Protein 3K9V (pdb70)

Radius of gyration: 36.23 Å; Cα contacts (8 Å, |Δi|>4): 1360; chains: 2; bounding box: 93×69×98 Å

InterPro domains:
  IPR001128 Cytochrome P450 [PF00067] (59-505)
  IPR001128 Cytochrome P450 [PR00385] (326-343)
  IPR001128 Cytochrome P450 [PR00385] (379-390)
  IPR001128 Cytochrome P450 [PR00385] (453-462)
  IPR001128 Cytochrome P450 [PR00385] (462-473)
  IPR002949 Cytochrome P450, E-class, CYP24A, mitochondrial [PR01238] (88-105)
  IPR002949 Cytochrome P450, E-class, CYP24A, mitochondrial [PR01238] (160-171)
  IPR002949 Cytochrome P450, E-class, CYP24A, mitochondrial [PR01238] (194-202)
  IPR002949 Cytochrome P450, E-class, CYP24A, mitochondrial [PR01238] (262-272)
  IPR002949 Cytochrome P450, E-class, CYP24A, mitochondrial [PR01238] (294-303)
  IPR017972 Cytochrome P450, conserved site [PS00086] (455-464)
  IPR036396 Cytochrome P450 superfamily [G3DSA:1.10.630.10] (51-514)
  IPR036396 Cytochrome P450 superfamily [SSF48264] (56-514)
  IPR050479 Cytochrome P450, families 11 and 27 [PTHR24279] (40-514)

GO terms:
  GO:0070576 vitamin D 24-hydroxylase activity (F, IDA)
  GO:0042369 vitamin D catabolic process (P, IDA)
  GO:0030342 1-alpha,25-dihydroxyvitamin D3 24-hydroxylase activity (F, IDA)
  GO:0030343 vitamin D3 25-hydroxylase activity (F, IDA)
  GO:0008403 25-hydroxycholecalciferol-24-hydroxylase activity (F, IDA)
  GO:0030342 1-alpha,25-dihydroxyvitamin D3 24-hydroxylase activity (F, EXP)
  GO:0008403 25-hydroxycholecalciferol-24-hydroxylase activity (F, EXP)
  GO:0042359 vitamin D metabolic process (P, IDA)
  GO:0071305 cellular response to vitamin D (P, IEP)
  GO:0042359 vitamin D metabolic process (P, TAS)
  GO:0042369 vitamin D catabolic process (P, TAS)
  GO:0008403 25-hydroxycholecalciferol-24-hydroxylase activity (F, TAS)
  GO:0030342 1-alpha,25-dihydroxyvitamin D3 24-hydroxylase activity (F, TAS)

Nearest PDB structures (foldseek):
  3k9v-assembly1_A  TM=1.002E+00  e=4.792E-74  Rattus norvegicus
  3na0-assembly1_A  TM=8.959E-01  e=2.746E-29  Homo sapiens
  6m7x-assembly1_A  TM=8.903E-01  e=7.801E-28  Homo sapiens
  3mzs-assembly3_C  TM=8.879E-01  e=1.864E-27  Bos taurus
  7sv2-assembly1_A  TM=8.511E-01  e=1.940E-22  Homo sapiens

Solvent-accessible surface area: 43376 Å² total; per-residue (Å²): 214,84,115,69,38,107,88,19,47,28,15,74,96,94,111,172,64,2,2,36,59,33,0,121,209,95,41,18,102,88,25,21,7,71,4,2,41,88,10,17,186,152,62,31,73,6,0,79,4,72,26,21,119,78,53,2,5,4,0,14,16,20,73,2,1,54,37,10,82,165,50,36,20,58,53,5,72,69,72,88,36,93,0,12,36,18,2,0,96,73,108,110,22,16,50,0,12,46,4,4,59,28,135,101,1,55,102,4,13,53,7,0,44,100,49,9,21,83,67,110,75,8,82,136,28,4,127,45,1,10,74,0,0,39,34,1,13,122,35,2,83,137,46,28,51,177,90,6,104,8,85,85,4,46,37,19,2,28,50,0,4,10,0,1,7,0,15,4,2,8,53,93,78,16,7,8,4,79,123,166,55,22,106,117,4,93,96,8,32,70,8,25,141,51,0,79,79,6,41,45,124,1,93,143,60,67,3,87,60,18,89,178,108,86,36,162,32,11,72,38,0,10,123,4,0,41,32,2,3,166,33,2,59,68,15,0,44,79,14,7,136,137,34,57,167,80,105,62,60,8,37,0,0,12,0,72,63,116,64,132,2,51,81,89,35,0,22,0,0,1,1,2,18,3,19,51,19,20,73,41,8,0,0,11,1,4,4,0,0,32,7,0,3,56,36,73,153,8,10,120,107,0,14,83,26,0,87,82,39,1,82,134,112,103,74,0,109,12,122,32,12,185,68,0,69,2,0,78,2,0,5,87,0,2,18,12,49,16,4,9,55,4,52,26,14,14,33,19,68,82,99,14,99,0,35,114,26,31,2,62,144,47,16,28,0,10,2,4,15,40,18,1,7,65,33,115,126,19,1,120,71,14,124,75,11,106,0,64,30,44,60,66,206,145,97,158,32,26,94,30,1,28,17,28,36,12,12,16,82,6,50,51,20,20,61,62,8,14,41,11,4,1,14,0,0,1,0,35,0,0,24,55,2,52,2,33,27,40,35,18,42,107,28,87,31,29,35,101,66,20,0,14,20,49,88,92,11,7,5,0,1,82,104,122,146,138,128,74,24,115,88,16,48,26,6,106,70,155,120,174,64,8,3,50,94,54,13,124,228,76,36,8,136,111,50,33,7,69,4,0,34,60,2,15,167,141,57,30,75,8,0,53,6,73,36,27,125,80,57,2,2,8,0,10,16,14,70,6,0,54,34,11,78,156,56,47,29,59,57,7,58,69,74,91,35,87,0,13,38,15,3,0,91,76,110,127,19,23,59,0,13,46,5,17,55,23,121,102,1,53,110,5,10,50,1,0,66,62,22,8,17,104,62,98,47,7,47,138,27,4,143,44,1,12,90,0,1,31,32,4,3,109,28,6,83,136,53,33,57,161,168,6,76,10,74,96,5,58,48,10,2,28,51,0,1,9,0,1,4,0,14,1,0,6,63,97,73,20,7,6,7,74,160,158,56,32,112,148,6,104,102,7,29,70,8,28,138,46,0,95,58,11,32,37,127,3,100,135,71,73,4,88,78,16,90,222,112,86,29,179,40,13,86,34,0,12,123,4,0,38,21,1,4,152,35,2,56,68,12,0,45,94,10,14,147,167,60,52,102,92,94,74,72,6,24,0,3,16,0,22,88,117,40,43,0,22,65,77,36,0,16,0,0,0,1,3,18,2,31,48,20,20,72,47,6,0,0,10,1,2,4,0,1,26,7,0,6,63,36,69,135,5,5,141,109,0,33,112,28,0,99,80,43,1,78,130,104,74,73,1,106,10,107,35,12,143,99,0,64,5,0,78,3,0,4,81,0,2,19,8,55,17,5,13,62,3,45,27,18,14,32,18,58,86,101,10,83,4,24,120,16,30,1,69,146,45,18,22,0,8,0,2,16,31,16,2,6,79,34,100,138,29,2,96,62,9,138,112,12,83,0,46,4,42,65,45,186,150,123,141,17,59,96,27,1,30,22,32,35,15,9,16,94,7,40,54,16,20,59,81,10,15,35,13,2,1,19,0,0,0,0,37,1,0,18,62,2,29,2,36,35,57,39,128,112,104,27,99,31,32,23,97,73,7,0,12,24,53,82,98,11,5,4,2,4,127,96,141

Secondary structure (DSSP, 8-state):
--EEGGG---S---TTTBTHHHHHHTT-GGGHHHHHHHHHHHH-SEEEEEETTEEEEEE-SHHHHHHHHHT--SS------HHHHHHHHHHTPPP-TTT--HHHHHHHHHHHHHHHT-HHHHGGGHHHHHHHHHHHHHHHHHH--TTSPPTTHHHHHHHHHHHHHHHHHHS----SSSTTSTTSSHHHHHHHHHHHTTGGGGSSS-HHHHHHHT-HHHHHHHHHHHHHHHHHHHHHHHHHHHTTT-TTS-HHHHIIIII---HHHHHHHHHHHHHHHHHHHHHHHHHHHHHHHT-HHHHHHHHHHHHHHS-TTPPP-GGGGGG-HHHHHHHHHHHHHS-S--EEEEE-SS-EEETTEEE-TT-EEEEE-SGGGG-TTT-SSTTS--GGGGT-TTSPPPGGG--TT--STTS-S-HHHHHHHHHHHHHHHHHHEEEEES------EEEESEEEESSS--EEEEE-/----GGG---SPPBTTTBTHHHHHHHTGGGGHHHHHHHHHHHH-SEEEEEETTEEEEEE-SHHHHHHHHHT--SS------HHHHHHHHHTTPPP-TTT--HHHHHHHHHHHHHHHT-HHHHHTTHHHHHHHHHHHHHHHHHH--SSS--TTHHHHHHHHHHHHHHHHHHS-----SSTTTGGGGHHHHHHHHHHHHHHGGGSSS-HHHHHHTT-HHHHHHHHHHHHHHHHHHHHHHHHHHHSTTSGGG-HHHHHHHHH---HHHHHHHHHHHHHHHHHHHHHHHHHHHHHHHT-HHHHHHHHHHHHHHS-SSPPP-GGGGGG-HHHHHHHHHHHHHS-S--EEEEE-SS-EEETTEEE-TT-EEEEESTGGGS-TTTSTTTTS--GGGGT-TTSPPPGGG--TT--STTS-SSHHHHHHHHHHHHHHHHHHEEEEES--S---EEESSSEEESS---EEEEE-

Structure (mmCIF, N/CA/C/O backbone):
data_3K9V
#
_entry.id   3K9V
#
_cell.length_a   182.609
_cell.length_b   81.647
_cell.length_c   108.699
_cell.angle_alpha   90.00
_cell.angle_beta   122.89
_cell.angle_gamma   90.00
#
_symmetry.space_group_name_H-M   'C 1 2 1'
#
loop_
_entity.id
_entity.type
_entity.pdbx_description
1 polymer '1,25-dihydroxyvitamin D(3) 24-hydroxylase, mitochondrial'
2 non-polymer 'PROTOPORPHYRIN IX CONTAINING FE'
3 non-polymer 3-[(3-CHOLAMIDOPROPYL)DIMETHYLAMMONIO]-1-PROPANESULFONATE
4 water water
#
loop_
_atom_site.group_PDB
_atom_site.id
_atom_site.type_symbol
_atom_site.label_atom_id
_atom_site.label_alt_id
_atom_site.label_comp_id
_atom_site.label_asym_id
_atom_site.label_entity_id
_atom_site.label_seq_id
_atom_site.pdbx_PDB_ins_code
_atom_site.Cartn_x
_atom_site.Cartn_y
_atom_site.Cartn_z
_atom_site.occupancy
_atom_site.B_iso_or_equiv
_atom_site.auth_seq_id
_atom_site.auth_comp_id
_atom_site.auth_asym_id
_atom_site.auth_atom_id
_atom_site.pdbx_PDB_model_num
ATOM 1 N N . GLU A 1 19 ? -24.998 -41.512 29.400 1.00 73.81 51 GLU A N 1
ATOM 2 C CA . GLU A 1 19 ? -23.626 -41.994 29.052 1.00 73.75 51 GLU A CA 1
ATOM 3 C C . GLU A 1 19 ? -22.610 -40.853 29.044 1.00 73.38 51 GLU A C 1
ATOM 4 O O . GLU A 1 19 ? -21.539 -40.970 29.649 1.00 73.50 51 GLU A O 1
ATOM 10 N N . THR A 1 20 ? -22.949 -39.757 28.366 1.00 72.81 52 THR A N 1
ATOM 11 C CA . THR A 1 20 ? -22.012 -38.640 28.176 1.00 72.15 52 THR A CA 1
ATOM 12 C C . THR A 1 20 ? -22.632 -37.302 27.709 1.00 71.54 52 THR A C 1
ATOM 13 O O . THR A 1 20 ? -23.427 -37.265 26.760 1.00 71.71 52 THR A O 1
ATOM 17 N N . ARG A 1 21 ? -22.261 -36.220 28.392 1.00 70.65 53 ARG A N 1
ATOM 18 C CA . ARG A 1 21 ? -22.521 -34.847 27.922 1.00 69.68 53 ARG A CA 1
ATOM 19 C C . ARG A 1 21 ? -21.195 -34.283 27.376 1.00 68.80 53 ARG A C 1
ATOM 20 O O . ARG A 1 21 ? -20.139 -34.886 27.585 1.00 68.65 53 ARG A O 1
ATOM 28 N N . ASN A 1 22 ? -21.241 -33.147 26.684 1.00 67.60 54 ASN A N 1
ATOM 29 C CA . ASN A 1 22 ? -20.007 -32.574 26.120 1.00 66.61 54 ASN A CA 1
ATOM 30 C C . ASN A 1 22 ? -19.660 -31.136 26.533 1.00 65.59 54 ASN A C 1
ATOM 31 O O . ASN A 1 22 ? -20.366 -30.529 27.339 1.00 65.62 54 ASN A O 1
ATOM 36 N N . VAL A 1 23 ? -18.569 -30.613 25.975 1.00 64.21 55 VAL A N 1
ATOM 37 C CA . VAL A 1 23 ? -18.041 -29.282 26.338 1.00 62.94 55 VAL A CA 1
ATOM 38 C C . VAL A 1 23 ? -19.055 -28.141 26.410 1.00 61.91 55 VAL A C 1
ATOM 39 O O . VAL A 1 23 ? -18.916 -27.237 27.236 1.00 61.85 55 VAL A O 1
ATOM 43 N N . THR A 1 24 ? -20.064 -28.188 25.545 1.00 60.59 56 THR A N 1
ATOM 44 C CA . THR A 1 24 ? -21.089 -27.145 25.486 1.00 59.18 56 THR A CA 1
ATOM 45 C C . THR A 1 24 ? -22.010 -27.186 26.702 1.00 58.05 56 THR A C 1
ATOM 46 O O . THR A 1 24 ? -22.562 -26.163 27.109 1.00 57.92 56 THR A O 1
ATOM 50 N N . ASP A 1 25 ? -22.168 -28.375 27.277 1.00 56.58 57 ASP A N 1
ATOM 51 C CA . ASP A 1 25 ? -23.060 -28.576 28.418 1.00 55.39 57 ASP A CA 1
ATOM 52 C C . ASP A 1 25 ? -22.398 -28.258 29.763 1.00 53.92 57 ASP A C 1
ATOM 53 O O . ASP A 1 25 ? -23.014 -28.425 30.817 1.00 53.97 57 ASP A O 1
ATOM 58 N N . LEU A 1 26 ? -21.148 -27.803 29.718 1.00 51.95 58 LEU A N 1
ATOM 59 C CA . LEU A 1 26 ? -20.426 -27.399 30.928 1.00 49.90 58 LEU A CA 1
ATOM 60 C C . LEU A 1 26 ? -20.985 -26.114 31.524 1.00 48.27 58 LEU A C 1
ATOM 61 O O . LEU A 1 26 ? -21.297 -25.179 30.792 1.00 47.81 58 LEU A O 1
ATOM 66 N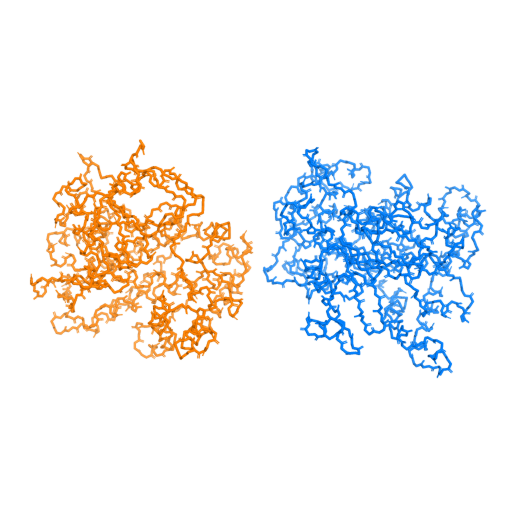 N . PRO A 1 27 ? -21.111 -26.073 32.853 1.00 46.96 59 PRO A N 1
ATOM 67 C CA . PRO A 1 27 ? -21.500 -24.858 33.558 1.00 46.08 59 PRO A CA 1
ATOM 68 C C . PRO A 1 27 ? -20.344 -23.865 33.603 1.00 45.39 59 PRO A C 1
ATOM 69 O O . PRO A 1 27 ? -19.203 -24.217 33.281 1.00 44.93 59 PRO A O 1
ATOM 73 N N . GLY A 1 28 ? -20.637 -22.633 34.000 1.00 44.63 60 GLY A N 1
ATOM 74 C CA . GLY A 1 28 ? -19.605 -21.629 34.117 1.00 43.83 60 GLY A CA 1
ATOM 75 C C . GLY A 1 28 ? -20.085 -20.200 34.137 1.00 43.22 60 GLY A C 1
ATOM 76 O O . GLY A 1 28 ? -21.259 -19.928 33.894 1.00 43.36 60 GLY A O 1
ATOM 77 N N . PRO A 1 29 ? -19.168 -19.275 34.427 1.00 42.80 61 PRO A N 1
ATOM 78 C CA . PRO A 1 29 ? -19.501 -17.872 34.575 1.00 42.58 61 PRO A CA 1
ATOM 79 C C . PRO A 1 29 ? -20.004 -17.268 33.283 1.00 42.38 61 PRO A C 1
ATOM 80 O O . PRO A 1 29 ? -19.783 -17.817 32.204 1.00 42.61 61 PRO A O 1
ATOM 84 N N . THR A 1 30 ? -20.681 -16.135 33.400 1.00 41.96 62 THR A N 1
ATOM 85 C CA . THR A 1 30 ? -21.223 -15.456 32.252 1.00 41.87 62 THR A CA 1
ATOM 86 C C . THR A 1 30 ? -20.094 -15.057 31.308 1.00 41.51 62 THR A C 1
ATOM 87 O O . THR A 1 30 ? -19.078 -14.505 31.737 1.00 41.32 62 THR A O 1
ATOM 91 N N . ASN A 1 31 ? -20.281 -15.352 30.024 1.00 41.04 63 ASN A N 1
ATOM 92 C CA . ASN A 1 31 ? -19.366 -14.904 28.996 1.00 40.52 63 ASN A CA 1
ATOM 93 C C . ASN A 1 31 ? -19.724 -13.481 28.585 1.00 40.46 63 ASN A C 1
ATOM 94 O O . ASN A 1 31 ? -20.423 -13.263 27.592 1.00 40.36 63 ASN A O 1
ATOM 99 N N . TRP A 1 32 ? -19.241 -12.511 29.355 1.00 40.31 64 TRP A N 1
ATOM 100 C CA . TRP A 1 32 ? -19.492 -11.114 29.047 1.00 40.53 64 TRP A CA 1
ATOM 101 C C . TRP A 1 32 ? -18.908 -10.665 27.724 1.00 40.60 64 TRP A C 1
ATOM 102 O O . TRP A 1 32 ? -17.832 -11.127 27.333 1.00 40.78 64 TRP A O 1
ATOM 113 N N . PRO A 1 33 ? -19.624 -9.779 27.022 1.00 40.62 65 PRO A N 1
ATOM 114 C CA . PRO A 1 33 ? -19.277 -9.413 25.659 1.00 40.49 65 PRO A CA 1
ATOM 115 C C . PRO A 1 33 ? -17.822 -9.058 25.539 1.00 40.35 65 PRO A C 1
ATOM 116 O O . PRO A 1 33 ? -17.307 -8.280 26.344 1.00 40.31 65 PRO A O 1
ATOM 120 N N . LEU A 1 34 ? -17.164 -9.651 24.546 1.00 40.42 66 LEU A N 1
ATOM 121 C CA . LEU A 1 34 ? -15.759 -9.369 24.229 1.00 40.30 66 LEU A CA 1
ATOM 122 C C . LEU A 1 34 ? -14.746 -9.857 25.270 1.00 40.12 66 LEU A C 1
ATOM 123 O O . LEU A 1 34 ? -13.802 -10.567 24.929 1.00 40.27 66 LEU A O 1
ATOM 128 N N . LEU A 1 35 ? -14.954 -9.486 26.530 1.00 39.78 67 LEU A N 1
ATOM 129 C CA . LEU A 1 35 ? -13.984 -9.766 27.594 1.00 39.50 67 LEU A CA 1
ATOM 130 C C . LEU A 1 35 ? -14.074 -11.153 28.243 1.00 39.13 67 LEU A C 1
ATOM 131 O O . LEU A 1 35 ? -13.082 -11.656 28.771 1.00 38.64 67 LEU A O 1
ATOM 136 N N . GLY A 1 36 ? -15.257 -11.760 28.205 1.00 38.77 68 GLY A N 1
ATOM 137 C CA . GLY A 1 36 ? -15.508 -12.981 28.960 1.00 38.48 68 GLY A CA 1
ATOM 138 C C . GLY A 1 36 ? -15.364 -12.678 30.440 1.00 38.62 68 GLY A C 1
ATOM 139 O O . GLY A 1 36 ? -15.771 -11.615 30.903 1.00 38.33 68 GLY A O 1
ATOM 140 N N . SER A 1 37 ? -14.766 -13.607 31.181 1.00 38.83 69 SER A N 1
ATOM 141 C CA . SER A 1 37 ? -14.566 -13.434 32.615 1.00 38.93 69 SER A CA 1
ATOM 142 C C . SER A 1 37 ? -13.496 -12.402 32.975 1.00 39.25 69 SER A C 1
ATOM 143 O O . SER A 1 37 ? -13.266 -12.143 34.155 1.00 39.21 69 SER A O 1
ATOM 146 N N . LEU A 1 38 ? -12.857 -11.819 31.962 1.00 39.83 70 LEU A N 1
ATOM 147 C CA . LEU A 1 38 ? -11.884 -10.736 32.161 1.00 40.58 70 LEU A CA 1
ATOM 148 C C . LEU A 1 38 ? -12.488 -9.501 32.801 1.00 41.28 70 LEU A C 1
ATOM 149 O O . LEU A 1 38 ? -11.809 -8.788 33.534 1.00 41.57 70 LEU A O 1
ATOM 154 N N . LEU A 1 39 ? -13.760 -9.245 32.511 1.00 41.94 71 LEU A N 1
ATOM 155 C CA . LEU A 1 39 ? -14.481 -8.151 33.129 1.00 42.30 71 LEU A CA 1
ATOM 156 C C . LEU A 1 39 ? -14.593 -8.374 34.637 1.00 42.73 71 LEU A C 1
ATOM 157 O O . LEU A 1 39 ? -14.326 -7.463 35.424 1.00 42.58 71 LEU A O 1
ATOM 162 N N . GLU A 1 40 ? -14.984 -9.583 35.030 1.00 43.23 72 GLU A N 1
ATOM 163 C CA . GLU A 1 40 ? -15.137 -9.919 36.448 1.00 44.13 72 GLU A CA 1
ATOM 164 C C . GLU A 1 40 ? -13.815 -9.819 37.204 1.00 44.52 72 GLU A C 1
ATOM 165 O O . GLU A 1 40 ? -13.775 -9.362 38.348 1.00 44.71 72 GLU A O 1
ATOM 171 N N . ILE A 1 41 ? -12.739 -10.248 36.550 1.00 44.76 73 ILE A N 1
ATOM 172 C CA . ILE A 1 41 ? -11.407 -10.249 37.140 1.00 44.99 73 ILE A CA 1
ATOM 173 C C . ILE A 1 41 ? -10.869 -8.830 37.360 1.00 44.99 73 ILE A C 1
ATOM 174 O O . ILE A 1 41 ? -10.270 -8.551 38.393 1.00 44.81 73 ILE A O 1
ATOM 179 N N . PHE A 1 42 ? -11.100 -7.945 36.394 1.00 45.12 74 PHE A N 1
ATOM 180 C CA . PHE A 1 42 ? -10.712 -6.543 36.522 1.00 45.66 74 PHE A CA 1
ATOM 181 C C . PHE A 1 42 ? -11.509 -5.791 37.592 1.00 45.87 74 PHE A C 1
ATOM 182 O O . PHE A 1 42 ? -11.145 -4.674 37.964 1.00 46.03 74 PHE A O 1
ATOM 190 N N . TRP A 1 43 ? -12.595 -6.397 38.068 1.00 45.84 75 TRP A N 1
ATOM 191 C CA . TRP A 1 43 ? -13.422 -5.786 39.105 1.00 46.08 75 TRP A CA 1
ATOM 192 C C . TRP A 1 43 ? -13.285 -6.556 40.421 1.00 45.76 75 TRP A C 1
ATOM 193 O O . TRP A 1 43 ? -13.816 -6.132 41.447 1.00 45.95 75 TRP A O 1
ATOM 204 N N . LYS A 1 44 ? -12.572 -7.681 40.383 1.00 45.12 76 LYS A N 1
ATOM 205 C CA . LYS A 1 44 ? -12.374 -8.518 41.572 1.00 44.34 76 LYS A CA 1
ATOM 206 C C . LYS A 1 44 ? -10.922 -8.583 42.042 1.00 43.48 76 LYS A C 1
ATOM 207 O O . LYS A 1 44 ? -10.518 -9.549 42.702 1.00 43.80 76 LYS A O 1
ATOM 213 N N . GLY A 1 45 ? -10.144 -7.559 41.708 1.00 42.24 77 GLY A N 1
ATOM 214 C CA . GLY A 1 45 ? -8.766 -7.472 42.168 1.00 40.87 77 GLY A CA 1
ATOM 215 C C . GLY A 1 45 ? -7.708 -7.534 41.082 1.00 39.82 77 GLY A C 1
ATOM 216 O O . GLY A 1 45 ? -6.540 -7.260 41.342 1.00 40.03 77 GLY A O 1
ATOM 217 N N . GLY A 1 46 ? -8.114 -7.889 39.869 1.00 38.65 78 GLY A N 1
ATOM 218 C CA . GLY A 1 46 ? -7.173 -8.058 38.767 1.00 37.73 78 GLY A CA 1
ATOM 219 C C . GLY A 1 46 ? -6.580 -9.458 38.698 1.00 37.18 78 GLY A C 1
ATOM 220 O O . GLY A 1 46 ? -7.024 -10.376 39.395 1.00 36.67 78 GLY A O 1
ATOM 221 N N . LEU A 1 47 ? -5.568 -9.614 37.850 1.00 36.86 79 LEU A N 1
ATOM 222 C CA . LEU A 1 47 ? -4.879 -10.893 37.677 1.00 36.43 79 LEU A CA 1
ATOM 223 C C . LEU A 1 47 ? -4.124 -11.357 38.925 1.00 36.08 79 LEU A C 1
ATOM 224 O O . LEU A 1 47 ? -4.066 -12.551 39.203 1.00 36.11 79 LEU A O 1
ATOM 229 N N . LYS A 1 48 ? -3.557 -10.408 39.664 1.00 35.89 80 LYS A N 1
ATOM 230 C CA . LYS A 1 48 ? -2.990 -10.665 40.993 1.00 35.98 80 LYS A CA 1
ATOM 231 C C . LYS A 1 48 ? -3.894 -11.517 41.912 1.00 35.74 80 LYS A C 1
ATOM 232 O O . LYS A 1 48 ? -3.400 -12.274 42.748 1.00 34.74 80 LYS A O 1
ATOM 238 N N . LYS A 1 49 ? -5.209 -11.373 41.754 1.00 35.76 81 LYS A N 1
ATOM 239 C CA . LYS A 1 49 ? -6.164 -12.074 42.605 1.00 35.94 81 LYS A CA 1
ATOM 240 C C . LYS A 1 49 ? -6.892 -13.205 41.888 1.00 35.89 81 LYS A C 1
ATOM 241 O O . LYS A 1 49 ? -7.809 -13.806 42.452 1.00 36.08 81 LYS A O 1
ATOM 247 N N . GLN A 1 50 ? -6.474 -13.505 40.661 1.00 35.77 82 GLN A N 1
ATOM 248 C CA . GLN A 1 50 ? -7.146 -14.522 39.838 1.00 36.03 82 GLN A CA 1
ATOM 249 C C . GLN A 1 50 ? -7.486 -15.829 40.553 1.00 35.47 82 GLN A C 1
ATOM 250 O O . GLN A 1 50 ? -8.519 -16.447 40.269 1.00 35.50 82 GLN A O 1
ATOM 256 N N . HIS A 1 51 ? -6.618 -16.243 41.471 1.00 34.75 83 HIS A N 1
ATOM 257 C CA . HIS A 1 51 ? -6.784 -17.511 42.177 1.00 34.28 83 HIS A CA 1
ATOM 258 C C . HIS A 1 51 ? -7.956 -17.469 43.149 1.00 34.59 83 HIS A C 1
ATOM 259 O O . HIS A 1 51 ? -8.633 -18.479 43.344 1.00 34.50 83 HIS A O 1
ATOM 266 N N . ASP A 1 52 ? -8.187 -16.305 43.754 1.00 35.01 84 ASP A N 1
ATOM 267 C CA . ASP A 1 52 ? -9.350 -16.097 44.627 1.00 35.78 84 ASP A CA 1
ATOM 268 C C . ASP A 1 52 ? -10.640 -16.232 43.831 1.00 35.86 84 ASP A C 1
ATOM 269 O O . ASP A 1 52 ? -11.593 -16.889 44.269 1.00 35.89 84 ASP A O 1
ATOM 274 N N . THR A 1 53 ? -10.659 -15.614 42.654 1.00 36.15 85 THR A N 1
ATOM 275 C CA . THR A 1 53 ? -11.792 -15.711 41.737 1.00 36.26 85 THR A CA 1
ATOM 276 C C . THR A 1 53 ? -12.115 -17.145 41.274 1.00 36.14 85 THR A C 1
ATOM 277 O O . THR A 1 53 ? -13.288 -17.524 41.226 1.00 36.43 85 THR A O 1
ATOM 281 N N . LEU A 1 54 ? -11.085 -17.922 40.944 1.00 35.63 86 LEU A N 1
ATOM 282 C CA . LEU A 1 54 ? -11.265 -19.315 40.487 1.00 35.33 86 LEU A CA 1
ATOM 283 C C . LEU A 1 54 ? -11.815 -20.220 41.582 1.00 35.97 86 LEU A C 1
ATOM 284 O O . LEU A 1 54 ? -12.569 -21.157 41.308 1.00 35.58 86 LEU A O 1
ATOM 289 N N . ALA A 1 55 ? -11.418 -19.942 42.821 1.00 36.69 87 ALA A N 1
ATOM 290 C CA . ALA A 1 55 ? -11.890 -20.691 43.973 1.00 37.56 87 ALA A CA 1
ATOM 291 C C . ALA A 1 55 ? -13.364 -20.369 44.204 1.00 38.27 87 ALA A C 1
ATOM 292 O O . ALA A 1 55 ? -14.162 -21.250 44.523 1.00 38.32 87 ALA A O 1
ATOM 294 N N . GLU A 1 56 ? -13.713 -19.098 44.031 1.00 39.13 88 GLU A N 1
ATOM 295 C CA . GLU A 1 56 ? -15.097 -18.658 44.102 1.00 40.22 88 GLU A CA 1
ATOM 296 C C . GLU A 1 56 ? -15.930 -19.422 43.061 1.00 40.13 88 GLU A C 1
ATOM 297 O O . GLU A 1 56 ? -17.017 -19.912 43.372 1.00 40.53 88 GLU A O 1
ATOM 303 N N . TYR A 1 57 ? -15.402 -19.530 41.841 1.00 39.82 89 TYR A N 1
ATOM 304 C CA . TYR A 1 57 ? -16.088 -20.226 40.754 1.00 39.45 89 TYR A CA 1
ATOM 305 C C . TYR A 1 57 ? -16.308 -21.713 41.015 1.00 39.87 89 TYR A C 1
ATOM 306 O O . TYR A 1 57 ? -17.361 -22.244 40.679 1.00 40.09 89 TYR A O 1
ATOM 315 N N . HIS A 1 58 ? -15.316 -22.381 41.597 1.00 40.33 90 HIS A N 1
ATOM 316 C CA . HIS A 1 58 ? -15.447 -23.793 41.941 1.00 40.91 90 HIS A CA 1
ATOM 317 C C . HIS A 1 58 ? -16.468 -23.994 43.070 1.00 41.54 90 HIS A C 1
ATOM 318 O O . HIS A 1 58 ? -17.080 -25.062 43.185 1.00 41.58 90 HIS A O 1
ATOM 325 N N . LYS A 1 59 ? -16.647 -22.965 43.895 1.00 42.28 91 LYS A N 1
ATOM 326 C CA . LYS A 1 59 ? -17.657 -22.990 44.954 1.00 43.14 91 LYS A CA 1
ATOM 327 C C . LYS A 1 59 ? -19.058 -22.830 44.352 1.00 43.07 91 LYS A C 1
ATOM 328 O O . LYS A 1 59 ? -20.029 -23.406 44.857 1.00 43.38 91 LYS A O 1
ATOM 334 N N . LYS A 1 60 ? -19.149 -22.060 43.270 1.00 42.61 92 LYS A N 1
ATOM 335 C CA . LYS A 1 60 ? -20.423 -21.800 42.606 1.00 42.27 92 LYS A CA 1
ATOM 336 C C . LYS A 1 60 ? -20.868 -22.922 41.652 1.00 42.15 92 LYS A C 1
ATOM 337 O O . LYS A 1 60 ? -21.993 -23.431 41.760 1.00 42.33 92 LYS A O 1
ATOM 343 N N . TYR A 1 61 ? -19.990 -23.300 40.726 1.00 41.32 93 TYR A N 1
ATOM 344 C CA . TYR A 1 61 ? -20.365 -24.220 39.656 1.00 40.54 93 TYR A CA 1
ATOM 345 C C . TYR A 1 61 ? -19.891 -25.654 39.862 1.00 40.20 93 TYR A C 1
ATOM 346 O O . TYR A 1 61 ? -20.196 -26.533 39.061 1.00 40.34 93 TYR A O 1
ATOM 355 N N . GLY A 1 62 ? -19.145 -25.887 40.934 1.00 39.87 94 GLY A N 1
ATOM 356 C CA . GLY A 1 62 ? -18.672 -27.229 41.244 1.00 39.41 94 GLY A CA 1
ATOM 357 C C . GLY A 1 62 ? -17.314 -27.581 40.653 1.00 39.29 94 GLY A C 1
ATOM 358 O O . GLY A 1 62 ? -16.550 -26.700 40.246 1.00 39.06 94 GLY A O 1
ATOM 359 N N . GLN A 1 63 ? -17.031 -28.882 40.597 1.00 38.70 95 GLN A N 1
ATOM 360 C CA . GLN A 1 63 ? -15.696 -29.399 40.296 1.00 38.51 95 GLN A CA 1
ATOM 361 C C . GLN A 1 63 ? -15.099 -29.082 38.918 1.00 38.27 95 GLN A C 1
ATOM 362 O O . GLN A 1 63 ? -13.877 -29.003 38.768 1.00 38.59 95 GLN A O 1
ATOM 368 N N . ILE A 1 64 ? -15.960 -28.908 37.923 1.00 37.68 96 ILE A N 1
ATOM 369 C CA . ILE A 1 64 ? -15.517 -28.706 36.552 1.00 37.27 96 ILE A CA 1
ATOM 370 C C . ILE A 1 64 ? -16.338 -27.597 35.907 1.00 37.23 96 ILE A C 1
ATOM 371 O O . ILE A 1 64 ? -17.561 -27.608 35.968 1.00 37.59 96 ILE A O 1
ATOM 376 N N . PHE A 1 65 ? -15.661 -26.629 35.303 1.00 37.02 97 PHE A N 1
ATOM 377 C CA . PHE A 1 65 ? -16.355 -25.536 34.646 1.00 36.83 97 PHE A CA 1
ATOM 378 C C . PHE A 1 65 ? -15.594 -25.003 33.448 1.00 37.06 97 PHE A C 1
ATOM 379 O O . PHE A 1 65 ? -14.456 -25.392 33.204 1.00 37.23 97 PHE A O 1
ATOM 387 N N . ARG A 1 66 ? -16.239 -24.114 32.701 1.00 37.40 98 ARG A N 1
ATOM 388 C CA . ARG A 1 66 ? -15.687 -23.583 31.473 1.00 37.82 98 ARG A CA 1
ATOM 389 C C . ARG A 1 66 ? -15.600 -22.078 31.625 1.00 37.55 98 ARG A C 1
ATOM 390 O O . ARG A 1 66 ? -16.522 -21.447 32.150 1.00 37.38 98 ARG A O 1
ATOM 398 N N . MET A 1 67 ? -14.492 -21.504 31.166 1.00 37.30 99 MET A N 1
ATOM 399 C CA . MET A 1 67 ? -14.261 -20.071 31.292 1.00 37.01 99 MET A CA 1
ATOM 400 C C . MET A 1 67 ? -13.494 -19.499 30.112 1.00 36.65 99 MET A C 1
ATOM 401 O O . MET A 1 67 ? -12.503 -20.083 29.650 1.00 36.70 99 MET A O 1
ATOM 406 N N . LYS A 1 68 ? -13.958 -18.352 29.632 1.00 36.02 100 LYS A N 1
ATOM 407 C CA . LYS A 1 68 ? -13.276 -17.617 28.593 1.00 35.88 100 LYS A CA 1
ATOM 408 C C . LYS A 1 68 ? -12.676 -16.345 29.178 1.00 35.63 100 LYS A C 1
ATOM 409 O O . LYS A 1 68 ? -13.325 -15.640 29.963 1.00 35.72 100 LYS A O 1
ATOM 415 N N . LEU A 1 69 ? -11.432 -16.062 28.802 1.00 34.69 101 LEU A N 1
ATOM 416 C CA . LEU A 1 69 ? -10.811 -14.785 29.101 1.00 33.87 101 LEU A CA 1
ATOM 417 C C . LEU A 1 69 ? -10.391 -14.246 27.741 1.00 33.48 101 LEU A C 1
ATOM 418 O O . LEU A 1 69 ? -9.358 -14.646 27.197 1.00 33.42 101 LEU A O 1
ATOM 423 N N . GLY A 1 70 ? -11.202 -13.349 27.187 1.00 32.63 102 GLY A N 1
ATOM 424 C CA . GLY A 1 70 ? -11.073 -12.972 25.790 1.00 32.09 102 GLY A CA 1
ATOM 425 C C . GLY A 1 70 ? -11.256 -14.241 24.981 1.00 31.87 102 GLY A C 1
ATOM 426 O O . GLY A 1 70 ? -12.076 -15.085 25.333 1.00 31.98 102 GLY A O 1
ATOM 427 N N . SER A 1 71 ? -10.479 -14.392 23.913 1.00 31.76 103 SER A N 1
ATOM 428 C CA . SER A 1 71 ? -10.537 -15.608 23.098 1.00 31.95 103 SER A CA 1
ATOM 429 C C . SER A 1 71 ? -9.929 -16.834 23.785 1.00 31.86 103 SER A C 1
ATOM 430 O O . SER A 1 71 ? -9.964 -17.934 23.237 1.00 31.94 103 SER A O 1
ATOM 433 N N . PHE A 1 72 ? -9.386 -16.644 24.984 1.00 31.95 104 PHE A N 1
ATOM 434 C CA . PHE A 1 72 ? -8.792 -17.750 25.724 1.00 32.04 104 PHE A CA 1
ATOM 435 C C . PHE A 1 72 ? -9.831 -18.561 26.493 1.00 32.45 104 PHE A C 1
ATOM 436 O O . PHE A 1 72 ? -10.387 -18.121 27.504 1.00 32.41 104 PHE A O 1
ATOM 444 N N . ASP A 1 73 ? -10.062 -19.769 25.999 1.00 32.74 105 ASP A N 1
ATOM 445 C CA . ASP A 1 73 ? -11.153 -20.607 26.431 1.00 32.93 105 ASP A CA 1
ATOM 446 C C . ASP A 1 73 ? -10.522 -21.801 27.134 1.00 32.70 105 ASP A C 1
ATOM 447 O O . ASP A 1 73 ? -9.644 -22.447 26.580 1.00 33.11 105 ASP A O 1
ATOM 452 N N . SER A 1 74 ? -10.964 -22.090 28.353 1.00 32.55 106 SER A N 1
ATOM 453 C CA . SER A 1 74 ? -10.397 -23.204 29.114 1.00 32.43 106 SER A CA 1
ATOM 454 C C . SER A 1 74 ? -11.393 -23.906 30.041 1.00 32.12 106 SER A C 1
ATOM 455 O O . SER A 1 74 ? -12.354 -23.301 30.499 1.00 31.91 106 SER A O 1
ATOM 458 N N . VAL A 1 75 ? -11.155 -25.186 30.309 1.00 32.05 107 VAL A N 1
ATOM 459 C CA . VAL A 1 75 ? -11.929 -25.898 31.333 1.00 32.16 107 VAL A CA 1
ATOM 460 C C . VAL A 1 75 ? -11.119 -26.253 32.571 1.00 31.89 107 VAL A C 1
ATOM 461 O O . VAL A 1 75 ? -10.049 -26.830 32.493 1.00 31.93 107 VAL A O 1
ATOM 465 N N . HIS A 1 76 ? -11.667 -25.896 33.722 1.00 31.89 108 HIS A N 1
ATOM 466 C CA . HIS A 1 76 ? -10.950 -25.969 34.963 1.00 31.75 108 HIS A CA 1
ATOM 467 C C . HIS A 1 76 ? -11.343 -27.212 35.718 1.00 32.03 108 HIS A C 1
ATOM 468 O O . HIS A 1 76 ? -12.519 -27.572 35.774 1.00 32.40 108 HIS A O 1
ATOM 475 N N . LEU A 1 77 ? -10.342 -27.878 36.285 1.00 32.06 109 LEU A N 1
ATOM 476 C CA . LEU A 1 77 ? -10.538 -29.095 37.041 1.00 32.34 109 LEU A CA 1
ATOM 477 C C . LEU A 1 77 ? -10.144 -28.777 38.471 1.00 33.23 109 LEU A C 1
ATOM 478 O O . LEU A 1 77 ? -9.023 -28.319 38.730 1.00 33.60 109 LEU A O 1
ATOM 483 N N . GLY A 1 78 ? -11.062 -29.010 39.403 1.00 33.88 110 GLY A N 1
ATOM 484 C CA . GLY A 1 78 ? -10.851 -28.600 40.789 1.00 34.47 110 GLY A CA 1
ATOM 485 C C . GLY A 1 78 ? -11.290 -29.592 41.842 1.00 34.96 110 GLY A C 1
ATOM 486 O O . GLY A 1 78 ? -11.801 -29.192 42.889 1.00 35.27 110 GLY A O 1
ATOM 487 N N . SER A 1 79 ? -11.089 -30.879 41.571 1.00 35.00 111 SER A N 1
ATOM 488 C CA . SER A 1 79 ? -11.453 -31.927 42.514 1.00 35.56 111 SER A CA 1
ATOM 489 C C . SER A 1 79 ? -10.503 -33.098 42.374 1.00 36.05 111 SER A C 1
ATOM 490 O O . SER A 1 79 ? -9.976 -33.352 41.275 1.00 36.35 111 SER A O 1
ATOM 493 N N . PRO A 1 80 ? -10.276 -33.816 43.477 1.00 36.26 112 PRO A N 1
ATOM 494 C CA . PRO A 1 80 ? -9.388 -34.965 43.481 1.00 36.81 112 PRO A CA 1
ATOM 495 C C . PRO A 1 80 ? -9.773 -36.060 42.490 1.00 37.39 112 PRO A C 1
ATOM 496 O O . PRO A 1 80 ? -8.890 -36.689 41.890 1.00 38.06 112 PRO A O 1
ATOM 500 N N . SER A 1 81 ? -11.068 -36.287 42.312 1.00 37.54 113 SER A N 1
ATOM 501 C CA . SER A 1 81 ? -11.514 -37.372 41.457 1.00 37.99 113 SER A CA 1
ATOM 502 C C . SER A 1 81 ? -11.190 -37.051 39.991 1.00 38.07 113 SER A C 1
ATOM 503 O O . SER A 1 81 ? -10.720 -37.927 39.235 1.00 37.72 113 SER A O 1
ATOM 506 N N . LEU A 1 82 ? -11.427 -35.799 39.602 1.00 37.93 114 LEU A N 1
ATOM 507 C CA . LEU A 1 82 ? -11.117 -35.334 38.248 1.00 38.09 114 LEU A CA 1
ATOM 508 C C . LEU A 1 82 ? -9.637 -35.453 37.900 1.00 37.99 114 LEU A C 1
ATOM 509 O O . LEU A 1 82 ? -9.292 -35.868 36.793 1.00 38.06 114 LEU A O 1
ATOM 514 N N . LEU A 1 83 ? -8.770 -35.089 38.842 1.00 37.76 115 LEU A N 1
ATOM 515 C CA . LEU A 1 83 ? -7.325 -35.169 38.617 1.00 37.84 115 LEU A CA 1
ATOM 516 C C . LEU A 1 83 ? -6.843 -36.609 38.635 1.00 38.21 115 LEU A C 1
ATOM 517 O O . LEU A 1 83 ? -5.839 -36.933 38.003 1.00 38.22 115 LEU A O 1
ATOM 522 N N . GLU A 1 84 ? -7.565 -37.477 39.341 1.00 38.86 116 GLU A N 1
ATOM 523 C CA . GLU A 1 84 ? -7.306 -38.915 39.243 1.00 39.25 116 GLU A CA 1
ATOM 524 C C . GLU A 1 84 ? -7.665 -39.414 37.845 1.00 38.91 116 GLU A C 1
ATOM 525 O O . GLU A 1 84 ? -6.871 -40.092 37.207 1.00 39.19 116 GLU A O 1
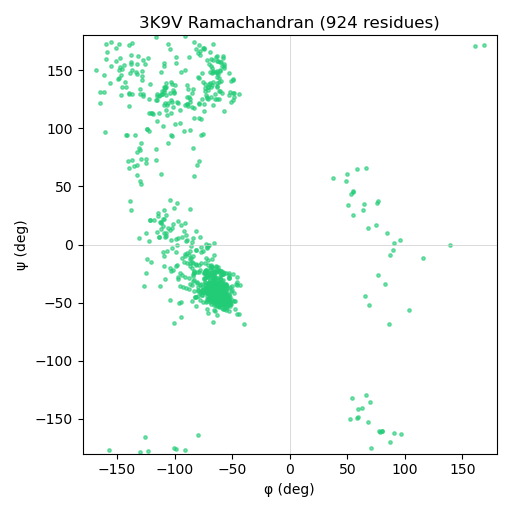ATOM 531 N N . ALA A 1 85 ? -8.853 -39.055 37.373 1.00 38.88 117 ALA A N 1
ATOM 532 C CA . ALA A 1 85 ? -9.314 -39.475 36.056 1.00 38.97 117 ALA A CA 1
ATOM 533 C C . ALA A 1 85 ? -8.359 -39.013 34.965 1.00 39.27 117 ALA A C 1
ATOM 534 O O . ALA A 1 85 ? -8.051 -39.766 34.041 1.00 39.55 117 ALA A O 1
ATOM 536 N N . LEU A 1 86 ? -7.891 -37.774 35.081 1.00 39.45 118 LEU A N 1
ATOM 537 C CA . LEU A 1 86 ? -6.989 -37.200 34.101 1.00 39.38 118 LEU A CA 1
ATOM 538 C C . LEU A 1 86 ? -5.658 -37.945 34.088 1.00 39.45 118 LEU A C 1
ATOM 539 O O . LEU A 1 86 ? -5.086 -38.198 33.027 1.00 39.22 118 LEU A O 1
ATOM 544 N N . TYR A 1 87 ? -5.176 -38.294 35.276 1.00 39.62 119 TYR A N 1
ATOM 545 C CA . TYR A 1 87 ? -3.942 -39.052 35.417 1.00 40.35 119 TYR A CA 1
ATOM 546 C C . TYR A 1 87 ? -4.018 -40.453 34.782 1.00 40.83 119 TYR A C 1
ATOM 547 O O . TYR A 1 87 ? -3.156 -40.816 33.972 1.00 40.91 119 TYR A O 1
ATOM 556 N N . ARG A 1 88 ? -5.046 -41.221 35.144 1.00 41.21 120 ARG A N 1
ATOM 557 C CA . ARG A 1 88 ? -5.211 -42.607 34.644 1.00 41.60 120 ARG A CA 1
ATOM 558 C C . ARG A 1 88 ? -5.221 -42.716 33.119 1.00 41.44 120 ARG A C 1
ATOM 559 O O . ARG A 1 88 ? -4.905 -43.768 32.565 1.00 41.50 120 ARG A O 1
ATOM 567 N N . THR A 1 89 ? -5.582 -41.626 32.449 1.00 41.28 121 THR A N 1
ATOM 568 C CA . THR A 1 89 ? -5.726 -41.636 30.997 1.00 41.20 121 THR A CA 1
ATOM 569 C C . THR A 1 89 ? -4.735 -40.750 30.202 1.00 40.88 121 THR A C 1
ATOM 570 O O . THR A 1 89 ? -4.906 -40.554 28.994 1.00 40.99 121 THR A O 1
ATOM 574 N N . GLU A 1 90 ? -3.711 -40.231 30.874 1.00 40.13 122 GLU A N 1
ATOM 575 C CA . GLU A 1 90 ? -2.864 -39.196 30.277 1.00 39.85 122 GLU A CA 1
ATOM 576 C C . GLU A 1 90 ? -2.002 -39.687 29.112 1.00 39.51 122 GLU A C 1
ATOM 577 O O . GLU A 1 90 ? -1.663 -40.878 29.023 1.00 39.79 122 GLU A O 1
ATOM 583 N N . SER A 1 91 ? -1.653 -38.758 28.225 1.00 38.55 123 SER A N 1
ATOM 584 C CA . SER A 1 91 ? -0.697 -39.013 27.151 1.00 37.79 123 SER A CA 1
ATOM 585 C C . SER A 1 91 ? 0.652 -39.491 27.687 1.00 37.05 123 SER A C 1
ATOM 586 O O . SER A 1 91 ? 1.037 -39.160 28.813 1.00 37.11 123 SER A O 1
ATOM 589 N N . ALA A 1 92 ? 1.369 -40.269 26.878 1.00 35.96 124 ALA A N 1
ATOM 590 C CA . ALA A 1 92 ? 2.744 -40.656 27.211 1.00 34.86 124 ALA A CA 1
ATOM 591 C C . ALA A 1 92 ? 3.675 -39.427 27.220 1.00 34.16 124 ALA A C 1
ATOM 592 O O . ALA A 1 92 ? 4.743 -39.445 27.852 1.00 33.73 124 ALA A O 1
ATOM 594 N N . HIS A 1 93 ? 3.263 -38.376 26.511 1.00 32.95 125 HIS A N 1
ATOM 595 C CA . HIS A 1 93 ? 3.991 -37.118 26.491 1.00 32.06 125 HIS A CA 1
ATOM 596 C C . HIS A 1 93 ? 3.011 -35.987 26.754 1.00 30.87 125 HIS A C 1
ATOM 597 O O . HIS A 1 93 ? 2.524 -35.352 25.815 1.00 30.39 125 HIS A O 1
ATOM 604 N N . PRO A 1 94 ? 2.715 -35.733 28.031 1.00 29.84 126 PRO A N 1
ATOM 605 C CA . PRO A 1 94 ? 1.794 -34.668 28.408 1.00 29.21 126 PRO A CA 1
ATOM 606 C C . PRO A 1 94 ? 2.338 -33.303 28.019 1.00 28.85 126 PRO A C 1
ATOM 607 O O . PRO A 1 94 ? 3.556 -33.095 28.013 1.00 28.97 126 PRO A O 1
ATOM 611 N N . GLN A 1 95 ? 1.435 -32.381 27.704 1.00 28.29 127 GLN A N 1
ATOM 612 C CA . GLN A 1 95 ? 1.804 -31.088 27.165 1.00 28.47 127 GLN A CA 1
ATOM 613 C C . GLN A 1 95 ? 1.136 -29.935 27.919 1.00 27.90 127 GLN A C 1
ATOM 614 O O . GLN A 1 95 ? -0.065 -29.941 28.129 1.00 27.37 127 GLN A O 1
ATOM 620 N N . ARG A 1 96 ? 1.933 -28.953 28.327 1.00 27.56 128 ARG A N 1
ATOM 621 C CA . ARG A 1 96 ? 1.395 -27.733 28.930 1.00 27.43 128 ARG A CA 1
ATOM 622 C C . ARG A 1 96 ? 1.159 -26.694 27.837 1.00 27.49 128 ARG A C 1
ATOM 623 O O . ARG A 1 96 ? 1.349 -26.967 26.664 1.00 28.00 128 ARG A O 1
ATOM 631 N N . LEU A 1 97 ? 0.728 -25.506 28.238 1.00 27.79 129 LEU A N 1
ATOM 632 C CA . LEU A 1 97 ? 0.586 -24.381 27.337 1.00 27.92 129 LEU A CA 1
ATOM 633 C C . LEU A 1 97 ? 1.946 -23.913 26.841 1.00 27.82 129 LEU A C 1
ATOM 634 O O . LEU A 1 97 ? 2.889 -23.825 27.616 1.00 28.21 129 LEU A O 1
ATOM 639 N N . GLU A 1 98 ? 2.037 -23.607 25.552 1.00 27.90 130 GLU A N 1
ATOM 640 C CA . GLU A 1 98 ? 3.304 -23.236 24.936 1.00 28.27 130 GLU A CA 1
ATOM 641 C C . GLU A 1 98 ? 3.828 -21.915 25.469 1.00 27.65 130 GLU A C 1
ATOM 642 O O . GLU A 1 98 ? 3.063 -20.971 25.689 1.00 28.12 130 GLU A O 1
ATOM 648 N N . ILE A 1 99 ? 5.138 -21.856 25.682 1.00 26.72 131 ILE A N 1
ATOM 649 C CA . ILE A 1 99 ? 5.817 -20.601 25.993 1.00 26.03 131 ILE A CA 1
ATOM 650 C C . ILE A 1 99 ? 6.597 -20.157 24.747 1.00 25.75 131 ILE A C 1
ATOM 651 O O . ILE A 1 99 ? 7.778 -20.477 24.585 1.00 26.35 131 ILE A O 1
ATOM 656 N N . LYS A 1 100 ? 5.926 -19.418 23.874 1.00 25.07 132 LYS A N 1
ATOM 657 C CA . LYS A 1 100 ? 6.491 -19.057 22.570 1.00 24.90 132 LYS A CA 1
ATOM 658 C C . LYS A 1 100 ? 7.801 -18.270 22.547 1.00 23.79 132 LYS A C 1
ATOM 659 O O . LYS A 1 100 ? 8.667 -18.582 21.739 1.00 23.97 132 LYS A O 1
ATOM 665 N N . PRO A 1 101 ? 7.944 -17.263 23.418 1.00 23.03 133 PRO A N 1
ATOM 666 C CA . PRO A 1 101 ? 9.136 -16.407 23.416 1.00 22.41 133 PRO A CA 1
ATOM 667 C C . PRO A 1 101 ? 10.447 -17.147 23.702 1.00 22.15 133 PRO A C 1
ATOM 668 O O . PRO A 1 101 ? 11.470 -16.827 23.101 1.00 21.63 133 PRO A O 1
ATOM 672 N N . TRP A 1 102 ? 10.408 -18.125 24.605 1.00 21.69 134 TRP A N 1
ATOM 673 C CA . TRP A 1 102 ? 11.595 -18.905 24.936 1.00 21.65 134 TRP A CA 1
ATOM 674 C C . TRP A 1 102 ? 12.016 -19.744 23.744 1.00 21.71 134 TRP A C 1
ATOM 675 O O . TRP A 1 102 ? 13.206 -19.814 23.417 1.00 21.79 134 TRP A O 1
ATOM 686 N N . LYS A 1 103 ? 11.044 -20.376 23.094 1.00 21.65 135 LYS A N 1
ATOM 687 C CA . LYS A 1 103 ? 11.324 -21.198 21.912 1.00 21.85 135 LYS A CA 1
ATOM 688 C C . LYS A 1 103 ? 11.869 -20.328 20.775 1.00 21.18 135 LYS A C 1
ATOM 689 O O . LYS A 1 103 ? 12.828 -20.708 20.107 1.00 21.00 135 LYS A O 1
ATOM 695 N N . ALA A 1 104 ? 11.257 -19.165 20.574 1.00 20.43 136 ALA A N 1
ATOM 696 C CA . ALA A 1 104 ? 11.683 -18.243 19.521 1.00 20.40 136 ALA A CA 1
ATOM 697 C C . ALA A 1 104 ? 13.144 -17.845 19.701 1.00 20.44 136 ALA A C 1
ATOM 698 O O . ALA A 1 104 ? 13.893 -17.749 18.722 1.00 20.15 136 ALA A O 1
ATOM 700 N N . TYR A 1 105 ? 13.543 -17.625 20.951 1.00 20.31 137 TYR A N 1
ATOM 701 C CA . TYR A 1 105 ? 14.914 -17.272 21.252 1.00 20.38 137 TYR A CA 1
ATOM 702 C C . TYR A 1 105 ? 15.873 -18.420 20.914 1.00 20.89 137 TYR A C 1
ATOM 703 O O . TYR A 1 105 ? 16.892 -18.196 20.258 1.00 21.46 137 TYR A O 1
ATOM 712 N N . ARG A 1 106 ? 15.557 -19.629 21.373 1.00 21.21 138 ARG A N 1
ATOM 713 C CA . ARG A 1 106 ? 16.380 -20.816 21.057 1.00 21.74 138 ARG A CA 1
ATOM 714 C C . ARG A 1 106 ? 16.516 -21.029 19.557 1.00 22.28 138 ARG A C 1
ATOM 715 O O . ARG A 1 106 ? 17.606 -21.285 19.071 1.00 22.93 138 ARG A O 1
ATOM 723 N N . ASP A 1 107 ? 15.406 -20.925 18.833 1.00 23.30 139 ASP A N 1
ATOM 724 C CA . ASP A 1 107 ? 15.416 -21.073 17.368 1.00 24.45 139 ASP A CA 1
ATOM 725 C C . ASP A 1 107 ? 16.314 -20.017 16.721 1.00 24.55 139 ASP A C 1
ATOM 726 O O . ASP A 1 107 ? 17.069 -20.305 15.804 1.00 24.94 139 ASP A O 1
ATOM 731 N N . HIS A 1 108 ? 16.220 -18.793 17.223 1.00 24.64 140 HIS A N 1
ATOM 732 C CA . HIS A 1 108 ? 16.934 -17.668 16.661 1.00 24.71 140 HIS A CA 1
ATOM 733 C C . HIS A 1 108 ? 18.440 -17.822 16.862 1.00 25.29 140 HIS A C 1
ATOM 734 O O . HIS A 1 108 ? 19.232 -17.413 16.010 1.00 25.12 140 HIS A O 1
ATOM 741 N N . ARG A 1 109 ? 18.820 -18.417 17.989 1.00 25.46 141 ARG A N 1
ATOM 742 C CA . ARG A 1 109 ? 20.213 -18.506 18.383 1.00 25.88 141 ARG A CA 1
ATOM 743 C C . ARG A 1 109 ? 20.755 -19.933 18.260 1.00 26.41 141 ARG A C 1
ATOM 744 O O . ARG A 1 109 ? 21.877 -20.209 18.662 1.00 26.34 141 ARG A O 1
ATOM 752 N N . ASN A 1 110 ? 19.949 -20.830 17.699 1.00 27.26 142 ASN A N 1
ATOM 753 C CA . ASN A 1 110 ? 20.313 -22.250 17.586 1.00 28.10 142 ASN A CA 1
ATOM 754 C C . ASN A 1 110 ? 20.736 -22.921 18.906 1.00 27.75 142 ASN A C 1
ATOM 755 O O . ASN A 1 110 ? 21.725 -23.660 18.950 1.00 27.82 142 ASN A O 1
ATOM 760 N N . GLU A 1 111 ? 19.989 -22.649 19.974 1.00 26.85 143 GLU A N 1
ATOM 761 C CA . GLU A 1 111 ? 20.162 -23.373 21.233 1.00 26.15 143 GLU A CA 1
ATOM 762 C C . GLU A 1 111 ? 19.087 -24.475 21.310 1.00 25.26 143 GLU A C 1
ATOM 763 O O . GLU A 1 111 ? 18.086 -24.427 20.594 1.00 24.81 143 GLU A O 1
ATOM 769 N N . ALA A 1 112 ? 19.307 -25.463 22.171 1.00 24.50 144 ALA A N 1
ATOM 770 C CA . ALA A 1 112 ? 18.327 -26.523 22.389 1.00 23.85 144 ALA A CA 1
ATOM 771 C C . ALA A 1 112 ? 17.188 -26.052 23.293 1.00 23.78 144 ALA A C 1
ATOM 772 O O . ALA A 1 112 ? 17.281 -24.999 23.951 1.00 23.16 144 ALA A O 1
ATOM 774 N N . TYR A 1 113 ? 16.112 -26.832 23.321 1.00 23.60 145 TYR A N 1
ATOM 775 C CA . TYR A 1 113 ? 15.017 -26.593 24.246 1.00 23.31 145 TYR A CA 1
ATOM 776 C C . TYR A 1 113 ? 15.285 -27.372 25.521 1.00 23.17 145 TYR A C 1
ATOM 777 O O . TYR A 1 113 ? 15.925 -28.426 25.487 1.00 23.17 145 TYR A O 1
ATOM 786 N N . GLY A 1 114 ? 14.798 -26.858 26.645 1.00 23.06 146 GLY A N 1
ATOM 787 C CA . GLY A 1 114 ? 14.827 -27.607 27.903 1.00 23.33 146 GLY A CA 1
ATOM 788 C C . GLY A 1 114 ? 13.478 -28.246 28.229 1.00 23.67 146 GLY A C 1
ATOM 789 O O . GLY A 1 114 ? 12.531 -28.173 27.441 1.00 24.08 146 GLY A O 1
ATOM 790 N N . LEU A 1 115 ? 13.391 -28.863 29.402 1.00 24.09 147 LEU A N 1
ATOM 791 C CA . LEU A 1 115 ? 12.209 -29.630 29.802 1.00 24.33 147 LEU A CA 1
ATOM 792 C C . LEU A 1 115 ? 10.903 -28.856 29.806 1.00 24.99 147 LEU A C 1
ATOM 793 O O . LEU A 1 115 ? 9.842 -29.429 29.569 1.00 25.49 147 LEU A O 1
ATOM 798 N N . MET A 1 116 ? 10.974 -27.556 30.069 1.00 25.62 148 MET A N 1
ATOM 799 C CA . MET A 1 116 ? 9.761 -26.731 30.132 1.00 26.07 148 MET A CA 1
ATOM 800 C C . MET A 1 116 ? 9.127 -26.464 28.771 1.00 25.60 148 MET A C 1
ATOM 801 O O . MET A 1 116 ? 7.948 -26.147 28.698 1.00 25.57 148 MET A O 1
ATOM 806 N N . ILE A 1 117 ? 9.909 -26.586 27.702 1.00 25.06 149 ILE A N 1
ATOM 807 C CA . ILE A 1 117 ? 9.412 -26.266 26.354 1.00 24.86 149 ILE A CA 1
ATOM 808 C C . ILE A 1 117 ? 9.534 -27.402 25.327 1.00 24.78 149 ILE A C 1
ATOM 809 O O . ILE A 1 117 ? 8.954 -27.328 24.257 1.00 24.90 149 ILE A O 1
ATOM 814 N N . LEU A 1 118 ? 10.285 -28.443 25.670 1.00 25.21 150 LEU A N 1
ATOM 815 C CA . LEU A 1 118 ? 10.318 -29.683 24.874 1.00 25.78 150 LEU A CA 1
ATOM 816 C C . LEU A 1 118 ? 8.913 -30.323 24.756 1.00 26.55 150 LEU A C 1
ATOM 817 O O . LEU A 1 118 ? 8.055 -30.114 25.618 1.00 26.43 150 LEU A O 1
ATOM 822 N N . GLU A 1 119 ? 8.689 -31.079 23.683 1.00 27.59 151 GLU A N 1
ATOM 823 C CA . GLU A 1 119 ? 7.468 -31.898 23.534 1.00 28.54 151 GLU A CA 1
ATOM 824 C C . GLU A 1 119 ? 7.810 -33.289 22.980 1.00 28.49 151 GLU A C 1
ATOM 825 O O . GLU A 1 119 ? 8.961 -33.550 22.614 1.00 28.25 151 GLU A O 1
ATOM 831 N N . GLY A 1 120 ? 6.808 -34.169 22.936 1.00 28.64 152 GLY A N 1
ATOM 832 C CA . GLY A 1 120 ? 6.918 -35.465 22.272 1.00 28.77 152 GLY A CA 1
ATOM 833 C C . GLY A 1 120 ? 8.009 -36.372 22.799 1.00 29.72 152 GLY A C 1
ATOM 834 O O . GLY A 1 120 ? 8.341 -36.340 23.996 1.00 29.69 152 GLY A O 1
ATOM 835 N N . GLN A 1 121 ? 8.569 -37.182 21.904 1.00 30.18 153 GLN A N 1
ATOM 836 C CA . GLN A 1 121 ? 9.674 -38.090 22.242 1.00 31.04 153 GLN A CA 1
ATOM 837 C C . GLN A 1 121 ? 10.944 -37.323 22.635 1.00 30.10 153 GLN A C 1
ATOM 838 O O . GLN A 1 121 ? 11.767 -37.822 23.393 1.00 29.65 153 GLN A O 1
ATOM 844 N N . GLU A 1 122 ? 11.085 -36.114 22.102 1.00 29.82 154 GLU A N 1
ATOM 845 C CA . GLU A 1 122 ? 12.224 -35.245 22.410 1.00 30.13 154 GLU A CA 1
ATOM 846 C C . GLU A 1 122 ? 12.208 -34.881 23.910 1.00 28.92 154 GLU A C 1
ATOM 847 O O . GLU A 1 122 ? 13.245 -34.897 24.565 1.00 28.52 154 GLU A O 1
ATOM 853 N N . TRP A 1 123 ? 11.023 -34.563 24.434 1.00 27.76 155 TRP A N 1
ATOM 854 C CA . TRP A 1 123 ? 10.842 -34.342 25.870 1.00 26.86 155 TRP A CA 1
ATOM 855 C C . TRP A 1 123 ? 11.112 -35.605 26.703 1.00 27.07 155 TRP A C 1
ATOM 856 O O . TRP A 1 123 ? 11.824 -35.547 27.720 1.00 26.84 155 TRP A O 1
ATOM 867 N N . GLN A 1 124 ? 10.555 -36.735 26.269 1.00 27.24 156 GLN A N 1
ATOM 868 C CA . GLN A 1 124 ? 10.692 -38.003 26.998 1.00 27.45 156 GLN A CA 1
ATOM 869 C C . GLN A 1 124 ? 12.154 -38.415 27.132 1.00 27.06 156 GLN A C 1
ATOM 870 O O . GLN A 1 124 ? 12.589 -38.898 28.186 1.00 26.93 156 GLN A O 1
ATOM 876 N N . ARG A 1 125 ? 12.907 -38.213 26.056 1.00 26.67 157 ARG A N 1
ATOM 877 C CA . ARG A 1 125 ? 14.327 -38.528 26.020 1.00 26.74 157 ARG A CA 1
ATOM 878 C C . ARG A 1 125 ? 15.126 -37.762 27.101 1.00 25.79 157 ARG A C 1
ATOM 879 O O . ARG A 1 125 ? 15.881 -38.362 27.870 1.00 25.83 157 ARG A O 1
ATOM 887 N N . VAL A 1 126 ? 14.941 -36.446 27.152 1.00 24.72 158 VAL A N 1
ATOM 888 C CA . VAL A 1 126 ? 15.608 -35.617 28.149 1.00 23.50 158 VAL A CA 1
ATOM 889 C C . VAL A 1 126 ? 15.057 -35.909 29.544 1.00 23.29 158 VAL A C 1
ATOM 890 O O . VAL A 1 126 ? 15.817 -35.999 30.510 1.00 23.04 158 VAL A O 1
ATOM 894 N N . ARG A 1 127 ? 13.741 -36.077 29.641 1.00 23.09 159 ARG A N 1
ATOM 895 C CA . ARG A 1 127 ? 13.101 -36.321 30.925 1.00 22.66 159 ARG A CA 1
ATOM 896 C C . ARG A 1 127 ? 13.638 -37.559 31.603 1.00 22.87 159 ARG A C 1
ATOM 897 O O . ARG A 1 127 ? 14.084 -37.480 32.752 1.00 23.13 159 ARG A O 1
ATOM 905 N N . SER A 1 128 ? 13.603 -38.694 30.904 1.00 22.57 160 SER A N 1
ATOM 906 C CA . SER A 1 128 ? 14.141 -39.953 31.445 1.00 23.13 160 SER A CA 1
ATOM 907 C C . SER A 1 128 ? 15.554 -39.809 31.964 1.00 22.87 160 SER A C 1
ATOM 908 O O . SER A 1 128 ? 15.881 -40.309 33.051 1.00 22.69 160 SER A O 1
ATOM 911 N N . ALA A 1 129 ? 16.396 -39.138 31.182 1.00 22.61 161 ALA A N 1
ATOM 912 C CA . ALA A 1 129 ? 17.807 -39.015 31.507 1.00 22.77 161 ALA A CA 1
ATOM 913 C C . ALA A 1 129 ? 17.996 -38.281 32.831 1.00 23.24 161 ALA A C 1
ATOM 914 O O . ALA A 1 129 ? 18.766 -38.718 33.687 1.00 23.13 161 ALA A O 1
ATOM 916 N N . PHE A 1 130 ? 17.279 -37.172 32.998 1.00 23.65 162 PHE A N 1
ATOM 917 C CA . PHE A 1 130 ? 17.415 -36.348 34.189 1.00 24.42 162 PHE A CA 1
ATOM 918 C C . PHE A 1 130 ? 16.658 -36.899 35.376 1.00 25.46 162 PHE A C 1
ATOM 919 O O . PHE A 1 130 ? 17.124 -36.805 36.516 1.00 25.10 162 PHE A O 1
ATOM 927 N N . GLN A 1 131 ? 15.495 -37.479 35.103 1.00 26.88 163 GLN A N 1
ATOM 928 C CA . GLN A 1 131 ? 14.640 -38.011 36.144 1.00 29.01 163 GLN A CA 1
ATOM 929 C C . GLN A 1 131 ? 15.344 -39.076 37.003 1.00 29.87 163 GLN A C 1
ATOM 930 O O . GLN A 1 131 ? 15.182 -39.107 38.230 1.00 29.92 163 GLN A O 1
ATOM 936 N N . LYS A 1 132 ? 16.140 -39.922 36.360 1.00 30.98 164 LYS A N 1
ATOM 937 C CA . LYS A 1 132 ? 16.869 -40.985 37.063 1.00 32.45 164 LYS A CA 1
ATOM 938 C C . LYS A 1 132 ? 17.965 -40.487 37.991 1.00 32.78 164 LYS A C 1
ATOM 939 O O . LYS A 1 132 ? 18.438 -41.218 38.862 1.00 32.81 164 LYS A O 1
ATOM 945 N N . LYS A 1 133 ? 18.370 -39.238 37.796 1.00 33.50 165 LYS A N 1
ATOM 946 C CA . LYS A 1 133 ? 19.326 -38.609 38.683 1.00 33.95 165 LYS A CA 1
ATOM 947 C C . LYS A 1 133 ? 18.583 -37.806 39.753 1.00 34.56 165 LYS A C 1
ATOM 948 O O . LYS A 1 133 ? 18.852 -37.955 40.948 1.00 34.58 165 LYS A O 1
ATOM 954 N N . LEU A 1 134 ? 17.633 -36.980 39.322 1.00 35.28 166 LEU A N 1
ATOM 955 C CA . LEU A 1 134 ? 16.993 -36.018 40.212 1.00 36.51 166 LEU A CA 1
ATOM 956 C C . LEU A 1 134 ? 15.938 -36.604 41.133 1.00 37.59 166 LEU A C 1
ATOM 957 O O . LEU A 1 134 ? 15.790 -36.166 42.266 1.00 36.99 166 LEU A O 1
ATOM 962 N N . MET A 1 135 ? 15.204 -37.597 40.643 1.00 39.23 167 MET A N 1
ATOM 963 C CA . MET A 1 135 ? 14.126 -38.184 41.418 1.00 40.86 167 MET A CA 1
ATOM 964 C C . MET A 1 135 ? 14.481 -39.535 42.016 1.00 41.91 167 MET A C 1
ATOM 965 O O . MET A 1 135 ? 13.644 -40.429 42.059 1.00 42.26 167 MET A O 1
ATOM 970 N N . LYS A 1 136 ? 15.723 -39.670 42.476 1.00 43.36 168 LYS A N 1
ATOM 971 C CA . LYS A 1 136 ? 16.194 -40.886 43.143 1.00 44.78 168 LYS A CA 1
ATOM 972 C C . LYS A 1 136 ? 16.693 -40.510 44.521 1.00 45.32 168 LYS A C 1
ATOM 973 O O . LYS A 1 136 ? 17.713 -39.818 44.637 1.00 45.53 168 LYS A O 1
ATOM 979 N N . PRO A 1 137 ? 15.992 -40.970 45.566 1.00 45.87 169 PRO A N 1
ATOM 980 C CA . PRO A 1 137 ? 16.302 -40.582 46.942 1.00 46.03 169 PRO A CA 1
ATOM 981 C C . PRO A 1 137 ? 17.758 -40.856 47.260 1.00 46.29 169 PRO A C 1
ATOM 982 O O . PRO A 1 137 ? 18.447 -39.985 47.791 1.00 46.46 169 PRO A O 1
ATOM 986 N N . VAL A 1 138 ? 18.225 -42.052 46.912 1.00 46.64 170 VAL A N 1
ATOM 987 C CA . VAL A 1 138 ? 19.596 -42.476 47.217 1.00 46.93 170 VAL A CA 1
ATOM 988 C C . VAL A 1 138 ? 20.647 -41.495 46.676 1.00 47.03 170 VAL A C 1
ATOM 989 O O . VAL A 1 138 ? 21.618 -41.167 47.364 1.00 46.95 170 VAL A O 1
ATOM 993 N N . GLU A 1 139 ? 20.436 -41.023 45.451 1.00 47.34 171 GLU A N 1
ATOM 994 C CA . GLU A 1 139 ? 21.343 -40.054 44.839 1.00 47.62 171 GLU A CA 1
ATOM 995 C C . GLU A 1 139 ? 21.138 -38.649 45.415 1.00 47.02 171 GLU A C 1
ATOM 996 O O . GLU A 1 139 ? 22.106 -37.947 45.721 1.00 46.76 171 GLU A O 1
ATOM 1002 N N . ILE A 1 140 ? 19.879 -38.255 45.569 1.00 46.37 172 ILE A N 1
ATOM 1003 C CA . ILE A 1 140 ? 19.547 -36.952 46.144 1.00 46.19 172 ILE A CA 1
ATOM 1004 C C . ILE A 1 140 ? 20.134 -36.742 47.548 1.00 46.05 172 ILE A C 1
ATOM 1005 O O . ILE A 1 140 ? 20.678 -35.673 47.840 1.00 46.07 172 ILE A O 1
ATOM 1010 N N . MET A 1 141 ? 20.040 -37.763 48.398 1.00 45.71 173 MET A N 1
ATOM 1011 C CA . MET A 1 141 ? 20.547 -37.672 49.779 1.00 45.78 173 MET A CA 1
ATOM 1012 C C . MET A 1 141 ? 22.048 -37.373 49.840 1.00 45.26 173 MET A C 1
ATOM 1013 O O . MET A 1 141 ? 22.550 -36.862 50.843 1.00 45.21 173 MET A O 1
ATOM 1018 N N . LYS A 1 142 ? 22.750 -37.692 48.757 1.00 44.78 174 LYS A N 1
ATOM 1019 C CA . LYS A 1 142 ? 24.180 -37.423 48.635 1.00 44.43 174 LYS A CA 1
ATOM 1020 C C . LYS A 1 142 ? 24.485 -35.911 48.571 1.00 43.67 174 LYS A C 1
ATOM 1021 O O . LYS A 1 142 ? 25.619 -35.477 48.832 1.00 43.48 174 LYS A O 1
ATOM 1027 N N . LEU A 1 143 ? 23.469 -35.122 48.227 1.00 42.54 175 LEU A N 1
ATOM 1028 C CA . LEU A 1 143 ? 23.612 -33.669 48.112 1.00 41.53 175 LEU A CA 1
ATOM 1029 C C . LEU A 1 143 ? 23.641 -32.925 49.456 1.00 41.14 175 LEU A C 1
ATOM 1030 O O . LEU A 1 143 ? 24.050 -31.761 49.516 1.00 40.73 175 LEU A O 1
ATOM 1035 N N . ASP A 1 144 ? 23.220 -33.602 50.522 1.00 40.76 176 ASP A N 1
ATOM 1036 C CA . ASP A 1 144 ? 23.041 -32.961 51.838 1.00 40.44 176 ASP A CA 1
ATOM 1037 C C . ASP A 1 144 ? 24.260 -32.204 52.387 1.00 39.80 176 ASP A C 1
ATOM 1038 O O . ASP A 1 144 ? 24.111 -31.151 53.017 1.00 39.47 176 ASP A O 1
ATOM 1043 N N . LYS A 1 145 ? 25.451 -32.746 52.146 1.00 38.88 177 LYS A N 1
ATOM 1044 C CA . LYS A 1 145 ? 26.681 -32.100 52.564 1.00 38.46 177 LYS A CA 1
ATOM 1045 C C . LYS A 1 145 ? 26.792 -30.740 51.889 1.00 37.53 177 LYS A C 1
ATOM 1046 O O . LYS A 1 145 ? 27.092 -29.742 52.535 1.00 37.58 177 LYS A O 1
ATOM 1052 N N . LYS A 1 146 ? 26.535 -30.708 50.586 1.00 36.75 178 LYS A N 1
ATOM 1053 C CA . LYS A 1 146 ? 26.529 -29.458 49.827 1.00 35.89 178 LYS A CA 1
ATOM 1054 C C . LYS A 1 146 ? 25.469 -28.490 50.350 1.00 34.52 178 LYS A C 1
ATOM 1055 O O . LYS A 1 146 ? 25.756 -27.326 50.593 1.00 34.68 178 LYS A O 1
ATOM 1061 N N . ILE A 1 147 ? 24.250 -28.987 50.526 1.00 33.10 179 ILE A N 1
ATOM 1062 C CA . ILE A 1 147 ? 23.149 -28.171 51.022 1.00 31.93 179 ILE A CA 1
ATOM 1063 C C . ILE A 1 147 ? 23.473 -27.567 52.405 1.00 31.99 179 ILE A C 1
ATOM 1064 O O . ILE A 1 147 ? 23.238 -26.359 52.637 1.00 31.26 179 ILE A O 1
ATOM 1069 N N . ASN A 1 148 ? 24.036 -28.387 53.295 1.00 31.65 180 ASN A N 1
ATOM 1070 C CA . ASN A 1 148 ? 24.449 -27.915 54.629 1.00 31.52 180 ASN A CA 1
ATOM 1071 C C . ASN A 1 148 ? 25.563 -26.878 54.612 1.00 31.57 180 ASN A C 1
ATOM 1072 O O . ASN A 1 148 ? 25.620 -26.008 55.483 1.00 32.00 180 ASN A O 1
ATOM 1077 N N . GLU A 1 149 ? 26.441 -26.952 53.619 1.00 31.58 181 GLU A N 1
ATOM 1078 C CA . GLU A 1 149 ? 27.502 -25.955 53.487 1.00 31.66 181 GLU A CA 1
ATOM 1079 C C . GLU A 1 149 ? 26.907 -24.587 53.174 1.00 30.87 181 GLU A C 1
ATOM 1080 O O . GLU A 1 149 ? 27.377 -23.571 53.675 1.00 31.21 181 GLU A O 1
ATOM 1086 N N . VAL A 1 150 ? 25.868 -24.572 52.345 1.00 29.92 182 VAL A N 1
ATOM 1087 C CA . VAL A 1 150 ? 25.210 -23.326 51.956 1.00 28.91 182 VAL A CA 1
ATOM 1088 C C . VAL A 1 150 ? 24.311 -22.780 53.090 1.00 28.72 182 VAL A C 1
ATOM 1089 O O . VAL A 1 150 ? 24.275 -21.578 53.329 1.00 27.94 182 VAL A O 1
ATOM 1093 N N . LEU A 1 151 ? 23.605 -23.675 53.778 1.00 28.94 183 LEU A N 1
ATOM 1094 C CA . LEU A 1 151 ? 22.789 -23.298 54.936 1.00 29.20 183 LEU A CA 1
ATOM 1095 C C . LEU A 1 151 ? 23.619 -22.732 56.071 1.00 30.12 183 LEU A C 1
ATOM 1096 O O . LEU A 1 151 ? 23.237 -21.729 56.697 1.00 29.81 183 LEU A O 1
ATOM 1101 N N . ALA A 1 152 ? 24.754 -23.374 56.333 1.00 31.14 184 ALA A N 1
ATOM 1102 C CA . ALA A 1 152 ? 25.684 -22.915 57.352 1.00 32.19 184 ALA A CA 1
ATOM 1103 C C . ALA A 1 152 ? 26.029 -21.471 57.095 1.00 32.81 184 ALA A C 1
ATOM 1104 O O . ALA A 1 152 ? 25.950 -20.635 58.000 1.00 33.33 184 ALA A O 1
ATOM 1106 N N . ASP A 1 153 ? 26.411 -21.174 55.856 1.00 33.36 185 ASP A N 1
ATOM 1107 C CA . ASP A 1 153 ? 26.749 -19.814 55.472 1.00 33.87 185 ASP A CA 1
ATOM 1108 C C . ASP A 1 153 ? 25.553 -18.868 55.566 1.00 33.93 185 ASP A C 1
ATOM 1109 O O . ASP A 1 153 ? 25.695 -17.731 56.027 1.00 33.94 185 ASP A O 1
ATOM 1114 N N . PHE A 1 154 ? 24.382 -19.341 55.147 1.00 34.13 186 PHE A N 1
ATOM 1115 C CA . PHE A 1 154 ? 23.173 -18.522 55.163 1.00 34.65 186 PHE A CA 1
ATOM 1116 C C . PHE A 1 154 ? 22.766 -18.099 56.581 1.00 35.72 186 PHE A C 1
ATOM 1117 O O . PHE A 1 154 ? 22.429 -16.934 56.821 1.00 34.98 186 PHE A O 1
ATOM 1125 N N . LEU A 1 155 ? 22.800 -19.057 57.506 1.00 37.11 187 LEU A N 1
ATOM 1126 C CA . LEU A 1 155 ? 22.556 -18.790 58.912 1.00 38.64 187 LEU A CA 1
ATOM 1127 C C . LEU A 1 155 ? 23.540 -17.774 59.454 1.00 40.00 187 LEU A C 1
ATOM 1128 O O . LEU A 1 155 ? 23.147 -16.834 60.146 1.00 40.29 187 LEU A O 1
ATOM 1133 N N . GLU A 1 156 ? 24.817 -17.950 59.128 1.00 41.45 188 GLU A N 1
ATOM 1134 C CA . GLU A 1 156 ? 25.839 -16.980 59.507 1.00 43.13 188 GLU A CA 1
ATOM 1135 C C . GLU A 1 156 ? 25.486 -15.577 59.003 1.00 43.56 188 GLU A C 1
ATOM 1136 O O . GLU A 1 156 ? 25.622 -14.596 59.730 1.00 43.87 188 GLU A O 1
ATOM 1142 N N . ARG A 1 157 ? 25.023 -15.488 57.761 1.00 44.26 189 ARG A N 1
ATOM 1143 C CA . ARG A 1 157 ? 24.652 -14.203 57.192 1.00 44.81 189 ARG A CA 1
ATOM 1144 C C . ARG A 1 157 ? 23.377 -13.670 57.832 1.00 45.04 189 ARG A C 1
ATOM 1145 O O . ARG A 1 157 ? 23.220 -12.461 58.007 1.00 44.59 189 ARG A O 1
ATOM 1153 N N . MET A 1 158 ? 22.474 -14.581 58.181 1.00 45.63 190 MET A N 1
ATOM 1154 C CA . MET A 1 158 ? 21.216 -14.218 58.818 1.00 46.45 190 MET A CA 1
ATOM 1155 C C . MET A 1 158 ? 21.392 -13.341 60.065 1.00 47.29 190 MET A C 1
ATOM 1156 O O . MET A 1 158 ? 20.760 -12.285 60.176 1.00 47.25 190 MET A O 1
ATOM 1161 N N . ASP A 1 159 ? 22.251 -13.765 60.989 1.00 48.17 191 ASP A N 1
ATOM 1162 C CA . ASP A 1 159 ? 22.447 -13.009 62.222 1.00 49.37 191 ASP A CA 1
ATOM 1163 C C . ASP A 1 159 ? 23.235 -11.704 62.017 1.00 49.70 191 ASP A C 1
ATOM 1164 O O . ASP A 1 159 ? 23.478 -10.964 62.968 1.00 49.91 191 ASP A O 1
ATOM 1169 N N . GLU A 1 160 ? 23.614 -11.428 60.772 1.00 50.11 192 GLU A N 1
ATOM 1170 C CA . GLU A 1 160 ? 24.215 -10.148 60.415 1.00 50.62 192 GLU A CA 1
ATOM 1171 C C . GLU A 1 160 ? 23.123 -9.218 59.892 1.00 50.42 192 GLU A C 1
ATOM 1172 O O . GLU A 1 160 ? 23.156 -8.016 60.132 1.00 50.51 192 GLU A O 1
ATOM 1178 N N . LEU A 1 161 ? 22.157 -9.788 59.177 1.00 50.19 193 LEU A N 1
ATOM 1179 C CA . LEU A 1 161 ? 21.080 -9.007 58.570 1.00 50.03 193 LEU A CA 1
ATOM 1180 C C . LEU A 1 161 ? 19.980 -8.663 59.568 1.00 49.91 193 LEU A C 1
ATOM 1181 O O . LEU A 1 161 ? 19.362 -7.603 59.467 1.00 49.94 193 LEU A O 1
ATOM 1186 N N . CYS A 1 162 ? 19.743 -9.560 60.524 1.00 49.74 194 CYS A N 1
ATOM 1187 C CA . CYS A 1 162 ? 18.769 -9.324 61.597 1.00 49.63 194 CYS A CA 1
ATOM 1188 C C . CYS A 1 162 ? 18.959 -7.958 62.231 1.00 49.78 194 CYS A C 1
ATOM 1189 O O . CYS A 1 162 ? 20.056 -7.613 62.656 1.00 49.89 194 CYS A O 1
ATOM 1192 N N . ASP A 1 163 ? 17.884 -7.180 62.290 1.00 49.99 195 ASP A N 1
ATOM 1193 C CA . ASP A 1 163 ? 17.928 -5.882 62.950 1.00 50.09 195 ASP A CA 1
ATOM 1194 C C . ASP A 1 163 ? 17.824 -6.043 64.473 1.00 50.20 195 ASP A C 1
ATOM 1195 O O . ASP A 1 163 ? 18.009 -7.143 65.010 1.00 50.34 195 ASP A O 1
ATOM 1200 N N . GLU A 1 164 ? 17.528 -4.944 65.158 1.00 50.16 196 GLU A N 1
ATOM 1201 C CA . GLU A 1 164 ? 17.433 -4.933 66.615 1.00 50.06 196 GLU A CA 1
ATOM 1202 C C . GLU A 1 164 ? 16.455 -5.995 67.149 1.00 49.22 196 GLU A C 1
ATOM 1203 O O . GLU A 1 164 ? 16.793 -6.762 68.054 1.00 49.28 196 GLU A O 1
ATOM 1209 N N . ARG A 1 165 ? 15.257 -6.040 66.573 1.00 48.05 197 ARG A N 1
ATOM 1210 C CA . ARG A 1 165 ? 14.218 -6.965 67.032 1.00 47.10 197 ARG A CA 1
ATOM 1211 C C . ARG A 1 165 ? 14.109 -8.277 66.229 1.00 45.53 197 ARG A C 1
ATOM 1212 O O . ARG A 1 165 ? 13.081 -8.945 66.267 1.00 45.08 197 ARG A O 1
ATOM 1220 N N . GLY A 1 166 ? 15.175 -8.629 65.513 1.00 44.09 198 GLY A N 1
ATOM 1221 C CA . GLY A 1 166 ? 15.261 -9.915 64.818 1.00 42.22 198 GLY A CA 1
ATOM 1222 C C . GLY A 1 166 ? 14.637 -10.010 63.432 1.00 41.06 198 GLY A C 1
ATOM 1223 O O . GLY A 1 166 ? 14.519 -11.103 62.881 1.00 40.90 198 GLY A O 1
ATOM 1224 N N . ARG A 1 167 ? 14.245 -8.868 62.874 1.00 39.82 199 ARG A N 1
ATOM 1225 C CA . ARG A 1 167 ? 13.617 -8.822 61.555 1.00 39.09 199 ARG A CA 1
ATOM 1226 C C . ARG A 1 167 ? 14.646 -8.678 60.456 1.00 37.71 199 ARG A C 1
ATOM 1227 O O . ARG A 1 167 ? 15.583 -7.892 60.572 1.00 37.23 199 ARG A O 1
ATOM 1235 N N . ILE A 1 168 ? 14.460 -9.438 59.384 1.00 36.21 200 ILE A N 1
ATOM 1236 C CA . ILE A 1 168 ? 15.330 -9.346 58.227 1.00 35.16 200 ILE A CA 1
ATOM 1237 C C . ILE A 1 168 ? 14.640 -8.519 57.143 1.00 34.32 200 ILE A C 1
ATOM 1238 O O . ILE A 1 168 ? 13.571 -8.890 56.665 1.00 34.70 200 ILE A O 1
ATOM 1243 N N . PRO A 1 169 ? 15.246 -7.390 56.766 1.00 33.37 201 PRO A N 1
ATOM 1244 C CA . PRO A 1 169 ? 14.705 -6.558 55.697 1.00 32.68 201 PRO A CA 1
ATOM 1245 C C . PRO A 1 169 ? 14.811 -7.262 54.342 1.00 31.91 201 PRO A C 1
ATOM 1246 O O . PRO A 1 169 ? 15.840 -7.853 54.023 1.00 31.56 201 PRO A O 1
ATOM 1250 N N . ASP A 1 170 ? 13.736 -7.190 53.562 1.00 31.49 202 ASP A N 1
ATOM 1251 C CA . ASP A 1 170 ? 13.621 -7.922 52.289 1.00 30.90 202 ASP A CA 1
ATOM 1252 C C . ASP A 1 170 ? 13.974 -9.412 52.412 1.00 29.88 202 ASP A C 1
ATOM 1253 O O . ASP A 1 170 ? 14.904 -9.911 51.767 1.00 29.62 202 ASP A O 1
ATOM 1258 N N . LEU A 1 171 ? 13.214 -10.111 53.252 1.00 28.70 203 LEU A N 1
ATOM 1259 C CA . LEU A 1 171 ? 13.435 -11.532 53.508 1.00 27.41 203 LEU A CA 1
ATOM 1260 C C . LEU A 1 171 ? 13.317 -12.391 52.252 1.00 26.42 203 LEU A C 1
ATOM 1261 O O . LEU A 1 171 ? 14.108 -13.307 52.045 1.00 26.06 203 LEU A O 1
ATOM 1266 N N . TYR A 1 172 ? 12.326 -12.086 51.421 1.00 25.51 204 TYR A N 1
ATOM 1267 C CA . TYR A 1 172 ? 12.098 -12.835 50.191 1.00 25.60 204 TYR A CA 1
ATOM 1268 C C . TYR A 1 172 ? 13.338 -12.819 49.316 1.00 24.74 204 TYR A C 1
ATOM 1269 O O . TYR A 1 172 ? 13.746 -13.849 48.794 1.00 24.30 204 TYR A O 1
ATOM 1278 N N . SER A 1 173 ? 13.928 -11.638 49.167 1.00 24.15 205 SER A N 1
ATOM 1279 C CA . SER A 1 173 ? 15.139 -11.467 48.388 1.00 23.79 205 SER A CA 1
ATOM 1280 C C . SER A 1 173 ? 16.290 -12.292 48.955 1.00 23.01 205 SER A C 1
ATOM 1281 O O . SER A 1 173 ? 17.035 -12.914 48.202 1.00 22.46 205 SER A O 1
ATOM 1284 N N . GLU A 1 174 ? 16.411 -12.305 50.281 1.00 22.72 206 GLU A N 1
ATOM 1285 C CA . GLU A 1 174 ? 17.472 -13.043 50.964 1.00 22.73 206 GLU A CA 1
ATOM 1286 C C . GLU A 1 174 ? 17.258 -14.546 50.865 1.00 22.37 206 GLU A C 1
ATOM 1287 O O . GLU A 1 174 ? 18.201 -15.310 50.652 1.00 22.53 206 GLU A O 1
ATOM 1293 N N . LEU A 1 175 ? 16.011 -14.968 51.025 1.00 21.97 207 LEU A N 1
ATOM 1294 C CA . LEU A 1 175 ? 15.648 -16.351 50.819 1.00 21.51 207 LEU A CA 1
ATOM 1295 C C . LEU A 1 175 ? 15.979 -16.793 49.386 1.00 21.11 207 LEU A C 1
ATOM 1296 O O . LEU A 1 175 ? 16.394 -17.943 49.160 1.00 20.89 207 LEU A O 1
ATOM 1301 N N . ASN A 1 176 ? 15.812 -15.882 48.432 1.00 20.39 208 ASN A N 1
ATOM 1302 C CA . ASN A 1 176 ? 16.182 -16.157 47.043 1.00 20.67 208 ASN A CA 1
ATOM 1303 C C . ASN A 1 176 ? 17.695 -16.321 46.853 1.00 20.94 208 ASN A C 1
ATOM 1304 O O . ASN A 1 176 ? 18.145 -17.185 46.095 1.00 20.53 208 ASN A O 1
ATOM 1309 N N . LYS A 1 177 ? 18.469 -15.489 47.548 1.00 21.22 209 LYS A N 1
ATOM 1310 C CA . LYS A 1 177 ? 19.920 -15.568 47.491 1.00 21.34 209 LYS A CA 1
ATOM 1311 C C . LYS A 1 177 ? 20.352 -16.963 47.937 1.00 21.18 209 LYS A C 1
ATOM 1312 O O . LYS A 1 177 ? 21.175 -17.590 47.277 1.00 20.88 209 LYS A O 1
ATOM 1318 N N . TRP A 1 178 ? 19.774 -17.446 49.039 1.00 20.84 210 TRP A N 1
ATOM 1319 C CA . TRP A 1 178 ? 20.063 -18.795 49.540 1.00 20.31 210 TRP A CA 1
ATOM 1320 C C . TRP A 1 178 ? 19.715 -19.877 48.503 1.00 20.34 210 TRP A C 1
ATOM 1321 O O . TRP A 1 178 ? 20.518 -20.749 48.204 1.00 20.76 210 TRP A O 1
ATOM 1332 N N . SER A 1 179 ? 18.501 -19.800 47.978 1.00 20.42 211 SER A N 1
ATOM 1333 C CA . SER A 1 179 ? 17.989 -20.738 46.996 1.00 20.63 211 SER A CA 1
ATOM 1334 C C . SER A 1 179 ? 18.879 -20.784 45.752 1.00 20.49 211 SER A C 1
ATOM 1335 O O . SER A 1 179 ? 19.218 -21.850 45.263 1.00 20.54 211 SER A O 1
ATOM 1338 N N . PHE A 1 180 ? 19.241 -19.610 45.251 1.00 20.70 212 PHE A N 1
ATOM 1339 C CA . PHE A 1 180 ? 20.112 -19.494 44.106 1.00 21.01 212 PHE A CA 1
ATOM 1340 C C . PHE A 1 180 ? 21.472 -20.130 44.387 1.00 21.18 212 PHE A C 1
ATOM 1341 O O . PHE A 1 180 ? 21.964 -20.931 43.590 1.00 21.12 212 PHE A O 1
ATOM 1349 N N . GLU A 1 181 ? 22.070 -19.770 45.520 1.00 21.25 213 GLU A N 1
ATOM 1350 C CA . GLU A 1 181 ? 23.390 -20.266 45.874 1.00 21.73 213 GLU A CA 1
ATOM 1351 C C . GLU A 1 181 ? 23.347 -21.776 46.067 1.00 21.83 213 GLU A C 1
ATOM 1352 O O . GLU A 1 181 ? 24.288 -22.485 45.698 1.00 21.93 213 GLU A O 1
ATOM 1358 N N . SER A 1 182 ? 22.250 -22.257 46.645 1.00 21.72 214 SER A N 1
ATOM 1359 C CA . SER A 1 182 ? 22.086 -23.669 46.945 1.00 21.53 214 SER A CA 1
ATOM 1360 C C . SER A 1 182 ? 22.009 -24.501 45.658 1.00 21.46 214 SER A C 1
ATOM 1361 O O . SER A 1 182 ? 22.810 -25.414 45.466 1.00 20.64 214 SER A O 1
ATOM 1364 N N . ILE A 1 183 ? 21.058 -24.171 44.785 1.00 21.60 215 ILE A N 1
ATOM 1365 C CA . ILE A 1 183 ? 20.875 -24.916 43.533 1.00 22.38 215 ILE A CA 1
ATOM 1366 C C . ILE A 1 183 ? 22.025 -24.780 42.519 1.00 22.31 215 ILE A C 1
ATOM 1367 O O . ILE A 1 183 ? 22.232 -25.664 41.709 1.00 22.07 215 ILE A O 1
ATOM 1372 N N . CYS A 1 184 ? 22.760 -23.674 42.580 1.00 22.65 216 CYS A N 1
ATOM 1373 C CA . CYS A 1 184 ? 23.918 -23.491 41.716 1.00 23.38 216 CYS A CA 1
ATOM 1374 C C . CYS A 1 184 ? 25.118 -24.353 42.139 1.00 23.70 216 CYS A C 1
ATOM 1375 O O . CYS A 1 184 ? 25.934 -24.731 41.304 1.00 23.42 216 CYS A O 1
ATOM 1378 N N . LEU A 1 185 ? 25.212 -24.654 43.432 1.00 24.19 217 LEU A N 1
ATOM 1379 C CA . LEU A 1 185 ? 26.255 -25.544 43.945 1.00 24.46 217 LEU A CA 1
ATOM 1380 C C . LEU A 1 185 ? 25.918 -26.931 43.462 1.00 24.60 217 LEU A C 1
ATOM 1381 O O . LEU A 1 185 ? 26.789 -27.673 43.032 1.00 25.21 217 LEU A O 1
ATOM 1386 N N . VAL A 1 186 ? 24.638 -27.275 43.532 1.00 24.42 218 VAL A N 1
ATOM 1387 C CA . VAL A 1 186 ? 24.171 -28.568 43.093 1.00 24.68 218 VAL A CA 1
ATOM 1388 C C . VAL A 1 186 ? 24.357 -28.737 41.580 1.00 25.14 218 VAL A C 1
ATOM 1389 O O . VAL A 1 186 ? 24.907 -29.737 41.132 1.00 25.30 218 VAL A O 1
ATOM 1393 N N . LEU A 1 187 ? 23.917 -27.743 40.814 1.00 25.58 219 LEU A N 1
ATOM 1394 C CA . LEU A 1 187 ? 23.968 -27.798 39.358 1.00 26.38 219 LEU A CA 1
ATOM 1395 C C . LEU A 1 187 ? 25.347 -27.597 38.716 1.00 27.12 219 LEU A C 1
ATOM 1396 O O . LEU A 1 187 ? 25.661 -28.226 37.700 1.00 27.24 219 LEU A O 1
ATOM 1401 N N . TYR A 1 188 ? 26.158 -26.720 39.302 1.00 27.69 220 TYR A N 1
ATOM 1402 C CA . TYR A 1 188 ? 27.432 -26.331 38.683 1.00 28.30 220 TYR A CA 1
ATOM 1403 C C . TYR A 1 188 ? 28.674 -26.574 39.532 1.00 29.57 220 TYR A C 1
ATOM 1404 O O . TYR A 1 188 ? 29.787 -26.203 39.116 1.00 30.05 220 TYR A O 1
ATOM 1413 N N . GLU A 1 189 ? 28.495 -27.171 40.707 1.00 30.55 221 GLU A N 1
ATOM 1414 C CA . GLU A 1 189 ? 29.626 -27.459 41.608 1.00 32.43 221 GLU A CA 1
ATOM 1415 C C . GLU A 1 189 ? 30.452 -26.216 41.946 1.00 32.99 221 GLU A C 1
ATOM 1416 O O . GLU A 1 189 ? 31.645 -26.312 42.269 1.00 33.67 221 GLU A O 1
ATOM 1422 N N . LYS A 1 190 ? 29.818 -25.052 41.866 1.00 33.53 222 LYS A N 1
ATOM 1423 C CA . LYS A 1 190 ? 30.509 -23.791 42.086 1.00 34.10 222 LYS A CA 1
ATOM 1424 C C . LYS A 1 190 ? 29.757 -22.944 43.110 1.00 33.75 222 LYS A C 1
ATOM 1425 O O . LYS A 1 190 ? 28.537 -23.034 43.221 1.00 33.13 222 LYS A O 1
ATOM 1431 N N . ARG A 1 191 ? 30.499 -22.135 43.859 1.00 34.11 223 ARG A N 1
ATOM 1432 C CA . ARG A 1 191 ? 29.907 -21.132 44.746 1.00 34.47 223 ARG A CA 1
ATOM 1433 C C . ARG A 1 191 ? 29.908 -19.786 44.052 1.00 34.89 223 ARG A C 1
ATOM 1434 O O . ARG A 1 191 ? 30.957 -19.293 43.640 1.00 34.81 223 ARG A O 1
ATOM 1442 N N . PHE A 1 192 ? 28.725 -19.197 43.911 1.00 35.45 224 PHE A N 1
ATOM 1443 C CA . PHE A 1 192 ? 28.589 -17.919 43.217 1.00 36.03 224 PHE A CA 1
ATOM 1444 C C . PHE A 1 192 ? 28.820 -16.731 44.147 1.00 36.77 224 PHE A C 1
ATOM 1445 O O . PHE A 1 192 ? 28.974 -15.595 43.690 1.00 36.92 224 PHE A O 1
ATOM 1453 N N . GLY A 1 193 ? 28.844 -17.003 45.450 1.00 37.61 225 GLY A N 1
ATOM 1454 C CA . GLY A 1 193 ? 29.203 -16.003 46.442 1.00 38.87 225 GLY A CA 1
ATOM 1455 C C . GLY A 1 193 ? 28.120 -14.984 46.733 1.00 39.96 225 GLY A C 1
ATOM 1456 O O . GLY A 1 193 ? 28.415 -13.814 46.980 1.00 39.43 225 GLY A O 1
ATOM 1457 N N . LEU A 1 194 ? 26.867 -15.430 46.707 1.00 41.36 226 LEU A N 1
ATOM 1458 C CA . LEU A 1 194 ? 25.728 -14.553 46.978 1.00 43.09 226 LEU A CA 1
ATOM 1459 C C . LEU A 1 194 ? 25.628 -14.202 48.456 1.00 44.35 226 LEU A C 1
ATOM 1460 O O . LEU A 1 194 ? 25.059 -13.168 48.816 1.00 44.30 226 LEU A O 1
ATOM 1465 N N . LEU A 1 195 ? 26.192 -15.061 49.301 1.00 46.06 227 LEU A N 1
ATOM 1466 C CA . LEU A 1 195 ? 26.020 -14.957 50.749 1.00 48.03 227 LEU A CA 1
ATOM 1467 C C . LEU A 1 195 ? 27.107 -14.170 51.497 1.00 49.89 227 LEU A C 1
ATOM 1468 O O . LEU A 1 195 ? 26.846 -13.617 52.565 1.00 50.04 227 LEU A O 1
ATOM 1473 N N . GLN A 1 196 ? 28.315 -14.127 50.944 1.00 52.38 228 GLN A N 1
ATOM 1474 C CA . GLN A 1 196 ? 29.382 -13.307 51.520 1.00 54.81 228 GLN A CA 1
ATOM 1475 C C . GLN A 1 196 ? 29.434 -12.000 50.763 1.00 56.08 228 GLN A C 1
ATOM 1476 O O . GLN A 1 196 ? 29.628 -11.997 49.542 1.00 56.42 228 GLN A O 1
ATOM 1482 N N . LYS A 1 197 ? 29.262 -10.887 51.473 1.00 57.72 229 LYS A N 1
ATOM 1483 C CA . LYS A 1 197 ? 29.465 -9.573 50.861 1.00 59.17 229 LYS A CA 1
ATOM 1484 C C . LYS A 1 197 ? 30.937 -9.481 50.452 1.00 59.99 229 LYS A C 1
ATOM 1485 O O . LYS A 1 197 ? 31.768 -10.269 50.933 1.00 60.17 229 LYS A O 1
ATOM 1491 N N . GLU A 1 198 ? 31.256 -8.537 49.569 1.00 60.82 230 GLU A N 1
ATOM 1492 C CA . GLU A 1 198 ? 32.591 -8.462 48.953 1.00 61.68 230 GLU A CA 1
ATOM 1493 C C . GLU A 1 198 ? 32.686 -9.420 47.761 1.00 61.74 230 GLU A C 1
ATOM 1494 O O . GLU A 1 198 ? 33.374 -9.133 46.778 1.00 62.04 230 GLU A O 1
ATOM 1500 N N . THR A 1 199 ? 32.004 -10.558 47.861 1.00 61.69 231 THR A N 1
ATOM 1501 C CA . THR A 1 199 ? 31.916 -11.504 46.744 1.00 61.50 231 THR A CA 1
ATOM 1502 C C . THR A 1 199 ? 30.540 -11.422 46.065 1.00 61.23 231 THR A C 1
ATOM 1503 O O . THR A 1 199 ? 30.187 -12.275 45.248 1.00 61.43 231 THR A O 1
ATOM 1507 N N . GLU A 1 200 ? 29.777 -10.386 46.399 1.00 60.81 232 GLU A N 1
ATOM 1508 C CA . GLU A 1 200 ? 28.435 -10.214 45.844 1.00 60.47 232 GLU A CA 1
ATOM 1509 C C . GLU A 1 200 ? 28.345 -9.886 44.348 1.00 59.73 232 GLU A C 1
ATOM 1510 O O . GLU A 1 200 ? 27.423 -10.347 43.674 1.00 59.99 232 GLU A O 1
ATOM 1516 N N . GLU A 1 201 ? 29.295 -9.105 43.838 1.00 58.54 233 GLU A N 1
ATOM 1517 C CA . GLU A 1 201 ? 29.231 -8.613 42.452 1.00 57.44 233 GLU A CA 1
ATOM 1518 C C . GLU A 1 201 ? 29.833 -9.556 41.391 1.00 56.11 233 GLU A C 1
ATOM 1519 O O . GLU A 1 201 ? 30.340 -9.106 40.355 1.00 55.91 233 GLU A O 1
ATOM 1525 N N . GLU A 1 202 ? 29.769 -10.858 41.647 1.00 54.41 234 GLU A N 1
ATOM 1526 C CA . GLU A 1 202 ? 30.312 -11.841 40.706 1.00 52.88 234 GLU A CA 1
ATOM 1527 C C . GLU A 1 202 ? 29.217 -12.381 39.788 1.00 50.97 234 GLU A C 1
ATOM 1528 O O . GLU A 1 202 ? 29.369 -12.400 38.564 1.00 50.99 234 GLU A O 1
ATOM 1534 N N . ALA A 1 203 ? 28.114 -12.813 40.391 1.00 48.36 235 ALA A N 1
ATOM 1535 C CA . ALA A 1 203 ? 26.981 -13.333 39.649 1.00 45.81 235 ALA A CA 1
ATOM 1536 C C . ALA A 1 203 ? 26.008 -12.213 39.285 1.00 43.83 235 ALA A C 1
ATOM 1537 O O . ALA A 1 203 ? 24.953 -12.467 38.701 1.00 43.58 235 ALA A O 1
ATOM 1539 N N . LEU A 1 204 ? 26.378 -10.980 39.621 1.00 41.06 236 LEU A N 1
ATOM 1540 C CA . LEU A 1 204 ? 25.499 -9.828 39.461 1.00 38.57 236 LEU A CA 1
ATOM 1541 C C . LEU A 1 204 ? 24.865 -9.687 38.068 1.00 36.48 236 LEU A C 1
ATOM 1542 O O . LEU A 1 204 ? 23.640 -9.529 37.957 1.00 35.47 236 LEU A O 1
ATOM 1547 N N . THR A 1 205 ? 25.688 -9.741 37.023 1.00 33.96 237 THR A N 1
ATOM 1548 C CA . THR A 1 205 ? 25.177 -9.606 35.659 1.00 32.01 237 THR A CA 1
ATOM 1549 C C . THR A 1 205 ? 24.321 -10.816 35.244 1.00 29.93 237 THR A C 1
ATOM 1550 O O . THR A 1 205 ? 23.333 -10.658 34.529 1.00 29.36 237 THR A O 1
ATOM 1554 N N . PHE A 1 206 ? 24.698 -12.004 35.714 1.00 27.61 238 PHE A N 1
ATOM 1555 C CA . PHE A 1 206 ? 23.899 -13.221 35.519 1.00 25.81 238 PHE A CA 1
ATOM 1556 C C . PHE A 1 206 ? 22.494 -13.102 36.125 1.00 25.20 238 PHE A C 1
ATOM 1557 O O . PHE A 1 206 ? 21.499 -13.422 35.470 1.00 25.13 238 PHE A O 1
ATOM 1565 N N . ILE A 1 207 ? 22.423 -12.624 37.362 1.00 24.35 239 ILE A N 1
ATOM 1566 C CA . ILE A 1 207 ? 21.159 -12.527 38.092 1.00 24.01 239 ILE A CA 1
ATOM 1567 C C . ILE A 1 207 ? 20.245 -11.413 37.573 1.00 23.51 239 ILE A C 1
ATOM 1568 O O . ILE A 1 207 ? 19.012 -11.573 37.520 1.00 23.29 239 ILE A O 1
ATOM 1573 N N . THR A 1 208 ? 20.853 -10.296 37.187 1.00 22.96 240 THR A N 1
ATOM 1574 C CA . THR A 1 208 ? 20.139 -9.201 36.543 1.00 22.58 240 THR A CA 1
ATOM 1575 C C . THR A 1 208 ? 19.592 -9.663 35.193 1.00 21.71 240 THR A C 1
ATOM 1576 O O . THR A 1 208 ? 18.456 -9.353 34.837 1.00 21.66 240 THR A O 1
ATOM 1580 N N . ALA A 1 209 ? 20.390 -10.419 34.453 1.00 20.98 241 ALA A N 1
ATOM 1581 C CA . ALA A 1 209 ? 19.915 -10.990 33.195 1.00 20.59 241 ALA A CA 1
ATOM 1582 C C . ALA A 1 209 ? 18.680 -11.899 33.405 1.00 20.46 241 ALA A C 1
ATOM 1583 O O . ALA A 1 209 ? 17.720 -11.839 32.628 1.00 20.38 241 ALA A O 1
ATOM 1585 N N . ILE A 1 210 ? 18.707 -12.722 34.450 1.00 20.12 242 ILE A N 1
ATOM 1586 C CA . ILE A 1 210 ? 17.545 -13.546 34.801 1.00 20.42 242 ILE A CA 1
ATOM 1587 C C . ILE A 1 210 ? 16.312 -12.677 35.079 1.00 21.19 242 ILE A C 1
ATOM 1588 O O . ILE A 1 210 ? 15.236 -12.956 34.560 1.00 21.15 242 ILE A O 1
ATOM 1593 N N . LYS A 1 211 ? 16.483 -11.629 35.886 1.00 22.35 243 LYS A N 1
ATOM 1594 C CA . LYS A 1 211 ? 15.389 -10.682 36.182 1.00 23.49 243 LYS A CA 1
ATOM 1595 C C . LYS A 1 211 ? 14.855 -10.009 34.929 1.00 23.04 243 LYS A C 1
ATOM 1596 O O . LYS A 1 211 ? 13.645 -9.991 34.709 1.00 23.61 243 LYS A O 1
ATOM 1602 N N . THR A 1 212 ? 15.754 -9.468 34.111 1.00 22.69 244 THR A N 1
ATOM 1603 C CA . THR A 1 212 ? 15.365 -8.845 32.850 1.00 22.47 244 THR A CA 1
ATOM 1604 C C . THR A 1 212 ? 14.582 -9.826 31.991 1.00 22.62 244 THR A C 1
ATOM 1605 O O . THR A 1 212 ? 13.547 -9.466 31.422 1.00 22.96 244 THR A O 1
ATOM 1609 N N . MET A 1 213 ? 15.069 -11.059 31.901 1.00 22.42 245 MET A N 1
ATOM 1610 C CA . MET A 1 213 ? 14.410 -12.067 31.085 1.00 22.80 245 MET A CA 1
ATOM 1611 C C . MET A 1 213 ? 12.999 -12.314 31.622 1.00 23.35 245 MET A C 1
ATOM 1612 O O . MET A 1 213 ? 12.033 -12.314 30.864 1.00 22.93 245 MET A O 1
ATOM 1617 N N . MET A 1 214 ? 12.892 -12.507 32.933 1.00 24.41 246 MET A N 1
ATOM 1618 C CA . MET A 1 214 ? 11.607 -12.820 33.564 1.00 25.99 246 MET A CA 1
ATOM 1619 C C . MET A 1 214 ? 10.556 -11.729 33.400 1.00 26.40 246 MET A C 1
ATOM 1620 O O . MET A 1 214 ? 9.372 -12.022 33.294 1.00 26.71 246 MET A O 1
ATOM 1625 N N . SER A 1 215 ? 10.988 -10.474 33.376 1.00 26.57 247 SER A N 1
ATOM 1626 C CA . SER A 1 215 ? 10.049 -9.377 33.304 1.00 27.44 247 SER A CA 1
ATOM 1627 C C . SER A 1 215 ? 9.777 -8.954 31.861 1.00 27.81 247 SER A C 1
ATOM 1628 O O . SER A 1 215 ? 9.179 -7.917 31.618 1.00 28.32 247 SER A O 1
ATOM 1631 N N . THR A 1 216 ? 10.212 -9.762 30.905 1.00 28.46 248 THR A N 1
ATOM 1632 C CA . THR A 1 216 ? 10.146 -9.353 29.521 1.00 28.99 248 THR A CA 1
ATOM 1633 C C . THR A 1 216 ? 9.436 -10.329 28.597 1.00 28.95 248 THR A C 1
ATOM 1634 O O . THR A 1 216 ? 8.750 -9.906 27.670 1.00 29.61 248 THR A O 1
ATOM 1638 N N . PHE A 1 217 ? 9.588 -11.625 28.853 1.00 28.86 249 PHE A N 1
ATOM 1639 C CA . PHE A 1 217 ? 8.979 -12.651 27.993 1.00 28.87 249 PHE A CA 1
ATOM 1640 C C . PHE A 1 217 ? 7.439 -12.611 28.043 1.00 29.22 249 PHE A C 1
ATOM 1641 O O . PHE A 1 217 ? 6.773 -13.010 27.081 1.00 28.95 249 PHE A O 1
ATOM 1649 N N . GLY A 1 218 ? 6.894 -12.123 29.155 1.00 29.32 250 GLY A N 1
ATOM 1650 C CA . GLY A 1 218 ? 5.447 -11.992 29.322 1.00 30.20 250 GLY A CA 1
ATOM 1651 C C . GLY A 1 218 ? 4.827 -10.963 28.390 1.00 30.66 250 GLY A C 1
ATOM 1652 O O . GLY A 1 218 ? 3.666 -11.081 28.009 1.00 30.90 250 GLY A O 1
ATOM 1653 N N . LYS A 1 219 ? 5.612 -9.959 28.016 1.00 30.98 251 LYS A N 1
ATOM 1654 C CA . LYS A 1 219 ? 5.165 -8.947 27.066 1.00 31.37 251 LYS A CA 1
ATOM 1655 C C . LYS A 1 219 ? 5.171 -9.432 25.618 1.00 31.28 251 LYS A C 1
ATOM 1656 O O . LYS A 1 219 ? 4.798 -8.683 24.721 1.00 31.75 251 LYS A O 1
ATOM 1662 N N . MET A 1 220 ? 5.610 -10.665 25.390 1.00 31.14 252 MET A N 1
ATOM 1663 C CA . MET A 1 220 ? 5.634 -11.230 24.034 1.00 31.34 252 MET A CA 1
ATOM 1664 C C . MET A 1 220 ? 4.735 -12.458 23.902 1.00 31.91 252 MET A C 1
ATOM 1665 O O . MET A 1 220 ? 4.905 -13.274 22.991 1.00 31.79 252 MET A O 1
ATOM 1670 N N . MET A 1 221 ? 3.779 -12.582 24.816 1.00 32.68 253 MET A N 1
ATOM 1671 C CA . MET A 1 221 ? 2.883 -13.721 24.822 1.00 33.78 253 MET A CA 1
ATOM 1672 C C . MET A 1 221 ? 1.493 -13.416 24.275 1.00 34.26 253 MET A C 1
ATOM 1673 O O . MET A 1 221 ? 0.798 -14.319 23.828 1.00 34.36 253 MET A O 1
ATOM 1678 N N . VAL A 1 222 ? 1.104 -12.144 24.297 1.00 34.89 254 VAL A N 1
ATOM 1679 C CA . VAL A 1 222 ? -0.120 -11.712 23.628 1.00 35.37 254 VAL A CA 1
ATOM 1680 C C . VAL A 1 222 ? 0.249 -11.206 22.231 1.00 35.71 254 VAL A C 1
ATOM 1681 O O . VAL A 1 222 ? -0.191 -11.766 21.219 1.00 36.14 254 VAL A O 1
ATOM 1685 N N . THR A 1 223 ? 1.059 -10.153 22.181 1.00 35.79 255 THR A N 1
ATOM 1686 C CA . THR A 1 223 ? 1.685 -9.722 20.939 1.00 35.59 255 THR A CA 1
ATOM 1687 C C . THR A 1 223 ? 2.597 -10.867 20.511 1.00 35.04 255 THR A C 1
ATOM 1688 O O . THR A 1 223 ? 3.442 -11.299 21.290 1.00 35.05 255 THR A O 1
ATOM 1692 N N . PRO A 1 224 ? 2.421 -11.363 19.284 1.00 34.38 256 PRO A N 1
ATOM 1693 C CA . PRO A 1 224 ? 3.163 -12.528 18.815 1.00 34.02 256 PRO A CA 1
ATOM 1694 C C . PRO A 1 224 ? 4.663 -12.260 18.750 1.00 33.55 256 PRO A C 1
ATOM 1695 O O . PRO A 1 224 ? 5.104 -11.208 18.273 1.00 33.24 256 PRO A O 1
ATOM 1699 N N . VAL A 1 225 ? 5.440 -13.220 19.235 1.00 33.22 257 VAL A N 1
ATOM 1700 C CA . VAL A 1 225 ? 6.874 -13.064 19.328 1.00 33.15 257 VAL A CA 1
ATOM 1701 C C . VAL A 1 225 ? 7.487 -12.922 17.931 1.00 33.40 257 VAL A C 1
ATOM 1702 O O . VAL A 1 225 ? 8.468 -12.201 17.752 1.00 33.25 257 VAL A O 1
ATOM 1706 N N . GLU A 1 226 ? 6.883 -13.591 16.952 1.00 33.84 258 GLU A N 1
ATOM 1707 C CA . GLU A 1 226 ? 7.308 -13.497 15.554 1.00 34.62 258 GLU A CA 1
ATOM 1708 C C . GLU A 1 226 ? 7.331 -12.063 15.061 1.00 34.36 258 GLU A C 1
ATOM 1709 O O . GLU A 1 226 ? 8.242 -11.677 14.328 1.00 34.87 258 GLU A O 1
ATOM 1715 N N . LEU A 1 227 ? 6.330 -11.281 15.462 1.00 33.93 259 LEU A N 1
ATOM 1716 C CA . LEU A 1 227 ? 6.233 -9.881 15.066 1.00 33.62 259 LEU A CA 1
ATOM 1717 C C . LEU A 1 227 ? 7.245 -8.973 15.768 1.00 33.08 259 LEU A C 1
ATOM 1718 O O . LEU A 1 227 ? 7.813 -8.074 15.142 1.00 32.89 259 LEU A O 1
ATOM 1723 N N . HIS A 1 228 ? 7.447 -9.203 17.064 1.00 32.68 260 HIS A N 1
ATOM 1724 C CA . HIS A 1 228 ? 8.502 -8.527 17.835 1.00 32.16 260 HIS A CA 1
ATOM 1725 C C . HIS A 1 228 ? 9.873 -8.726 17.195 1.00 32.12 260 HIS A C 1
ATOM 1726 O O . HIS A 1 228 ? 10.668 -7.787 17.083 1.00 31.64 260 HIS A O 1
ATOM 1733 N N . LYS A 1 229 ? 10.138 -9.960 16.779 1.00 32.31 261 LYS A N 1
ATOM 1734 C CA . LYS A 1 229 ? 11.352 -10.292 16.059 1.00 32.82 261 LYS A CA 1
ATOM 1735 C C . LYS A 1 229 ? 11.437 -9.530 14.736 1.00 33.27 261 LYS A C 1
ATOM 1736 O O . LYS A 1 229 ? 12.437 -8.873 14.465 1.00 33.68 261 LYS A O 1
ATOM 1742 N N . ARG A 1 230 ? 10.386 -9.621 13.927 1.00 33.55 262 ARG A N 1
ATOM 1743 C CA . ARG A 1 230 ? 10.375 -9.001 12.602 1.00 34.52 262 ARG A CA 1
ATOM 1744 C C . ARG A 1 230 ? 10.613 -7.492 12.678 1.00 33.96 262 ARG A C 1
ATOM 1745 O O . ARG A 1 230 ? 11.339 -6.934 11.865 1.00 34.01 262 ARG A O 1
ATOM 1753 N N . LEU A 1 231 ? 9.997 -6.848 13.666 1.00 33.35 263 LEU A N 1
ATOM 1754 C CA . LEU A 1 231 ? 10.094 -5.397 13.840 1.00 32.50 263 LEU A CA 1
ATOM 1755 C C . LEU A 1 231 ? 11.308 -4.994 14.661 1.00 32.00 263 LEU A C 1
ATOM 1756 O O . LEU A 1 231 ? 11.583 -3.803 14.827 1.00 31.99 263 LEU A O 1
ATOM 1761 N N . ASN A 1 232 ? 12.025 -5.987 15.181 1.00 31.07 264 ASN A N 1
ATOM 1762 C CA . ASN A 1 232 ? 13.156 -5.748 16.078 1.00 30.23 264 ASN A CA 1
ATOM 1763 C C . ASN A 1 232 ? 12.849 -4.766 17.215 1.00 29.25 264 ASN A C 1
ATOM 1764 O O . ASN A 1 232 ? 13.555 -3.770 17.402 1.00 29.34 264 ASN A O 1
ATOM 1769 N N . THR A 1 233 ? 11.794 -5.056 17.969 1.00 28.16 265 THR A N 1
ATOM 1770 C CA . THR A 1 233 ? 11.371 -4.192 19.073 1.00 27.34 265 THR A CA 1
ATOM 1771 C C . THR A 1 233 ? 12.352 -4.198 20.248 1.00 26.91 265 THR A C 1
ATOM 1772 O O . THR A 1 233 ? 13.219 -5.062 20.348 1.00 26.02 265 THR A O 1
ATOM 1776 N N . LYS A 1 234 ? 12.185 -3.227 21.141 1.00 26.91 266 LYS A N 1
ATOM 1777 C CA . LYS A 1 234 ? 13.034 -3.083 22.315 1.00 26.88 266 LYS A CA 1
ATOM 1778 C C . LYS A 1 234 ? 12.874 -4.254 23.262 1.00 26.23 266 LYS A C 1
ATOM 1779 O O . LYS A 1 234 ? 13.834 -4.656 23.935 1.00 26.56 266 LYS A O 1
ATOM 1785 N N . VAL A 1 235 ? 11.663 -4.797 23.322 1.00 25.10 267 VAL A N 1
ATOM 1786 C CA . VAL A 1 235 ? 11.392 -5.943 24.170 1.00 24.41 267 VAL A CA 1
ATOM 1787 C C . VAL A 1 235 ? 12.110 -7.171 23.604 1.00 23.61 267 VAL A C 1
ATOM 1788 O O . VAL A 1 235 ? 12.767 -7.915 24.342 1.00 23.80 267 VAL A O 1
ATOM 1792 N N . TRP A 1 236 ? 11.994 -7.368 22.295 1.00 22.32 268 TRP A N 1
ATOM 1793 C CA . TRP A 1 236 ? 12.697 -8.446 21.618 1.00 21.43 268 TRP A CA 1
ATOM 1794 C C . TRP A 1 236 ? 14.211 -8.352 21.875 1.00 21.30 268 TRP A C 1
ATOM 1795 O O . TRP A 1 236 ? 14.870 -9.361 22.139 1.00 21.27 268 TRP A O 1
ATOM 1806 N N . GLN A 1 237 ? 14.744 -7.135 21.795 1.00 20.83 269 GLN A N 1
ATOM 1807 C CA . GLN A 1 237 ? 16.169 -6.897 21.979 1.00 20.63 269 GLN A CA 1
ATOM 1808 C C . GLN A 1 237 ? 16.570 -7.219 23.411 1.00 20.29 269 GLN A C 1
ATOM 1809 O O . GLN A 1 237 ? 17.512 -7.987 23.633 1.00 20.79 269 GLN A O 1
ATOM 1815 N N . ALA A 1 238 ? 15.854 -6.647 24.377 1.00 19.12 270 ALA A N 1
ATOM 1816 C CA . ALA A 1 238 ? 16.156 -6.882 25.790 1.00 18.52 270 ALA A CA 1
ATOM 1817 C C . ALA A 1 238 ? 16.074 -8.382 26.158 1.00 18.35 270 ALA A C 1
ATOM 1818 O O . ALA A 1 238 ? 16.937 -8.902 26.873 1.00 17.87 270 ALA A O 1
ATOM 1820 N N . HIS A 1 239 ? 15.048 -9.061 25.649 1.00 18.12 271 HIS A N 1
ATOM 1821 C CA . HIS A 1 239 ? 14.861 -10.489 25.890 1.00 18.62 271 HIS A CA 1
ATOM 1822 C C . HIS A 1 239 ? 15.999 -11.341 25.317 1.00 19.27 271 HIS A C 1
ATOM 1823 O O . HIS A 1 239 ? 16.463 -12.275 25.972 1.00 19.65 271 HIS A O 1
ATOM 1830 N N . THR A 1 240 ? 16.439 -11.010 24.104 1.00 19.38 272 THR A N 1
ATOM 1831 C CA . THR A 1 240 ? 17.540 -11.719 23.458 1.00 20.01 272 THR A CA 1
ATOM 1832 C C . THR A 1 240 ? 18.877 -11.510 24.182 1.00 20.33 272 THR A C 1
ATOM 1833 O O . THR A 1 240 ? 19.634 -12.455 24.377 1.00 20.09 272 THR A O 1
ATOM 1837 N N . LEU A 1 241 ? 19.161 -10.268 24.562 1.00 20.99 273 LEU A N 1
ATOM 1838 C CA . LEU A 1 241 ? 20.381 -9.957 25.317 1.00 21.66 273 LEU A CA 1
ATOM 1839 C C . LEU A 1 241 ? 20.402 -10.694 26.656 1.00 20.98 273 LEU A C 1
ATOM 1840 O O . LEU A 1 241 ? 21.423 -11.257 27.044 1.00 21.57 273 LEU A O 1
ATOM 1845 N N . ALA A 1 242 ? 19.269 -10.702 27.348 1.00 20.09 274 ALA A N 1
ATOM 1846 C CA . ALA A 1 242 ? 19.184 -11.348 28.647 1.00 19.06 274 ALA A CA 1
ATOM 1847 C C . ALA A 1 242 ? 19.440 -12.860 28.560 1.00 18.12 274 ALA A C 1
ATOM 1848 O O . ALA A 1 242 ? 20.209 -13.412 29.356 1.00 18.30 274 ALA A O 1
ATOM 1850 N N . TRP A 1 243 ? 18.809 -13.519 27.595 1.00 16.94 275 TRP A N 1
ATOM 1851 C CA . TRP A 1 243 ? 19.058 -14.938 27.349 1.00 16.66 275 TRP A CA 1
ATOM 1852 C C . TRP A 1 243 ? 20.493 -15.257 26.911 1.00 16.68 275 TRP A C 1
ATOM 1853 O O . TRP A 1 243 ? 21.060 -16.254 27.358 1.00 16.80 275 TRP A O 1
ATOM 1864 N N . ASP A 1 244 ? 21.062 -14.419 26.045 1.00 16.69 276 ASP A N 1
ATOM 1865 C CA . ASP A 1 244 ? 22.473 -14.528 25.645 1.00 17.11 276 ASP A CA 1
ATOM 1866 C C . ASP A 1 244 ? 23.398 -14.557 26.865 1.00 17.59 276 ASP A C 1
ATOM 1867 O O . ASP A 1 244 ? 24.280 -15.428 26.978 1.00 18.05 276 ASP A O 1
ATOM 1872 N N . THR A 1 245 ? 23.192 -13.601 27.768 1.00 17.35 277 THR A N 1
ATOM 1873 C CA . THR A 1 245 ? 23.962 -13.498 28.996 1.00 17.55 277 THR A CA 1
ATOM 1874 C C . THR A 1 245 ? 23.779 -14.726 29.892 1.00 18.07 277 THR A C 1
ATOM 1875 O O . THR A 1 245 ? 24.752 -15.213 30.475 1.00 18.23 277 THR A O 1
ATOM 1879 N N . ILE A 1 246 ? 22.546 -15.219 30.005 1.00 18.14 278 ILE A N 1
ATOM 1880 C CA . ILE A 1 246 ? 22.284 -16.434 30.793 1.00 18.29 278 ILE A CA 1
ATOM 1881 C C . ILE A 1 246 ? 23.061 -17.625 30.208 1.00 19.24 278 ILE A C 1
ATOM 1882 O O . ILE A 1 246 ? 23.735 -18.352 30.943 1.00 18.93 278 ILE A O 1
ATOM 1887 N N . PHE A 1 247 ? 22.980 -17.806 28.892 1.00 20.37 279 PHE A N 1
ATOM 1888 C CA . PHE A 1 247 ? 23.692 -18.907 28.230 1.00 22.04 279 PHE A CA 1
ATOM 1889 C C . PHE A 1 247 ? 25.205 -18.771 28.337 1.00 23.15 279 PHE A C 1
ATOM 1890 O O . PHE A 1 247 ? 25.900 -19.750 28.596 1.00 23.37 279 PHE A O 1
ATOM 1898 N N . LYS A 1 248 ? 25.704 -17.551 28.162 1.00 24.67 280 LYS A N 1
ATOM 1899 C CA . LYS A 1 248 ? 27.137 -17.277 28.260 1.00 25.65 280 LYS A CA 1
ATOM 1900 C C . LYS A 1 248 ? 27.693 -17.509 29.679 1.00 25.87 280 LYS A C 1
ATOM 1901 O O . LYS A 1 248 ? 28.879 -17.751 29.851 1.00 26.40 280 LYS A O 1
ATOM 1907 N N . SER A 1 249 ? 26.827 -17.442 30.684 1.00 26.07 281 SER A N 1
ATOM 1908 C CA . SER A 1 249 ? 27.243 -17.682 32.067 1.00 26.47 281 SER A CA 1
ATOM 1909 C C . SER A 1 249 ? 27.207 -19.170 32.450 1.00 26.39 281 SER A C 1
ATOM 1910 O O . SER A 1 249 ? 28.017 -19.639 33.219 1.00 26.76 281 SER A O 1
ATOM 1913 N N . VAL A 1 250 ? 26.249 -19.895 31.894 1.00 26.27 282 VAL A N 1
ATOM 1914 C CA . VAL A 1 250 ? 26.032 -21.278 32.234 1.00 26.05 282 VAL A CA 1
ATOM 1915 C C . VAL A 1 250 ? 27.045 -22.221 31.546 1.00 26.43 282 VAL A C 1
ATOM 1916 O O . VAL A 1 250 ? 27.566 -23.156 32.175 1.00 25.75 282 VAL A O 1
ATOM 1920 N N . LYS A 1 251 ? 27.328 -21.958 30.269 1.00 26.56 283 LYS A N 1
ATOM 1921 C CA . LYS A 1 251 ? 28.166 -22.854 29.459 1.00 26.68 283 LYS A CA 1
ATOM 1922 C C . LYS A 1 251 ? 29.534 -23.254 30.054 1.00 26.81 283 LYS A C 1
ATOM 1923 O O . LYS A 1 251 ? 29.844 -24.443 30.118 1.00 27.11 283 LYS A O 1
ATOM 1929 N N . PRO A 1 252 ? 30.335 -22.281 30.495 1.00 26.84 284 PRO A N 1
ATOM 1930 C CA . PRO A 1 252 ? 31.641 -22.595 31.066 1.00 27.22 284 PRO A CA 1
ATOM 1931 C C . PRO A 1 252 ? 31.560 -23.475 32.321 1.00 27.62 284 PRO A C 1
ATOM 1932 O O . PRO A 1 252 ? 32.412 -24.338 32.520 1.00 27.91 284 PRO A O 1
ATOM 1936 N N . CYS A 1 253 ? 30.544 -23.250 33.149 1.00 27.98 285 CYS A N 1
ATOM 1937 C CA . CYS A 1 253 ? 30.328 -24.063 34.345 1.00 28.10 285 CYS A CA 1
ATOM 1938 C C . CYS A 1 253 ? 30.074 -25.520 33.984 1.00 27.55 285 CYS A C 1
ATOM 1939 O O . CYS A 1 253 ? 30.642 -26.429 34.591 1.00 28.09 285 CYS A O 1
ATOM 1942 N N . ILE A 1 254 ? 29.221 -25.734 32.992 1.00 26.68 286 ILE A N 1
ATOM 1943 C CA . ILE A 1 254 ? 28.848 -27.072 32.580 1.00 26.34 286 ILE A CA 1
ATOM 1944 C C . ILE A 1 254 ? 30.024 -27.757 31.872 1.00 26.91 286 ILE A C 1
ATOM 1945 O O . ILE A 1 254 ? 30.293 -28.942 32.105 1.00 26.97 286 ILE A O 1
ATOM 1950 N N . ASP A 1 255 ? 30.718 -27.000 31.024 1.00 27.06 287 ASP A N 1
ATOM 1951 C CA . ASP A 1 255 ? 31.925 -27.468 30.365 1.00 27.05 287 ASP A CA 1
ATOM 1952 C C . ASP A 1 255 ? 32.981 -27.915 31.366 1.00 26.95 287 ASP A C 1
ATOM 1953 O O . ASP A 1 255 ? 33.553 -28.990 31.206 1.00 26.43 287 ASP A O 1
ATOM 1958 N N . ASN A 1 256 ? 33.233 -27.096 32.387 1.00 27.15 288 ASN A N 1
ATOM 1959 C CA . ASN A 1 256 ? 34.246 -27.412 33.409 1.00 27.82 288 ASN A CA 1
ATOM 1960 C C . ASN A 1 256 ? 33.878 -28.664 34.197 1.00 27.88 288 ASN A C 1
ATOM 1961 O O . ASN A 1 256 ? 34.745 -29.469 34.529 1.00 27.82 288 ASN A O 1
ATOM 1966 N N . ARG A 1 257 ? 32.589 -28.818 34.488 1.00 27.91 289 ARG A N 1
ATOM 1967 C CA . ARG A 1 257 ? 32.106 -29.966 35.229 1.00 28.01 289 ARG A CA 1
ATOM 1968 C C . ARG A 1 257 ? 32.233 -31.227 34.374 1.00 28.30 289 ARG A C 1
ATOM 1969 O O . ARG A 1 257 ? 32.638 -32.282 34.866 1.00 27.91 289 ARG A O 1
ATOM 1977 N N . LEU A 1 258 ? 31.881 -31.100 33.096 1.00 28.57 290 LEU A N 1
ATOM 1978 C CA . LEU A 1 258 ? 32.029 -32.182 32.124 1.00 29.33 290 LEU A CA 1
ATOM 1979 C C . LEU A 1 258 ? 33.479 -32.639 31.947 1.00 30.03 290 LEU A C 1
ATOM 1980 O O . LEU A 1 258 ? 33.754 -33.837 31.855 1.00 30.12 290 LEU A O 1
ATOM 1985 N N . GLN A 1 259 ? 34.395 -31.676 31.895 1.00 30.70 291 GLN A N 1
ATOM 1986 C CA . GLN A 1 259 ? 35.812 -31.954 31.726 1.00 31.93 291 GLN A CA 1
ATOM 1987 C C . GLN A 1 259 ? 36.368 -32.663 32.970 1.00 31.84 291 GLN A C 1
ATOM 1988 O O . GLN A 1 259 ? 37.065 -33.669 32.852 1.00 31.02 291 GLN A O 1
ATOM 1994 N N . ARG A 1 260 ? 36.033 -32.134 34.147 1.00 32.20 292 ARG A N 1
ATOM 1995 C CA . ARG A 1 260 ? 36.499 -32.673 35.430 1.00 32.80 292 ARG A CA 1
ATOM 1996 C C . ARG A 1 260 ? 36.297 -34.180 35.639 1.00 32.40 292 ARG A C 1
ATOM 1997 O O . ARG A 1 260 ? 37.166 -34.848 36.197 1.00 32.18 292 ARG A O 1
ATOM 2005 N N . TYR A 1 261 ? 35.156 -34.702 35.199 1.00 31.90 293 TYR A N 1
ATOM 2006 C CA . TYR A 1 261 ? 34.842 -36.108 35.409 1.00 32.03 293 TYR A CA 1
ATOM 2007 C C . TYR A 1 261 ? 34.861 -36.966 34.148 1.00 31.85 293 TYR A C 1
ATOM 2008 O O . TYR A 1 261 ? 34.348 -38.085 34.161 1.00 31.34 293 TYR A O 1
ATOM 2017 N N . SER A 1 262 ? 35.459 -36.452 33.076 1.00 32.20 294 SER A N 1
ATOM 2018 C CA . SER A 1 262 ? 35.447 -37.149 31.774 1.00 32.55 294 SER A CA 1
ATOM 2019 C C . SER A 1 262 ? 36.094 -38.542 31.833 1.00 33.10 294 SER A C 1
ATOM 2020 O O . SER A 1 262 ? 35.804 -39.403 31.003 1.00 33.02 294 SER A O 1
ATOM 2023 N N . GLN A 1 263 ? 36.951 -38.756 32.825 1.00 33.67 295 GLN A N 1
ATOM 2024 C CA . GLN A 1 263 ? 37.598 -40.052 33.008 1.00 34.59 295 GLN A CA 1
ATOM 2025 C C . GLN A 1 263 ? 37.155 -40.801 34.271 1.00 34.50 295 GLN A C 1
ATOM 2026 O O . GLN A 1 263 ? 37.841 -41.716 34.732 1.00 34.24 295 GLN A O 1
ATOM 2032 N N . GLN A 1 264 ? 36.006 -40.410 34.819 1.00 34.71 296 GLN A N 1
ATOM 2033 C CA . GLN A 1 264 ? 35.450 -41.064 36.011 1.00 34.66 296 GLN A CA 1
ATOM 2034 C C . GLN A 1 264 ? 33.959 -41.385 35.840 1.00 34.30 296 GLN A C 1
ATOM 2035 O O . GLN A 1 264 ? 33.109 -40.664 36.358 1.00 34.64 296 GLN A O 1
ATOM 2041 N N . PRO A 1 265 ? 33.643 -42.469 35.124 1.00 33.95 297 PRO A N 1
ATOM 2042 C CA . PRO A 1 265 ? 32.247 -42.873 34.937 1.00 33.42 297 PRO A CA 1
ATOM 2043 C C . PRO A 1 265 ? 31.632 -43.237 36.283 1.00 32.82 297 PRO A C 1
ATOM 2044 O O . PRO A 1 265 ? 32.266 -43.912 37.092 1.00 32.88 297 PRO A O 1
ATOM 2048 N N . GLY A 1 266 ? 30.409 -42.780 36.522 1.00 32.25 298 GLY A N 1
ATOM 2049 C CA . GLY A 1 266 ? 29.724 -43.046 37.788 1.00 31.55 298 GLY A CA 1
ATOM 2050 C C . GLY A 1 266 ? 29.977 -42.068 38.928 1.00 30.88 298 GLY A C 1
ATOM 2051 O O . GLY A 1 266 ? 29.314 -42.144 39.961 1.00 30.97 298 GLY A O 1
ATOM 2052 N N . ALA A 1 267 ? 30.927 -41.154 38.750 1.00 29.91 299 ALA A N 1
ATOM 2053 C CA . ALA A 1 267 ? 31.248 -40.195 39.809 1.00 29.44 299 ALA A CA 1
ATOM 2054 C C . ALA A 1 267 ? 30.375 -38.923 39.796 1.00 29.21 299 ALA A C 1
ATOM 2055 O O . ALA A 1 267 ? 30.296 -38.222 40.803 1.00 28.74 299 ALA A O 1
ATOM 2057 N N . ASP A 1 268 ? 29.720 -38.649 38.668 1.00 28.87 300 ASP A N 1
ATOM 2058 C CA . ASP A 1 268 ? 28.980 -37.401 38.487 1.00 28.72 300 ASP A CA 1
ATOM 2059 C C . ASP A 1 268 ? 27.724 -37.556 37.621 1.00 28.50 300 ASP A C 1
ATOM 2060 O O . ASP A 1 268 ? 27.788 -38.079 36.503 1.00 29.06 300 ASP A O 1
ATOM 2065 N N . PHE A 1 269 ? 26.587 -37.086 38.125 1.00 27.88 301 PHE A N 1
ATOM 2066 C CA . PHE A 1 269 ? 25.313 -37.275 37.417 1.00 27.53 301 PHE A CA 1
ATOM 2067 C C . PHE A 1 269 ? 25.284 -36.642 36.030 1.00 27.30 301 PHE A C 1
ATOM 2068 O O . PHE A 1 269 ? 24.594 -37.131 35.143 1.00 27.03 301 PHE A O 1
ATOM 2076 N N . LEU A 1 270 ? 26.034 -35.556 35.858 1.00 27.44 302 LEU A N 1
ATOM 2077 C CA . LEU A 1 270 ? 26.018 -34.795 34.613 1.00 27.53 302 LEU A CA 1
ATOM 2078 C C . LEU A 1 270 ? 26.894 -35.412 33.526 1.00 27.42 302 LEU A C 1
ATOM 2079 O O . LEU A 1 270 ? 26.465 -35.515 32.384 1.00 27.10 302 LEU A O 1
ATOM 2084 N N . CYS A 1 271 ? 28.110 -35.814 33.888 1.00 27.65 303 CYS A N 1
ATOM 2085 C CA . CYS A 1 271 ? 28.971 -36.575 32.984 1.00 28.71 303 CYS A CA 1
ATOM 2086 C C . CYS A 1 271 ? 28.304 -37.863 32.519 1.00 28.23 303 CYS A C 1
ATOM 2087 O O . CYS A 1 271 ? 28.303 -38.158 31.328 1.00 27.46 303 CYS A O 1
ATOM 2090 N N . ASP A 1 272 ? 27.737 -38.615 33.461 1.00 28.12 304 ASP A N 1
ATOM 2091 C CA . ASP A 1 272 ? 27.026 -39.846 33.131 1.00 28.15 304 ASP A CA 1
ATOM 2092 C C . ASP A 1 272 ? 25.931 -39.597 32.099 1.00 27.87 304 ASP A C 1
ATOM 2093 O O . ASP A 1 272 ? 25.820 -40.350 31.130 1.00 28.01 304 ASP A O 1
ATOM 2098 N N . ILE A 1 273 ? 25.140 -38.545 32.296 1.00 27.30 305 ILE A N 1
ATOM 2099 C CA . ILE A 1 273 ? 24.116 -38.176 31.319 1.00 27.39 305 ILE A CA 1
ATOM 2100 C C . ILE A 1 273 ? 24.748 -37.886 29.949 1.00 27.56 305 ILE A C 1
ATOM 2101 O O . ILE A 1 273 ? 24.262 -38.348 28.913 1.00 27.09 305 ILE A O 1
ATOM 2106 N N . TYR A 1 274 ? 25.837 -37.123 29.967 1.00 27.95 306 TYR A N 1
ATOM 2107 C CA . TYR A 1 274 ? 26.561 -36.751 28.756 1.00 28.48 306 TYR A CA 1
ATOM 2108 C C . TYR A 1 274 ? 27.173 -37.968 28.050 1.00 28.94 306 TYR A C 1
ATOM 2109 O O . TYR A 1 274 ? 27.059 -38.114 26.839 1.00 28.72 306 TYR A O 1
ATOM 2118 N N . GLN A 1 275 ? 27.810 -38.837 28.826 1.00 29.83 307 GLN A N 1
ATOM 2119 C CA . GLN A 1 275 ? 28.547 -39.972 28.278 1.00 31.08 307 GLN A CA 1
ATOM 2120 C C . GLN A 1 275 ? 27.699 -41.194 27.974 1.00 31.49 307 GLN A C 1
ATOM 2121 O O . GLN A 1 275 ? 28.043 -41.973 27.085 1.00 31.81 307 GLN A O 1
ATOM 2127 N N . GLN A 1 276 ? 26.593 -41.356 28.695 1.00 31.96 308 GLN A N 1
ATOM 2128 C CA . GLN A 1 276 ? 25.816 -42.597 28.628 1.00 32.55 308 GLN A CA 1
ATOM 2129 C C . GLN A 1 276 ? 24.433 -42.441 27.996 1.00 32.84 308 GLN A C 1
ATOM 2130 O O . GLN A 1 276 ? 23.980 -43.343 27.299 1.00 32.90 308 GLN A O 1
ATOM 2136 N N . ASP A 1 277 ? 23.774 -41.307 28.241 1.00 32.94 309 ASP A N 1
ATOM 2137 C CA . ASP A 1 277 ? 22.467 -41.017 27.627 1.00 32.70 309 ASP A CA 1
ATOM 2138 C C . ASP A 1 277 ? 22.659 -40.208 26.335 1.00 32.45 309 ASP A C 1
ATOM 2139 O O . ASP A 1 277 ? 21.725 -40.029 25.549 1.00 32.37 309 ASP A O 1
ATOM 2144 N N . HIS A 1 278 ? 23.881 -39.722 26.136 1.00 32.31 310 HIS A N 1
ATOM 2145 C CA . HIS A 1 278 ? 24.304 -39.095 24.874 1.00 32.37 310 HIS A CA 1
ATOM 2146 C C . HIS A 1 278 ? 23.581 -37.799 24.515 1.00 31.65 310 HIS A C 1
ATOM 2147 O O . HIS A 1 278 ? 23.335 -37.515 23.344 1.00 32.17 310 HIS A O 1
ATOM 2154 N N . LEU A 1 279 ? 23.241 -37.018 25.532 1.00 30.83 311 LEU A N 1
ATOM 2155 C CA . LEU A 1 279 ? 22.722 -35.675 25.321 1.00 29.56 311 LEU A CA 1
ATOM 2156 C C . LEU A 1 279 ? 23.902 -34.806 24.902 1.00 28.66 311 LEU A C 1
ATOM 2157 O O . LEU A 1 279 ? 24.977 -34.905 25.495 1.00 28.90 311 LEU A O 1
ATOM 2162 N N . SER A 1 280 ? 23.718 -33.983 23.873 1.00 27.54 312 SER A N 1
ATOM 2163 C CA . SER A 1 280 ? 24.771 -33.063 23.434 1.00 26.53 312 SER A CA 1
ATOM 2164 C C . SER A 1 280 ? 24.983 -31.984 24.489 1.00 25.99 312 SER A C 1
ATOM 2165 O O . SER A 1 280 ? 24.105 -31.747 25.331 1.00 25.58 312 SER A O 1
ATOM 2168 N N . LYS A 1 281 ? 26.147 -31.341 24.446 1.00 25.41 313 LYS A N 1
ATOM 2169 C CA . LYS A 1 281 ? 26.437 -30.190 25.309 1.00 25.29 313 LYS A CA 1
ATOM 2170 C C . LYS A 1 281 ? 25.370 -29.099 25.148 1.00 24.86 313 LYS A C 1
ATOM 2171 O O . LYS A 1 281 ? 24.924 -28.490 26.124 1.00 24.44 313 LYS A O 1
ATOM 2177 N N . LYS A 1 282 ? 24.970 -28.865 23.903 1.00 24.76 314 LYS A N 1
ATOM 2178 C CA . LYS A 1 282 ? 23.912 -27.916 23.587 1.00 25.22 314 LYS A CA 1
ATOM 2179 C C . LYS A 1 282 ? 22.634 -28.290 24.350 1.00 25.00 314 LYS A C 1
ATOM 2180 O O . LYS A 1 282 ? 21.982 -27.426 24.963 1.00 24.75 314 LYS A O 1
ATOM 2186 N N . GLU A 1 283 ? 22.292 -29.577 24.321 1.00 24.80 315 GLU A N 1
ATOM 2187 C CA . GLU A 1 283 ? 21.131 -30.090 25.046 1.00 24.70 315 GLU A CA 1
ATOM 2188 C C . GLU A 1 283 ? 21.265 -29.919 26.567 1.00 23.91 315 GLU A C 1
ATOM 2189 O O . GLU A 1 283 ? 20.290 -29.602 27.258 1.00 23.53 315 GLU A O 1
ATOM 2195 N N . LEU A 1 284 ? 22.472 -30.127 27.079 1.00 23.06 316 LEU A N 1
ATOM 2196 C CA . LEU A 1 284 ? 22.714 -29.982 28.500 1.00 22.83 316 LEU A CA 1
ATOM 2197 C C . LEU A 1 284 ? 22.654 -28.530 28.944 1.00 22.50 316 LEU A C 1
ATOM 2198 O O . LEU A 1 284 ? 22.240 -28.260 30.067 1.00 22.66 316 LEU A O 1
ATOM 2203 N N . TYR A 1 285 ? 23.062 -27.604 28.077 1.00 21.42 317 TYR A N 1
ATOM 2204 C CA . TYR A 1 285 ? 23.004 -26.184 28.422 1.00 21.03 317 TYR A CA 1
ATOM 2205 C C . TYR A 1 285 ? 21.563 -25.793 28.671 1.00 20.42 317 TYR A C 1
ATOM 2206 O O . TYR A 1 285 ? 21.242 -25.252 29.715 1.00 19.88 317 TYR A O 1
ATOM 2215 N N . ALA A 1 286 ? 20.699 -26.075 27.702 1.00 20.23 318 ALA A N 1
ATOM 2216 C CA . ALA A 1 286 ? 19.277 -25.757 27.822 1.00 20.35 318 ALA A CA 1
ATOM 2217 C C . ALA A 1 286 ? 18.595 -26.436 29.015 1.00 20.59 318 ALA A C 1
ATOM 2218 O O . ALA A 1 286 ? 17.802 -25.798 29.717 1.00 21.05 318 ALA A O 1
ATOM 2220 N N . ALA A 1 287 ? 18.890 -27.714 29.239 1.00 20.28 319 ALA A N 1
ATOM 2221 C CA . ALA A 1 287 ? 18.171 -28.477 30.269 1.00 21.05 319 ALA A CA 1
ATOM 2222 C C . ALA A 1 287 ? 18.548 -28.044 31.692 1.00 21.01 319 ALA A C 1
ATOM 2223 O O . ALA A 1 287 ? 17.678 -27.823 32.535 1.00 20.88 319 ALA A O 1
ATOM 2225 N N . VAL A 1 288 ? 19.847 -27.911 31.937 1.00 21.19 320 VAL A N 1
ATOM 2226 C CA . VAL A 1 288 ? 20.346 -27.428 33.212 1.00 21.27 320 VAL A CA 1
ATOM 2227 C C . VAL A 1 288 ? 19.863 -25.993 33.471 1.00 22.17 320 VAL A C 1
ATOM 2228 O O . VAL A 1 288 ? 19.444 -25.665 34.584 1.00 22.21 320 VAL A O 1
ATOM 2232 N N . THR A 1 289 ? 19.911 -25.154 32.440 1.00 22.25 321 THR A N 1
ATOM 2233 C CA . THR A 1 289 ? 19.405 -23.788 32.540 1.00 22.92 321 THR A CA 1
ATOM 2234 C C . THR A 1 289 ? 17.947 -23.747 33.044 1.00 23.22 321 THR A C 1
ATOM 2235 O O . THR A 1 289 ? 17.626 -23.019 33.999 1.00 22.97 321 THR A O 1
ATOM 2239 N N . GLU A 1 290 ? 17.078 -24.534 32.412 1.00 23.17 322 GLU A N 1
ATOM 2240 C CA . GLU A 1 290 ? 15.676 -24.573 32.802 1.00 23.11 322 GLU A CA 1
ATOM 2241 C C . GLU A 1 290 ? 15.469 -25.180 34.204 1.00 22.82 322 GLU A C 1
ATOM 2242 O O . GLU A 1 290 ? 14.554 -24.799 34.918 1.00 22.78 322 GLU A O 1
ATOM 2248 N N . LEU A 1 291 ? 16.342 -26.102 34.599 1.00 22.80 323 LEU A N 1
ATOM 2249 C CA . LEU A 1 291 ? 16.321 -26.631 35.962 1.00 22.34 323 LEU A CA 1
ATOM 2250 C C . LEU A 1 291 ? 16.470 -25.495 36.967 1.00 22.16 323 LEU A C 1
ATOM 2251 O O . LEU A 1 291 ? 15.630 -25.321 37.845 1.00 21.84 323 LEU A O 1
ATOM 2256 N N . GLN A 1 292 ? 17.536 -24.719 36.813 1.00 21.99 324 GLN A N 1
ATOM 2257 C CA . GLN A 1 292 ? 17.807 -23.564 37.663 1.00 22.50 324 GLN A CA 1
ATOM 2258 C C . GLN A 1 292 ? 16.680 -22.531 37.712 1.00 22.12 324 GLN A C 1
ATOM 2259 O O . GLN A 1 292 ? 16.304 -22.063 38.799 1.00 22.28 324 GLN A O 1
ATOM 2265 N N . LEU A 1 293 ? 16.150 -22.177 36.544 1.00 21.46 325 LEU A N 1
ATOM 2266 C CA . LEU A 1 293 ? 15.081 -21.179 36.458 1.00 21.23 325 LEU A CA 1
ATOM 2267 C C . LEU A 1 293 ? 13.822 -21.634 37.168 1.00 20.76 325 LEU A C 1
ATOM 2268 O O . LEU A 1 293 ? 13.138 -20.839 37.784 1.00 20.84 325 LEU A O 1
ATOM 2273 N N . ALA A 1 294 ? 13.529 -22.924 37.074 1.00 20.63 326 ALA A N 1
ATOM 2274 C CA . ALA A 1 294 ? 12.381 -23.503 37.739 1.00 20.35 326 ALA A CA 1
ATOM 2275 C C . ALA A 1 294 ? 12.604 -23.648 39.240 1.00 20.34 326 ALA A C 1
ATOM 2276 O O . ALA A 1 294 ? 11.659 -23.589 40.004 1.00 20.31 326 ALA A O 1
ATOM 2278 N N . ALA A 1 295 ? 13.855 -23.831 39.649 1.00 20.26 327 ALA A N 1
ATOM 2279 C CA . ALA A 1 295 ? 14.171 -24.156 41.048 1.00 20.44 327 ALA A CA 1
ATOM 2280 C C . ALA A 1 295 ? 14.132 -22.977 42.013 1.00 20.71 327 ALA A C 1
ATOM 2281 O O . ALA A 1 295 ? 13.529 -23.061 43.077 1.00 20.98 327 ALA A O 1
ATOM 2283 N N . VAL A 1 296 ? 14.775 -21.882 41.629 1.00 20.75 328 VAL A N 1
ATOM 2284 C CA . VAL A 1 296 ? 15.184 -20.856 42.582 1.00 20.62 328 VAL A CA 1
ATOM 2285 C C . VAL A 1 296 ? 14.051 -20.138 43.327 1.00 21.28 328 VAL A C 1
ATOM 2286 O O . VAL A 1 296 ? 13.988 -20.195 44.570 1.00 21.19 328 VAL A O 1
ATOM 2290 N N . GLU A 1 297 ? 13.175 -19.461 42.587 1.00 21.14 329 GLU A N 1
ATOM 2291 C CA . GLU A 1 297 ? 12.179 -18.619 43.219 1.00 21.55 329 GLU A CA 1
ATOM 2292 C C . GLU A 1 297 ? 11.122 -19.446 43.932 1.00 21.02 329 GLU A C 1
ATOM 2293 O O . GLU A 1 297 ? 10.686 -19.109 45.045 1.00 20.80 329 GLU A O 1
ATOM 2299 N N . THR A 1 298 ? 10.719 -20.536 43.294 1.00 20.51 330 THR A N 1
ATOM 2300 C CA . THR A 1 298 ? 9.672 -21.370 43.832 1.00 20.73 330 THR A CA 1
ATOM 2301 C C . THR A 1 298 ? 10.093 -22.030 45.151 1.00 19.79 330 THR A C 1
ATOM 2302 O O . THR A 1 298 ? 9.280 -22.141 46.063 1.00 20.41 330 THR A O 1
ATOM 2306 N N . THR A 1 299 ? 11.355 -22.443 45.249 1.00 18.50 331 THR A N 1
ATOM 2307 C CA . THR A 1 299 ? 11.876 -23.063 46.470 1.00 17.31 331 THR A CA 1
ATOM 2308 C C . THR A 1 299 ? 11.990 -22.044 47.612 1.00 17.38 331 THR A C 1
ATOM 2309 O O . THR A 1 299 ? 11.644 -22.342 48.763 1.00 16.94 331 THR A O 1
ATOM 2313 N N . ALA A 1 300 ? 12.471 -20.845 47.288 1.00 17.06 332 ALA A N 1
ATOM 2314 C CA . ALA A 1 300 ? 12.558 -19.771 48.264 1.00 16.81 332 ALA A CA 1
ATOM 2315 C C . ALA A 1 300 ? 11.158 -19.371 48.715 1.00 17.20 332 ALA A C 1
ATOM 2316 O O . ALA A 1 300 ? 10.945 -19.032 49.872 1.00 16.96 332 ALA A O 1
ATOM 2318 N N . ASN A 1 301 ? 10.213 -19.404 47.778 1.00 17.68 333 ASN A N 1
ATOM 2319 C CA . ASN A 1 301 ? 8.839 -19.006 48.036 1.00 17.45 333 ASN A CA 1
ATOM 2320 C C . ASN A 1 301 ? 8.212 -19.952 49.058 1.00 17.97 333 ASN A C 1
ATOM 2321 O O . ASN A 1 301 ? 7.535 -19.512 49.999 1.00 17.73 333 ASN A O 1
ATOM 2326 N N . SER A 1 302 ? 8.448 -21.248 48.867 1.00 18.27 334 SER A N 1
ATOM 2327 C CA . SER A 1 302 ? 7.940 -22.269 49.767 1.00 18.89 334 SER A CA 1
ATOM 2328 C C . SER A 1 302 ? 8.516 -22.161 51.175 1.00 18.86 334 SER A C 1
ATOM 2329 O O . SER A 1 302 ? 7.779 -22.282 52.153 1.00 18.99 334 SER A O 1
ATOM 2332 N N . LEU A 1 303 ? 9.822 -21.926 51.274 1.00 18.89 335 LEU A N 1
ATOM 2333 C CA . LEU A 1 303 ? 10.463 -21.734 52.563 1.00 19.42 335 LEU A CA 1
ATOM 2334 C C . LEU A 1 303 ? 9.783 -20.573 53.276 1.00 20.21 335 LEU A C 1
ATOM 2335 O O . LEU A 1 303 ? 9.496 -20.637 54.477 1.00 20.28 335 LEU A O 1
ATOM 2340 N N . MET A 1 304 ? 9.518 -19.513 52.524 1.00 20.70 336 MET A N 1
ATOM 2341 C CA . MET A 1 304 ? 8.936 -18.330 53.083 1.00 21.85 336 MET A CA 1
ATOM 2342 C C . MET A 1 304 ? 7.556 -18.581 53.690 1.00 21.08 336 MET A C 1
ATOM 2343 O O . MET A 1 304 ? 7.294 -18.183 54.818 1.00 20.25 336 MET A O 1
ATOM 2348 N N . TRP A 1 305 ? 6.690 -19.243 52.930 1.00 20.70 337 TRP A N 1
ATOM 2349 C CA . TRP A 1 305 ? 5.350 -19.554 53.397 1.00 20.90 337 TRP A CA 1
ATOM 2350 C C . TRP A 1 305 ? 5.330 -20.452 54.643 1.00 21.19 337 TRP A C 1
ATOM 2351 O O . TRP A 1 305 ? 4.511 -20.238 55.531 1.00 20.86 337 TRP A O 1
ATOM 2362 N N . ILE A 1 306 ? 6.225 -21.436 54.705 1.00 21.22 338 ILE A N 1
ATOM 2363 C CA . ILE A 1 306 ? 6.323 -22.272 55.900 1.00 21.62 338 ILE A CA 1
ATOM 2364 C C . ILE A 1 306 ? 6.820 -21.486 57.118 1.00 21.64 338 ILE A C 1
ATOM 2365 O O . ILE A 1 306 ? 6.325 -21.680 58.210 1.00 22.27 338 ILE A O 1
ATOM 2370 N N . LEU A 1 307 ? 7.774 -20.584 56.915 1.00 21.66 339 LEU A N 1
ATOM 2371 C CA . LEU A 1 307 ? 8.225 -19.710 57.990 1.00 21.81 339 LEU A CA 1
ATOM 2372 C C . LEU A 1 307 ? 7.061 -18.834 58.505 1.00 22.25 339 LEU A C 1
ATOM 2373 O O . LEU A 1 307 ? 6.941 -18.560 59.706 1.00 21.85 339 LEU A O 1
ATOM 2378 N N . TYR A 1 308 ? 6.198 -18.412 57.590 1.00 22.44 340 TYR A N 1
ATOM 2379 C CA . TYR A 1 308 ? 5.060 -17.594 57.966 1.00 22.84 340 TYR A CA 1
ATOM 2380 C C . TYR A 1 308 ? 4.013 -18.409 58.727 1.00 23.09 340 TYR A C 1
ATOM 2381 O O . TYR A 1 308 ? 3.493 -17.954 59.746 1.00 23.76 340 TYR A O 1
ATOM 2390 N N . ASN A 1 309 ? 3.714 -19.607 58.239 1.00 22.93 341 ASN A N 1
ATOM 2391 C CA . ASN A 1 309 ? 2.762 -20.473 58.908 1.00 23.49 341 ASN A CA 1
ATOM 2392 C C . ASN A 1 309 ? 3.241 -20.864 60.303 1.00 24.00 341 ASN A C 1
ATOM 2393 O O . ASN A 1 309 ? 2.442 -21.040 61.218 1.00 24.30 341 ASN A O 1
ATOM 2398 N N . LEU A 1 310 ? 4.553 -20.991 60.457 1.00 24.57 342 LEU A N 1
ATOM 2399 C CA . LEU A 1 310 ? 5.138 -21.321 61.737 1.00 25.47 342 LEU A CA 1
ATOM 2400 C C . LEU A 1 310 ? 4.961 -20.190 62.755 1.00 26.14 342 LEU A C 1
ATOM 2401 O O . LEU A 1 310 ? 4.575 -20.445 63.893 1.00 26.24 342 LEU A O 1
ATOM 2406 N N . SER A 1 311 ? 5.227 -18.954 62.334 1.00 26.47 343 SER A N 1
ATOM 2407 C CA . SER A 1 311 ? 5.064 -17.781 63.203 1.00 27.15 343 SER A CA 1
ATOM 2408 C C . SER A 1 311 ? 3.610 -17.577 63.644 1.00 27.68 343 SER A C 1
ATOM 2409 O O . SER A 1 311 ? 3.344 -16.948 64.665 1.00 27.53 343 SER A O 1
ATOM 2412 N N . ARG A 1 312 ? 2.682 -18.122 62.864 1.00 28.63 344 ARG A N 1
ATOM 2413 C CA . ARG A 1 312 ? 1.249 -18.014 63.145 1.00 29.56 344 ARG A CA 1
ATOM 2414 C C . ARG A 1 312 ? 0.686 -19.142 64.001 1.00 29.59 344 ARG A C 1
ATOM 2415 O O . ARG A 1 312 ? -0.463 -19.070 64.423 1.00 29.64 344 ARG A O 1
ATOM 2423 N N . ASN A 1 313 ? 1.481 -20.187 64.226 1.00 29.89 345 ASN A N 1
ATOM 2424 C CA . ASN A 1 313 ? 0.999 -21.403 64.907 1.00 30.09 345 ASN A CA 1
ATOM 2425 C C . ASN A 1 313 ? 2.020 -21.911 65.919 1.00 30.67 345 ASN A C 1
ATOM 2426 O O . ASN A 1 313 ? 2.678 -22.934 65.695 1.00 30.42 345 ASN A O 1
ATOM 2431 N N . PRO A 1 314 ? 2.147 -21.198 67.042 1.00 31.60 346 PRO A N 1
ATOM 2432 C CA . PRO A 1 314 ? 3.196 -21.468 68.029 1.00 32.06 346 PRO A CA 1
ATOM 2433 C C . PRO A 1 314 ? 3.162 -22.889 68.594 1.00 32.63 346 PRO A C 1
ATOM 2434 O O . PRO A 1 314 ? 4.216 -23.452 68.901 1.00 32.71 346 PRO A O 1
ATOM 2438 N N . GLN A 1 315 ? 1.968 -23.460 68.726 1.00 33.23 347 GLN A N 1
ATOM 2439 C CA . GLN A 1 315 ? 1.832 -24.850 69.162 1.00 34.51 347 GLN A CA 1
ATOM 2440 C C . GLN A 1 315 ? 2.492 -25.800 68.153 1.00 34.40 347 GLN A C 1
ATOM 2441 O O . GLN A 1 315 ? 3.275 -26.676 68.534 1.00 34.53 347 GLN A O 1
ATOM 2447 N N . ALA A 1 316 ? 2.172 -25.612 66.873 1.00 34.53 348 ALA A N 1
ATOM 2448 C CA . ALA A 1 316 ? 2.790 -26.383 65.784 1.00 34.39 348 ALA A CA 1
ATOM 2449 C C . ALA A 1 316 ? 4.292 -26.170 65.716 1.00 34.23 348 ALA A C 1
ATOM 2450 O O . ALA A 1 316 ? 5.037 -27.096 65.440 1.00 34.29 348 ALA A O 1
ATOM 2452 N N . GLN A 1 317 ? 4.728 -24.942 65.977 1.00 34.35 349 GLN A N 1
ATOM 2453 C CA . GLN A 1 317 ? 6.151 -24.621 65.988 1.00 34.62 349 GLN A CA 1
ATOM 2454 C C . GLN A 1 317 ? 6.840 -25.292 67.177 1.00 35.37 349 GLN A C 1
ATOM 2455 O O . GLN A 1 317 ? 7.982 -25.736 67.069 1.00 35.06 349 GLN A O 1
ATOM 2461 N N . ARG A 1 318 ? 6.136 -25.358 68.305 1.00 36.66 350 ARG A N 1
ATOM 2462 C CA . ARG A 1 318 ? 6.642 -26.042 69.504 1.00 37.81 350 ARG A CA 1
ATOM 2463 C C . ARG A 1 318 ? 6.767 -27.553 69.287 1.00 37.60 350 ARG A C 1
ATOM 2464 O O . ARG A 1 318 ? 7.801 -28.142 69.591 1.00 37.66 350 ARG A O 1
ATOM 2472 N N . ARG A 1 319 ? 5.711 -28.164 68.756 1.00 37.53 351 ARG A N 1
ATOM 2473 C CA . ARG A 1 319 ? 5.715 -29.582 68.437 1.00 37.88 351 ARG A CA 1
ATOM 2474 C C . ARG A 1 319 ? 6.886 -29.872 67.481 1.00 38.40 351 ARG A C 1
ATOM 2475 O O . ARG A 1 319 ? 7.502 -30.935 67.542 1.00 38.59 351 ARG A O 1
ATOM 2483 N N . LEU A 1 320 ? 7.185 -28.909 66.611 1.00 38.63 352 LEU A N 1
ATOM 2484 C CA . LEU A 1 320 ? 8.289 -29.021 65.664 1.00 38.91 352 LEU A CA 1
ATOM 2485 C C . LEU A 1 320 ? 9.640 -28.906 66.351 1.00 39.11 352 LEU A C 1
ATOM 2486 O O . LEU A 1 320 ? 10.539 -29.700 66.088 1.00 39.03 352 LEU A O 1
ATOM 2491 N N . LEU A 1 321 ? 9.783 -27.913 67.223 1.00 39.83 353 LEU A N 1
ATOM 2492 C CA . LEU A 1 321 ? 11.043 -27.691 67.937 1.00 40.65 353 LEU A CA 1
ATOM 2493 C C . LEU A 1 321 ? 11.442 -28.925 68.738 1.00 41.26 353 LEU A C 1
ATOM 2494 O O . LEU A 1 321 ? 12.608 -29.308 68.747 1.00 41.41 353 LEU A O 1
ATOM 2499 N N . GLN A 1 322 ? 10.465 -29.534 69.407 1.00 41.97 354 GLN A N 1
ATOM 2500 C CA . GLN A 1 322 ? 10.673 -30.765 70.152 1.00 43.09 354 GLN A CA 1
ATOM 2501 C C . GLN A 1 322 ? 11.296 -31.865 69.300 1.00 43.41 354 GLN A C 1
ATOM 2502 O O . GLN A 1 322 ? 12.224 -32.536 69.743 1.00 43.37 354 GLN A O 1
ATOM 2508 N N . GLU A 1 323 ? 10.784 -32.039 68.083 1.00 44.04 355 GLU A N 1
ATOM 2509 C CA . GLU A 1 323 ? 11.306 -33.043 67.153 1.00 44.66 355 GLU A CA 1
ATOM 2510 C C . GLU A 1 323 ? 12.764 -32.773 66.771 1.00 45.08 355 GLU A C 1
ATOM 2511 O O . GLU A 1 323 ? 13.617 -33.648 66.915 1.00 45.32 355 GLU A O 1
ATOM 2517 N N . VAL A 1 324 ? 13.045 -31.561 66.301 1.00 45.29 356 VAL A N 1
ATOM 2518 C CA . VAL A 1 324 ? 14.408 -31.183 65.934 1.00 45.91 356 VAL A CA 1
ATOM 2519 C C . VAL A 1 324 ? 15.383 -31.391 67.099 1.00 46.68 356 VAL A C 1
ATOM 2520 O O . VAL A 1 324 ? 16.412 -32.049 66.938 1.00 46.77 356 VAL A O 1
ATOM 2524 N N . GLN A 1 325 ? 15.051 -30.832 68.261 1.00 47.54 357 GLN A N 1
ATOM 2525 C CA . GLN A 1 325 ? 15.880 -30.985 69.464 1.00 48.43 357 GLN A CA 1
ATOM 2526 C C . GLN A 1 325 ? 16.009 -32.445 69.948 1.00 48.94 357 GLN A C 1
ATOM 2527 O O . GLN A 1 325 ? 17.061 -32.843 70.460 1.00 48.93 357 GLN A O 1
ATOM 2533 N N . SER A 1 326 ? 14.941 -33.224 69.776 1.00 49.53 358 SER A N 1
ATOM 2534 C CA . SER A 1 326 ? 14.941 -34.652 70.123 1.00 50.27 358 SER A CA 1
ATOM 2535 C C . SER A 1 326 ? 15.816 -35.501 69.183 1.00 50.83 358 SER A C 1
ATOM 2536 O O . SER A 1 326 ? 16.608 -36.333 69.640 1.00 50.92 358 SER A O 1
ATOM 2539 N N . VAL A 1 327 ? 15.665 -35.284 67.878 1.00 51.37 359 VAL A N 1
ATOM 2540 C CA . VAL A 1 327 ? 16.429 -36.017 66.869 1.00 51.73 359 VAL A CA 1
ATOM 2541 C C . VAL A 1 327 ? 17.841 -35.442 66.655 1.00 52.37 359 VAL A C 1
ATOM 2542 O O . VAL A 1 327 ? 18.702 -36.111 66.081 1.00 52.24 359 VAL A O 1
ATOM 2546 N N . LEU A 1 328 ? 18.070 -34.213 67.115 1.00 53.21 360 LEU A N 1
ATOM 2547 C CA . LEU A 1 328 ? 19.395 -33.569 66.996 1.00 54.02 360 LEU A CA 1
ATOM 2548 C C . LEU A 1 328 ? 19.809 -32.760 68.240 1.00 54.66 360 LEU A C 1
ATOM 2549 O O . LEU A 1 328 ? 19.827 -31.527 68.192 1.00 54.47 360 LEU A O 1
ATOM 2554 N N . PRO A 1 329 ? 20.151 -33.449 69.339 1.00 55.46 361 PRO A N 1
ATOM 2555 C CA . PRO A 1 329 ? 20.611 -32.779 70.568 1.00 55.87 361 PRO A CA 1
ATOM 2556 C C . PRO A 1 329 ? 21.878 -31.961 70.324 1.00 56.27 361 PRO A C 1
ATOM 2557 O O . PRO A 1 329 ? 22.619 -32.242 69.381 1.00 56.42 361 PRO A O 1
ATOM 2561 N N . ASP A 1 330 ? 22.117 -30.967 71.178 1.00 56.75 362 ASP A N 1
ATOM 2562 C CA . ASP A 1 330 ? 23.101 -29.905 70.907 1.00 57.18 362 ASP A CA 1
ATOM 2563 C C . ASP A 1 330 ? 22.732 -29.185 69.609 1.00 56.95 362 ASP A C 1
ATOM 2564 O O . ASP A 1 330 ? 21.555 -29.075 69.274 1.00 57.13 362 ASP A O 1
ATOM 2569 N N . ASN A 1 331 ? 23.730 -28.686 68.890 1.00 56.70 363 ASN A N 1
ATOM 2570 C CA . ASN A 1 331 ? 23.497 -28.166 67.551 1.00 56.41 363 ASN A CA 1
ATOM 2571 C C . ASN A 1 331 ? 24.163 -29.066 66.532 1.00 55.82 363 ASN A C 1
ATOM 2572 O O . ASN A 1 331 ? 25.053 -28.648 65.789 1.00 55.86 363 ASN A O 1
ATOM 2577 N N . GLN A 1 332 ? 23.727 -30.319 66.513 1.00 55.13 364 GLN A N 1
ATOM 2578 C CA . GLN A 1 332 ? 24.252 -31.298 65.585 1.00 54.76 364 GLN A CA 1
ATOM 2579 C C . GLN A 1 332 ? 23.827 -30.929 64.173 1.00 54.26 364 GLN A C 1
ATOM 2580 O O . GLN A 1 332 ? 22.637 -30.712 63.912 1.00 54.17 364 GLN A O 1
ATOM 2586 N N . THR A 1 333 ? 24.803 -30.844 63.271 1.00 53.64 365 THR A N 1
ATOM 2587 C CA . THR A 1 333 ? 24.535 -30.676 61.846 1.00 53.08 365 THR A CA 1
ATOM 2588 C C . THR A 1 333 ? 23.498 -31.707 61.391 1.00 52.50 365 THR A C 1
ATOM 2589 O O . THR A 1 333 ? 23.696 -32.908 61.583 1.00 52.41 365 THR A O 1
ATOM 2593 N N . PRO A 1 334 ? 22.395 -31.234 60.804 1.00 51.97 366 PRO A N 1
ATOM 2594 C CA . PRO A 1 334 ? 21.377 -32.111 60.222 1.00 51.49 366 PRO A CA 1
ATOM 2595 C C . PRO A 1 334 ? 21.916 -32.932 59.052 1.00 51.17 366 PRO A C 1
ATOM 2596 O O . PRO A 1 334 ? 22.789 -32.471 58.314 1.00 51.04 366 PRO A O 1
ATOM 2600 N N . ARG A 1 335 ? 21.396 -34.144 58.894 1.00 50.83 367 ARG A N 1
ATOM 2601 C CA . ARG A 1 335 ? 21.724 -34.977 57.746 1.00 50.69 367 ARG A CA 1
ATOM 2602 C C . ARG A 1 335 ? 20.463 -35.557 57.123 1.00 50.23 367 ARG A C 1
ATOM 2603 O O . ARG A 1 335 ? 19.400 -35.568 57.748 1.00 49.84 367 ARG A O 1
ATOM 2611 N N . ALA A 1 336 ? 20.583 -36.029 55.886 1.00 49.94 368 ALA A N 1
ATOM 2612 C CA . ALA A 1 336 ? 19.438 -36.557 55.146 1.00 49.84 368 ALA A CA 1
ATOM 2613 C C . ALA A 1 336 ? 18.805 -37.758 55.843 1.00 49.84 368 ALA A C 1
ATOM 2614 O O . ALA A 1 336 ? 17.580 -37.889 55.873 1.00 49.72 368 ALA A O 1
ATOM 2616 N N . GLU A 1 337 ? 19.644 -38.623 56.408 1.00 49.89 369 GLU A N 1
ATOM 2617 C CA . GLU A 1 337 ? 19.167 -39.819 57.110 1.00 50.02 369 GLU A CA 1
ATOM 2618 C C . GLU A 1 337 ? 18.359 -39.501 58.379 1.00 49.26 369 GLU A C 1
ATOM 2619 O O . GLU A 1 337 ? 17.475 -40.265 58.761 1.00 48.96 369 GLU A O 1
ATOM 2625 N N . ASP A 1 338 ? 18.667 -38.370 59.012 1.00 48.67 370 ASP A N 1
ATOM 2626 C CA . ASP A 1 338 ? 17.898 -37.879 60.164 1.00 48.13 370 ASP A CA 1
ATOM 2627 C C . ASP A 1 338 ? 16.438 -37.566 59.815 1.00 47.51 370 ASP A C 1
ATOM 2628 O O . ASP A 1 338 ? 15.540 -37.765 60.636 1.00 47.37 370 ASP A O 1
ATOM 2633 N N . LEU A 1 339 ? 16.212 -37.090 58.593 1.00 46.88 371 LEU A N 1
ATOM 2634 C CA . LEU A 1 339 ? 14.867 -36.724 58.132 1.00 46.41 371 LEU A CA 1
ATOM 2635 C C . LEU A 1 339 ? 13.867 -37.873 58.202 1.00 46.26 371 LEU A C 1
ATOM 2636 O O . LEU A 1 339 ? 12.661 -37.640 58.311 1.00 46.10 371 LEU A O 1
ATOM 2641 N N . ARG A 1 340 ? 14.373 -39.103 58.136 1.00 46.19 372 ARG A N 1
ATOM 2642 C CA . ARG A 1 340 ? 13.546 -40.301 58.303 1.00 46.31 372 ARG A CA 1
ATOM 2643 C C . ARG A 1 340 ? 12.796 -40.247 59.640 1.00 45.59 372 ARG A C 1
ATOM 2644 O O . ARG A 1 340 ? 11.631 -40.631 59.730 1.00 45.41 372 ARG A O 1
ATOM 2652 N N . ASN A 1 341 ? 13.472 -39.750 60.669 1.00 45.00 373 ASN A N 1
ATOM 2653 C CA . ASN A 1 341 ? 12.876 -39.645 61.995 1.00 44.32 373 ASN A CA 1
ATOM 2654 C C . ASN A 1 341 ? 12.304 -38.283 62.361 1.00 43.37 373 ASN A C 1
ATOM 2655 O O . ASN A 1 341 ? 12.375 -37.860 63.517 1.00 43.62 373 ASN A O 1
ATOM 2660 N N . MET A 1 342 ? 11.735 -37.599 61.374 1.00 41.92 374 MET A N 1
ATOM 2661 C CA . MET A 1 342 ? 11.070 -36.328 61.609 1.00 40.37 374 MET A CA 1
ATOM 2662 C C . MET A 1 342 ? 9.798 -36.274 60.776 1.00 39.30 374 MET A C 1
ATOM 2663 O O . MET A 1 342 ? 9.683 -35.461 59.848 1.00 39.26 374 MET A O 1
ATOM 2668 N N . PRO A 1 343 ? 8.838 -37.145 61.098 1.00 38.10 375 PRO A N 1
ATOM 2669 C CA . PRO A 1 343 ? 7.550 -37.141 60.420 1.00 37.14 375 PRO A CA 1
ATOM 2670 C C . PRO A 1 343 ? 6.797 -35.808 60.579 1.00 36.19 375 PRO A C 1
ATOM 2671 O O . PRO A 1 343 ? 6.027 -35.427 59.699 1.00 35.98 375 PRO A O 1
ATOM 2675 N N . TYR A 1 344 ? 7.015 -35.115 61.693 1.00 35.10 376 TYR A N 1
ATOM 2676 C CA . TYR A 1 344 ? 6.273 -33.878 61.956 1.00 34.26 376 TYR A CA 1
ATOM 2677 C C . TYR A 1 344 ? 6.824 -32.720 61.122 1.00 33.65 376 TYR A C 1
ATOM 2678 O O . TYR A 1 344 ? 6.060 -31.922 60.587 1.00 33.31 376 TYR A O 1
ATOM 2687 N N . LEU A 1 345 ? 8.148 -32.646 61.014 1.00 33.10 377 LEU A N 1
ATOM 2688 C CA . LEU A 1 345 ? 8.802 -31.684 60.137 1.00 32.90 377 LEU A CA 1
ATOM 2689 C C . LEU A 1 345 ? 8.266 -31.788 58.712 1.00 32.79 377 LEU A C 1
ATOM 2690 O O . LEU A 1 345 ? 7.850 -30.785 58.127 1.00 32.54 377 LEU A O 1
ATOM 2695 N N . LYS A 1 346 ? 8.271 -33.004 58.170 1.00 32.48 378 LYS A N 1
ATOM 2696 C CA . LYS A 1 346 ? 7.803 -33.250 56.815 1.00 31.95 378 LYS A CA 1
ATOM 2697 C C . LYS A 1 346 ? 6.330 -32.906 56.658 1.00 31.40 378 LYS A C 1
ATOM 2698 O O . LYS A 1 346 ? 5.895 -32.450 55.595 1.00 31.38 378 LYS A O 1
ATOM 2704 N N . ALA A 1 347 ? 5.564 -33.126 57.721 1.00 30.80 379 ALA A N 1
ATOM 2705 C CA . ALA A 1 347 ? 4.132 -32.826 57.715 1.00 30.26 379 ALA A CA 1
ATOM 2706 C C . ALA A 1 347 ? 3.855 -31.323 57.746 1.00 29.61 379 ALA A C 1
ATOM 2707 O O . ALA A 1 347 ? 2.835 -30.878 57.258 1.00 29.42 379 ALA A O 1
ATOM 2709 N N . CYS A 1 348 ? 4.770 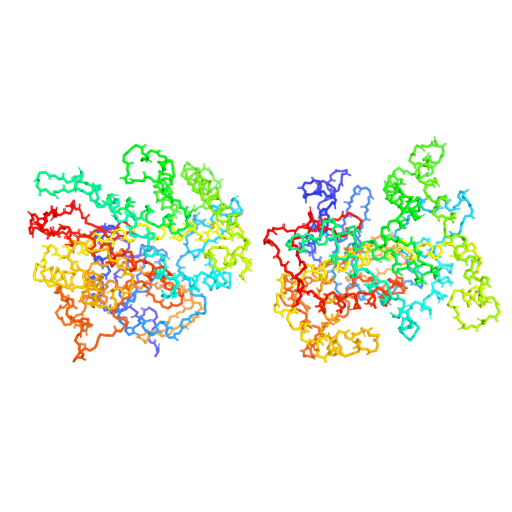-30.556 58.327 1.00 29.54 380 CYS A N 1
ATOM 2710 C CA . CYS A 1 348 ? 4.638 -29.098 58.363 1.00 29.72 380 CYS A CA 1
ATOM 2711 C C . CYS A 1 348 ? 4.724 -28.512 56.951 1.00 29.15 380 CYS A C 1
ATOM 2712 O O . CYS A 1 348 ? 3.951 -27.613 56.583 1.00 28.75 380 CYS A O 1
ATOM 2715 N N . LEU A 1 349 ? 5.655 -29.041 56.162 1.00 28.53 381 LEU A N 1
ATOM 2716 C CA . LEU A 1 349 ? 5.848 -28.603 54.788 1.00 28.04 381 LEU A CA 1
ATOM 2717 C C . LEU A 1 349 ? 4.618 -28.890 53.942 1.00 27.71 381 LEU A C 1
ATOM 2718 O O . LEU A 1 349 ? 4.170 -28.020 53.176 1.00 27.69 381 LEU A O 1
ATOM 2723 N N . LYS A 1 350 ? 4.071 -30.098 54.089 1.00 27.22 382 LYS A N 1
ATOM 2724 C CA . LYS A 1 350 ? 2.885 -30.522 53.329 1.00 27.04 382 LYS A CA 1
ATOM 2725 C C . LYS A 1 350 ? 1.707 -29.642 53.674 1.00 26.42 382 LYS A C 1
ATOM 2726 O O . LYS A 1 350 ? 0.961 -29.201 52.791 1.00 26.39 382 LYS A O 1
ATOM 2732 N N . GLU A 1 351 ? 1.552 -29.374 54.967 1.00 25.43 383 GLU A N 1
ATOM 2733 C CA . GLU A 1 351 ? 0.482 -28.535 55.462 1.00 25.02 383 GLU A CA 1
ATOM 2734 C C . GLU A 1 351 ? 0.618 -27.104 54.963 1.00 24.75 383 GLU A C 1
ATOM 2735 O O . GLU A 1 351 ? -0.373 -26.466 54.611 1.00 24.63 383 GLU A O 1
ATOM 2741 N N . SER A 1 352 ? 1.849 -26.607 54.930 1.00 24.87 384 SER A N 1
ATOM 2742 C CA . SER A 1 352 ? 2.117 -25.266 54.442 1.00 25.33 384 SER A CA 1
ATOM 2743 C C . SER A 1 352 ? 1.804 -25.139 52.958 1.00 25.71 384 SER A C 1
ATOM 2744 O O . SER A 1 352 ? 1.232 -24.137 52.526 1.00 25.37 384 SER A O 1
ATOM 2747 N N . MET A 1 353 ? 2.166 -26.162 52.186 1.00 26.22 385 MET A N 1
ATOM 2748 C CA . MET A 1 353 ? 1.882 -26.180 50.749 1.00 26.58 385 MET A CA 1
ATOM 2749 C C . MET A 1 353 ? 0.395 -26.342 50.432 1.00 27.32 385 MET A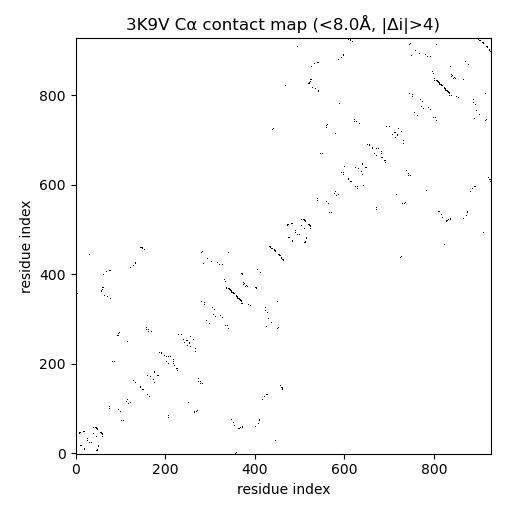 C 1
ATOM 2750 O O . MET A 1 353 ? -0.060 -25.937 49.351 1.00 27.84 385 MET A O 1
ATOM 2755 N N . ARG A 1 354 ? -0.358 -26.937 51.358 1.00 27.59 386 ARG A N 1
ATOM 2756 C CA . ARG A 1 354 ? -1.807 -27.074 51.179 1.00 27.65 386 ARG A CA 1
ATOM 2757 C C . ARG A 1 354 ? -2.510 -25.742 51.439 1.00 27.71 386 ARG A C 1
ATOM 2758 O O . ARG A 1 354 ? -3.415 -25.345 50.700 1.00 28.05 386 ARG A O 1
ATOM 2766 N N . LEU A 1 355 ? -2.088 -25.057 52.495 1.00 27.54 387 LEU A N 1
ATOM 2767 C CA . LEU A 1 355 ? -2.731 -23.818 52.918 1.00 27.42 387 LEU A CA 1
ATOM 2768 C C . LEU A 1 355 ? -2.231 -22.605 52.119 1.00 26.93 387 LEU A C 1
ATOM 2769 O O . LEU A 1 355 ? -3.028 -21.760 51.674 1.00 27.21 387 LEU A O 1
ATOM 2774 N N . THR A 1 356 ? -0.914 -22.525 51.938 1.00 25.78 388 THR A N 1
ATOM 2775 C CA . THR A 1 356 ? -0.302 -21.428 51.185 1.00 25.12 388 THR A CA 1
ATOM 2776 C C . THR A 1 356 ? 0.667 -21.913 50.081 1.00 24.54 388 THR A C 1
ATOM 2777 O O . THR A 1 356 ? 1.876 -21.803 50.231 1.00 24.14 388 THR A O 1
ATOM 2781 N N . PRO A 1 357 ? 0.129 -22.451 48.983 1.00 24.30 389 PRO A N 1
ATOM 2782 C CA . PRO A 1 357 ? 0.967 -23.009 47.908 1.00 24.45 389 PRO A CA 1
ATOM 2783 C C . PRO A 1 357 ? 1.728 -21.944 47.113 1.00 24.42 389 PRO A C 1
ATOM 2784 O O . PRO A 1 357 ? 1.312 -20.783 47.066 1.00 24.60 389 PRO A O 1
ATOM 2788 N N . SER A 1 358 ? 2.836 -22.348 46.501 1.00 24.10 390 SER A N 1
ATOM 2789 C CA . SER A 1 358 ? 3.635 -21.455 45.680 1.00 24.11 390 SER A CA 1
ATOM 2790 C C . SER A 1 358 ? 3.042 -21.363 44.282 1.00 24.38 390 SER A C 1
ATOM 2791 O O . SER A 1 358 ? 2.922 -20.274 43.711 1.00 24.29 390 SER A O 1
ATOM 2794 N N . VAL A 1 359 ? 2.674 -22.516 43.733 1.00 24.52 391 VAL A N 1
ATOM 2795 C CA . VAL A 1 359 ? 2.151 -22.593 42.382 1.00 25.12 391 VAL A CA 1
ATOM 2796 C C . VAL A 1 359 ? 0.650 -22.876 42.482 1.00 25.43 391 VAL A C 1
ATOM 2797 O O . VAL A 1 359 ? 0.255 -23.921 42.981 1.00 25.97 391 VAL A O 1
ATOM 2801 N N . PRO A 1 360 ? -0.178 -21.939 42.015 1.00 25.88 392 PRO A N 1
ATOM 2802 C CA . PRO A 1 360 ? -1.646 -22.044 42.145 1.00 26.30 392 PRO A CA 1
ATOM 2803 C C . PRO A 1 360 ? -2.315 -23.078 41.219 1.00 26.84 392 PRO A C 1
ATOM 2804 O O . PRO A 1 360 ? -3.295 -23.711 41.610 1.00 26.98 392 PRO A O 1
ATOM 2808 N N . PHE A 1 361 ? -1.790 -23.239 40.008 1.00 27.04 393 PHE A N 1
ATOM 2809 C CA . PHE A 1 361 ? -2.346 -24.194 39.056 1.00 27.07 393 PHE A CA 1
ATOM 2810 C C . PHE A 1 361 ? -1.315 -24.575 38.006 1.00 27.15 393 PHE A C 1
ATOM 2811 O O . PHE A 1 361 ? -0.279 -23.915 37.863 1.00 27.16 393 PHE A O 1
ATOM 2819 N N . THR A 1 362 ? -1.603 -25.642 37.269 1.00 26.52 394 THR A N 1
ATOM 2820 C CA . THR A 1 362 ? -0.874 -25.926 36.061 1.00 26.00 394 THR A CA 1
ATOM 2821 C C . THR A 1 362 ? -1.852 -26.089 34.916 1.00 26.29 394 THR A C 1
ATOM 2822 O O . THR A 1 362 ? -3.025 -25.746 35.034 1.00 25.90 394 THR A O 1
ATOM 2826 N N . THR A 1 363 ? -1.362 -26.636 33.811 1.00 26.71 395 THR A N 1
ATOM 2827 C CA . THR A 1 363 ? -2.053 -26.553 32.550 1.00 27.01 395 THR A CA 1
ATOM 2828 C C . THR A 1 363 ? -1.816 -27.811 31.712 1.00 26.97 395 THR A C 1
ATOM 2829 O O . THR A 1 363 ? -0.740 -28.411 31.768 1.00 26.51 395 THR A O 1
ATOM 2833 N N . ARG A 1 364 ? -2.832 -28.211 30.954 1.00 27.27 396 ARG A N 1
ATOM 2834 C CA . ARG A 1 364 ? -2.708 -29.304 29.991 1.00 28.24 396 ARG A CA 1
ATOM 2835 C C . ARG A 1 364 ? -3.509 -29.039 28.714 1.00 29.62 396 ARG A C 1
ATOM 2836 O O . ARG A 1 364 ? -4.635 -28.524 28.771 1.00 29.51 396 ARG A O 1
ATOM 2844 N N . THR A 1 365 ? -2.926 -29.386 27.569 1.00 31.29 397 THR A N 1
ATOM 2845 C CA . THR A 1 365 ? -3.668 -29.456 26.315 1.00 33.43 397 THR A CA 1
ATOM 2846 C C . THR A 1 365 ? -3.930 -30.940 26.040 1.00 34.89 397 THR A C 1
ATOM 2847 O O . THR A 1 365 ? -2.991 -31.746 26.004 1.00 35.02 397 THR A O 1
ATOM 2851 N N . LEU A 1 366 ? -5.198 -31.303 25.862 1.00 36.55 398 LEU A N 1
ATOM 2852 C CA . LEU A 1 366 ? -5.552 -32.700 25.574 1.00 38.35 398 LEU A CA 1
ATOM 2853 C C . LEU A 1 366 ? -5.159 -33.106 24.156 1.00 39.63 398 LEU A C 1
ATOM 2854 O O . LEU A 1 366 ? -5.500 -32.423 23.192 1.00 39.51 398 LEU A O 1
ATOM 2859 N N . ASP A 1 367 ? -4.443 -34.220 24.038 1.00 41.77 399 ASP A N 1
ATOM 2860 C CA . ASP A 1 367 ? -4.017 -34.719 22.728 1.00 44.12 399 ASP A CA 1
ATOM 2861 C C . ASP A 1 367 ? -4.911 -35.818 22.131 1.00 45.02 399 ASP A C 1
ATOM 2862 O O . ASP A 1 367 ? -4.580 -36.385 21.083 1.00 45.53 399 ASP A O 1
ATOM 2867 N N . LYS A 1 368 ? -6.027 -36.109 22.798 1.00 46.14 400 LYS A N 1
ATOM 2868 C CA . LYS A 1 368 ? -7.019 -37.087 22.308 1.00 47.16 400 LYS A CA 1
ATOM 2869 C C . LYS A 1 368 ? -8.307 -36.999 23.128 1.00 47.82 400 LYS A C 1
ATOM 2870 O O . LYS A 1 368 ? -8.251 -36.647 24.310 1.00 48.17 400 LYS A O 1
ATOM 2876 N N . PRO A 1 369 ? -9.457 -37.305 22.509 1.00 48.31 401 PRO A N 1
ATOM 2877 C CA . PRO A 1 369 ? -10.748 -37.280 23.204 1.00 48.58 401 PRO A CA 1
ATOM 2878 C C . PRO A 1 369 ? -10.696 -38.046 24.520 1.00 48.93 401 PRO A C 1
ATOM 2879 O O . PRO A 1 369 ? -10.041 -39.086 24.611 1.00 49.17 401 PRO A O 1
ATOM 2883 N N . THR A 1 370 ? -11.378 -37.525 25.536 1.00 49.37 402 THR A N 1
ATOM 2884 C CA . THR A 1 370 ? -11.302 -38.092 26.887 1.00 49.70 402 THR A CA 1
ATOM 2885 C C . THR A 1 370 ? -12.485 -37.638 27.747 1.00 49.88 402 THR A C 1
ATOM 2886 O O . THR A 1 370 ? -12.982 -36.513 27.602 1.00 49.94 402 THR A O 1
ATOM 2890 N N . VAL A 1 371 ? -12.938 -38.523 28.629 1.00 49.99 403 VAL A N 1
ATOM 2891 C CA . VAL A 1 371 ? -14.083 -38.231 29.480 1.00 50.19 403 VAL A CA 1
ATOM 2892 C C . VAL A 1 371 ? -13.654 -37.862 30.896 1.00 50.19 403 VAL A C 1
ATOM 2893 O O . VAL A 1 371 ? -12.966 -38.626 31.569 1.00 50.01 403 VAL A O 1
ATOM 2897 N N . LEU A 1 372 ? -14.066 -36.675 31.331 1.00 50.54 404 LEU A N 1
ATOM 2898 C CA . LEU A 1 372 ? -13.769 -36.181 32.676 1.00 50.84 404 LEU A CA 1
ATOM 2899 C C . LEU A 1 372 ? -15.070 -35.760 33.343 1.00 51.10 404 LEU A C 1
ATOM 2900 O O . LEU A 1 372 ? -15.849 -34.983 32.774 1.00 51.09 404 LEU A O 1
ATOM 2905 N N . GLY A 1 373 ? -15.302 -36.272 34.549 1.00 51.33 405 GLY A N 1
ATOM 2906 C CA . GLY A 1 373 ? -16.612 -36.173 35.186 1.00 51.79 405 GLY A CA 1
ATOM 2907 C C . GLY A 1 373 ? -17.554 -37.003 34.336 1.00 52.01 405 GLY A C 1
ATOM 2908 O O . GLY A 1 373 ? -17.256 -38.164 34.010 1.00 52.12 405 GLY A O 1
ATOM 2909 N N . GLU A 1 374 ? -18.685 -36.412 33.968 1.00 52.00 406 GLU A N 1
ATOM 2910 C CA . GLU A 1 374 ? -19.552 -36.989 32.942 1.00 51.94 406 GLU A CA 1
ATOM 2911 C C . GLU A 1 374 ? -19.472 -36.135 31.681 1.00 51.33 406 GLU A C 1
ATOM 2912 O O . GLU A 1 374 ? -20.436 -36.052 30.913 1.00 51.43 406 GLU A O 1
ATOM 2918 N N . TYR A 1 375 ? -18.322 -35.498 31.474 1.00 50.32 407 TYR A N 1
ATOM 2919 C CA . TYR A 1 375 ? -18.130 -34.625 30.322 1.00 49.33 407 TYR A CA 1
ATOM 2920 C C . TYR A 1 375 ? -17.064 -35.148 29.371 1.00 48.42 407 TYR A C 1
ATOM 2921 O O . TYR A 1 375 ? -15.944 -35.459 29.780 1.00 48.48 407 TYR A O 1
ATOM 2930 N N . ALA A 1 376 ? -17.428 -35.250 28.098 1.00 47.21 408 ALA A N 1
ATOM 2931 C CA . ALA A 1 376 ? -16.501 -35.677 27.073 1.00 46.02 408 ALA A CA 1
ATOM 2932 C C . ALA A 1 376 ? -15.818 -34.436 26.544 1.00 44.89 408 ALA A C 1
ATOM 2933 O O . ALA A 1 376 ? -16.470 -33.465 26.146 1.00 44.52 408 ALA A O 1
ATOM 2935 N N . LEU A 1 377 ? -14.492 -34.470 26.553 1.00 43.65 409 LEU A N 1
ATOM 2936 C CA . LEU A 1 377 ? -13.702 -33.349 26.109 1.00 42.25 409 LEU A CA 1
ATOM 2937 C C . LEU A 1 377 ? -12.930 -33.780 24.872 1.00 41.31 409 LEU A C 1
ATOM 2938 O O . LEU A 1 377 ? -12.294 -34.834 24.874 1.00 41.44 409 LEU A O 1
ATOM 2943 N N . PRO A 1 378 ? -13.002 -32.977 23.808 1.00 40.46 410 PRO A N 1
ATOM 2944 C CA . PRO A 1 378 ? -12.305 -33.282 22.554 1.00 39.97 410 PRO A CA 1
ATOM 2945 C C . PRO A 1 378 ? -10.794 -33.025 22.611 1.00 39.47 410 PRO A C 1
ATOM 2946 O O . PRO A 1 378 ? -10.296 -32.421 23.560 1.00 39.60 410 PRO A O 1
ATOM 2950 N N . LYS A 1 379 ? -10.084 -33.489 21.587 1.00 38.97 411 LYS A N 1
ATOM 2951 C CA . LYS A 1 379 ? -8.676 -33.166 21.397 1.00 38.23 411 LYS A CA 1
ATOM 2952 C C . LYS A 1 379 ? -8.522 -31.654 21.256 1.00 37.24 411 LYS A C 1
ATOM 2953 O O . LYS A 1 379 ? -9.360 -31.000 20.624 1.00 37.13 411 LYS A O 1
ATOM 2959 N N . GLY A 1 380 ? -7.463 -31.105 21.850 1.00 35.95 412 GLY A N 1
ATOM 2960 C CA . GLY A 1 380 ? -7.179 -29.669 21.762 1.00 34.58 412 GLY A CA 1
ATOM 2961 C C . GLY A 1 380 ? -7.783 -28.813 22.870 1.00 33.80 412 GLY A C 1
ATOM 2962 O O . GLY A 1 380 ? -7.633 -27.589 22.874 1.00 33.82 412 GLY A O 1
ATOM 2963 N N . THR A 1 381 ? -8.469 -29.461 23.807 1.00 32.80 413 THR A N 1
ATOM 2964 C CA . THR A 1 381 ? -9.043 -28.774 24.956 1.00 31.93 413 THR A CA 1
ATOM 2965 C C . THR A 1 381 ? -7.939 -28.336 25.924 1.00 31.12 413 THR A C 1
ATOM 2966 O O . THR A 1 381 ? -7.118 -29.149 26.356 1.00 31.01 413 THR A O 1
ATOM 2970 N N . VAL A 1 382 ? -7.928 -27.052 26.261 1.00 30.18 414 VAL A N 1
ATOM 2971 C CA . VAL A 1 382 ? -6.974 -26.535 27.229 1.00 29.49 414 VAL A CA 1
ATOM 2972 C C . VAL A 1 382 ? -7.563 -26.658 28.627 1.00 29.21 414 VAL A C 1
ATOM 2973 O O . VAL A 1 382 ? -8.608 -26.074 28.924 1.00 29.22 414 VAL A O 1
ATOM 2977 N N . LEU A 1 383 ? -6.880 -27.420 29.476 1.00 28.81 415 LEU A N 1
ATOM 2978 C CA . LEU A 1 383 ? -7.314 -27.655 30.842 1.00 28.32 415 LEU A CA 1
ATOM 2979 C C . LEU A 1 383 ? -6.421 -26.916 31.819 1.00 28.16 415 LEU A C 1
ATOM 2980 O O . LEU A 1 383 ? -5.194 -26.948 31.691 1.00 27.94 415 LEU A O 1
ATOM 2985 N N . THR A 1 384 ? -7.027 -26.259 32.802 1.00 27.77 416 THR A N 1
ATOM 2986 C CA . THR A 1 384 ? -6.256 -25.713 33.901 1.00 27.63 416 THR A CA 1
ATOM 2987 C C . THR A 1 384 ? -6.527 -26.545 35.138 1.00 27.47 416 THR A C 1
ATOM 2988 O O . THR A 1 384 ? -7.667 -26.684 35.571 1.00 27.04 416 THR A O 1
ATOM 2992 N N . LEU A 1 385 ? -5.462 -27.107 35.696 1.00 27.34 417 LEU A N 1
ATOM 2993 C CA . LEU A 1 385 ? -5.566 -27.943 36.868 1.00 27.33 417 LEU A CA 1
ATOM 2994 C C . LEU A 1 385 ? -5.385 -27.069 38.090 1.00 27.27 417 LEU A C 1
ATOM 2995 O O . LEU A 1 385 ? -4.268 -26.750 38.481 1.00 27.24 417 LEU A O 1
ATOM 3000 N N . ASN A 1 386 ? -6.498 -26.674 38.691 1.00 27.72 418 ASN A N 1
ATOM 3001 C CA . ASN A 1 386 ? -6.445 -25.869 39.882 1.00 28.13 418 ASN A CA 1
ATOM 3002 C C . ASN A 1 386 ? -6.059 -26.730 41.058 1.00 28.68 418 ASN A C 1
ATOM 3003 O O . ASN A 1 386 ? -6.897 -27.379 41.691 1.00 28.72 418 ASN A O 1
ATOM 3008 N N . THR A 1 387 ? -4.765 -26.731 41.344 1.00 29.39 419 THR A N 1
ATOM 3009 C CA . THR A 1 387 ? -4.189 -27.617 42.319 1.00 30.12 419 THR A CA 1
ATOM 3010 C C . THR A 1 387 ? -4.314 -27.016 43.718 1.00 30.40 419 THR A C 1
ATOM 3011 O O . THR A 1 387 ? -4.253 -27.725 44.716 1.00 29.93 419 THR A O 1
ATOM 3015 N N . GLN A 1 388 ? -4.506 -25.700 43.767 1.00 31.35 420 GLN A N 1
ATOM 3016 C CA . GLN A 1 388 ? -4.678 -24.959 45.015 1.00 32.01 420 GLN A CA 1
ATOM 3017 C C . GLN A 1 388 ? -6.032 -25.226 45.661 1.00 32.55 420 GLN A C 1
ATOM 3018 O O . GLN A 1 388 ? -6.124 -25.496 46.853 1.00 32.64 420 GLN A O 1
ATOM 3024 N N . VAL A 1 389 ? -7.083 -25.137 44.858 1.00 33.21 421 VAL A N 1
ATOM 3025 C CA . VAL A 1 389 ? -8.436 -25.287 45.352 1.00 34.03 421 VAL A CA 1
ATOM 3026 C C . VAL A 1 389 ? -8.660 -26.648 46.044 1.00 34.62 421 VAL A C 1
ATOM 3027 O O . VAL A 1 389 ? -9.545 -26.781 46.887 1.00 34.93 421 VAL A O 1
ATOM 3031 N N . LEU A 1 390 ? -7.844 -27.638 45.692 1.00 35.02 422 LEU A N 1
ATOM 3032 C CA . LEU A 1 390 ? -7.892 -28.941 46.335 1.00 35.94 422 LEU A CA 1
ATOM 3033 C C . LEU A 1 390 ? -7.663 -28.837 47.830 1.00 37.00 422 LEU A C 1
ATOM 3034 O O . LEU A 1 390 ? -8.093 -29.702 48.593 1.00 37.02 422 LEU A O 1
ATOM 3039 N N . GLY A 1 391 ? -6.974 -27.780 48.245 1.00 38.37 423 GLY A N 1
ATOM 3040 C CA . GLY A 1 391 ? -6.627 -27.590 49.644 1.00 40.45 423 GLY A CA 1
ATOM 3041 C C . GLY A 1 391 ? -7.801 -27.361 50.580 1.00 42.03 423 GLY A C 1
ATOM 3042 O O . GLY A 1 391 ? -7.693 -27.600 51.780 1.00 41.96 423 GLY A O 1
ATOM 3043 N N . SER A 1 392 ? -8.923 -26.904 50.034 1.00 43.67 424 SER A N 1
ATOM 3044 C CA . SER A 1 392 ? -10.079 -26.565 50.858 1.00 45.58 424 SER A CA 1
ATOM 3045 C C . SER A 1 392 ? -11.283 -27.525 50.801 1.00 46.73 424 SER A C 1
ATOM 3046 O O . SER A 1 392 ? -12.342 -27.204 51.334 1.00 47.25 424 SER A O 1
ATOM 3049 N N . SER A 1 393 ? -11.119 -28.687 50.172 1.00 48.17 425 SER A N 1
ATOM 3050 C CA . SER A 1 393 ? -12.210 -29.678 50.096 1.00 49.68 425 SER A CA 1
ATOM 3051 C C . SER A 1 393 ? -12.424 -30.400 51.437 1.00 50.57 425 SER A C 1
ATOM 3052 O O . SER A 1 393 ? -11.504 -31.045 51.968 1.00 50.59 425 SER A O 1
ATOM 3055 N N . GLU A 1 394 ? -13.635 -30.285 51.979 1.00 51.65 426 GLU A N 1
ATOM 3056 C CA . GLU A 1 394 ? -13.951 -30.860 53.295 1.00 52.55 426 GLU A CA 1
ATOM 3057 C C . GLU A 1 394 ? -14.023 -32.393 53.253 1.00 52.48 426 GLU A C 1
ATOM 3058 O O . GLU A 1 394 ? -13.942 -33.055 54.292 1.00 52.66 426 GLU A O 1
ATOM 3064 N N . ASP A 1 395 ? -14.158 -32.942 52.049 1.00 52.44 427 ASP A N 1
ATOM 3065 C CA . ASP A 1 395 ? -14.094 -34.391 51.832 1.00 52.41 427 ASP A CA 1
ATOM 3066 C C . ASP A 1 395 ? -12.741 -34.955 52.287 1.00 51.88 427 ASP A C 1
ATOM 3067 O O . ASP A 1 395 ? -12.631 -36.138 52.628 1.00 51.94 427 ASP A O 1
ATOM 3072 N N . ASN A 1 396 ? -11.718 -34.100 52.292 1.00 51.24 428 ASN A N 1
ATOM 3073 C CA . ASN A 1 396 ? -10.353 -34.519 52.626 1.00 50.21 428 ASN A CA 1
ATOM 3074 C C . ASN A 1 396 ? -9.699 -33.735 53.751 1.00 49.48 428 ASN A C 1
ATOM 3075 O O . ASN A 1 396 ? -8.784 -34.238 54.407 1.00 48.89 428 ASN A O 1
ATOM 3080 N N . PHE A 1 397 ? -10.158 -32.504 53.965 1.00 48.98 429 PHE A N 1
ATOM 3081 C CA . PHE A 1 397 ? -9.581 -31.641 54.997 1.00 48.66 429 PHE A CA 1
ATOM 3082 C C . PHE A 1 397 ? -10.643 -30.954 55.842 1.00 49.11 429 PHE A C 1
ATOM 3083 O O . PHE A 1 397 ? -11.154 -29.892 55.474 1.00 49.23 429 PHE A O 1
ATOM 3091 N N . GLU A 1 398 ? -10.976 -31.564 56.977 1.00 49.73 430 GLU A N 1
ATOM 3092 C CA . GLU A 1 398 ? -11.891 -30.941 57.938 1.00 50.12 430 GLU A CA 1
ATOM 3093 C C . GLU A 1 398 ? -11.173 -29.768 58.610 1.00 49.75 430 GLU A C 1
ATOM 3094 O O . GLU A 1 398 ? -10.085 -29.937 59.177 1.00 49.76 430 GLU A O 1
ATOM 3100 N N . ASP A 1 399 ? -11.784 -28.586 58.537 1.00 49.21 431 ASP A N 1
ATOM 3101 C CA . ASP A 1 399 ? -11.136 -27.339 58.968 1.00 48.62 431 ASP A CA 1
ATOM 3102 C C . ASP A 1 399 ? -9.959 -27.049 58.050 1.00 47.57 431 ASP A C 1
ATOM 3103 O O . ASP A 1 399 ? -8.794 -27.070 58.458 1.00 47.28 431 ASP A O 1
ATOM 3108 N N . SER A 1 400 ? -10.288 -26.781 56.793 1.00 46.65 432 SER A N 1
ATOM 3109 C CA . SER A 1 400 ? -9.298 -26.582 55.752 1.00 45.67 432 SER A CA 1
ATOM 3110 C C . SER A 1 400 ? -8.590 -25.235 55.872 1.00 45.19 432 SER A C 1
ATOM 3111 O O . SER A 1 400 ? -7.547 -25.022 55.264 1.00 44.86 432 SER A O 1
ATOM 3114 N N . HIS A 1 401 ? -9.169 -24.334 56.661 1.00 44.75 433 HIS A N 1
ATOM 3115 C CA . HIS A 1 401 ? -8.606 -23.008 56.866 1.00 44.14 433 HIS A CA 1
ATOM 3116 C C . HIS A 1 401 ? -7.651 -23.016 58.051 1.00 43.35 433 HIS A C 1
ATOM 3117 O O . HIS A 1 401 ? -7.116 -21.976 58.426 1.00 43.37 433 HIS A O 1
ATOM 3124 N N . LYS A 1 402 ? -7.443 -24.188 58.641 1.00 42.49 434 LYS A N 1
ATOM 3125 C CA . LYS A 1 402 ? -6.560 -24.309 59.796 1.00 41.84 434 LYS A CA 1
ATOM 3126 C C . LYS A 1 402 ? -5.255 -25.019 59.465 1.00 41.04 434 LYS A C 1
ATOM 3127 O O . LYS A 1 402 ? -5.240 -26.045 58.799 1.00 40.54 434 LYS A O 1
ATOM 3133 N N . PHE A 1 403 ? -4.152 -24.455 59.939 1.00 40.53 435 PHE A N 1
ATOM 3134 C CA . PHE A 1 403 ? -2.858 -25.092 59.815 1.00 40.03 435 PHE A CA 1
ATOM 3135 C C . PHE A 1 403 ? -2.815 -26.189 60.865 1.00 40.37 435 PHE A C 1
ATOM 3136 O O . PHE A 1 403 ? -2.737 -25.912 62.056 1.00 40.50 435 PHE A O 1
ATOM 3144 N N . ARG A 1 404 ? -2.890 -27.437 60.420 1.00 40.70 436 ARG A N 1
ATOM 3145 C CA . ARG A 1 404 ? -2.803 -28.577 61.321 1.00 41.37 436 ARG A CA 1
ATOM 3146 C C . ARG A 1 404 ? -1.987 -29.652 60.626 1.00 41.15 436 ARG A C 1
ATOM 3147 O O . ARG A 1 404 ? -2.530 -30.430 59.845 1.00 41.19 436 ARG A O 1
ATOM 3155 N N . PRO A 1 405 ? -0.680 -29.691 60.891 1.00 41.20 437 PRO A N 1
ATOM 3156 C CA . PRO A 1 405 ? 0.191 -30.717 60.301 1.00 41.55 437 PRO A CA 1
ATOM 3157 C C . PRO A 1 405 ? -0.187 -32.129 60.743 1.00 42.17 437 PRO A C 1
ATOM 3158 O O . PRO A 1 405 ? 0.136 -33.100 60.056 1.00 42.36 437 PRO A O 1
ATOM 3162 N N . GLU A 1 406 ? -0.873 -32.227 61.880 1.00 42.74 438 GLU A N 1
ATOM 3163 C CA . GLU A 1 406 ? -1.302 -33.515 62.442 1.00 43.42 438 GLU A CA 1
ATOM 3164 C C . GLU A 1 406 ? -2.119 -34.356 61.469 1.00 43.44 438 GLU A C 1
ATOM 3165 O O . GLU A 1 406 ? -1.975 -35.567 61.436 1.00 43.64 438 GLU A O 1
ATOM 3171 N N . ARG A 1 407 ? -2.967 -33.705 60.678 1.00 43.98 439 ARG A N 1
ATOM 3172 C CA . ARG A 1 407 ? -3.793 -34.402 59.684 1.00 44.92 439 ARG A CA 1
ATOM 3173 C C . ARG A 1 407 ? -3.023 -35.383 58.774 1.00 45.51 439 ARG A C 1
ATOM 3174 O O . ARG A 1 407 ? -3.606 -36.326 58.254 1.00 45.87 439 ARG A O 1
ATOM 3182 N N . TRP A 1 408 ? -1.725 -35.148 58.602 1.00 46.46 440 TRP A N 1
ATOM 3183 C CA . TRP A 1 408 ? -0.880 -35.990 57.744 1.00 47.53 440 TRP A CA 1
ATOM 3184 C C . TRP A 1 408 ? -0.312 -37.204 58.474 1.00 48.95 440 TRP A C 1
ATOM 3185 O O . TRP A 1 408 ? 0.165 -38.149 57.837 1.00 49.27 440 TRP A O 1
ATOM 3196 N N . LEU A 1 409 ? -0.361 -37.176 59.803 1.00 50.40 441 LEU A N 1
ATOM 3197 C CA . LEU A 1 409 ? 0.279 -38.210 60.611 1.00 51.91 441 LEU A CA 1
ATOM 3198 C C . LEU A 1 409 ? -0.685 -39.265 61.150 1.00 53.10 441 LEU A C 1
ATOM 3199 O O . LEU A 1 409 ? -0.268 -40.377 61.495 1.00 53.22 441 LEU A O 1
ATOM 3204 N N . GLN A 1 410 ? -1.965 -38.912 61.222 1.00 54.49 442 GLN A N 1
ATOM 3205 C CA . GLN A 1 410 ? -2.984 -39.820 61.745 1.00 56.14 442 GLN A CA 1
ATOM 3206 C C . GLN A 1 410 ? -3.392 -40.873 60.707 1.00 56.93 442 GLN A C 1
ATOM 3207 O O . GLN A 1 410 ? -3.828 -40.536 59.608 1.00 57.18 442 GLN A O 1
ATOM 3213 N N . LYS A 1 411 ? -3.235 -42.147 61.059 1.00 58.00 443 LYS A N 1
ATOM 3214 C CA . LYS A 1 411 ? -3.519 -43.242 60.121 1.00 58.95 443 LYS A CA 1
ATOM 3215 C C . LYS A 1 411 ? -4.967 -43.748 60.165 1.00 59.31 443 LYS A C 1
ATOM 3216 O O . LYS A 1 411 ? -5.310 -44.745 59.523 1.00 59.51 443 LYS A O 1
ATOM 3222 N N . GLU A 1 412 ? -5.811 -43.041 60.910 1.00 59.67 444 GLU A N 1
ATOM 3223 C CA . GLU A 1 412 ? -7.230 -43.381 61.019 1.00 60.11 444 GLU A CA 1
ATOM 3224 C C . GLU A 1 412 ? -8.108 -42.598 60.021 1.00 59.93 444 GLU A C 1
ATOM 3225 O O . GLU A 1 412 ? -9.334 -42.518 60.177 1.00 60.11 444 GLU A O 1
ATOM 3231 N N . LYS A 1 413 ? -7.465 -42.024 59.008 1.00 59.57 445 LYS A N 1
ATOM 3232 C CA . LYS A 1 413 ? -8.154 -41.341 57.897 1.00 59.07 445 LYS A CA 1
ATOM 3233 C C . LYS A 1 413 ? -7.179 -41.125 56.747 1.00 58.17 445 LYS A C 1
ATOM 3234 O O . LYS A 1 413 ? -6.132 -40.486 56.912 1.00 57.95 445 LYS A O 1
ATOM 3240 N N . LYS A 1 414 ? -7.526 -41.672 55.587 1.00 57.01 446 LYS A N 1
ATOM 3241 C CA . LYS A 1 414 ? -6.725 -41.505 54.384 1.00 55.74 446 LYS A CA 1
ATOM 3242 C C . LYS A 1 414 ? -6.933 -40.108 53.807 1.00 54.09 446 LYS A C 1
ATOM 3243 O O . LYS A 1 414 ? -8.069 -39.689 53.567 1.00 54.16 446 LYS A O 1
ATOM 3249 N N . ILE A 1 415 ? -5.840 -39.380 53.603 1.00 51.93 447 ILE A N 1
ATOM 3250 C CA . ILE A 1 415 ? -5.884 -38.215 52.736 1.00 49.85 447 ILE A CA 1
ATOM 3251 C C . ILE A 1 415 ? -5.570 -38.734 51.336 1.00 48.58 447 ILE A C 1
ATOM 3252 O O . ILE A 1 415 ? -4.511 -39.329 51.096 1.00 48.28 447 ILE A O 1
ATOM 3257 N N . ASN A 1 416 ? -6.513 -38.523 50.425 1.00 46.87 448 ASN A N 1
ATOM 3258 C CA . ASN A 1 416 ? -6.387 -38.980 49.051 1.00 45.39 448 ASN A CA 1
ATOM 3259 C C . ASN A 1 416 ? -5.264 -38.224 48.336 1.00 44.11 448 ASN A C 1
ATOM 3260 O O . ASN A 1 416 ? -5.322 -37.002 48.229 1.00 44.13 448 ASN A O 1
ATOM 3265 N N . PRO A 1 417 ? -4.246 -38.950 47.858 1.00 42.79 449 PRO A N 1
ATOM 3266 C CA . PRO A 1 417 ? -3.041 -38.324 47.273 1.00 41.49 449 PRO A CA 1
ATOM 3267 C C . PRO A 1 417 ? -3.323 -37.296 46.170 1.00 40.16 449 PRO A C 1
ATOM 3268 O O . PRO A 1 417 ? -2.550 -36.347 45.995 1.00 40.25 449 PRO A O 1
ATOM 3272 N N . PHE A 1 418 ? -4.428 -37.478 45.455 1.00 38.56 450 PHE A N 1
ATOM 3273 C CA . PHE A 1 418 ? -4.848 -36.536 44.417 1.00 36.98 450 PHE A CA 1
ATOM 3274 C C . PHE A 1 418 ? -5.582 -35.315 44.997 1.00 35.94 450 PHE A C 1
ATOM 3275 O O . PHE A 1 418 ? -6.189 -34.522 44.257 1.00 35.73 450 PHE A O 1
ATOM 3283 N N . ALA A 1 419 ? -5.522 -35.165 46.317 1.00 34.34 451 ALA A N 1
ATOM 3284 C CA . ALA A 1 419 ? -6.067 -33.980 46.979 1.00 33.03 451 ALA A CA 1
ATOM 3285 C C . ALA A 1 419 ? -4.954 -32.988 47.275 1.00 31.98 451 ALA A C 1
ATOM 3286 O O . ALA A 1 419 ? -5.215 -31.810 47.515 1.00 32.34 451 ALA A O 1
ATOM 3288 N N . HIS A 1 420 ? -3.716 -33.474 47.263 1.00 30.40 452 HIS A N 1
ATOM 3289 C CA . HIS A 1 420 ? -2.545 -32.642 47.555 1.00 28.47 452 HIS A CA 1
ATOM 3290 C C . HIS A 1 420 ? -1.549 -32.719 46.385 1.00 28.03 452 HIS A C 1
ATOM 3291 O O . HIS A 1 420 ? -0.772 -33.682 46.276 1.00 27.81 452 HIS A O 1
ATOM 3298 N N . LEU A 1 421 ? -1.576 -31.713 45.514 1.00 26.81 453 LEU A N 1
ATOM 3299 C CA . LEU A 1 421 ? -0.723 -31.722 44.301 1.00 25.95 453 LEU A CA 1
ATOM 3300 C C . LEU A 1 421 ? 0.126 -30.441 44.050 1.00 25.05 453 LEU A C 1
ATOM 3301 O O . LEU A 1 421 ? 0.082 -29.863 42.965 1.00 25.09 453 LEU A O 1
ATOM 3306 N N . PRO A 1 422 ? 0.898 -30.005 45.047 1.00 24.45 454 PRO A N 1
ATOM 3307 C CA . PRO A 1 422 ? 1.669 -28.767 44.893 1.00 24.02 454 PRO A CA 1
ATOM 3308 C C . PRO A 1 422 ? 2.730 -28.871 43.778 1.00 23.80 454 PRO A C 1
ATOM 3309 O O . PRO A 1 422 ? 3.127 -27.852 43.222 1.00 23.25 454 PRO A O 1
ATOM 3313 N N . PHE A 1 423 ? 3.158 -30.095 43.466 1.00 23.38 455 PHE A N 1
ATOM 3314 C CA . PHE A 1 423 ? 4.148 -30.341 42.420 1.00 23.26 455 PHE A CA 1
ATOM 3315 C C . PHE A 1 423 ? 3.573 -30.846 41.078 1.00 24.03 455 PHE A C 1
ATOM 3316 O O . PHE A 1 423 ? 4.307 -31.386 40.238 1.00 24.10 455 PHE A O 1
ATOM 3324 N N . GLY A 1 424 ? 2.271 -30.672 40.879 1.00 24.57 456 GLY A N 1
ATOM 3325 C CA . GLY A 1 424 ? 1.620 -31.179 39.680 1.00 25.75 456 GLY A CA 1
ATOM 3326 C C . GLY A 1 424 ? 1.353 -32.668 39.775 1.00 26.59 456 GLY A C 1
ATOM 3327 O O . GLY A 1 424 ? 1.369 -33.224 40.868 1.00 26.57 456 GLY A O 1
ATOM 3328 N N . ILE A 1 425 ? 1.119 -33.311 38.631 1.00 27.44 457 ILE A N 1
ATOM 3329 C CA . ILE A 1 425 ? 0.721 -34.725 38.595 1.00 28.44 457 ILE A CA 1
ATOM 3330 C C . ILE A 1 425 ? 1.284 -35.455 37.402 1.00 28.30 457 ILE A C 1
ATOM 3331 O O . ILE A 1 425 ? 1.491 -34.866 36.341 1.00 28.39 457 ILE A O 1
ATOM 3336 N N . GLY A 1 426 ? 1.495 -36.756 37.562 1.00 28.34 458 GLY A N 1
ATOM 3337 C CA . GLY A 1 426 ? 1.805 -37.621 36.430 1.00 28.31 458 GLY A CA 1
ATOM 3338 C C . GLY A 1 426 ? 3.250 -37.555 35.985 1.00 28.41 458 GLY A C 1
ATOM 3339 O O . GLY A 1 426 ? 4.138 -37.122 36.743 1.00 28.23 458 GLY A O 1
ATOM 3340 N N . LYS A 1 427 ? 3.498 -37.980 34.751 1.00 28.05 459 LYS A N 1
ATOM 3341 C CA . LYS A 1 427 ? 4.854 -38.079 34.266 1.00 28.28 459 LYS A CA 1
ATOM 3342 C C . LYS A 1 427 ? 5.512 -36.719 33.948 1.00 27.30 459 LYS A C 1
ATOM 3343 O O . LYS A 1 427 ? 6.730 -36.599 33.991 1.00 26.65 459 LYS A O 1
ATOM 3349 N N . ARG A 1 428 ? 4.701 -35.706 33.664 1.00 26.29 460 ARG A N 1
ATOM 3350 C CA . ARG A 1 428 ? 5.224 -34.362 33.453 1.00 25.71 460 ARG A CA 1
ATOM 3351 C C . ARG A 1 428 ? 5.032 -33.483 34.712 1.00 25.51 460 ARG A C 1
ATOM 3352 O O . ARG A 1 428 ? 4.848 -32.264 34.619 1.00 25.77 460 ARG A O 1
ATOM 3360 N N . MET A 1 429 ? 5.077 -34.116 35.883 1.00 24.50 461 MET A N 1
ATOM 3361 C CA . MET A 1 429 ? 5.029 -33.394 37.152 1.00 23.98 461 MET A CA 1
ATOM 3362 C C . MET A 1 429 ? 6.409 -32.804 37.447 1.00 23.39 461 MET A C 1
ATOM 3363 O O . MET A 1 429 ? 7.373 -33.116 36.757 1.00 23.40 461 MET A O 1
ATOM 3368 N N . CYS A 1 430 ? 6.497 -31.967 38.476 1.00 22.53 462 CYS A N 1
ATOM 3369 C CA . CYS A 1 430 ? 7.770 -31.367 38.863 1.00 21.82 462 CYS A CA 1
ATOM 3370 C C . CYS A 1 430 ? 8.875 -32.405 38.965 1.00 22.06 462 CYS A C 1
ATOM 3371 O O . CYS A 1 430 ? 8.706 -33.431 39.620 1.00 22.65 462 CYS A O 1
ATOM 3374 N N . ILE A 1 431 ? 10.005 -32.129 38.324 1.00 21.69 463 ILE A N 1
ATOM 3375 C CA . ILE A 1 431 ? 11.136 -33.053 38.337 1.00 21.95 463 ILE A CA 1
ATOM 3376 C C . ILE A 1 431 ? 12.044 -32.764 39.537 1.00 22.35 463 ILE A C 1
ATOM 3377 O O . ILE A 1 431 ? 12.889 -33.590 39.914 1.00 21.73 463 ILE A O 1
ATOM 3382 N N . GLY A 1 432 ? 11.858 -31.587 40.135 1.00 22.73 464 GLY A N 1
ATOM 3383 C CA . GLY A 1 432 ? 12.678 -31.159 41.263 1.00 23.00 464 GLY A CA 1
ATOM 3384 C C . GLY A 1 432 ? 12.119 -31.480 42.639 1.00 23.38 464 GLY A C 1
ATOM 3385 O O . GLY A 1 432 ? 12.685 -31.059 43.642 1.00 23.01 464 GLY A O 1
ATOM 3386 N N . ARG A 1 433 ? 11.021 -32.230 42.684 1.00 24.33 465 ARG A N 1
ATOM 3387 C CA . ARG A 1 433 ? 10.301 -32.480 43.937 1.00 25.68 465 ARG A CA 1
ATOM 3388 C C . ARG A 1 433 ? 11.211 -32.896 45.102 1.00 25.65 465 ARG A C 1
ATOM 3389 O O . ARG A 1 433 ? 11.206 -32.249 46.152 1.00 25.53 465 ARG A O 1
ATOM 3397 N N . ARG A 1 434 ? 11.988 -33.957 44.906 1.00 25.78 466 ARG A N 1
ATOM 3398 C CA . ARG A 1 434 ? 12.849 -34.500 45.970 1.00 26.36 466 ARG A CA 1
ATOM 3399 C C . ARG A 1 434 ? 13.950 -33.563 46.421 1.00 25.37 466 ARG A C 1
ATOM 3400 O O . ARG A 1 434 ? 14.288 -33.509 47.596 1.00 25.21 466 ARG A O 1
ATOM 3408 N N . LEU A 1 435 ? 14.528 -32.841 45.471 1.00 25.13 467 LEU A N 1
ATOM 3409 C CA . LEU A 1 435 ? 15.615 -31.921 45.766 1.00 24.23 467 LEU A CA 1
ATOM 3410 C C . LEU A 1 435 ? 15.079 -30.690 46.492 1.00 23.74 467 LEU A C 1
ATOM 3411 O O . LEU A 1 435 ? 15.695 -30.205 47.436 1.00 23.68 467 LEU A O 1
ATOM 3416 N N . ALA A 1 436 ? 13.934 -30.193 46.036 1.00 23.39 468 ALA A N 1
ATOM 3417 C CA . ALA A 1 436 ? 13.244 -29.098 46.697 1.00 23.88 468 ALA A CA 1
ATOM 3418 C C . ALA A 1 436 ? 12.888 -29.486 48.146 1.00 24.40 468 ALA A C 1
ATOM 3419 O O . ALA A 1 436 ? 13.188 -28.739 49.089 1.00 24.29 468 ALA A O 1
ATOM 3421 N N . GLU A 1 437 ? 12.267 -30.653 48.314 1.00 24.70 469 GLU A N 1
ATOM 3422 C CA . GLU A 1 437 ? 11.958 -31.176 49.654 1.00 25.33 469 GLU A CA 1
ATOM 3423 C C . GLU A 1 437 ? 13.189 -31.318 50.537 1.00 25.13 469 GLU A C 1
ATOM 3424 O O . GLU A 1 437 ? 13.185 -30.860 51.688 1.00 25.37 469 GLU A O 1
ATOM 3430 N N . LEU A 1 438 ? 14.241 -31.931 50.004 1.00 24.48 470 LEU A N 1
ATOM 3431 C CA . LEU A 1 438 ? 15.471 -32.093 50.757 1.00 24.43 470 LEU A CA 1
ATOM 3432 C C . LEU A 1 438 ? 15.993 -30.741 51.251 1.00 24.75 470 LEU A C 1
ATOM 3433 O O . LEU A 1 438 ? 16.315 -30.602 52.426 1.00 24.62 470 LEU A O 1
ATOM 3438 N N . GLN A 1 439 ? 16.067 -29.756 50.354 1.00 24.83 471 GLN A N 1
ATOM 3439 C CA . GLN A 1 439 ? 16.537 -28.418 50.718 1.00 24.95 471 GLN A CA 1
ATOM 3440 C C . GLN A 1 439 ? 15.651 -27.741 51.769 1.00 24.54 471 GLN A C 1
ATOM 3441 O O . GLN A 1 439 ? 16.153 -27.138 52.712 1.00 24.00 471 GLN A O 1
ATOM 3447 N N . LEU A 1 440 ? 14.338 -27.856 51.596 1.00 24.20 472 LEU A N 1
ATOM 3448 C CA . LEU A 1 440 ? 13.389 -27.257 52.519 1.00 24.57 472 LEU A CA 1
ATOM 3449 C C . LEU A 1 440 ? 13.430 -27.927 53.899 1.00 25.04 472 LEU A C 1
ATOM 3450 O O . LEU A 1 440 ? 13.504 -27.245 54.920 1.00 25.31 472 LEU A O 1
ATOM 3455 N N . HIS A 1 441 ? 13.398 -29.256 53.912 1.00 25.35 473 HIS A N 1
ATOM 3456 C CA . HIS A 1 441 ? 13.518 -30.022 55.143 1.00 25.45 473 HIS A CA 1
ATOM 3457 C C . HIS A 1 441 ? 14.747 -29.601 55.951 1.00 26.21 473 HIS A C 1
ATOM 3458 O O . HIS A 1 441 ? 14.641 -29.312 57.148 1.00 26.41 473 HIS A O 1
ATOM 3465 N N . LEU A 1 442 ? 15.902 -29.547 55.297 1.00 26.98 474 LEU A N 1
ATOM 3466 C CA . LEU A 1 442 ? 17.147 -29.208 55.983 1.00 27.88 474 LEU A CA 1
ATOM 3467 C C . LEU A 1 442 ? 17.197 -27.743 56.387 1.00 28.51 474 LEU A C 1
ATOM 3468 O O . LEU A 1 442 ? 17.751 -27.409 57.440 1.00 28.74 474 LEU A O 1
ATOM 3473 N N . ALA A 1 443 ? 16.632 -26.869 55.556 1.00 29.06 475 ALA A N 1
ATOM 3474 C CA . ALA A 1 443 ? 16.611 -25.437 55.862 1.00 29.50 475 ALA A CA 1
ATOM 3475 C C . ALA A 1 443 ? 15.783 -25.216 57.125 1.00 29.96 475 ALA A C 1
ATOM 3476 O O . ALA A 1 443 ? 16.152 -24.426 57.995 1.00 29.79 475 ALA A O 1
ATOM 3478 N N . LEU A 1 444 ? 14.670 -25.932 57.228 1.00 30.45 476 LEU A N 1
ATOM 3479 C CA . LEU A 1 444 ? 13.855 -25.881 58.431 1.00 31.45 476 LEU A CA 1
ATOM 3480 C C . LEU A 1 444 ? 14.592 -26.321 59.696 1.00 31.60 476 LEU A C 1
ATOM 3481 O O . LEU A 1 444 ? 14.500 -25.650 60.721 1.00 31.87 476 LEU A O 1
ATOM 3486 N N . CYS A 1 445 ? 15.332 -27.425 59.615 1.00 31.80 477 CYS A N 1
ATOM 3487 C CA . CYS A 1 445 ? 16.150 -27.879 60.742 1.00 32.22 477 CYS A CA 1
ATOM 3488 C C . CYS A 1 445 ? 17.106 -26.809 61.221 1.00 31.99 477 CYS A C 1
ATOM 3489 O O . CYS A 1 445 ? 17.109 -26.476 62.391 1.00 32.20 477 CYS A O 1
ATOM 3492 N N . TRP A 1 446 ? 17.912 -26.276 60.308 1.00 32.24 478 TRP A N 1
ATOM 3493 C CA . TRP A 1 446 ? 18.861 -25.203 60.628 1.00 32.25 478 TRP A CA 1
ATOM 3494 C C . TRP A 1 446 ? 18.205 -23.932 61.197 1.00 32.55 478 TRP A C 1
ATOM 3495 O O . TRP A 1 446 ? 18.734 -23.313 62.118 1.00 32.51 478 TRP A O 1
ATOM 3506 N N . ILE A 1 447 ? 17.063 -23.546 60.640 1.00 32.77 479 ILE A N 1
ATOM 3507 C CA . ILE A 1 447 ? 16.417 -22.311 61.050 1.00 33.17 479 ILE A CA 1
ATOM 3508 C C . ILE A 1 447 ? 15.783 -22.435 62.438 1.00 33.83 479 ILE A C 1
ATOM 3509 O O . ILE A 1 447 ? 16.011 -21.593 63.304 1.00 33.57 479 ILE A O 1
ATOM 3514 N N . ILE A 1 448 ? 15.008 -23.494 62.648 1.00 34.72 480 ILE A N 1
ATOM 3515 C CA . ILE A 1 448 ? 14.319 -23.686 63.922 1.00 35.91 480 ILE A CA 1
ATOM 3516 C C . ILE A 1 448 ? 15.320 -23.988 65.044 1.00 36.18 480 ILE A C 1
ATOM 3517 O O . ILE A 1 448 ? 15.170 -23.502 66.161 1.00 36.78 480 ILE A O 1
ATOM 3522 N N . GLN A 1 449 ? 16.342 -24.777 64.730 1.00 36.34 481 GLN A N 1
ATOM 3523 C CA . GLN A 1 449 ? 17.401 -25.089 65.683 1.00 36.66 481 GLN A CA 1
ATOM 3524 C C . GLN A 1 449 ? 17.936 -23.808 66.314 1.00 36.32 481 GLN A C 1
ATOM 3525 O O . GLN A 1 449 ? 18.071 -23.721 67.532 1.00 36.69 481 GLN A O 1
ATOM 3531 N N . LYS A 1 450 ? 18.226 -22.817 65.476 1.00 35.41 482 LYS A N 1
ATOM 3532 C CA . LYS A 1 450 ? 18.823 -21.576 65.928 1.00 35.01 482 LYS A CA 1
ATOM 3533 C C . LYS A 1 450 ? 17.804 -20.551 66.438 1.00 34.65 482 LYS A C 1
ATOM 3534 O O . LYS A 1 450 ? 18.089 -19.802 67.378 1.00 34.59 482 LYS A O 1
ATOM 3540 N N . TYR A 1 451 ? 16.626 -20.523 65.817 1.00 33.84 483 TYR A N 1
ATOM 3541 C CA . TYR A 1 451 ? 15.721 -19.394 65.965 1.00 32.92 483 TYR A CA 1
ATOM 3542 C C . TYR A 1 451 ? 14.325 -19.749 66.354 1.00 32.42 483 TYR A C 1
ATOM 3543 O O . TYR A 1 451 ? 13.788 -20.765 65.934 1.00 32.22 483 TYR A O 1
ATOM 3552 N N . ASP A 1 452 ? 13.729 -18.879 67.155 1.00 31.98 484 ASP A N 1
ATOM 3553 C CA . ASP A 1 452 ? 12.310 -18.882 67.351 1.00 31.99 484 ASP A CA 1
ATOM 3554 C C . ASP A 1 452 ? 11.725 -17.991 66.266 1.00 31.09 484 ASP A C 1
ATOM 3555 O O . ASP A 1 452 ? 12.227 -16.895 66.006 1.00 30.60 484 ASP A O 1
ATOM 3560 N N . ILE A 1 453 ? 10.667 -18.469 65.625 1.00 30.21 485 ILE A N 1
ATOM 3561 C CA . ILE A 1 453 ? 10.021 -17.724 64.565 1.00 29.14 485 ILE A CA 1
ATOM 3562 C C . ILE A 1 453 ? 8.781 -17.039 65.139 1.00 28.80 485 ILE A C 1
ATOM 3563 O O . ILE A 1 453 ? 7.755 -17.679 65.380 1.00 27.84 485 ILE A O 1
ATOM 3568 N N . VAL A 1 454 ? 8.896 -15.733 65.367 1.00 28.44 486 VAL A N 1
ATOM 3569 C CA . VAL A 1 454 ? 7.833 -14.966 66.015 1.00 28.55 486 VAL A CA 1
ATOM 3570 C C . VAL A 1 454 ? 7.073 -14.027 65.073 1.00 27.98 486 VAL A C 1
ATOM 3571 O O . VAL A 1 454 ? 7.668 -13.371 64.214 1.00 28.12 486 VAL A O 1
ATOM 3575 N N . ALA A 1 455 ? 5.755 -13.980 65.239 1.00 27.32 487 ALA A N 1
ATOM 3576 C CA . ALA A 1 455 ? 4.922 -13.012 64.541 1.00 26.90 487 ALA A CA 1
ATOM 3577 C C . ALA A 1 455 ? 5.174 -11.634 65.127 1.00 26.44 487 ALA A C 1
ATOM 3578 O O . ALA A 1 455 ? 5.193 -11.471 66.327 1.00 27.10 487 ALA A O 1
ATOM 3580 N N . THR A 1 456 ? 5.369 -10.647 64.265 1.00 26.50 488 THR A N 1
ATOM 3581 C CA . THR A 1 456 ? 5.604 -9.270 64.706 1.00 26.09 488 THR A CA 1
ATOM 3582 C C . THR A 1 456 ? 4.334 -8.399 64.675 1.00 26.37 488 THR A C 1
ATOM 3583 O O . THR A 1 456 ? 4.296 -7.340 65.307 1.00 26.70 488 THR A O 1
ATOM 3587 N N . ASP A 1 457 ? 3.317 -8.843 63.938 1.00 25.90 489 ASP A N 1
ATOM 3588 C CA . ASP A 1 457 ? 1.991 -8.216 63.979 1.00 26.01 489 ASP A CA 1
ATOM 3589 C C . ASP A 1 457 ? 0.940 -9.245 63.560 1.00 25.76 489 ASP A C 1
ATOM 3590 O O . ASP A 1 457 ? 1.288 -10.342 63.162 1.00 25.71 489 ASP A O 1
ATOM 3595 N N . ASN A 1 458 ? -0.334 -8.885 63.655 1.00 25.39 490 ASN A N 1
ATOM 3596 C CA . ASN A 1 458 ? -1.413 -9.818 63.358 1.00 25.53 490 ASN A CA 1
ATOM 3597 C C . ASN A 1 458 ? -2.294 -9.295 62.258 1.00 25.61 490 ASN A C 1
ATOM 3598 O O . ASN A 1 458 ? -3.437 -9.716 62.126 1.00 25.59 490 ASN A O 1
ATOM 3603 N N . GLU A 1 459 ? -1.763 -8.373 61.464 1.00 25.96 491 GLU A N 1
ATOM 3604 C CA . GLU A 1 459 ? -2.542 -7.740 60.401 1.00 26.78 491 GLU A CA 1
ATOM 3605 C C . GLU A 1 459 ? -2.675 -8.647 59.168 1.00 27.36 491 GLU A C 1
ATOM 3606 O O . GLU A 1 459 ? -1.929 -9.625 59.033 1.00 26.98 491 GLU A O 1
ATOM 3612 N N . PRO A 1 460 ? -3.636 -8.345 58.290 1.00 28.00 492 PRO A N 1
ATOM 3613 C CA . PRO A 1 460 ? -3.891 -9.189 57.133 1.00 28.81 492 PRO A CA 1
ATOM 3614 C C . PRO A 1 460 ? -2.684 -9.268 56.198 1.00 29.63 492 PRO A C 1
ATOM 3615 O O . PRO A 1 460 ? -1.994 -8.268 55.962 1.00 29.94 492 PRO A O 1
ATOM 3619 N N . VAL A 1 461 ? -2.435 -10.465 55.685 1.00 30.06 493 VAL A N 1
ATOM 3620 C CA . VAL A 1 461 ? -1.440 -10.675 54.658 1.00 30.80 493 VAL A CA 1
ATOM 3621 C C . VAL A 1 461 ? -2.144 -11.421 53.534 1.00 31.32 493 VAL A C 1
ATOM 3622 O O . VAL A 1 461 ? -2.809 -12.431 53.773 1.00 31.70 493 VAL A O 1
ATOM 3626 N N . GLU A 1 462 ? -2.004 -10.923 52.311 1.00 31.85 494 GLU A N 1
ATOM 3627 C CA . GLU A 1 462 ? -2.654 -11.553 51.169 1.00 32.66 494 GLU A CA 1
ATOM 3628 C C . GLU A 1 462 ? -1.694 -12.256 50.209 1.00 31.93 494 GLU A C 1
ATOM 3629 O O . GLU A 1 462 ? -0.515 -11.912 50.123 1.00 31.63 494 GLU A O 1
ATOM 3635 N N . MET A 1 463 ? -2.213 -13.253 49.500 1.00 31.49 495 MET A N 1
ATOM 3636 C CA . MET A 1 463 ? -1.441 -13.969 48.490 1.00 30.58 495 MET A CA 1
ATOM 3637 C C . MET A 1 463 ? -1.728 -13.357 47.137 1.00 30.07 495 MET A C 1
ATOM 3638 O O . MET A 1 463 ? -2.868 -13.401 46.654 1.00 29.77 495 MET A O 1
ATOM 3643 N N . LEU A 1 464 ? -0.697 -12.782 46.528 1.00 29.52 496 LEU A N 1
ATOM 3644 C CA . LEU A 1 464 ? -0.796 -12.227 45.181 1.00 29.24 496 LEU A CA 1
ATOM 3645 C C . LEU A 1 464 ? -0.165 -13.166 44.151 1.00 28.68 496 LEU A C 1
ATOM 3646 O O . LEU A 1 464 ? 0.908 -13.719 44.389 1.00 28.56 496 LEU A O 1
ATOM 3651 N N . HIS A 1 465 ? -0.827 -13.330 43.009 1.00 28.46 497 HIS A N 1
ATOM 3652 C CA . HIS A 1 465 ? -0.270 -14.109 41.901 1.00 28.67 497 HIS A CA 1
ATOM 3653 C C . HIS A 1 465 ? 0.616 -13.259 40.999 1.00 28.73 497 HIS A C 1
ATOM 3654 O O . HIS A 1 465 ? 0.128 -12.543 40.134 1.00 28.87 497 HIS A O 1
ATOM 3661 N N . LEU A 1 466 ? 1.924 -13.347 41.215 1.00 28.94 498 LEU A N 1
ATOM 3662 C CA . LEU A 1 466 ? 2.899 -12.634 40.400 1.00 28.99 498 LEU A CA 1
ATOM 3663 C C . LEU A 1 466 ? 3.878 -13.681 39.870 1.00 29.23 498 LEU A C 1
ATOM 3664 O O . LEU A 1 466 ? 5.038 -13.743 40.290 1.00 29.57 498 LEU A O 1
ATOM 3669 N N . GLY A 1 467 ? 3.395 -14.517 38.955 1.00 29.19 499 GLY A N 1
ATOM 3670 C CA . GLY A 1 467 ? 4.147 -15.687 38.511 1.00 29.05 499 GLY A CA 1
ATOM 3671 C C . GLY A 1 467 ? 3.837 -16.812 39.471 1.00 29.24 499 GLY A C 1
ATOM 3672 O O . GLY A 1 467 ? 3.178 -17.790 39.110 1.00 30.13 499 GLY A O 1
ATOM 3673 N N . ILE A 1 468 ? 4.302 -16.673 40.708 1.00 28.57 500 ILE A N 1
ATOM 3674 C CA . ILE A 1 468 ? 3.889 -17.570 41.784 1.00 27.78 500 ILE A CA 1
ATOM 3675 C C . ILE A 1 468 ? 3.130 -16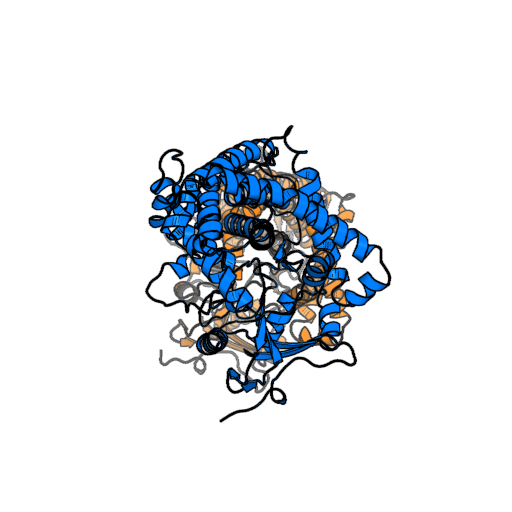.756 42.838 1.00 26.92 500 ILE A C 1
ATOM 3676 O O . ILE A 1 468 ? 2.969 -15.530 42.691 1.00 27.07 500 ILE A O 1
ATOM 3681 N N . LEU A 1 469 ? 2.656 -17.430 43.883 1.00 25.48 501 LEU A N 1
ATOM 3682 C CA . LEU A 1 469 ? 1.932 -16.759 44.961 1.00 24.10 501 LEU A CA 1
ATOM 3683 C C . LEU A 1 469 ? 2.889 -16.144 45.974 1.00 23.38 501 LEU A C 1
ATOM 3684 O O . LEU A 1 469 ? 3.665 -16.843 46.620 1.00 22.57 501 LEU A O 1
ATOM 3689 N N . VAL A 1 470 ? 2.821 -14.823 46.092 1.00 22.70 502 VAL A N 1
ATOM 3690 C CA . VAL A 1 470 ? 3.722 -14.070 46.934 1.00 22.71 502 VAL A CA 1
ATOM 3691 C C . VAL A 1 470 ? 2.887 -13.223 47.895 1.00 23.01 502 VAL A C 1
ATOM 3692 O O . VAL A 1 470 ? 1.744 -12.914 47.604 1.00 23.17 502 VAL A O 1
ATOM 3696 N N . PRO A 1 471 ? 3.462 -12.863 49.043 1.00 23.20 503 PRO A N 1
ATOM 3697 C CA . PRO A 1 471 ? 2.780 -12.040 50.023 1.00 23.55 503 PRO A CA 1
ATOM 3698 C C . PRO A 1 471 ? 2.530 -10.637 49.526 1.00 24.42 503 PRO A C 1
ATOM 3699 O O . PRO A 1 471 ? 3.329 -10.100 48.749 1.00 24.67 503 PRO A O 1
ATOM 3703 N N . SER A 1 472 ? 1.432 -10.045 49.991 1.00 24.99 504 SER A N 1
ATOM 3704 C CA . SER A 1 472 ? 1.031 -8.698 49.603 1.00 25.38 504 SER A CA 1
ATOM 3705 C C . SER A 1 472 ? 1.937 -7.627 50.188 1.00 25.69 504 SER A C 1
ATOM 3706 O O . SER A 1 472 ? 1.897 -6.473 49.762 1.00 26.40 504 SER A O 1
ATOM 3709 N N . ARG A 1 473 ? 2.756 -8.010 51.161 1.00 25.48 505 ARG A N 1
ATOM 3710 C CA . ARG A 1 473 ? 3.653 -7.075 51.816 1.00 25.74 505 ARG A CA 1
ATOM 3711 C C . ARG A 1 473 ? 4.791 -7.822 52.505 1.00 26.08 505 ARG A C 1
ATOM 3712 O O . ARG A 1 473 ? 4.782 -9.049 52.570 1.00 25.71 505 ARG A O 1
ATOM 3720 N N . GLU A 1 474 ? 5.766 -7.075 53.012 1.00 26.77 506 GLU A N 1
ATOM 3721 C CA . GLU A 1 474 ? 6.833 -7.658 53.813 1.00 28.15 506 GLU A CA 1
ATOM 3722 C C . GLU A 1 474 ? 6.232 -8.506 54.939 1.00 27.90 506 GLU A C 1
ATOM 3723 O O . GLU A 1 474 ? 5.330 -8.066 55.663 1.00 27.68 506 GLU A O 1
ATOM 3729 N N . LEU A 1 475 ? 6.740 -9.726 55.071 1.00 28.09 507 LEU A N 1
ATOM 3730 C CA . LEU A 1 475 ? 6.183 -10.713 55.983 1.00 28.16 507 LEU A CA 1
ATOM 3731 C C . LEU A 1 475 ? 6.468 -10.356 57.444 1.00 27.88 507 LEU A C 1
ATOM 3732 O O . LEU A 1 475 ? 7.613 -10.108 57.811 1.00 27.45 507 LEU A O 1
ATOM 3737 N N . PRO A 1 476 ? 5.418 -10.313 58.269 1.00 28.05 508 PRO A N 1
ATOM 3738 C CA . PRO A 1 476 ? 5.545 -9.890 59.661 1.00 28.24 508 PRO A CA 1
ATOM 3739 C C . PRO A 1 476 ? 6.114 -10.977 60.578 1.00 28.62 508 PRO A C 1
ATOM 3740 O O . PRO A 1 476 ? 5.399 -11.555 61.411 1.00 28.52 508 PRO A O 1
ATOM 3744 N N . ILE A 1 477 ? 7.403 -11.251 60.423 1.00 29.28 509 ILE A N 1
ATOM 3745 C CA . ILE A 1 477 ? 8.060 -12.283 61.215 1.00 30.07 509 ILE A CA 1
ATOM 3746 C C . ILE A 1 477 ? 9.430 -11.823 61.661 1.00 30.17 509 ILE A C 1
ATOM 3747 O O . ILE A 1 477 ? 10.095 -11.070 60.962 1.00 30.16 509 ILE A O 1
ATOM 3752 N N . ALA A 1 478 ? 9.844 -12.275 62.837 1.00 30.91 510 ALA A N 1
ATOM 3753 C CA . ALA A 1 478 ? 11.180 -11.986 63.344 1.00 31.45 510 ALA A CA 1
ATOM 3754 C C . ALA A 1 478 ? 11.878 -13.280 63.737 1.00 31.88 510 ALA A C 1
ATOM 3755 O O . ALA A 1 478 ? 11.235 -14.302 63.970 1.00 31.47 510 ALA A O 1
ATOM 3757 N N . PHE A 1 479 ? 13.202 -13.228 63.800 1.00 33.06 511 PHE A N 1
ATOM 3758 C CA . PHE A 1 479 ? 14.003 -14.390 64.148 1.00 34.15 511 PHE A CA 1
ATOM 3759 C C . PHE A 1 479 ? 14.707 -14.103 65.461 1.00 34.99 511 PHE A C 1
ATOM 3760 O O . PHE A 1 479 ? 15.643 -13.311 65.510 1.00 34.70 511 PHE A O 1
ATOM 3768 N N . ARG A 1 480 ? 14.236 -14.740 66.527 1.00 36.41 512 ARG A N 1
ATOM 3769 C CA . ARG A 1 480 ? 14.771 -14.495 67.853 1.00 38.45 512 ARG A CA 1
ATOM 3770 C C . ARG A 1 480 ? 15.681 -15.643 68.259 1.00 39.34 512 ARG A C 1
ATOM 3771 O O . ARG A 1 480 ? 15.217 -16.777 68.448 1.00 39.15 512 ARG A O 1
ATOM 3779 N N . PRO A 1 481 ? 16.979 -15.358 68.386 1.00 40.57 513 PRO A N 1
ATOM 3780 C CA . PRO A 1 481 ? 17.949 -16.372 68.768 1.00 41.87 513 PRO A CA 1
ATOM 3781 C C . PRO A 1 481 ? 17.438 -17.066 70.010 1.00 43.44 513 PRO A C 1
ATOM 3782 O O . PRO A 1 481 ? 17.157 -16.410 71.016 1.00 43.72 513 PRO A O 1
ATOM 3786 N N . ARG A 1 482 ? 17.281 -18.383 69.931 1.00 45.24 514 ARG A N 1
ATOM 3787 C CA . ARG A 1 482 ? 16.774 -19.144 71.060 1.00 46.84 514 ARG A CA 1
ATOM 3788 C C . ARG A 1 482 ? 17.903 -19.445 72.022 1.00 47.51 514 ARG A C 1
ATOM 3789 O O . ARG A 1 482 ? 17.706 -19.382 73.237 1.00 48.21 514 ARG A O 1
ATOM 3798 N N . GLU B 1 19 ? -41.118 -36.004 83.551 1.00 68.73 51 GLU B N 1
ATOM 3799 C CA . GLU B 1 19 ? -40.811 -35.169 82.349 1.00 68.80 51 GLU B CA 1
ATOM 3800 C C . GLU B 1 19 ? -42.045 -34.894 81.479 1.00 68.52 51 GLU B C 1
ATOM 3801 O O . GLU B 1 19 ? -42.054 -33.940 80.698 1.00 68.52 51 GLU B O 1
ATOM 3807 N N . THR B 1 20 ? -43.075 -35.728 81.622 1.00 68.12 52 THR B N 1
ATOM 3808 C CA . THR B 1 20 ? -44.304 -35.609 80.815 1.00 67.64 52 THR B CA 1
ATOM 3809 C C . THR B 1 20 ? -44.796 -34.153 80.735 1.00 66.96 52 THR B C 1
ATOM 3810 O O . THR B 1 20 ? -45.444 -33.763 79.753 1.00 67.15 52 THR B O 1
ATOM 3814 N N . ARG B 1 21 ? -44.481 -33.366 81.766 1.00 65.75 53 ARG B N 1
ATOM 3815 C CA . ARG B 1 21 ? -44.769 -31.930 81.777 1.00 64.43 53 ARG B CA 1
ATOM 3816 C C . ARG B 1 21 ? -44.131 -31.226 80.579 1.00 63.23 53 ARG B C 1
ATOM 3817 O O . ARG B 1 21 ? -42.907 -31.162 80.454 1.00 63.10 53 ARG B O 1
ATOM 3825 N N . ASN B 1 22 ? -44.974 -30.701 79.697 1.00 61.78 54 ASN B N 1
ATOM 3826 C CA . ASN B 1 22 ? -44.505 -30.090 78.461 1.00 60.41 54 ASN B CA 1
ATOM 3827 C C . ASN B 1 22 ? -44.573 -28.561 78.478 1.00 59.04 54 ASN B C 1
ATOM 3828 O O . ASN B 1 22 ? -45.124 -27.959 79.406 1.00 58.62 54 ASN B O 1
ATOM 3833 N N . VAL B 1 23 ? -44.013 -27.946 77.440 1.00 57.38 55 VAL B N 1
ATOM 3834 C CA . VAL B 1 23 ? -43.981 -26.489 77.306 1.00 55.74 55 VAL B CA 1
ATOM 3835 C C . VAL B 1 23 ? -45.384 -25.872 77.317 1.00 54.59 55 VAL B C 1
ATOM 3836 O O . VAL B 1 23 ? -45.583 -24.769 77.831 1.00 54.18 55 VAL B O 1
ATOM 3840 N N . THR B 1 24 ? -46.349 -26.591 76.749 1.00 53.14 56 THR B N 1
ATOM 3841 C CA . THR B 1 24 ? -47.731 -26.109 76.672 1.00 51.60 56 THR B CA 1
ATOM 3842 C C . THR B 1 24 ? -48.435 -26.151 78.034 1.00 50.16 56 THR B C 1
ATOM 3843 O O . THR B 1 24 ? -49.405 -25.430 78.257 1.00 49.95 56 THR B O 1
ATOM 3847 N N . ASP B 1 25 ? -47.926 -26.986 78.936 1.00 48.49 57 ASP B N 1
ATOM 3848 C CA . ASP B 1 25 ? -48.478 -27.114 80.290 1.00 47.01 57 ASP B CA 1
ATOM 3849 C C . ASP B 1 25 ? -47.984 -26.014 81.247 1.00 45.22 57 ASP B C 1
ATOM 3850 O O . ASP B 1 25 ? -48.421 -25.930 82.402 1.00 44.69 57 ASP B O 1
ATOM 3855 N N . LEU B 1 26 ? -47.074 -25.180 80.753 1.00 43.06 58 LEU B N 1
ATOM 3856 C CA . LEU B 1 26 ? -46.489 -24.102 81.537 1.00 41.18 58 LEU B CA 1
ATOM 3857 C C . LEU B 1 26 ? -47.548 -23.035 81.810 1.00 39.63 58 LEU B C 1
ATOM 3858 O O . LEU B 1 26 ? -48.336 -22.716 80.927 1.00 39.36 58 LEU B O 1
ATOM 3863 N N . PRO B 1 27 ? -47.572 -22.494 83.030 1.00 38.27 59 PRO B N 1
ATOM 3864 C CA . PRO B 1 27 ? -48.508 -21.429 83.364 1.00 37.44 59 PRO B CA 1
ATOM 3865 C C . PRO B 1 27 ? -48.058 -20.119 82.727 1.00 37.09 59 PRO B C 1
ATOM 3866 O O . PRO B 1 27 ? -46.947 -20.031 82.212 1.00 37.11 59 PRO B O 1
ATOM 3870 N N . GLY B 1 28 ? -48.919 -19.110 82.757 1.00 36.74 60 GLY B N 1
ATOM 3871 C CA . GLY B 1 28 ? -48.595 -17.829 82.158 1.00 36.18 60 GLY B CA 1
ATOM 3872 C C . GLY B 1 28 ? -49.780 -16.906 82.042 1.00 35.73 60 GLY B C 1
ATOM 3873 O O . GLY B 1 28 ? -50.903 -17.309 82.309 1.00 35.86 60 GLY B O 1
ATOM 3874 N N . PRO B 1 29 ? -49.527 -15.652 81.659 1.00 35.54 61 PRO B N 1
ATOM 3875 C CA . PRO B 1 29 ? -50.594 -14.685 81.398 1.00 35.08 61 PRO B CA 1
ATOM 3876 C C . PRO B 1 29 ? -51.494 -15.124 80.241 1.00 34.89 61 PRO B C 1
ATOM 3877 O O . PRO B 1 29 ? -51.076 -15.933 79.401 1.00 34.56 61 PRO B O 1
ATOM 3881 N N . THR B 1 30 ? -52.716 -14.594 80.207 1.00 34.69 62 THR B N 1
ATOM 3882 C CA . THR B 1 30 ? -53.709 -14.963 79.189 1.00 34.53 62 THR B CA 1
ATOM 3883 C C . THR B 1 30 ? -53.354 -14.421 77.804 1.00 34.10 62 THR B C 1
ATOM 3884 O O . THR B 1 30 ? -52.960 -13.264 77.651 1.00 34.01 62 THR B O 1
ATOM 3888 N N . ASN B 1 31 ? -53.504 -15.271 76.798 1.00 33.63 63 ASN B N 1
ATOM 3889 C CA . ASN B 1 31 ? -53.254 -14.884 75.434 1.00 33.43 63 ASN B CA 1
ATOM 3890 C C . ASN B 1 31 ? -54.528 -14.622 74.638 1.00 33.64 63 ASN B C 1
ATOM 3891 O O . ASN B 1 31 ? -55.531 -15.337 74.780 1.00 33.37 63 ASN B O 1
ATOM 3896 N N . TRP B 1 32 ? -54.485 -13.580 73.814 1.00 33.62 64 TRP B N 1
ATOM 3897 C CA . TRP B 1 32 ? -55.461 -13.389 72.758 1.00 34.00 64 TRP B CA 1
ATOM 3898 C C . TRP B 1 32 ? -54.777 -13.907 71.509 1.00 34.18 64 TRP B C 1
ATOM 3899 O O . TRP B 1 32 ? -53.550 -13.962 71.470 1.00 34.55 64 TRP B O 1
ATOM 3910 N N . PRO B 1 33 ? -55.551 -14.309 70.497 1.00 34.42 65 PRO B N 1
ATOM 3911 C CA . PRO B 1 33 ? -54.965 -14.759 69.229 1.00 34.57 65 PRO B CA 1
ATOM 3912 C C . PRO B 1 33 ? -54.135 -13.656 68.566 1.00 34.81 65 PRO B C 1
ATOM 3913 O O . PRO B 1 33 ? -54.423 -12.461 68.742 1.00 34.62 65 PRO B O 1
ATOM 3917 N N . LEU B 1 34 ? -53.112 -14.064 67.818 1.00 35.00 66 LEU B N 1
ATOM 3918 C CA . LEU B 1 34 ? -52.153 -13.138 67.189 1.00 35.26 66 LEU B CA 1
ATOM 3919 C C . LEU B 1 34 ? -51.295 -12.343 68.177 1.00 35.24 66 LEU B C 1
ATOM 3920 O O . LEU B 1 34 ? -50.082 -12.220 67.992 1.00 35.10 66 LEU B O 1
ATOM 3925 N N . LEU B 1 35 ? -51.926 -11.821 69.225 1.00 35.16 67 LEU B N 1
ATOM 3926 C CA . LEU B 1 35 ? -51.290 -10.829 70.093 1.00 35.18 67 LEU B CA 1
ATOM 3927 C C . LEU B 1 35 ? -50.462 -11.387 71.242 1.00 34.87 67 LEU B C 1
ATOM 3928 O O . LEU B 1 35 ? -49.511 -10.750 71.686 1.00 34.62 67 LEU B O 1
ATOM 3933 N N . GLY B 1 36 ? -50.832 -12.571 71.722 1.00 34.49 68 GLY B N 1
ATOM 3934 C CA . GLY B 1 36 ? -50.308 -13.082 72.977 1.00 34.10 68 GLY B CA 1
ATOM 3935 C C . GLY B 1 36 ? -50.856 -12.270 74.137 1.00 34.21 68 GLY B C 1
ATOM 3936 O O . GLY B 1 36 ? -52.048 -11.967 74.180 1.00 33.83 68 GLY B O 1
ATOM 3937 N N . SER B 1 37 ? -49.980 -11.923 75.077 1.00 34.57 69 SER B N 1
ATOM 3938 C CA . SER B 1 37 ? -50.347 -11.098 76.225 1.00 35.04 69 SER B CA 1
ATOM 3939 C C . SER B 1 37 ? -49.752 -9.696 76.076 1.00 35.79 69 SER B C 1
ATOM 3940 O O . SER B 1 37 ? -49.531 -8.979 77.060 1.00 35.62 69 SER B O 1
ATOM 3943 N N . LEU B 1 38 ? -49.505 -9.312 74.828 1.00 36.71 70 LEU B N 1
ATOM 3944 C CA . LEU B 1 38 ? -48.970 -8.004 74.508 1.00 38.00 70 LEU B CA 1
ATOM 3945 C C . LEU B 1 38 ? -49.764 -6.845 75.109 1.00 39.16 70 LEU B C 1
ATOM 3946 O O . LEU B 1 38 ? -49.181 -5.885 75.619 1.00 39.77 70 LEU B O 1
ATOM 3951 N N . LEU B 1 39 ? -51.089 -6.933 75.053 1.00 40.23 71 LEU B N 1
ATOM 3952 C CA . LEU B 1 39 ? -51.940 -5.879 75.608 1.00 41.26 71 LEU B CA 1
ATOM 3953 C C . LEU B 1 39 ? -51.773 -5.702 77.119 1.00 41.55 71 LEU B C 1
ATOM 3954 O O . LEU B 1 39 ? -51.732 -4.576 77.611 1.00 41.72 71 LEU B O 1
ATOM 3959 N N . GLU B 1 40 ? -51.670 -6.814 77.842 1.00 41.99 72 GLU B N 1
ATOM 3960 C CA . GLU B 1 40 ? -51.458 -6.777 79.287 1.00 42.64 72 GLU B CA 1
ATOM 3961 C C . GLU B 1 40 ? -50.156 -6.022 79.623 1.00 43.11 72 GLU B C 1
ATOM 3962 O O . GLU B 1 40 ? -50.087 -5.285 80.608 1.00 43.21 72 GLU B O 1
ATOM 3968 N N . ILE B 1 41 ? -49.142 -6.204 78.781 1.00 43.69 73 ILE B N 1
ATOM 3969 C CA . ILE B 1 41 ? -47.866 -5.499 78.918 1.00 44.31 73 ILE B CA 1
ATOM 3970 C C . ILE B 1 41 ? -47.998 -3.971 78.910 1.00 44.76 73 ILE B C 1
ATOM 3971 O O . ILE B 1 41 ? -47.370 -3.288 79.726 1.00 44.46 73 ILE B O 1
ATOM 3976 N N . PHE B 1 42 ? -48.810 -3.448 77.992 1.00 45.39 74 PHE B N 1
ATOM 3977 C CA . PHE B 1 42 ? -49.007 -2.002 77.872 1.00 46.09 74 PHE B CA 1
ATOM 3978 C C . PHE B 1 42 ? -49.929 -1.442 78.942 1.00 46.11 74 PHE B C 1
ATOM 3979 O O . PHE B 1 42 ? -49.740 -0.317 79.398 1.00 46.41 74 PHE B O 1
ATOM 3987 N N . TRP B 1 43 ? -50.926 -2.227 79.340 1.00 46.11 75 TRP B N 1
ATOM 3988 C CA . TRP B 1 43 ? -51.823 -1.828 80.417 1.00 46.15 75 TRP B CA 1
ATOM 3989 C C . TRP B 1 43 ? -51.011 -1.622 81.683 1.00 45.86 75 TRP B C 1
ATOM 3990 O O . TRP B 1 43 ? -51.297 -0.725 82.488 1.00 45.74 75 TRP B O 1
ATOM 4001 N N . LYS B 1 44 ? -49.991 -2.460 81.849 1.00 45.42 76 LYS B N 1
ATOM 4002 C CA . LYS B 1 44 ? -49.120 -2.417 83.019 1.00 44.92 76 LYS B CA 1
ATOM 4003 C C . LYS B 1 44 ? -48.060 -1.297 82.984 1.00 43.97 76 LYS B C 1
ATOM 4004 O O . LYS B 1 44 ? -47.548 -0.902 84.027 1.00 44.03 76 LYS B O 1
ATOM 4010 N N . GLY B 1 45 ? -47.744 -0.798 81.792 1.00 43.02 77 GLY B N 1
ATOM 4011 C CA . GLY B 1 45 ? -46.814 0.324 81.648 1.00 42.14 77 GLY B CA 1
ATOM 4012 C C . GLY B 1 45 ? -45.825 0.219 80.497 1.00 41.75 77 GLY B C 1
ATOM 4013 O O . GLY B 1 45 ? -45.008 1.115 80.288 1.00 42.05 77 GLY B O 1
ATOM 4014 N N . GLY B 1 46 ? -45.901 -0.872 79.744 1.00 41.15 78 GLY B N 1
ATOM 4015 C CA . GLY B 1 46 ? -44.960 -1.116 78.657 1.00 40.70 78 GLY B CA 1
ATOM 4016 C C . GLY B 1 46 ? -43.553 -1.392 79.161 1.00 40.57 78 GLY B C 1
ATOM 4017 O O . GLY B 1 46 ? -43.369 -1.882 80.284 1.00 40.36 78 GLY B O 1
ATOM 4018 N N . LEU B 1 47 ? -42.563 -1.074 78.329 1.00 40.39 79 LEU B N 1
ATOM 4019 C CA . LEU B 1 47 ? -41.153 -1.282 78.669 1.00 40.19 79 LEU B CA 1
ATOM 4020 C C . LEU B 1 47 ? -40.740 -0.673 80.006 1.00 39.60 79 LEU B C 1
ATOM 4021 O O . LEU B 1 47 ? -40.024 -1.307 80.784 1.00 39.66 79 LEU B O 1
ATOM 4026 N N . LYS B 1 48 ? -41.194 0.549 80.269 1.00 38.84 80 LYS B N 1
ATOM 4027 C CA . LYS B 1 48 ? -40.812 1.276 81.486 1.00 38.36 80 LYS B CA 1
ATOM 4028 C C . LYS B 1 48 ? -41.031 0.513 82.791 1.00 37.53 80 LYS B C 1
ATOM 4029 O O . LYS B 1 48 ? -40.346 0.765 83.780 1.00 37.22 80 LYS B O 1
ATOM 4035 N N . LYS B 1 49 ? -41.979 -0.419 82.785 1.00 36.84 81 LYS B N 1
ATOM 4036 C CA . LYS B 1 49 ? -42.401 -1.093 84.011 1.00 36.19 81 LYS B CA 1
ATOM 4037 C C . LYS B 1 49 ? -42.306 -2.610 83.914 1.00 35.43 81 LYS B C 1
ATOM 4038 O O . LYS B 1 49 ? -42.793 -3.322 84.791 1.00 35.17 81 LYS B O 1
ATOM 4044 N N . GLN B 1 50 ? -41.672 -3.093 82.849 1.00 35.10 82 GLN B N 1
ATOM 4045 C CA . GLN B 1 50 ? -41.506 -4.533 82.604 1.00 35.09 82 GLN B CA 1
ATOM 4046 C C . GLN B 1 50 ? -40.997 -5.320 83.815 1.00 34.58 82 GLN B C 1
ATOM 4047 O O . GLN B 1 50 ? -41.482 -6.412 84.088 1.00 34.76 82 GLN B O 1
ATOM 4053 N N . HIS B 1 51 ? -40.033 -4.758 84.539 1.00 33.88 83 HIS B N 1
ATOM 4054 C CA . HIS B 1 51 ? -39.511 -5.399 85.755 1.00 33.41 83 HIS B CA 1
ATOM 4055 C C . HIS B 1 51 ? -40.571 -5.653 86.853 1.00 33.25 83 HIS B C 1
ATOM 4056 O O . HIS B 1 51 ? -40.552 -6.708 87.490 1.00 33.53 83 HIS B O 1
ATOM 4063 N N . ASP B 1 52 ? -41.474 -4.695 87.061 1.00 32.91 84 ASP B N 1
ATOM 4064 C CA . ASP B 1 52 ? -42.588 -4.863 88.014 1.00 32.64 84 ASP B CA 1
ATOM 4065 C C . ASP B 1 52 ? -43.598 -5.886 87.500 1.00 31.87 84 ASP B C 1
ATOM 4066 O O . ASP B 1 52 ? -44.207 -6.621 88.269 1.00 31.85 84 ASP B O 1
ATOM 4071 N N . THR B 1 53 ? -43.772 -5.915 86.185 1.00 31.25 85 THR B N 1
ATOM 4072 C CA . THR B 1 53 ? -44.708 -6.828 85.547 1.00 30.85 85 THR B CA 1
ATOM 4073 C C . THR B 1 53 ? -44.241 -8.289 85.662 1.00 30.56 85 THR B C 1
ATOM 4074 O O . THR B 1 53 ? -45.022 -9.156 86.058 1.00 30.85 85 THR B O 1
ATOM 4078 N N . LEU B 1 54 ? -42.976 -8.549 85.331 1.00 29.70 86 LEU B N 1
ATOM 4079 C CA . LEU B 1 54 ? -42.413 -9.900 85.455 1.00 29.25 86 LEU B CA 1
ATOM 4080 C C . LEU B 1 54 ? -42.395 -10.367 86.910 1.00 28.95 86 LEU B C 1
ATOM 4081 O O . LEU B 1 54 ? -42.685 -11.514 87.199 1.00 28.05 86 LEU B O 1
ATOM 4086 N N . ALA B 1 55 ? -42.058 -9.458 87.816 1.00 29.37 87 ALA B N 1
ATOM 4087 C CA . ALA B 1 55 ? -41.996 -9.777 89.230 1.00 30.43 87 ALA B CA 1
ATOM 4088 C C . ALA B 1 55 ? -43.369 -10.180 89.750 1.00 31.13 87 ALA B C 1
ATOM 4089 O O . ALA B 1 55 ? -43.473 -11.079 90.587 1.00 31.13 87 ALA B O 1
ATOM 4091 N N . GLU B 1 56 ? -44.412 -9.519 89.247 1.00 32.08 88 GLU B N 1
ATOM 4092 C CA . GLU B 1 56 ? -45.789 -9.843 89.625 1.00 33.37 88 GLU B CA 1
ATOM 4093 C C . GLU B 1 56 ? -46.201 -11.165 88.975 1.00 32.95 88 GLU B C 1
ATOM 4094 O O . GLU B 1 56 ? -46.890 -11.975 89.592 1.00 33.44 88 GLU B O 1
ATOM 4100 N N . TYR B 1 57 ? -45.756 -11.388 87.744 1.00 32.33 89 TYR B N 1
ATOM 4101 C CA . TYR B 1 57 ? -45.940 -12.681 87.098 1.00 32.20 89 TYR B CA 1
ATOM 4102 C C . TYR B 1 57 ? -45.250 -13.859 87.825 1.00 31.96 89 TYR B C 1
ATOM 4103 O O . TYR B 1 57 ? -45.785 -14.961 87.869 1.00 31.57 89 TYR B O 1
ATOM 4112 N N . HIS B 1 58 ? -44.063 -13.623 88.377 1.00 31.92 90 HIS B N 1
ATOM 4113 C CA . HIS B 1 58 ? -43.391 -14.659 89.150 1.00 32.22 90 HIS B CA 1
ATOM 4114 C C . HIS B 1 58 ? -44.120 -14.892 90.469 1.00 32.84 90 HIS B C 1
ATOM 4115 O O . HIS B 1 58 ? -44.231 -16.017 90.926 1.00 32.79 90 HIS B O 1
ATOM 4122 N N . LYS B 1 59 ? -44.630 -13.813 91.055 1.00 33.78 91 LYS B N 1
ATOM 4123 C CA . LYS B 1 59 ? -45.424 -13.880 92.275 1.00 34.63 91 LYS B CA 1
ATOM 4124 C C . LYS B 1 59 ? -46.747 -14.633 92.049 1.00 34.56 91 LYS B C 1
ATOM 4125 O O . LYS B 1 59 ? -47.218 -15.344 92.929 1.00 34.55 91 LYS B O 1
ATOM 4131 N N . LYS B 1 60 ? -47.321 -14.479 90.859 1.00 34.46 92 LYS B N 1
ATOM 4132 C CA . LYS B 1 60 ? -48.627 -15.055 90.534 1.00 34.22 92 LYS B CA 1
ATOM 4133 C C . LYS B 1 60 ? -48.580 -16.470 89.936 1.00 33.85 92 LYS B C 1
ATOM 4134 O O . LYS B 1 60 ? -49.445 -17.300 90.229 1.00 33.85 92 LYS B O 1
ATOM 4140 N N . TYR B 1 61 ? -47.579 -16.732 89.098 1.00 33.04 93 TYR B N 1
ATOM 4141 C CA . TYR B 1 61 ? -47.475 -18.007 88.389 1.00 32.07 93 TYR B CA 1
ATOM 4142 C C . TYR B 1 61 ? -46.342 -18.894 88.878 1.00 31.23 93 TYR B C 1
ATOM 4143 O O . TYR B 1 61 ? -46.249 -20.059 88.501 1.00 30.86 93 TYR B O 1
ATOM 4152 N N . GLY B 1 62 ? -45.476 -18.335 89.714 1.00 30.77 94 GLY B N 1
ATOM 4153 C CA . GLY B 1 62 ? -44.366 -19.085 90.272 1.00 29.69 94 GLY B CA 1
ATOM 4154 C C . GLY B 1 62 ? -43.044 -18.917 89.551 1.00 29.11 94 GLY B C 1
ATOM 4155 O O . GLY B 1 62 ? -42.851 -17.990 88.749 1.00 28.97 94 GLY B O 1
ATOM 4156 N N . GLN B 1 63 ? -42.134 -19.842 89.832 1.00 28.36 95 GLN B N 1
ATOM 4157 C CA . GLN B 1 63 ? -40.734 -19.725 89.442 1.00 27.42 95 GLN B CA 1
ATOM 4158 C C . GLN B 1 63 ? -40.469 -19.822 87.936 1.00 26.66 95 GLN B C 1
ATOM 4159 O O . GLN B 1 63 ? -39.466 -19.323 87.455 1.00 26.20 95 GLN B O 1
ATOM 4165 N N . ILE B 1 64 ? -41.371 -20.474 87.211 1.00 26.07 96 ILE B N 1
ATOM 4166 C CA . ILE B 1 64 ? -41.223 -20.651 85.771 1.00 25.39 96 ILE B CA 1
ATOM 4167 C C . ILE B 1 64 ? -42.579 -20.458 85.099 1.00 25.88 96 ILE B C 1
ATOM 4168 O O . ILE B 1 64 ? -43.582 -21.037 85.525 1.00 26.30 96 ILE B O 1
ATOM 4173 N N . PHE B 1 65 ? -42.609 -19.633 84.058 1.00 25.80 97 PHE B N 1
ATOM 4174 C CA . PHE B 1 65 ? -43.826 -19.416 83.298 1.00 25.70 97 PHE B CA 1
ATOM 4175 C C . PHE B 1 65 ? -43.518 -19.067 81.839 1.00 26.44 97 PHE B C 1
ATOM 4176 O O . PHE B 1 65 ? -42.373 -18.805 81.487 1.00 26.23 97 PHE B O 1
ATOM 4184 N N . ARG B 1 66 ? -44.554 -19.063 81.004 1.00 27.47 98 ARG B N 1
ATOM 4185 C CA . ARG B 1 66 ? -44.408 -18.774 79.582 1.00 28.45 98 ARG B CA 1
ATOM 4186 C C . ARG B 1 66 ? -45.064 -17.449 79.241 1.00 28.99 98 ARG B C 1
ATOM 4187 O O . ARG B 1 66 ? -46.044 -17.056 79.861 1.00 29.49 98 ARG B O 1
ATOM 4195 N N . MET B 1 67 ? -44.510 -16.761 78.251 1.00 29.69 99 MET B N 1
ATOM 4196 C CA . MET B 1 67 ? -45.031 -15.488 77.823 1.00 30.69 99 MET B CA 1
ATOM 4197 C C . MET B 1 67 ? -44.924 -15.403 76.315 1.00 30.70 99 MET B C 1
ATOM 4198 O O . MET B 1 67 ? -43.902 -15.778 75.743 1.00 30.94 99 MET B O 1
ATOM 4203 N N . LYS B 1 68 ? -45.990 -14.925 75.679 1.00 30.90 100 LYS B N 1
ATOM 4204 C CA . LYS B 1 68 ? -46.005 -14.682 74.234 1.00 30.90 100 LYS B CA 1
ATOM 4205 C C . LYS B 1 68 ? -46.337 -13.224 73.968 1.00 30.74 100 LYS B C 1
ATOM 4206 O O . LYS B 1 68 ? -47.349 -12.719 74.432 1.00 30.59 100 LYS B O 1
ATOM 4212 N N . LEU B 1 69 ? -45.470 -12.550 73.223 1.00 31.11 101 LEU B N 1
ATOM 4213 C CA . LEU B 1 69 ? -45.727 -11.187 72.779 1.00 30.84 101 LEU B CA 1
ATOM 4214 C C . LEU B 1 69 ? -45.649 -11.230 71.272 1.00 31.04 101 LEU B C 1
ATOM 4215 O O . LEU B 1 69 ? -44.557 -11.188 70.693 1.00 31.07 101 LEU B O 1
ATOM 4220 N N . GLY B 1 70 ? -46.809 -11.335 70.630 1.00 30.83 102 GLY B N 1
ATOM 4221 C CA . GLY B 1 70 ? -46.853 -11.609 69.206 1.00 30.73 102 GLY B CA 1
ATOM 4222 C C . GLY B 1 70 ? -46.036 -12.867 68.975 1.00 30.94 102 GLY B C 1
ATOM 4223 O O . GLY B 1 70 ? -46.192 -13.854 69.695 1.00 30.80 102 GLY B O 1
ATOM 4224 N N . SER B 1 71 ? -45.146 -12.823 67.988 1.00 30.98 103 SER B N 1
ATOM 4225 C CA . SER B 1 71 ? -44.335 -13.986 67.639 1.00 31.38 103 SER B CA 1
ATOM 4226 C C . SER B 1 71 ? -43.160 -14.241 68.601 1.00 31.18 103 SER B C 1
ATOM 4227 O O . SER B 1 71 ? -42.479 -15.257 68.482 1.00 31.04 103 SER B O 1
ATOM 4230 N N . PHE B 1 72 ? -42.937 -13.324 69.542 1.00 31.24 104 PHE B N 1
ATOM 4231 C CA . PHE B 1 72 ? -41.897 -13.509 70.563 1.00 31.31 104 PHE B CA 1
ATOM 4232 C C . PHE B 1 72 ? -42.323 -14.440 71.691 1.00 31.21 104 PHE B C 1
ATOM 4233 O O . PHE B 1 72 ? -43.151 -14.091 72.537 1.00 30.88 104 PHE B O 1
ATOM 4241 N N . ASP B 1 73 ? -41.725 -15.625 71.699 1.00 31.02 105 ASP B N 1
ATOM 4242 C CA . ASP B 1 73 ? -42.060 -16.666 72.653 1.00 30.47 105 ASP B CA 1
ATOM 4243 C C . ASP B 1 73 ? -40.872 -16.839 73.601 1.00 29.50 105 ASP B C 1
ATOM 4244 O O . ASP B 1 73 ? -39.722 -16.986 73.163 1.00 29.69 105 ASP B O 1
ATOM 4249 N N . SER B 1 74 ? -41.153 -16.825 74.899 1.00 27.92 106 SER B N 1
ATOM 4250 C CA . SER B 1 74 ? -40.106 -16.884 75.906 1.00 26.47 106 SER B CA 1
ATOM 4251 C C . SER B 1 74 ? -40.574 -17.595 77.182 1.00 25.22 106 SER B C 1
ATOM 4252 O O . SER B 1 74 ? -41.716 -17.438 77.597 1.00 24.86 106 SER B O 1
ATOM 4255 N N . VAL B 1 75 ? -39.689 -18.372 77.797 1.00 23.85 107 VAL B N 1
ATOM 4256 C CA . VAL B 1 75 ? -39.962 -18.898 79.132 1.00 22.93 107 VAL B CA 1
ATOM 4257 C C . VAL B 1 75 ? -39.070 -18.272 80.192 1.00 22.44 107 VAL B C 1
ATOM 4258 O O . VAL B 1 75 ? -37.867 -18.176 80.033 1.00 22.56 107 VAL B O 1
ATOM 4262 N N . HIS B 1 76 ? -39.701 -17.842 81.277 1.00 21.67 108 HIS B N 1
ATOM 4263 C CA . HIS B 1 76 ? -39.080 -17.002 82.255 1.00 21.07 108 HIS B CA 1
ATOM 4264 C C . HIS B 1 76 ? -38.672 -17.817 83.461 1.00 21.24 108 HIS B C 1
ATOM 4265 O O . HIS B 1 76 ? -39.458 -18.612 83.977 1.00 21.22 108 HIS B O 1
ATOM 4272 N N . LEU B 1 77 ? -37.437 -17.607 83.908 1.00 21.07 109 LEU B N 1
ATOM 4273 C CA . LEU B 1 77 ? -36.854 -18.348 85.028 1.00 20.90 109 LEU B CA 1
ATOM 4274 C C . LEU B 1 77 ? -36.564 -17.412 86.178 1.00 21.01 109 LEU B C 1
ATOM 4275 O O . LEU B 1 77 ? -35.834 -16.433 86.005 1.00 20.96 109 LEU B O 1
ATOM 4280 N N . GLY B 1 78 ? -37.111 -17.719 87.352 1.00 21.31 110 GLY B N 1
ATOM 4281 C CA . GLY B 1 78 ? -37.032 -16.817 88.492 1.00 22.07 110 GLY B CA 1
ATOM 4282 C C . GLY B 1 78 ? -36.747 -17.410 89.862 1.00 22.98 110 GLY B C 1
ATOM 4283 O O . GLY B 1 78 ? -37.185 -16.858 90.884 1.00 23.27 110 GLY B O 1
ATOM 4284 N N . SER B 1 79 ? -36.016 -18.520 89.899 1.00 23.09 111 SER B N 1
ATOM 4285 C CA . SER B 1 79 ? -35.566 -19.086 91.172 1.00 23.72 111 SER B CA 1
ATOM 4286 C C . SER B 1 79 ? -34.110 -19.568 91.088 1.00 23.86 111 SER B C 1
ATOM 4287 O O . SER B 1 79 ? -33.614 -19.837 89.994 1.00 24.05 111 SER B O 1
ATOM 4290 N N . PRO B 1 80 ? -33.433 -19.668 92.238 1.00 24.05 112 PRO B N 1
ATOM 4291 C CA . PRO B 1 80 ? -32.051 -20.143 92.289 1.00 24.27 112 PRO B CA 1
ATOM 4292 C C . PRO B 1 80 ? -31.872 -21.553 91.767 1.00 25.13 112 PRO B C 1
ATOM 4293 O O . PRO B 1 80 ? -30.871 -21.837 91.099 1.00 25.85 112 PRO B O 1
ATOM 4297 N N . SER B 1 81 ? -32.823 -22.433 92.057 1.00 25.56 113 SER B N 1
ATOM 4298 C CA . SER B 1 81 ? -32.682 -23.831 91.681 1.00 26.71 113 SER B CA 1
ATOM 4299 C C . SER B 1 81 ? -32.844 -24.030 90.177 1.00 27.04 113 SER B C 1
ATOM 4300 O O . SER B 1 81 ? -32.168 -24.867 89.584 1.00 27.52 113 SER B O 1
ATOM 4303 N N . LEU B 1 82 ? -33.742 -23.261 89.567 1.00 27.34 114 LEU B N 1
ATOM 4304 C CA . LEU B 1 82 ? -33.899 -23.274 88.115 1.00 27.57 114 LEU B CA 1
ATOM 4305 C C . LEU B 1 82 ? -32.676 -22.697 87.419 1.00 27.38 114 LEU B C 1
ATOM 4306 O O . LEU B 1 82 ? -32.251 -23.221 86.390 1.00 26.82 114 LEU B O 1
ATOM 4311 N N . LEU B 1 83 ? -32.115 -21.629 87.987 1.00 27.21 115 LEU B N 1
ATOM 4312 C CA . LEU B 1 83 ? -30.912 -20.993 87.420 1.00 27.81 115 LEU B CA 1
ATOM 4313 C C . LEU B 1 83 ? -29.655 -21.858 87.575 1.00 27.86 115 LEU B C 1
ATOM 4314 O O . LEU B 1 83 ? -28.848 -21.944 86.657 1.00 27.78 115 LEU B O 1
ATOM 4319 N N . GLU B 1 84 ? -29.512 -22.505 88.728 1.00 28.03 116 GLU B N 1
ATOM 4320 C CA . GLU B 1 84 ? -28.460 -23.504 88.922 1.00 28.60 116 GLU B CA 1
ATOM 4321 C C . GLU B 1 84 ? -28.581 -24.653 87.921 1.00 28.18 116 GLU B C 1
ATOM 4322 O O . GLU B 1 84 ? -27.591 -25.050 87.312 1.00 27.95 116 GLU B O 1
ATOM 4328 N N . ALA B 1 85 ? -29.792 -25.179 87.757 1.00 27.85 117 ALA B N 1
ATOM 4329 C CA . ALA B 1 85 ? -30.042 -26.240 86.776 1.00 27.70 117 ALA B CA 1
ATOM 4330 C C . ALA B 1 85 ? -29.684 -25.816 85.339 1.00 27.87 117 ALA B C 1
ATOM 4331 O O . ALA B 1 85 ? -29.161 -26.622 84.557 1.00 27.93 117 ALA B O 1
ATOM 4333 N N . LEU B 1 86 ? -29.959 -24.559 85.001 1.00 27.82 118 LEU B N 1
ATOM 4334 C CA . LEU B 1 86 ? -29.606 -24.036 83.687 1.00 28.38 118 LEU B CA 1
ATOM 4335 C C . LEU B 1 86 ? -28.085 -23.987 83.505 1.00 28.37 118 LEU B C 1
ATOM 4336 O O . LEU B 1 86 ? -27.563 -24.367 82.467 1.00 27.91 118 LEU B O 1
ATOM 4341 N N . TYR B 1 87 ? -27.394 -23.521 84.538 1.00 29.09 119 TYR B N 1
ATOM 4342 C CA . TYR B 1 87 ? -25.944 -23.457 84.553 1.00 30.01 119 TYR B CA 1
ATOM 4343 C C . TYR B 1 87 ? -25.265 -24.829 84.410 1.00 30.50 119 TYR B C 1
ATOM 4344 O O . TYR B 1 87 ? -24.308 -24.973 83.634 1.00 30.25 119 TYR B O 1
ATOM 4353 N N . ARG B 1 88 ? -25.766 -25.819 85.147 1.00 30.99 120 ARG B N 1
ATOM 4354 C CA . ARG B 1 88 ? -25.160 -27.161 85.185 1.00 31.99 120 ARG B CA 1
ATOM 4355 C C . ARG B 1 88 ? -25.160 -27.845 83.826 1.00 32.22 120 ARG B C 1
ATOM 4356 O O . ARG B 1 88 ? -24.349 -28.732 83.583 1.00 32.61 120 ARG B O 1
ATOM 4364 N N . THR B 1 89 ? -26.071 -27.432 82.950 1.00 32.26 121 THR B N 1
ATOM 4365 C CA . THR B 1 89 ? -26.190 -28.031 81.629 1.00 32.81 121 THR B CA 1
ATOM 4366 C C . THR B 1 89 ? -25.831 -27.085 80.477 1.00 32.66 121 THR B C 1
ATOM 4367 O O . THR B 1 89 ? -26.011 -27.444 79.316 1.00 32.69 121 THR B O 1
ATOM 4371 N N . GLU B 1 90 ? -25.329 -25.892 80.795 1.00 32.66 122 GLU B N 1
ATOM 4372 C CA . GLU B 1 90 ? -25.113 -24.858 79.766 1.00 32.90 122 GLU B CA 1
ATOM 4373 C C . GLU B 1 90 ? -24.125 -25.273 78.677 1.00 32.74 122 GLU B C 1
ATOM 4374 O O . GLU B 1 90 ? -23.141 -25.952 78.939 1.00 32.20 122 GLU B O 1
ATOM 4380 N N . SER B 1 91 ? -24.414 -24.847 77.452 1.00 32.96 123 SER B N 1
ATOM 4381 C CA . SER B 1 91 ? -23.521 -25.041 76.312 1.00 33.07 123 SER B CA 1
ATOM 4382 C C . SER B 1 91 ? -22.134 -24.428 76.534 1.00 32.74 123 SER B C 1
ATOM 4383 O O . SER B 1 91 ? -21.964 -23.560 77.386 1.00 32.79 123 SER B O 1
ATOM 4386 N N . ALA B 1 92 ? -21.153 -24.885 75.760 1.00 32.39 124 ALA B N 1
ATOM 4387 C CA . ALA B 1 92 ? -19.796 -24.318 75.807 1.00 32.31 124 ALA B CA 1
ATOM 4388 C C . ALA B 1 92 ? -19.764 -22.875 75.299 1.00 32.14 124 ALA B C 1
ATOM 4389 O O . ALA B 1 92 ? -18.905 -22.091 75.691 1.00 32.22 124 ALA B O 1
ATOM 4391 N N . HIS B 1 93 ? -20.701 -22.544 74.414 1.00 31.82 125 HIS B N 1
ATOM 4392 C CA . HIS B 1 93 ? -20.797 -21.212 73.857 1.00 31.46 125 HIS B CA 1
ATOM 4393 C C . HIS B 1 93 ? -22.247 -20.731 74.000 1.00 30.66 125 HIS B C 1
ATOM 4394 O O . HIS B 1 93 ? -23.023 -20.815 73.055 1.00 30.66 125 HIS B O 1
ATOM 4401 N N . PRO B 1 94 ? -22.609 -20.231 75.186 1.00 30.00 126 PRO B N 1
ATOM 4402 C CA . PRO B 1 94 ? -23.962 -19.737 75.431 1.00 29.57 126 PRO B CA 1
ATOM 4403 C C . PRO B 1 94 ? -24.256 -18.482 74.602 1.00 29.41 126 PRO B C 1
ATOM 4404 O O . PRO B 1 94 ? -23.345 -17.710 74.307 1.00 28.92 126 PRO B O 1
ATOM 4408 N N . GLN B 1 95 ? -25.518 -18.291 74.228 1.00 29.38 127 GLN B N 1
ATOM 4409 C CA . GLN B 1 95 ? -25.909 -17.125 73.439 1.00 30.10 127 GLN B CA 1
ATOM 4410 C C . GLN B 1 95 ? -27.077 -16.377 74.035 1.00 29.66 127 GLN B C 1
ATOM 4411 O O . GLN B 1 95 ? -28.005 -16.981 74.561 1.00 30.10 127 GLN B O 1
ATOM 4417 N N . ARG B 1 96 ? -27.020 -15.053 73.954 1.00 29.41 128 ARG B N 1
ATOM 4418 C CA . ARG B 1 96 ? -28.142 -14.212 74.319 1.00 29.48 128 ARG B CA 1
ATOM 4419 C C . ARG B 1 96 ? -28.965 -13.987 73.050 1.00 30.11 128 ARG B C 1
ATOM 4420 O O . ARG B 1 96 ? -28.619 -14.507 71.994 1.00 30.22 128 ARG B O 1
ATOM 4428 N N . LEU B 1 97 ? -30.058 -13.237 73.152 1.00 30.91 129 LEU B N 1
ATOM 4429 C CA . LEU B 1 97 ? -30.787 -12.814 71.955 1.00 31.59 129 LEU B CA 1
ATOM 4430 C C . LEU B 1 97 ? -29.847 -11.951 71.146 1.00 31.82 129 LEU B C 1
ATOM 4431 O O . LEU B 1 97 ? -29.011 -11.253 71.712 1.00 31.96 129 LEU B O 1
ATOM 4436 N N . GLU B 1 98 ? -29.970 -12.004 69.825 1.00 32.24 130 GLU B N 1
ATOM 4437 C CA . GLU B 1 98 ? -29.082 -11.234 68.967 1.00 32.66 130 GLU B CA 1
ATOM 4438 C C . GLU B 1 98 ? -29.481 -9.776 68.855 1.00 32.44 130 GLU B C 1
ATOM 4439 O O . GLU B 1 98 ? -30.659 -9.437 68.868 1.00 32.82 130 GLU B O 1
ATOM 4445 N N . ILE B 1 99 ? -28.469 -8.920 68.767 1.00 32.60 131 ILE B N 1
ATOM 4446 C CA . ILE B 1 99 ? -28.640 -7.507 68.505 1.00 32.22 131 ILE B CA 1
ATOM 4447 C C . ILE B 1 99 ? -28.288 -7.335 67.027 1.00 32.36 131 ILE B C 1
ATOM 4448 O O . ILE B 1 99 ? -27.122 -7.169 66.665 1.00 32.76 131 ILE B O 1
ATOM 4453 N N . LYS B 1 100 ? -29.304 -7.397 66.174 1.00 32.18 132 LYS B N 1
ATOM 4454 C CA . LYS B 1 100 ? -29.105 -7.349 64.724 1.00 32.11 132 LYS B CA 1
ATOM 4455 C C . LYS B 1 100 ? -28.493 -6.051 64.182 1.00 30.87 132 LYS B C 1
ATOM 4456 O O . LYS B 1 100 ? -27.595 -6.109 63.347 1.00 30.91 132 LYS B O 1
ATOM 4462 N N . PRO B 1 101 ? -28.973 -4.893 64.650 1.00 29.89 133 PRO B N 1
ATOM 4463 C CA . PRO B 1 101 ? -28.453 -3.604 64.169 1.00 29.06 133 PRO B CA 1
ATOM 4464 C C . PRO B 1 101 ? -26.942 -3.445 64.379 1.00 28.63 133 PRO B C 1
ATOM 4465 O O . PRO B 1 101 ? -26.257 -2.932 63.489 1.00 28.86 133 PRO B O 1
ATOM 4469 N N . TRP B 1 102 ? -26.435 -3.880 65.533 1.00 27.71 134 TRP B N 1
ATOM 4470 C CA . TRP B 1 102 ? -24.997 -3.846 65.797 1.00 27.24 134 TRP B CA 1
ATOM 4471 C C . TRP B 1 102 ? -24.218 -4.712 64.821 1.00 27.00 134 TRP B C 1
ATOM 4472 O O . TRP B 1 102 ? -23.183 -4.287 64.315 1.00 26.88 134 TRP B O 1
ATOM 4483 N N . LYS B 1 103 ? -24.717 -5.915 64.551 1.00 26.89 135 LYS B N 1
ATOM 4484 C CA . LYS B 1 103 ? -24.086 -6.794 63.563 1.00 27.42 135 LYS B CA 1
ATOM 4485 C C . LYS B 1 103 ? -24.144 -6.207 62.143 1.00 27.25 135 LYS B C 1
ATOM 4486 O O . LYS B 1 103 ? -23.189 -6.334 61.374 1.00 27.68 135 LYS B O 1
ATOM 4492 N N . ALA B 1 104 ? -25.261 -5.567 61.808 1.00 26.53 136 ALA B N 1
ATOM 4493 C CA . ALA B 1 104 ? -25.483 -5.069 60.459 1.00 26.28 136 ALA B CA 1
ATOM 4494 C C . ALA B 1 104 ? -24.514 -3.932 60.134 1.00 26.43 136 ALA B C 1
ATOM 4495 O O . ALA B 1 104 ? -24.036 -3.829 59.012 1.00 26.12 136 ALA B O 1
ATOM 4497 N N . TYR B 1 105 ? -24.229 -3.087 61.121 1.00 26.47 137 TYR B N 1
ATOM 4498 C CA . TYR B 1 105 ? -23.241 -2.042 60.942 1.00 26.67 137 TYR B CA 1
ATOM 4499 C C . TYR B 1 105 ? -21.840 -2.621 60.677 1.00 27.25 137 TYR B C 1
ATOM 4500 O O . TYR B 1 105 ? -21.136 -2.160 59.769 1.00 27.71 137 TYR B O 1
ATOM 4509 N N . ARG B 1 106 ? -21.440 -3.615 61.465 1.00 27.38 138 ARG B N 1
ATOM 4510 C CA . ARG B 1 106 ? -20.089 -4.167 61.356 1.00 28.05 138 ARG B CA 1
ATOM 4511 C C . ARG B 1 106 ? -19.905 -4.872 60.021 1.00 28.41 138 ARG B C 1
ATOM 4512 O O . ARG B 1 106 ? -18.836 -4.785 59.416 1.00 28.73 138 ARG B O 1
ATOM 4520 N N . ASP B 1 107 ? -20.942 -5.573 59.572 1.00 29.14 139 ASP B N 1
ATOM 4521 C CA . ASP B 1 107 ? -20.934 -6.199 58.242 1.00 30.15 139 ASP B CA 1
ATOM 4522 C C . ASP B 1 107 ? -20.806 -5.114 57.147 1.00 30.47 139 ASP B C 1
ATOM 4523 O O . ASP B 1 107 ? -19.982 -5.230 56.234 1.00 30.42 139 ASP B O 1
ATOM 4528 N N . HIS B 1 108 ? -21.613 -4.063 57.262 1.00 30.80 140 HIS B N 1
ATOM 4529 C CA . HIS B 1 108 ? -21.582 -2.954 56.310 1.00 31.95 140 HIS B CA 1
ATOM 4530 C C . HIS B 1 108 ? -20.182 -2.318 56.177 1.00 32.24 140 HIS B C 1
ATOM 4531 O O . HIS B 1 108 ? -19.733 -2.029 55.067 1.00 32.76 140 HIS B O 1
ATOM 4538 N N . ARG B 1 109 ? -19.502 -2.115 57.303 1.00 32.10 141 ARG B N 1
ATOM 4539 C CA . ARG B 1 109 ? -18.176 -1.492 57.291 1.00 31.83 141 ARG B CA 1
ATOM 4540 C C . ARG B 1 109 ? -17.024 -2.473 57.453 1.00 31.63 141 ARG B C 1
ATOM 4541 O O . ARG B 1 109 ? -15.904 -2.060 57.714 1.00 31.66 141 ARG B O 1
ATOM 4549 N N . ASN B 1 110 ? -17.300 -3.765 57.302 1.00 31.66 142 ASN B N 1
ATOM 4550 C CA . ASN B 1 110 ? -16.266 -4.793 57.472 1.00 31.98 142 ASN B CA 1
ATOM 4551 C C . ASN B 1 110 ? -15.482 -4.642 58.800 1.00 31.15 142 ASN B C 1
ATOM 4552 O O . ASN B 1 110 ? -14.280 -4.920 58.847 1.00 31.02 142 ASN B O 1
ATOM 4557 N N . GLU B 1 111 ? -16.162 -4.186 59.854 1.00 29.74 143 GLU B N 1
ATOM 4558 C CA . GLU B 1 111 ? -15.566 -4.174 61.200 1.00 28.71 143 GLU B CA 1
ATOM 4559 C C . GLU B 1 111 ? -15.829 -5.522 61.885 1.00 27.98 143 GLU B C 1
ATOM 4560 O O . GLU B 1 111 ? -16.723 -6.275 61.480 1.00 27.76 143 GLU B O 1
ATOM 4566 N N . ALA B 1 112 ? -15.051 -5.820 62.919 1.00 26.87 144 ALA B N 1
ATOM 4567 C CA . ALA B 1 112 ? -15.210 -7.071 63.655 1.00 25.77 144 ALA B CA 1
ATOM 4568 C C . ALA B 1 112 ? -16.350 -6.970 64.663 1.00 25.35 144 ALA B C 1
ATOM 4569 O O . ALA B 1 112 ? -16.856 -5.891 64.929 1.00 24.92 144 ALA B O 1
ATOM 4571 N N . TYR B 1 113 ? -16.751 -8.112 65.210 1.00 25.39 145 TYR B N 1
ATOM 4572 C CA . TYR B 1 113 ? -17.765 -8.166 66.252 1.00 25.24 145 TYR B CA 1
ATOM 4573 C C . TYR B 1 113 ? -17.055 -8.180 67.582 1.00 25.03 145 TYR B C 1
ATOM 4574 O O . TYR B 1 113 ? -15.957 -8.718 67.681 1.00 24.93 145 TYR B O 1
ATOM 4583 N N . GLY B 1 114 ? -17.681 -7.602 68.602 1.00 24.77 146 GLY B N 1
ATOM 4584 C CA . GLY B 1 114 ? -17.156 -7.676 69.964 1.00 24.70 146 GLY B CA 1
ATOM 4585 C C . GLY B 1 114 ? -17.846 -8.761 70.783 1.00 24.75 146 GLY B C 1
ATOM 4586 O O . GLY B 1 114 ? -18.689 -9.505 70.268 1.00 24.69 146 GLY B O 1
ATOM 4587 N N . LEU B 1 115 ? -17.496 -8.842 72.064 1.00 24.68 147 LEU B N 1
ATOM 4588 C CA . LEU B 1 115 ? -18.003 -9.896 72.944 1.00 24.71 147 LEU B CA 1
ATOM 4589 C C . LEU B 1 115 ? -19.521 -9.988 73.019 1.00 25.10 147 LEU B C 1
ATOM 4590 O O . LEU B 1 115 ? -20.072 -11.077 73.151 1.00 25.36 147 LEU B O 1
ATOM 4595 N N . MET B 1 116 ? -20.196 -8.848 72.932 1.00 25.48 148 MET B N 1
ATOM 4596 C CA . MET B 1 116 ? -21.654 -8.828 73.012 1.00 26.02 148 MET B CA 1
ATOM 4597 C C . MET B 1 116 ? -22.372 -9.488 71.827 1.00 25.72 148 MET B C 1
ATOM 4598 O O . MET B 1 116 ? -23.511 -9.926 71.955 1.00 26.03 148 MET B O 1
ATOM 4603 N N . ILE B 1 117 ? -21.702 -9.567 70.684 1.00 25.29 149 ILE B N 1
ATOM 4604 C CA . ILE B 1 117 ? -22.334 -10.103 69.485 1.00 25.15 149 ILE B CA 1
ATOM 4605 C C . ILE B 1 117 ? -21.649 -11.342 68.878 1.00 25.01 149 ILE B C 1
ATOM 4606 O O . ILE B 1 117 ? -22.236 -12.028 68.060 1.00 25.50 149 ILE B O 1
ATOM 4611 N N . LEU B 1 118 ? -20.419 -11.618 69.296 1.00 24.75 150 LEU B N 1
ATOM 4612 C CA . LEU B 1 118 ? -19.748 -12.854 68.925 1.00 24.69 150 LEU B CA 1
ATOM 4613 C C . LEU B 1 118 ? -20.572 -14.095 69.357 1.00 24.84 150 LEU B C 1
ATOM 4614 O O . LEU B 1 118 ? -21.356 -14.032 70.294 1.00 24.45 150 LEU B O 1
ATOM 4619 N N . GLU B 1 119 ? -20.391 -15.203 68.644 1.00 25.52 151 GLU B N 1
ATOM 4620 C CA . GLU B 1 119 ? -21.047 -16.471 68.977 1.00 26.55 151 GLU B CA 1
ATOM 4621 C C . GLU B 1 119 ? -20.030 -17.586 68.770 1.00 26.70 151 GLU B C 1
ATOM 4622 O O . GLU B 1 119 ? -18.943 -17.334 68.249 1.00 26.93 151 GLU B O 1
ATOM 4628 N N . GLY B 1 120 ? -20.376 -18.800 69.190 1.00 27.11 152 GLY B N 1
ATOM 4629 C CA . GLY B 1 120 ? -19.520 -19.982 68.990 1.00 28.17 152 GLY B CA 1
ATOM 4630 C C . GLY B 1 120 ? -18.071 -19.882 69.458 1.00 29.14 152 GLY B C 1
ATOM 4631 O O . GLY B 1 120 ? -17.752 -19.156 70.413 1.00 29.17 152 GLY B O 1
ATOM 4632 N N . GLN B 1 121 ? -17.187 -20.605 68.775 1.00 29.91 153 GLN B N 1
ATOM 4633 C CA . GLN B 1 121 ? -15.750 -20.568 69.085 1.00 30.59 153 GLN B CA 1
ATOM 4634 C C . GLN B 1 121 ? -15.099 -19.223 68.767 1.00 29.91 153 GLN B C 1
ATOM 4635 O O . GLN B 1 121 ? -14.030 -18.915 69.275 1.00 29.87 153 GLN B O 1
ATOM 4641 N N . GLU B 1 122 ? -15.750 -18.428 67.927 1.00 29.81 154 GLU B N 1
ATOM 4642 C CA . GLU B 1 122 ? -15.293 -17.067 67.674 1.00 30.18 154 GLU B CA 1
ATOM 4643 C C . GLU B 1 122 ? -15.431 -16.271 68.980 1.00 29.20 154 GLU B C 1
ATOM 4644 O O . GLU B 1 122 ? -14.533 -15.518 69.349 1.00 29.33 154 GLU B O 1
ATOM 4650 N N . TRP B 1 123 ? -16.551 -16.465 69.676 1.00 28.01 155 TRP B N 1
ATOM 4651 C CA . TRP B 1 123 ? -16.748 -15.897 71.010 1.00 26.38 155 TRP B CA 1
ATOM 4652 C C . TRP B 1 123 ? -15.745 -16.437 72.035 1.00 26.38 155 TRP B C 1
ATOM 4653 O O . TRP B 1 123 ? -15.209 -15.669 72.826 1.00 26.42 155 TRP B O 1
ATOM 4664 N N . GLN B 1 124 ? -15.499 -17.746 72.018 1.00 26.49 156 GLN B N 1
ATOM 4665 C CA . GLN B 1 124 ? -14.593 -18.369 72.997 1.00 26.77 156 GLN B CA 1
ATOM 4666 C C . GLN B 1 124 ? -13.194 -17.798 72.910 1.00 26.30 156 GLN B C 1
ATOM 4667 O O . GLN B 1 124 ? -12.579 -17.479 73.936 1.00 26.56 156 GLN B O 1
ATOM 4673 N N . ARG B 1 125 ? -12.703 -17.658 71.682 1.00 25.84 157 ARG B N 1
ATOM 4674 C CA . ARG B 1 125 ? -11.376 -17.123 71.410 1.00 25.24 157 ARG B CA 1
ATOM 4675 C C . ARG B 1 125 ? -11.164 -15.741 72.049 1.00 24.61 157 ARG B C 1
ATOM 4676 O O . ARG B 1 125 ? -10.195 -15.536 72.802 1.00 24.61 157 ARG B O 1
ATOM 4684 N N . VAL B 1 126 ? -12.071 -14.809 71.763 1.00 23.32 158 VAL B N 1
ATOM 4685 C CA . VAL B 1 126 ? -11.951 -13.440 72.271 1.00 22.49 158 VAL B CA 1
ATOM 4686 C C . VAL B 1 126 ? -12.207 -13.380 73.779 1.00 22.34 158 VAL B C 1
ATOM 4687 O O . VAL B 1 126 ? -11.492 -12.683 74.512 1.00 22.33 158 VAL B O 1
ATOM 4691 N N . ARG B 1 127 ? -13.208 -14.127 74.236 1.00 21.91 159 ARG B N 1
ATOM 4692 C CA . ARG B 1 127 ? -13.537 -14.197 75.656 1.00 21.75 159 ARG B CA 1
ATOM 4693 C C . ARG B 1 127 ? -12.351 -14.709 76.473 1.00 21.91 159 ARG B C 1
ATOM 4694 O O . ARG B 1 127 ? -11.966 -14.110 77.471 1.00 21.09 159 ARG B O 1
ATOM 4702 N N . SER B 1 128 ? -11.781 -15.826 76.038 1.00 22.63 160 SER B N 1
ATOM 4703 C CA . SER B 1 128 ? -10.617 -16.389 76.701 1.00 23.73 160 SER B CA 1
ATOM 4704 C C . SER B 1 128 ? -9.425 -15.415 76.762 1.00 24.04 160 SER B C 1
ATOM 4705 O O . SER B 1 128 ? -8.765 -15.317 77.793 1.00 24.90 160 SER B O 1
ATOM 4708 N N . ALA B 1 129 ? -9.169 -14.695 75.674 1.00 23.99 161 ALA B N 1
ATOM 4709 C CA . ALA B 1 129 ? -8.078 -13.715 75.649 1.00 24.49 161 ALA B CA 1
ATOM 4710 C C . ALA B 1 129 ? -8.269 -12.593 76.668 1.00 24.87 161 ALA B C 1
ATOM 4711 O O . ALA B 1 129 ? -7.318 -12.171 77.322 1.00 24.54 161 ALA B O 1
ATOM 4713 N N . PHE B 1 130 ? -9.503 -12.119 76.800 1.00 25.55 162 PHE B N 1
ATOM 4714 C CA . PHE B 1 130 ? -9.791 -10.996 77.682 1.00 26.60 162 PHE B CA 1
ATOM 4715 C C . PHE B 1 130 ? -10.003 -11.371 79.144 1.00 27.82 162 PHE B C 1
ATOM 4716 O O . PHE B 1 130 ? -9.686 -10.585 80.042 1.00 27.60 162 PHE B O 1
ATOM 4724 N N . GLN B 1 131 ? -10.530 -12.570 79.378 1.00 29.55 163 GLN B N 1
ATOM 4725 C CA . GLN B 1 131 ? -10.785 -13.049 80.741 1.00 31.50 163 GLN B CA 1
ATOM 4726 C C . GLN B 1 131 ? -9.511 -13.154 81.579 1.00 32.16 163 GLN B C 1
ATOM 4727 O O . GLN B 1 131 ? -9.516 -12.781 82.753 1.00 32.10 163 GLN B O 1
ATOM 4733 N N . LYS B 1 132 ? -8.433 -13.649 80.969 1.00 33.35 164 LYS B N 1
ATOM 4734 C CA . LYS B 1 132 ? -7.125 -13.737 81.630 1.00 34.56 164 LYS B CA 1
ATOM 4735 C C . LYS B 1 132 ? -6.686 -12.405 82.224 1.00 35.13 164 LYS B C 1
ATOM 4736 O O . LYS B 1 132 ? -5.882 -12.368 83.149 1.00 35.66 164 LYS B O 1
ATOM 4742 N N . LYS B 1 133 ? -7.207 -11.312 81.681 1.00 35.62 165 LYS B N 1
ATOM 4743 C CA . LYS B 1 133 ? -6.781 -9.986 82.102 1.00 36.03 165 LYS B CA 1
ATOM 4744 C C . LYS B 1 133 ? -7.797 -9.303 82.994 1.00 36.36 165 LYS B C 1
ATOM 4745 O O . LYS B 1 133 ? -7.440 -8.773 84.044 1.00 36.64 165 LYS B O 1
ATOM 4751 N N . LEU B 1 134 ? -9.060 -9.319 82.579 1.00 36.93 166 LEU B N 1
ATOM 4752 C CA . LEU B 1 134 ? -10.110 -8.595 83.290 1.00 37.60 166 LEU B CA 1
ATOM 4753 C C . LEU B 1 134 ? -10.608 -9.305 84.541 1.00 38.59 166 LEU B C 1
ATOM 4754 O O . LEU B 1 134 ? -11.139 -8.667 85.451 1.00 38.34 166 LEU B O 1
ATOM 4759 N N . MET B 1 135 ? -10.431 -10.622 84.587 1.00 40.03 167 MET B N 1
ATOM 4760 C CA . MET B 1 135 ? -10.962 -11.429 85.687 1.00 41.53 167 MET B CA 1
ATOM 4761 C C . MET B 1 135 ? -9.930 -12.074 86.616 1.00 42.45 167 MET B C 1
ATOM 4762 O O . MET B 1 135 ? -10.246 -13.024 87.328 1.00 43.04 167 MET B O 1
ATOM 4767 N N . LYS B 1 136 ? -8.704 -11.564 86.611 1.00 43.69 168 LYS B N 1
ATOM 4768 C CA . LYS B 1 136 ? -7.690 -12.046 87.551 1.00 44.71 168 LYS B CA 1
ATOM 4769 C C . LYS B 1 136 ? -7.325 -10.956 88.541 1.00 45.08 168 LYS B C 1
ATOM 4770 O O . LYS B 1 136 ? -6.750 -9.936 88.155 1.00 45.14 168 LYS B O 1
ATOM 4776 N N . PRO B 1 137 ? -7.661 -11.169 89.818 1.00 45.57 169 PRO B N 1
ATOM 4777 C CA . PRO B 1 137 ? -7.536 -10.133 90.850 1.00 45.87 169 PRO B CA 1
ATOM 4778 C C . PRO B 1 137 ? -6.164 -9.462 90.857 1.00 46.17 169 PRO B C 1
ATOM 4779 O O . PRO B 1 137 ? -6.077 -8.246 91.041 1.00 46.21 169 PRO B O 1
ATOM 4783 N N . VAL B 1 138 ? -5.113 -10.253 90.648 1.00 46.55 170 VAL B N 1
ATOM 4784 C CA . VAL B 1 138 ? -3.736 -9.742 90.583 1.00 47.06 170 VAL B CA 1
ATOM 4785 C C . VAL B 1 138 ? -3.495 -8.744 89.433 1.00 47.24 170 VAL B C 1
ATOM 4786 O O . VAL B 1 138 ? -2.748 -7.772 89.592 1.00 47.37 170 VAL B O 1
ATOM 4790 N N . GLU B 1 139 ? -4.128 -8.993 88.288 1.00 47.37 171 GLU B N 1
ATOM 4791 C CA . GLU B 1 139 ? -4.076 -8.069 87.146 1.00 47.31 171 GLU B CA 1
ATOM 4792 C C . GLU B 1 139 ? -4.964 -6.844 87.366 1.00 47.02 171 GLU B C 1
ATOM 4793 O O . GLU B 1 139 ? -4.601 -5.726 86.979 1.00 47.34 171 GLU B O 1
ATOM 4799 N N . ILE B 1 140 ? -6.124 -7.057 87.982 1.00 46.40 172 ILE B N 1
ATOM 4800 C CA . ILE B 1 140 ? -7.076 -5.979 88.234 1.00 46.01 172 ILE B CA 1
ATOM 4801 C C . ILE B 1 140 ? -6.531 -4.996 89.269 1.00 45.72 172 ILE B C 1
ATOM 4802 O O . ILE B 1 140 ? -6.638 -3.788 89.084 1.00 45.75 172 ILE B O 1
ATOM 4807 N N . MET B 1 141 ? -5.943 -5.522 90.342 1.00 45.51 173 MET B N 1
ATOM 4808 C CA . MET B 1 141 ? -5.401 -4.695 91.440 1.00 45.46 173 MET B CA 1
ATOM 4809 C C . MET B 1 141 ? -4.476 -3.553 90.999 1.00 44.71 173 MET B C 1
ATOM 4810 O O . MET B 1 141 ? -4.486 -2.470 91.598 1.00 44.43 173 MET B O 1
ATOM 4815 N N . LYS B 1 142 ? -3.695 -3.796 89.948 1.00 43.86 174 LYS B N 1
ATOM 4816 C CA . LYS B 1 142 ? -2.783 -2.784 89.390 1.00 43.09 174 LYS B CA 1
ATOM 4817 C C . LYS B 1 142 ? -3.481 -1.533 88.806 1.00 42.39 174 LYS B C 1
ATOM 4818 O O . LYS B 1 142 ? -2.850 -0.486 88.624 1.00 42.54 174 LYS B O 1
ATOM 4824 N N . LEU B 1 143 ? -4.774 -1.649 88.519 1.00 41.00 175 LEU B N 1
ATOM 4825 C CA . LEU B 1 143 ? -5.534 -0.542 87.956 1.00 39.80 175 LEU B CA 1
ATOM 4826 C C . LEU B 1 143 ? -5.873 0.529 88.990 1.00 39.39 175 LEU B C 1
ATOM 4827 O O . LEU B 1 143 ? -6.427 1.582 88.654 1.00 39.18 175 LEU B O 1
ATOM 4832 N N . ASP B 1 144 ? -5.535 0.264 90.248 1.00 38.92 176 ASP B N 1
ATOM 4833 C CA . ASP B 1 144 ? -5.993 1.105 91.347 1.00 38.49 176 ASP B CA 1
ATOM 4834 C C . ASP B 1 144 ? -5.409 2.510 91.380 1.00 37.62 176 ASP B C 1
ATOM 4835 O O . ASP B 1 144 ? -6.105 3.457 91.748 1.00 37.70 176 ASP B O 1
ATOM 4840 N N . LYS B 1 145 ? -4.144 2.646 90.994 1.00 36.65 177 LYS B N 1
ATOM 4841 C CA . LYS B 1 145 ? -3.523 3.967 90.877 1.00 36.05 177 LYS B CA 1
ATOM 4842 C C . LYS B 1 145 ? -4.313 4.801 89.882 1.00 34.79 177 LYS B C 1
ATOM 4843 O O . LYS B 1 145 ? -4.716 5.924 90.184 1.00 34.30 177 LYS B O 1
ATOM 4849 N N . LYS B 1 146 ? -4.550 4.230 88.704 1.00 33.80 178 LYS B N 1
ATOM 4850 C CA . LYS B 1 146 ? -5.385 4.862 87.681 1.00 33.19 178 LYS B CA 1
ATOM 4851 C C . LYS B 1 146 ? -6.773 5.264 88.186 1.00 32.20 178 LYS B C 1
ATOM 4852 O O . LYS B 1 146 ? -7.189 6.414 88.028 1.00 31.70 178 LYS B O 1
ATOM 4858 N N . ILE B 1 147 ? -7.476 4.315 88.799 1.00 31.57 179 ILE B N 1
ATOM 4859 C CA . ILE B 1 147 ? -8.832 4.558 89.302 1.00 31.00 179 ILE B CA 1
ATOM 4860 C C . ILE B 1 147 ? -8.867 5.659 90.361 1.00 31.00 179 ILE B C 1
ATOM 4861 O O . ILE B 1 147 ? -9.803 6.468 90.401 1.00 30.99 179 ILE B O 1
ATOM 4866 N N . ASN B 1 148 ? -7.837 5.693 91.201 1.00 31.23 180 ASN B N 1
ATOM 4867 C CA . ASN B 1 148 ? -7.718 6.708 92.248 1.00 31.56 180 ASN B CA 1
ATOM 4868 C C . ASN B 1 148 ? -7.508 8.109 91.726 1.00 31.91 180 ASN B C 1
ATOM 4869 O O . ASN B 1 148 ? -8.034 9.067 92.287 1.00 32.24 180 ASN B O 1
ATOM 4874 N N . GLU B 1 149 ? -6.748 8.238 90.645 1.00 32.64 181 GLU B N 1
ATOM 4875 C CA . GLU B 1 149 ? -6.460 9.561 90.102 1.00 33.84 181 GLU B CA 1
ATOM 4876 C C . GLU B 1 149 ? -7.673 10.201 89.424 1.00 33.71 181 GLU B C 1
ATOM 4877 O O . GLU B 1 149 ? -7.756 11.426 89.317 1.00 34.60 181 GLU B O 1
ATOM 4883 N N . VAL B 1 150 ? -8.616 9.368 88.988 1.00 33.17 182 VAL B N 1
ATOM 4884 C CA . VAL B 1 150 ? -9.884 9.852 88.435 1.00 32.21 182 VAL B CA 1
ATOM 4885 C C . VAL B 1 150 ? -10.870 10.161 89.562 1.00 32.22 182 VAL B C 1
ATOM 4886 O O . VAL B 1 150 ? -11.597 11.158 89.508 1.00 31.78 182 VAL B O 1
ATOM 4890 N N . LEU B 1 151 ? -10.886 9.307 90.583 1.00 32.43 183 LEU B N 1
ATOM 4891 C CA . LEU B 1 151 ? -11.724 9.542 91.761 1.00 32.87 183 LEU B CA 1
ATOM 4892 C C . LEU B 1 151 ? -11.369 10.859 92.426 1.00 33.61 183 LEU B C 1
ATOM 4893 O O . LEU B 1 151 ? -12.254 11.671 92.714 1.00 33.54 183 LEU B O 1
ATOM 4898 N N . ALA B 1 152 ? -10.075 11.078 92.645 1.00 34.72 184 ALA B N 1
ATOM 4899 C CA . ALA B 1 152 ? -9.586 12.356 93.179 1.00 35.93 184 ALA B CA 1
ATOM 4900 C C . ALA B 1 152 ? -10.190 13.549 92.440 1.00 36.71 184 ALA B C 1
ATOM 4901 O O . ALA B 1 152 ? -10.688 14.481 93.069 1.00 37.27 184 ALA B O 1
ATOM 4903 N N . ASP B 1 153 ? -10.157 13.512 91.111 1.00 37.51 185 ASP B N 1
ATOM 4904 C CA . ASP B 1 153 ? -10.677 14.620 90.316 1.00 38.57 185 ASP B CA 1
ATOM 4905 C C . ASP B 1 153 ? -12.193 14.746 90.386 1.00 38.82 185 ASP B C 1
ATOM 4906 O O . ASP B 1 153 ? -12.719 15.843 90.523 1.00 38.64 185 ASP B O 1
ATOM 4911 N N . PHE B 1 154 ? -12.892 13.620 90.293 1.00 39.68 186 PHE B N 1
ATOM 4912 C CA . PHE B 1 154 ? -14.351 13.633 90.400 1.00 40.44 186 PHE B CA 1
ATOM 4913 C C . PHE B 1 154 ? -14.830 14.172 91.758 1.00 41.30 186 PHE B C 1
ATOM 4914 O O . PHE B 1 154 ? -15.864 14.834 91.843 1.00 41.13 186 PHE B O 1
ATOM 4922 N N . LEU B 1 155 ? -14.071 13.887 92.811 1.00 42.65 187 LEU B N 1
ATOM 4923 C CA . LEU B 1 155 ? -14.412 14.373 94.147 1.00 44.07 187 LEU B CA 1
ATOM 4924 C C . LEU B 1 155 ? -14.281 15.882 94.290 1.00 44.96 187 LEU B C 1
ATOM 4925 O O . LEU B 1 155 ? -15.122 16.522 94.932 1.00 44.93 187 LEU B O 1
ATOM 4930 N N . GLU B 1 156 ? -13.241 16.453 93.686 1.00 46.05 188 GLU B N 1
ATOM 4931 C CA . GLU B 1 156 ? -13.082 17.909 93.688 1.00 47.37 188 GLU B CA 1
ATOM 4932 C C . GLU B 1 156 ? -14.084 18.599 92.767 1.00 47.82 188 GLU B C 1
ATOM 4933 O O . GLU B 1 156 ? -14.389 19.777 92.952 1.00 48.32 188 GLU B O 1
ATOM 4939 N N . ARG B 1 157 ? -14.606 17.863 91.791 1.00 48.37 189 ARG B N 1
ATOM 4940 C CA . ARG B 1 157 ? -15.708 18.362 90.970 1.00 49.03 189 ARG B CA 1
ATOM 4941 C C . ARG B 1 157 ? -17.028 18.343 91.747 1.00 49.47 189 ARG B C 1
ATOM 4942 O O . ARG B 1 157 ? -17.906 19.158 91.495 1.00 49.28 189 ARG B O 1
ATOM 4950 N N . MET B 1 158 ? -17.151 17.413 92.691 1.00 50.56 190 MET B N 1
ATOM 4951 C CA . MET B 1 158 ? -18.378 17.265 93.488 1.00 51.90 190 MET B CA 1
ATOM 4952 C C . MET B 1 158 ? -18.751 18.498 94.323 1.00 52.83 190 MET B C 1
ATOM 4953 O O . MET B 1 158 ? -19.884 18.982 94.247 1.00 52.85 190 MET B O 1
ATOM 4958 N N . ASP B 1 159 ? -17.800 19.000 95.108 1.00 54.06 191 ASP B N 1
ATOM 4959 C CA . ASP B 1 159 ? -18.036 20.190 95.935 1.00 55.31 191 ASP B CA 1
ATOM 4960 C C . ASP B 1 159 ? -18.100 21.463 95.085 1.00 55.95 191 ASP B C 1
ATOM 4961 O O . ASP B 1 159 ? -18.496 22.533 95.565 1.00 56.12 191 ASP B O 1
ATOM 4966 N N . GLU B 1 160 ? -17.704 21.337 93.822 1.00 56.58 192 GLU B N 1
ATOM 4967 C CA . GLU B 1 160 ? -17.885 22.401 92.856 1.00 57.35 192 GLU B CA 1
ATOM 4968 C C . GLU B 1 160 ? -19.349 22.453 92.429 1.00 57.62 192 GLU B C 1
ATOM 4969 O O . GLU B 1 160 ? -19.925 23.534 92.280 1.00 57.82 192 GLU B O 1
ATOM 4975 N N . LEU B 1 161 ? -19.945 21.278 92.241 1.00 57.84 193 LEU B N 1
ATOM 4976 C CA . LEU B 1 161 ? -21.313 21.168 91.740 1.00 58.07 193 LEU B CA 1
ATOM 4977 C C . LEU B 1 161 ? -22.375 21.116 92.845 1.00 58.19 193 LEU B C 1
ATOM 4978 O O . LEU B 1 161 ? -23.564 21.300 92.576 1.00 58.01 193 LEU B O 1
ATOM 4983 N N . CYS B 1 162 ? -21.935 20.865 94.076 1.00 58.44 194 CYS B N 1
ATOM 4984 C CA . CYS B 1 162 ? -22.824 20.852 95.239 1.00 58.70 194 CYS B CA 1
ATOM 4985 C C . CYS B 1 162 ? -23.663 22.121 95.379 1.00 58.82 194 CYS B C 1
ATOM 4986 O O . CYS B 1 162 ? -23.231 23.215 95.011 1.00 58.86 194 CYS B O 1
ATOM 4989 N N . ASP B 1 163 ? -24.868 21.954 95.914 1.00 59.11 195 ASP B N 1
ATOM 4990 C CA . ASP B 1 163 ? -25.744 23.069 96.246 1.00 59.29 195 ASP B CA 1
ATOM 4991 C C . ASP B 1 163 ? -25.372 23.639 97.601 1.00 59.43 195 ASP B C 1
ATOM 4992 O O . ASP B 1 163 ? -24.517 23.092 98.304 1.00 59.47 195 ASP B O 1
ATOM 4997 N N . GLU B 1 164 ? -26.026 24.739 97.968 1.00 59.51 196 GLU B N 1
ATOM 4998 C CA . GLU B 1 164 ? -25.970 25.264 99.332 1.00 59.61 196 GLU B CA 1
ATOM 4999 C C . GLU B 1 164 ? -26.472 24.157 100.257 1.00 59.13 196 GLU B C 1
ATOM 5000 O O . GLU B 1 164 ? -26.003 24.010 101.389 1.00 59.20 196 GLU B O 1
ATOM 5006 N N . ARG B 1 165 ? -27.427 23.379 99.752 1.00 58.59 197 ARG B N 1
ATOM 5007 C CA . ARG B 1 165 ? -28.034 22.284 100.507 1.00 57.96 197 ARG B CA 1
ATOM 5008 C C . ARG B 1 165 ? -27.264 20.965 100.359 1.00 57.28 197 ARG B C 1
ATOM 5009 O O . ARG B 1 165 ? -27.543 19.990 101.066 1.00 57.39 197 ARG B O 1
ATOM 5017 N N . GLY B 1 166 ? -26.296 20.943 99.446 1.00 56.26 198 GLY B N 1
ATOM 5018 C CA . GLY B 1 166 ? -25.472 19.756 99.227 1.00 55.19 198 GLY B CA 1
ATOM 5019 C C . GLY B 1 166 ? -25.980 18.883 98.093 1.00 54.46 198 GLY B C 1
ATOM 5020 O O . GLY B 1 166 ? -25.437 17.805 97.842 1.00 54.37 198 GLY B O 1
ATOM 5021 N N . ARG B 1 167 ? -27.025 19.353 97.415 1.00 53.64 199 ARG B N 1
ATOM 5022 C CA . ARG B 1 167 ? -27.596 18.666 96.261 1.00 52.79 199 ARG B CA 1
ATOM 5023 C C . ARG B 1 167 ? -26.699 18.808 95.050 1.00 51.86 199 ARG B C 1
ATOM 5024 O O . ARG B 1 167 ? -26.164 19.885 94.778 1.00 51.73 199 ARG B O 1
ATOM 5032 N N . ILE B 1 168 ? -26.542 17.718 94.310 1.00 50.55 200 ILE B N 1
ATOM 5033 C CA . ILE B 1 168 ? -25.916 17.784 93.013 1.00 49.17 200 ILE B CA 1
ATOM 5034 C C . ILE B 1 168 ? -27.036 17.621 92.001 1.00 48.45 200 ILE B C 1
ATOM 5035 O O . ILE B 1 168 ? -27.730 16.609 92.006 1.00 48.73 200 ILE B O 1
ATOM 5040 N N . PRO B 1 169 ? -27.229 18.627 91.145 1.00 47.62 201 PRO B N 1
ATOM 5041 C CA . PRO B 1 169 ? -28.204 18.524 90.068 1.00 46.85 201 PRO B CA 1
ATOM 5042 C C . PRO B 1 169 ? -27.630 17.639 88.960 1.00 46.17 201 PRO B C 1
ATOM 5043 O O . PRO B 1 169 ? -26.410 17.630 88.743 1.00 45.75 201 PRO B O 1
ATOM 5047 N N . ASP B 1 170 ? -28.502 16.899 88.277 1.00 45.28 202 ASP B N 1
ATOM 5048 C CA . ASP B 1 170 ? -28.072 15.934 87.260 1.00 44.54 202 ASP B CA 1
ATOM 5049 C C . ASP B 1 170 ? -27.059 14.942 87.843 1.00 43.12 202 ASP B C 1
ATOM 5050 O O . ASP B 1 170 ? -26.018 14.667 87.233 1.00 42.97 202 ASP B O 1
ATOM 5055 N N . LEU B 1 171 ? -27.358 14.416 89.026 1.00 41.15 203 LEU B N 1
ATOM 5056 C CA . LEU B 1 171 ? -26.452 13.483 89.677 1.00 39.62 203 LEU B CA 1
ATOM 5057 C C . LEU B 1 171 ? -26.153 12.274 88.785 1.00 38.63 203 LEU B C 1
ATOM 5058 O O . LEU B 1 171 ? -24.990 11.941 88.564 1.00 38.74 203 LEU B O 1
ATOM 5063 N N . TYR B 1 172 ? -27.199 11.632 88.269 1.00 37.32 204 TYR B N 1
ATOM 5064 C CA . TYR B 1 172 ? -27.019 10.466 87.396 1.00 36.05 204 TYR B CA 1
ATOM 5065 C C . TYR B 1 172 ? -26.097 10.763 86.202 1.00 35.10 204 TYR B C 1
ATOM 5066 O O . TYR B 1 172 ? -25.217 9.965 85.867 1.00 34.53 204 TYR B O 1
ATOM 5075 N N . SER B 1 173 ? -26.309 11.919 85.582 1.00 34.19 205 SER B N 1
ATOM 5076 C CA . SER B 1 173 ? -25.435 12.420 84.526 1.00 33.46 205 SER B CA 1
ATOM 5077 C C . SER B 1 173 ? -23.975 12.532 84.990 1.00 32.80 205 SER B C 1
ATOM 5078 O O . SER B 1 173 ? -23.053 12.125 84.276 1.00 32.94 205 SER B O 1
ATOM 5081 N N . GLU B 1 174 ? -23.779 13.067 86.194 1.00 31.96 206 GLU B N 1
ATOM 5082 C CA . GLU B 1 174 ? -22.435 13.256 86.764 1.00 30.67 206 GLU B CA 1
ATOM 5083 C C . GLU B 1 174 ? -21.727 11.962 87.158 1.00 29.52 206 GLU B C 1
ATOM 5084 O O . GLU B 1 174 ? -20.510 11.870 87.038 1.00 29.33 206 GLU B O 1
ATOM 5090 N N . LEU B 1 175 ? -22.479 10.972 87.634 1.00 28.36 207 LEU B N 1
ATOM 5091 C CA . LEU B 1 175 ? -21.901 9.654 87.900 1.00 27.23 207 LEU B CA 1
ATOM 5092 C C . LEU B 1 175 ? -21.434 9.005 86.600 1.00 26.67 207 LEU B C 1
ATOM 5093 O O . LEU B 1 175 ? -20.414 8.331 86.565 1.00 26.39 207 LEU B O 1
ATOM 5098 N N . ASN B 1 176 ? -22.195 9.220 85.535 1.00 26.43 208 ASN B N 1
ATOM 5099 C CA . ASN B 1 176 ? -21.833 8.726 84.218 1.00 26.74 208 ASN B CA 1
ATOM 5100 C C . ASN B 1 176 ? -20.553 9.349 83.656 1.00 26.51 208 ASN B C 1
ATOM 5101 O O . ASN B 1 176 ? -19.741 8.654 83.037 1.00 26.88 208 ASN B O 1
ATOM 5106 N N . LYS B 1 177 ? -20.367 10.647 83.878 1.00 25.95 209 LYS B N 1
ATOM 5107 C CA . LYS B 1 177 ? -19.114 11.298 83.502 1.00 25.32 209 LYS B CA 1
ATOM 5108 C C . LYS B 1 177 ? -17.959 10.656 84.252 1.00 24.85 209 LYS B C 1
ATOM 5109 O O . LYS B 1 177 ? -16.926 10.338 83.648 1.00 24.76 209 LYS B O 1
ATOM 5115 N N . TRP B 1 178 ? -18.133 10.441 85.555 1.00 23.87 210 TRP B N 1
ATOM 5116 C CA . TRP B 1 178 ? -17.099 9.775 86.346 1.00 23.34 210 TRP B CA 1
ATOM 5117 C C . TRP B 1 178 ? -16.791 8.412 85.737 1.00 23.27 210 TRP B C 1
ATOM 5118 O O . TRP B 1 178 ? -15.632 8.065 85.487 1.00 23.25 210 TRP B O 1
ATOM 5129 N N . SER B 1 179 ? -17.851 7.646 85.509 1.00 23.21 211 SER B N 1
ATOM 5130 C CA . SER B 1 179 ? -17.754 6.285 85.025 1.00 23.67 211 SER B CA 1
ATOM 5131 C C . SER B 1 179 ? -17.018 6.220 83.687 1.00 23.40 211 SER B C 1
ATOM 5132 O O . SER B 1 179 ? -16.125 5.406 83.501 1.00 23.17 211 SER B O 1
ATOM 5135 N N . PHE B 1 180 ? -17.408 7.099 82.771 1.00 23.45 212 PHE B N 1
ATOM 5136 C CA . PHE B 1 180 ? -16.760 7.240 81.476 1.00 24.20 212 PHE B CA 1
ATOM 5137 C C . PHE B 1 180 ? -15.264 7.560 81.593 1.00 24.05 212 PHE B C 1
ATOM 5138 O O . PHE B 1 180 ? -14.420 6.847 81.047 1.00 23.97 212 PHE B O 1
ATOM 5146 N N . GLU B 1 181 ? -14.947 8.633 82.307 1.00 24.20 213 GLU B N 1
ATOM 5147 C CA . GLU B 1 181 ? -13.562 9.029 82.513 1.00 24.35 213 GLU B CA 1
ATOM 5148 C C . GLU B 1 181 ? -12.747 7.867 83.062 1.00 23.83 213 GLU B C 1
ATOM 5149 O O . GLU B 1 181 ? -11.653 7.592 82.576 1.00 24.09 213 GLU B O 1
ATOM 5155 N N . SER B 1 182 ? -13.290 7.177 84.060 1.00 23.42 214 SER B N 1
ATOM 5156 C CA . SER B 1 182 ? -12.563 6.086 84.720 1.00 23.05 214 SER B CA 1
ATOM 5157 C C . SER B 1 182 ? -12.293 4.890 83.806 1.00 23.12 214 SER B C 1
ATOM 5158 O O . SER B 1 182 ? -11.174 4.377 83.766 1.00 23.61 214 SER B O 1
ATOM 5161 N N . ILE B 1 183 ? -13.309 4.454 83.070 1.00 22.91 215 ILE B N 1
ATOM 5162 C CA . ILE B 1 183 ? -13.166 3.277 82.226 1.00 23.11 215 ILE B CA 1
ATOM 5163 C C . ILE B 1 183 ? -12.317 3.550 80.981 1.00 22.99 215 ILE B C 1
ATOM 5164 O O . ILE B 1 183 ? -11.598 2.674 80.510 1.00 21.87 215 ILE B O 1
ATOM 5169 N N . CYS B 1 184 ? -12.395 4.778 80.475 1.00 23.84 216 CYS B N 1
ATOM 5170 C CA . CYS B 1 184 ? -11.533 5.218 79.372 1.00 25.11 216 CYS B CA 1
ATOM 5171 C C . CYS B 1 184 ? -10.035 5.324 79.715 1.00 25.52 216 CYS B C 1
ATOM 5172 O O . CYS B 1 184 ? -9.189 5.118 78.844 1.00 25.99 216 CYS B O 1
ATOM 5175 N N . LEU B 1 185 ? -9.708 5.630 80.968 1.00 25.81 217 LEU B N 1
ATOM 5176 C CA . LEU B 1 185 ? -8.307 5.631 81.382 1.00 26.43 217 LEU B CA 1
ATOM 5177 C C . LEU B 1 185 ? -7.799 4.198 81.392 1.00 26.86 217 LEU B C 1
ATOM 5178 O O . LEU B 1 185 ? -6.668 3.933 80.985 1.00 27.75 217 LEU B O 1
ATOM 5183 N N . VAL B 1 186 ? -8.642 3.277 81.849 1.00 26.89 218 VAL B N 1
ATOM 5184 C CA . VAL B 1 186 ? -8.280 1.867 81.942 1.00 26.89 218 VAL B CA 1
ATOM 5185 C C . VAL B 1 186 ? -8.086 1.240 80.562 1.00 27.42 218 VAL B C 1
ATOM 5186 O O . VAL B 1 186 ? -7.161 0.466 80.360 1.00 27.34 218 VAL B O 1
ATOM 5190 N N . LEU B 1 187 ? -8.961 1.580 79.620 1.00 28.45 219 LEU B N 1
ATOM 5191 C CA . LEU B 1 187 ? -8.942 0.961 78.282 1.00 29.48 219 LEU B CA 1
ATOM 5192 C C . LEU B 1 187 ? -8.039 1.648 77.279 1.00 30.17 219 LEU B C 1
ATOM 5193 O O . LEU B 1 187 ? -7.390 0.984 76.479 1.00 30.30 219 LEU B O 1
ATOM 5198 N N . TYR B 1 188 ? -8.008 2.976 77.322 1.00 31.23 220 TYR B N 1
ATOM 5199 C CA . TYR B 1 188 ? -7.325 3.767 76.302 1.00 32.36 220 TYR B CA 1
ATOM 5200 C C . TYR B 1 188 ? -6.096 4.525 76.810 1.00 33.74 220 TYR B C 1
ATOM 5201 O O . TYR B 1 188 ? -5.515 5.317 76.070 1.00 34.28 220 TYR B O 1
ATOM 5210 N N . GLU B 1 189 ? -5.711 4.287 78.062 1.00 35.35 221 GLU B N 1
ATOM 5211 C CA . GLU B 1 189 ? -4.620 5.053 78.710 1.00 36.99 221 GLU B CA 1
ATOM 5212 C C . GLU B 1 189 ? -4.618 6.525 78.311 1.00 37.27 221 GLU B C 1
ATOM 5213 O O . GLU B 1 189 ? -3.628 7.039 77.789 1.00 37.89 221 GLU B O 1
ATOM 5219 N N . LYS B 1 190 ? -5.738 7.193 78.562 1.00 37.56 222 LYS B N 1
ATOM 5220 C CA . LYS B 1 190 ? -5.953 8.554 78.108 1.00 37.75 222 LYS B CA 1
ATOM 5221 C C . LYS B 1 190 ? -7.083 9.166 78.918 1.00 37.56 222 LYS B C 1
ATOM 5222 O O . LYS B 1 190 ? -8.146 8.557 79.068 1.00 37.80 222 LYS B O 1
ATOM 5228 N N . ARG B 1 191 ? -6.851 10.366 79.442 1.00 37.40 223 ARG B N 1
ATOM 5229 C CA . ARG B 1 191 ? -7.890 11.127 80.121 1.00 37.23 223 ARG B CA 1
ATOM 5230 C C . ARG B 1 191 ? -8.647 11.934 79.084 1.00 37.90 223 ARG B C 1
ATOM 5231 O O . ARG B 1 191 ? -8.051 12.698 78.325 1.00 38.17 223 ARG B O 1
ATOM 5239 N N . PHE B 1 192 ? -9.963 11.759 79.055 1.00 38.51 224 PHE B N 1
ATOM 5240 C CA . PHE B 1 192 ? -10.817 12.427 78.086 1.00 39.45 224 PHE B CA 1
ATOM 5241 C C . PHE B 1 192 ? -11.262 13.826 78.529 1.00 40.24 224 PHE B C 1
ATOM 5242 O O . PHE B 1 192 ? -11.819 14.593 77.733 1.00 39.97 224 PHE B O 1
ATOM 5250 N N . GLY B 1 193 ? -11.022 14.143 79.798 1.00 41.15 225 GLY B N 1
ATOM 5251 C CA . GLY B 1 193 ? -11.271 15.478 80.323 1.00 42.44 225 GLY B CA 1
ATOM 5252 C C . GLY B 1 193 ? -12.721 15.809 80.590 1.00 43.48 225 GLY B C 1
ATOM 5253 O O . GLY B 1 193 ? -13.153 16.939 80.374 1.00 43.41 225 GLY B O 1
ATOM 5254 N N . LEU B 1 194 ? -13.480 14.830 81.070 1.00 44.53 226 LEU B N 1
ATOM 5255 C CA . LEU B 1 194 ? -14.888 15.062 81.376 1.00 45.93 226 LEU B CA 1
ATOM 5256 C C . LEU B 1 194 ? -15.117 15.725 82.733 1.00 46.78 226 LEU B C 1
ATOM 5257 O O . LEU B 1 194 ? -16.189 16.273 82.983 1.00 46.71 226 LEU B O 1
ATOM 5262 N N . LEU B 1 195 ? -14.106 15.680 83.595 1.00 48.19 227 LEU B N 1
ATOM 5263 C CA . LEU B 1 195 ? -14.247 16.154 84.968 1.00 49.97 227 LEU B CA 1
ATOM 5264 C C . LEU B 1 195 ? -13.714 17.559 85.230 1.00 51.60 227 LEU B C 1
ATOM 5265 O O . LEU B 1 195 ? -13.885 18.096 86.324 1.00 51.86 227 LEU B O 1
ATOM 5270 N N . GLN B 1 196 ? -13.062 18.150 84.235 1.00 53.72 228 GLN B N 1
ATOM 5271 C CA . GLN B 1 196 ? -12.619 19.534 84.341 1.00 55.94 228 GLN B CA 1
ATOM 5272 C C . GLN B 1 196 ? -13.286 20.335 83.252 1.00 57.16 228 GLN B C 1
ATOM 5273 O O . GLN B 1 196 ? -13.007 20.130 82.066 1.00 57.53 228 GLN B O 1
ATOM 5279 N N . LYS B 1 197 ? -14.176 21.240 83.651 1.00 58.63 229 LYS B N 1
ATOM 5280 C CA . LYS B 1 197 ? -14.750 22.216 82.735 1.00 60.18 229 LYS B CA 1
ATOM 5281 C C . LYS B 1 197 ? -13.583 22.853 81.976 1.00 61.09 229 LYS B C 1
ATOM 5282 O O . LYS B 1 197 ? -12.517 23.075 82.561 1.00 61.47 229 LYS B O 1
ATOM 5288 N N . GLU B 1 198 ? -13.779 23.130 80.688 1.00 61.97 230 GLU B N 1
ATOM 5289 C CA . GLU B 1 198 ? -12.691 23.603 79.810 1.00 63.04 230 GLU B CA 1
ATOM 5290 C C . GLU B 1 198 ? -12.188 22.491 78.896 1.00 63.18 230 GLU B C 1
ATOM 5291 O O . GLU B 1 198 ? -12.172 22.650 77.670 1.00 63.50 230 GLU B O 1
ATOM 5297 N N . THR B 1 199 ? -11.771 21.376 79.494 1.00 63.23 231 THR B N 1
ATOM 5298 C CA . THR B 1 199 ? -11.390 20.182 78.726 1.00 63.02 231 THR B CA 1
ATOM 5299 C C . THR B 1 199 ? -12.632 19.333 78.426 1.00 62.97 231 THR B C 1
ATOM 5300 O O . THR B 1 199 ? -12.548 18.295 77.763 1.00 62.96 231 THR B O 1
ATOM 5304 N N . GLU B 1 200 ? -13.782 19.795 78.910 1.00 62.92 232 GLU B N 1
ATOM 5305 C CA . GLU B 1 200 ? -15.043 19.060 78.787 1.00 63.14 232 GLU B CA 1
ATOM 5306 C C . GLU B 1 200 ? -15.539 18.902 77.349 1.00 62.57 232 GLU B C 1
ATOM 5307 O O . GLU B 1 200 ? -16.188 17.908 77.015 1.00 62.80 232 GLU B O 1
ATOM 5313 N N . GLU B 1 201 ? -15.221 19.878 76.505 1.00 61.86 233 GLU B N 1
ATOM 5314 C CA . GLU B 1 201 ? -15.789 19.959 75.161 1.00 61.20 233 GLU B CA 1
ATOM 5315 C C . GLU B 1 201 ? -15.114 19.057 74.105 1.00 60.23 233 GLU B C 1
ATOM 5316 O O . GLU B 1 201 ? -15.577 18.982 72.960 1.00 60.24 233 GLU B O 1
ATOM 5322 N N . GLU B 1 202 ? -14.039 18.377 74.493 1.00 58.82 234 GLU B N 1
ATOM 5323 C CA . GLU B 1 202 ? -13.224 17.614 73.528 1.00 57.55 234 GLU B CA 1
ATOM 5324 C C . GLU B 1 202 ? -13.720 16.204 73.184 1.00 55.78 234 GLU B C 1
ATOM 5325 O O . GLU B 1 202 ? -13.408 15.676 72.113 1.00 55.93 234 GLU B O 1
ATOM 5331 N N . ALA B 1 203 ? -14.486 15.605 74.090 1.00 53.40 235 ALA B N 1
ATOM 5332 C CA . ALA B 1 203 ? -15.087 14.292 73.853 1.00 50.94 235 ALA B CA 1
ATOM 5333 C C . ALA B 1 203 ? -16.585 14.423 73.571 1.00 49.39 235 ALA B C 1
ATOM 5334 O O . ALA B 1 203 ? -17.318 13.431 73.601 1.00 49.08 235 ALA B O 1
ATOM 5336 N N . LEU B 1 204 ? -17.030 15.648 73.298 1.00 47.32 236 LEU B N 1
ATOM 5337 C CA . LEU B 1 204 ? -18.444 15.925 73.082 1.00 45.47 236 LEU B CA 1
ATOM 5338 C C . LEU B 1 204 ? -18.980 15.164 71.889 1.00 44.14 236 LEU B C 1
ATOM 5339 O O . LEU B 1 204 ? -20.011 14.492 71.993 1.00 43.79 236 LEU B O 1
ATOM 5344 N N . THR B 1 205 ? -18.280 15.263 70.760 1.00 42.31 237 THR B N 1
ATOM 5345 C CA . THR B 1 205 ? -18.718 14.606 69.536 1.00 40.90 237 THR B CA 1
ATOM 5346 C C . THR B 1 205 ? -18.749 13.084 69.720 1.00 39.43 237 THR B C 1
ATOM 5347 O O . THR B 1 205 ? -19.596 12.408 69.149 1.00 39.58 237 THR B O 1
ATOM 5351 N N . PHE B 1 206 ? -17.830 12.567 70.530 1.00 37.64 238 PHE B N 1
ATOM 5352 C CA . PHE B 1 206 ? -17.756 11.137 70.840 1.00 35.93 238 PHE B CA 1
ATOM 5353 C C . PHE B 1 206 ? -18.941 10.671 71.690 1.00 35.08 238 PHE B C 1
ATOM 5354 O O . PHE B 1 206 ? -19.609 9.688 71.357 1.00 34.36 238 PHE B O 1
ATOM 5362 N N . ILE B 1 207 ? -19.192 11.383 72.784 1.00 34.47 239 ILE B N 1
ATOM 5363 C CA . ILE B 1 207 ? -20.314 11.074 73.679 1.00 33.82 239 ILE B CA 1
ATOM 5364 C C . ILE B 1 207 ? -21.660 11.232 72.969 1.00 33.20 239 ILE B C 1
ATOM 5365 O O . ILE B 1 207 ? -22.557 10.409 73.139 1.00 33.00 239 ILE B O 1
ATOM 5370 N N . THR B 1 208 ? -21.786 12.278 72.160 1.00 32.78 240 THR B N 1
ATOM 5371 C CA . THR B 1 208 ? -23.009 12.500 71.404 1.00 32.74 240 THR B CA 1
ATOM 5372 C C . THR B 1 208 ? -23.283 11.334 70.461 1.00 32.16 240 THR B C 1
ATOM 5373 O O . THR B 1 208 ? -24.424 10.885 70.343 1.00 32.66 240 THR B O 1
ATOM 5377 N N . ALA B 1 209 ? -22.239 10.841 69.803 1.00 31.35 241 ALA B N 1
ATOM 5378 C CA . ALA B 1 209 ? -22.372 9.678 68.922 1.00 30.81 241 ALA B CA 1
ATOM 5379 C C . ALA B 1 209 ? -22.860 8.447 69.692 1.00 30.65 241 ALA B C 1
ATOM 5380 O O . ALA B 1 209 ? -23.643 7.661 69.164 1.00 30.38 241 ALA B O 1
ATOM 5382 N N . ILE B 1 210 ? -22.400 8.295 70.934 1.00 30.62 242 ILE B N 1
ATOM 5383 C CA . ILE B 1 210 ? -22.873 7.221 71.802 1.00 31.09 242 ILE B CA 1
ATOM 5384 C C . ILE B 1 210 ? -24.367 7.380 72.157 1.00 31.98 242 ILE B C 1
ATOM 5385 O O . ILE B 1 210 ? -25.126 6.408 72.084 1.00 32.00 242 ILE B O 1
ATOM 5390 N N . LYS B 1 211 ? -24.774 8.594 72.527 1.00 32.64 243 LYS B N 1
ATOM 5391 C CA . LYS B 1 211 ? -26.194 8.895 72.764 1.00 33.39 243 LYS B CA 1
ATOM 5392 C C . LYS B 1 211 ? -27.014 8.566 71.522 1.00 33.27 243 LYS B C 1
ATOM 5393 O O . LYS B 1 211 ? -28.011 7.850 71.596 1.00 33.40 243 LYS B O 1
ATOM 5399 N N . THR B 1 212 ? -26.582 9.096 70.382 1.00 33.07 244 THR B N 1
ATOM 5400 C CA . THR B 1 212 ? -27.270 8.887 69.120 1.00 33.37 244 THR B CA 1
ATOM 5401 C C . THR B 1 212 ? -27.368 7.397 68.771 1.00 33.99 244 THR B C 1
ATOM 5402 O O . THR B 1 212 ? -28.428 6.928 68.349 1.00 34.72 244 THR B O 1
ATOM 5406 N N . MET B 1 213 ? -26.271 6.664 68.951 1.00 34.15 245 MET B N 1
ATOM 5407 C CA . MET B 1 213 ? -26.255 5.226 68.685 1.00 34.06 245 MET B CA 1
ATOM 5408 C C . MET B 1 213 ? -27.251 4.499 69.592 1.00 34.96 245 MET B C 1
ATOM 5409 O O . MET B 1 213 ? -28.031 3.672 69.127 1.00 35.01 245 MET B O 1
ATOM 5414 N N . MET B 1 214 ? -27.218 4.817 70.882 1.00 36.16 246 MET B N 1
ATOM 5415 C CA . MET B 1 214 ? -28.129 4.213 71.844 1.00 37.96 246 MET B CA 1
ATOM 5416 C C . MET B 1 214 ? -29.603 4.463 71.523 1.00 39.05 246 MET B C 1
ATOM 5417 O O . MET B 1 214 ? -30.447 3.588 71.746 1.00 39.81 246 MET B O 1
ATOM 5422 N N . SER B 1 215 ? -29.907 5.649 70.999 1.00 40.02 247 SER B N 1
ATOM 5423 C CA . SER B 1 215 ? -31.293 6.044 70.749 1.00 40.93 247 SER B CA 1
ATOM 5424 C C . SER B 1 215 ? -31.812 5.505 69.418 1.00 41.32 247 SER B C 1
ATOM 5425 O O . SER B 1 215 ? -33.017 5.347 69.236 1.00 41.94 247 SER B O 1
ATOM 5428 N N . THR B 1 216 ? -30.900 5.222 68.495 1.00 41.36 248 THR B N 1
ATOM 5429 C CA . THR B 1 216 ? -31.293 4.783 67.161 1.00 41.41 248 THR B CA 1
ATOM 5430 C C . THR B 1 216 ? -31.287 3.268 66.939 1.00 41.50 248 THR B C 1
ATOM 5431 O O . THR B 1 216 ? -32.045 2.774 66.104 1.00 41.66 248 THR B O 1
ATOM 5435 N N . PHE B 1 217 ? -30.448 2.538 67.672 1.00 41.67 249 PHE B N 1
ATOM 5436 C CA . PHE B 1 217 ? -30.372 1.075 67.493 1.00 41.81 249 PHE B CA 1
ATOM 5437 C C . PHE B 1 217 ? -31.639 0.387 68.002 1.00 42.37 249 PHE B C 1
ATOM 5438 O O . PHE B 1 217 ? -32.074 -0.619 67.438 1.00 42.28 249 PHE B O 1
ATOM 5446 N N . GLY B 1 218 ? -32.227 0.942 69.058 1.00 43.06 250 GLY B N 1
ATOM 5447 C CA . GLY B 1 218 ? -33.509 0.462 69.570 1.00 44.19 250 GLY B CA 1
ATOM 5448 C C . GLY B 1 218 ? -34.637 0.617 68.556 1.00 44.88 250 GLY B C 1
ATOM 5449 O O . GLY B 1 218 ? -35.516 -0.252 68.453 1.00 45.19 250 GLY B O 1
ATOM 5450 N N . LYS B 1 219 ? -34.611 1.713 67.800 1.00 45.02 251 LYS B N 1
ATOM 5451 C CA . LYS B 1 219 ? -35.653 1.979 66.795 1.00 45.47 251 LYS B CA 1
ATOM 5452 C C . LYS B 1 219 ? -35.566 1.030 65.601 1.00 45.71 251 LYS B C 1
ATOM 5453 O O . LYS B 1 219 ? -36.376 1.107 64.679 1.00 45.89 251 LYS B O 1
ATOM 5459 N N . MET B 1 220 ? -34.582 0.136 65.632 1.00 46.21 252 MET B N 1
ATOM 5460 C CA . MET B 1 220 ? -34.392 -0.854 64.575 1.00 46.55 252 MET B CA 1
ATOM 5461 C C . MET B 1 220 ? -34.466 -2.274 65.137 1.00 47.12 252 MET B C 1
ATOM 5462 O O . MET B 1 220 ? -33.960 -3.227 64.529 1.00 47.14 252 MET B O 1
ATOM 5467 N N . MET B 1 221 ? -35.098 -2.410 66.300 1.00 47.80 253 MET B N 1
ATOM 5468 C CA . MET B 1 221 ? -35.198 -3.702 66.974 1.00 48.45 253 MET B CA 1
ATOM 5469 C C . MET B 1 221 ? -36.504 -4.411 66.640 1.00 48.54 253 MET B C 1
ATOM 5470 O O . MET B 1 221 ? -36.582 -5.639 66.722 1.00 48.98 253 MET B O 1
ATOM 5475 N N . VAL B 1 222 ? -37.519 -3.635 66.265 1.00 48.49 254 VAL B N 1
ATOM 5476 C CA . VAL B 1 222 ? -38.818 -4.180 65.859 1.00 48.16 254 VAL B CA 1
ATOM 5477 C C . VAL B 1 222 ? -38.919 -4.194 64.339 1.00 47.99 254 VAL B C 1
ATOM 5478 O O . VAL B 1 222 ? -38.948 -5.264 63.733 1.00 48.31 254 VAL B O 1
ATOM 5482 N N . THR B 1 223 ? -38.973 -3.011 63.730 1.00 47.62 255 THR B N 1
ATOM 5483 C CA . THR B 1 223 ? -38.976 -2.903 62.271 1.00 47.18 255 THR B CA 1
ATOM 5484 C C . THR B 1 223 ? -37.539 -3.194 61.826 1.00 46.51 255 THR B C 1
ATOM 5485 O O . THR B 1 223 ? -36.618 -2.440 62.157 1.00 46.55 255 THR B O 1
ATOM 5489 N N . PRO B 1 224 ? -37.351 -4.293 61.087 1.00 45.76 256 PRO B N 1
ATOM 5490 C CA . PRO B 1 224 ? -36.039 -4.939 60.957 1.00 45.19 256 PRO B CA 1
ATOM 5491 C C . PRO B 1 224 ? -34.958 -4.100 60.295 1.00 44.70 256 PRO B C 1
ATOM 5492 O O . PRO B 1 224 ? -35.242 -3.270 59.423 1.00 44.29 256 PRO B O 1
ATOM 5496 N N . VAL B 1 225 ? -33.718 -4.338 60.712 1.00 44.18 257 VAL B N 1
ATOM 5497 C CA . VAL B 1 225 ? -32.571 -3.589 60.222 1.00 43.93 257 VAL B CA 1
ATOM 5498 C C . VAL B 1 225 ? -32.368 -3.741 58.695 1.00 44.16 257 VAL B C 1
ATOM 5499 O O . VAL B 1 225 ? -31.978 -2.783 58.024 1.00 44.13 257 VAL B O 1
ATOM 5503 N N . GLU B 1 226 ? -32.648 -4.931 58.165 1.00 44.51 258 GLU B N 1
ATOM 5504 C CA . GLU B 1 226 ? -32.608 -5.169 56.712 1.00 44.93 258 GLU B CA 1
ATOM 5505 C C . GLU B 1 226 ? -33.505 -4.181 55.974 1.00 44.85 258 GLU B C 1
ATOM 5506 O O . GLU B 1 226 ? -33.190 -3.748 54.870 1.00 45.17 258 GLU B O 1
ATOM 5512 N N . LEU B 1 227 ? -34.621 -3.828 56.601 1.00 44.60 259 LEU B N 1
ATOM 5513 C CA . LEU B 1 227 ? -35.567 -2.887 56.030 1.00 44.52 259 LEU B CA 1
ATOM 5514 C C . LEU B 1 227 ? -35.000 -1.476 56.017 1.00 44.25 259 LEU B C 1
ATOM 5515 O O . LEU B 1 227 ? -35.143 -0.751 55.035 1.00 44.52 259 LEU B O 1
ATOM 5520 N N . HIS B 1 228 ? -34.363 -1.089 57.115 1.00 44.03 260 HIS B N 1
ATOM 5521 C CA . HIS B 1 228 ? -33.792 0.243 57.235 1.00 44.02 260 HIS B CA 1
ATOM 5522 C C . HIS B 1 228 ? -32.590 0.436 56.309 1.00 44.39 260 HIS B C 1
ATOM 5523 O O . HIS B 1 228 ? -32.382 1.527 55.769 1.00 44.26 260 HIS B O 1
ATOM 5530 N N . LYS B 1 229 ? -31.809 -0.625 56.133 1.00 44.74 261 LYS B N 1
ATOM 5531 C CA . LYS B 1 229 ? -30.655 -0.594 55.249 1.00 45.26 261 LYS B CA 1
ATOM 5532 C C . LYS B 1 229 ? -31.092 -0.571 53.784 1.00 45.91 261 LYS B C 1
ATOM 5533 O O . LYS B 1 229 ? -30.712 0.338 53.036 1.00 46.02 261 LYS B O 1
ATOM 5539 N N . ARG B 1 230 ? -31.893 -1.559 53.387 1.00 46.46 262 ARG B N 1
ATOM 5540 C CA . ARG B 1 230 ? -32.316 -1.708 51.986 1.00 47.21 262 ARG B CA 1
ATOM 5541 C C . ARG B 1 230 ? -32.913 -0.431 51.385 1.00 47.14 262 ARG B C 1
ATOM 5542 O O . ARG B 1 230 ? -32.695 -0.148 50.211 1.00 47.35 262 ARG B O 1
ATOM 5550 N N . LEU B 1 231 ? -33.653 0.328 52.191 1.00 47.03 263 LEU B N 1
ATOM 5551 C CA . LEU B 1 231 ? -34.255 1.581 51.724 1.00 46.98 263 LEU B CA 1
ATOM 5552 C C . LEU B 1 231 ? -33.616 2.851 52.307 1.00 46.74 263 LEU B C 1
ATOM 5553 O O . LEU B 1 231 ? -34.138 3.958 52.128 1.00 46.60 263 LEU B O 1
ATOM 5558 N N . ASN B 1 232 ? -32.486 2.676 52.992 1.00 46.37 264 ASN B N 1
ATOM 5559 C CA . ASN B 1 232 ? -31.642 3.799 53.451 1.00 45.84 264 ASN B CA 1
ATOM 5560 C C . ASN B 1 232 ? -32.337 4.864 54.306 1.00 45.22 264 ASN B C 1
ATOM 5561 O O . ASN B 1 232 ? -32.140 6.064 54.096 1.00 45.21 264 ASN B O 1
ATOM 5566 N N . THR B 1 233 ? -33.137 4.417 55.271 1.00 44.38 265 THR B N 1
ATOM 5567 C CA . THR B 1 233 ? -33.887 5.327 56.142 1.00 43.71 265 THR B CA 1
ATOM 5568 C C . THR B 1 233 ? -32.963 6.294 56.893 1.00 43.50 265 THR B C 1
ATOM 5569 O O . THR B 1 233 ? -31.759 6.054 57.003 1.00 43.46 265 THR B O 1
ATOM 5573 N N . LYS B 1 234 ? -33.532 7.380 57.407 1.00 42.99 266 LYS B N 1
ATOM 5574 C CA . LYS B 1 234 ? -32.756 8.367 58.149 1.00 42.50 266 LYS B CA 1
ATOM 5575 C C . LYS B 1 234 ? -32.280 7.836 59.499 1.00 41.56 266 LYS B C 1
ATOM 5576 O O . LYS B 1 234 ? -31.334 8.360 60.083 1.00 41.85 266 LYS B O 1
ATOM 5582 N N . VAL B 1 235 ? -32.945 6.793 59.984 1.00 40.35 267 VAL B N 1
ATOM 5583 C CA . VAL B 1 235 ? -32.545 6.114 61.214 1.00 38.76 267 VAL B CA 1
ATOM 5584 C C . VAL B 1 235 ? -31.267 5.292 60.971 1.00 37.87 267 VAL B C 1
ATOM 5585 O O . VAL B 1 235 ? -30.368 5.261 61.806 1.00 37.35 267 VAL B O 1
ATOM 5589 N N . TRP B 1 236 ? -31.208 4.636 59.817 1.00 36.83 268 TRP B N 1
ATOM 5590 C CA . TRP B 1 236 ? -30.039 3.880 59.406 1.00 36.22 268 TRP B CA 1
ATOM 5591 C C . TRP B 1 236 ? -28.808 4.768 59.230 1.00 36.17 268 TRP B C 1
ATOM 5592 O O . TRP B 1 236 ? -27.703 4.383 59.616 1.00 36.55 268 TRP B O 1
ATOM 5603 N N . GLN B 1 237 ? -29.009 5.944 58.641 1.00 35.63 269 GLN B N 1
ATOM 5604 C CA . GLN B 1 237 ? -27.926 6.887 58.375 1.00 35.08 269 GLN B CA 1
ATOM 5605 C C . GLN B 1 237 ? -27.363 7.445 59.669 1.00 34.42 269 GLN B C 1
ATOM 5606 O O . GLN B 1 237 ? -26.144 7.580 59.818 1.00 34.43 269 GLN B O 1
ATOM 5612 N N . ALA B 1 238 ? -28.257 7.765 60.603 1.00 33.43 270 ALA B N 1
ATOM 5613 C CA . ALA B 1 238 ? -27.864 8.295 61.905 1.00 32.53 270 ALA B CA 1
ATOM 5614 C C . ALA B 1 238 ? -27.095 7.240 62.722 1.00 32.00 270 ALA B C 1
ATOM 5615 O O . ALA B 1 238 ? -26.157 7.567 63.453 1.00 31.93 270 ALA B O 1
ATOM 5617 N N . HIS B 1 239 ? -27.501 5.981 62.576 1.00 30.96 271 HIS B N 1
ATOM 5618 C CA . HIS B 1 239 ? -26.886 4.868 63.279 1.00 29.77 271 HIS B CA 1
ATOM 5619 C C . HIS B 1 239 ? -25.488 4.600 62.711 1.00 29.45 271 HIS B C 1
ATOM 5620 O O . HIS B 1 239 ? -24.545 4.337 63.458 1.00 29.02 271 HIS B O 1
ATOM 5627 N N . THR B 1 240 ? -25.367 4.673 61.388 1.00 29.18 272 THR B N 1
ATOM 5628 C CA . THR B 1 240 ? -24.090 4.460 60.706 1.00 29.25 272 THR B CA 1
ATOM 5629 C C . THR B 1 240 ? -23.084 5.576 61.012 1.00 29.36 272 THR B C 1
ATOM 5630 O O . THR B 1 240 ? -21.919 5.314 61.267 1.00 29.20 272 THR B O 1
ATOM 5634 N N . LEU B 1 241 ? -23.555 6.818 60.982 1.00 29.52 273 LEU B N 1
ATOM 5635 C CA . LEU B 1 241 ? -22.712 7.960 61.266 1.00 29.74 273 LEU B CA 1
ATOM 5636 C C . LEU B 1 241 ? -22.253 7.903 62.723 1.00 28.83 273 LEU B C 1
ATOM 5637 O O . LEU B 1 241 ? -21.112 8.267 63.039 1.00 29.01 273 LEU B O 1
ATOM 5642 N N . ALA B 1 242 ? -23.143 7.450 63.604 1.00 27.51 274 ALA B N 1
ATOM 5643 C CA . ALA B 1 242 ? -22.826 7.327 65.024 1.00 26.45 274 ALA B CA 1
ATOM 5644 C C . ALA B 1 242 ? -21.751 6.264 65.299 1.00 25.96 274 ALA B C 1
ATOM 5645 O O . ALA B 1 242 ? -20.814 6.522 66.041 1.00 25.89 274 ALA B O 1
ATOM 5647 N N . TRP B 1 243 ? -21.886 5.087 64.694 1.00 25.27 275 TRP B N 1
ATOM 5648 C CA . TRP B 1 243 ? -20.885 4.045 64.859 1.00 25.69 275 TRP B CA 1
ATOM 5649 C C . TRP B 1 243 ? -19.573 4.384 64.145 1.00 26.25 275 TRP B C 1
ATOM 5650 O O . TRP B 1 243 ? -18.495 3.990 64.609 1.00 26.45 275 TRP B O 1
ATOM 5661 N N . ASP B 1 244 ? -19.664 5.106 63.027 1.00 26.51 276 ASP B N 1
ATOM 5662 C CA . ASP B 1 244 ? -18.473 5.591 62.322 1.00 26.64 276 ASP B CA 1
ATOM 5663 C C . ASP B 1 244 ? -17.663 6.450 63.276 1.00 26.42 276 ASP B C 1
ATOM 5664 O O . ASP B 1 244 ? -16.460 6.229 63.462 1.00 26.39 276 ASP B O 1
ATOM 5669 N N . THR B 1 245 ? -18.335 7.417 63.891 1.00 26.17 277 THR B N 1
ATOM 5670 C CA . THR B 1 245 ? -17.701 8.318 64.851 1.00 26.46 277 THR B CA 1
ATOM 5671 C C . THR B 1 245 ? -17.083 7.588 66.047 1.00 26.42 277 THR B C 1
ATOM 5672 O O . THR B 1 245 ? -15.951 7.868 66.427 1.00 26.48 277 THR B O 1
ATOM 5676 N N . ILE B 1 246 ? -17.841 6.662 66.630 1.00 26.80 278 ILE B N 1
ATOM 5677 C CA . ILE B 1 246 ? -17.365 5.845 67.752 1.00 27.14 278 ILE B CA 1
ATOM 5678 C C . ILE B 1 246 ? -16.069 5.115 67.390 1.00 27.32 278 ILE B C 1
ATOM 5679 O O . ILE B 1 246 ? -15.093 5.185 68.125 1.00 27.60 278 ILE B O 1
ATOM 5684 N N . PHE B 1 247 ? -16.063 4.434 66.250 1.00 27.49 279 PHE B N 1
ATOM 5685 C CA . PHE B 1 247 ? -14.859 3.768 65.774 1.00 27.96 279 PHE B CA 1
ATOM 5686 C C . PHE B 1 247 ? -13.713 4.735 65.415 1.00 28.72 279 PHE B C 1
ATOM 5687 O O . PHE B 1 247 ? -12.539 4.420 65.641 1.00 29.15 279 PHE B O 1
ATOM 5695 N N . LYS B 1 248 ? -14.058 5.904 64.880 1.00 29.13 280 LYS B N 1
ATOM 5696 C CA . LYS B 1 248 ? -13.056 6.906 64.501 1.00 29.72 280 LYS B CA 1
ATOM 5697 C C . LYS B 1 248 ? -12.272 7.356 65.715 1.00 29.48 280 LYS B C 1
ATOM 5698 O O . LYS B 1 248 ? -11.076 7.625 65.618 1.00 29.67 280 LYS B O 1
ATOM 5704 N N . SER B 1 249 ? -12.952 7.435 66.856 1.00 29.01 281 SER B N 1
ATOM 5705 C CA . SER B 1 249 ? -12.346 7.905 68.099 1.00 28.75 281 SER B CA 1
ATOM 5706 C C . SER B 1 249 ? -11.566 6.826 68.857 1.00 28.40 281 SER B C 1
ATOM 5707 O O . SER B 1 249 ? -10.595 7.119 69.539 1.00 28.51 281 SER B O 1
ATOM 5710 N N . VAL B 1 250 ? -12.001 5.579 68.728 1.00 28.22 282 VAL B N 1
ATOM 5711 C CA . VAL B 1 250 ? -11.406 4.463 69.473 1.00 27.87 282 VAL B CA 1
ATOM 5712 C C . VAL B 1 250 ? -10.104 3.982 68.850 1.00 27.60 282 VAL B C 1
ATOM 5713 O O . VAL B 1 250 ? -9.150 3.662 69.563 1.00 27.21 282 VAL B O 1
ATOM 5717 N N . LYS B 1 251 ? -10.070 3.941 67.519 1.00 27.83 283 LYS B N 1
ATOM 5718 C CA . LYS B 1 251 ? -8.916 3.413 66.774 1.00 28.16 283 LYS B CA 1
ATOM 5719 C C . LYS B 1 251 ? -7.524 3.977 67.126 1.00 28.38 283 LYS B C 1
ATOM 5720 O O . LYS B 1 251 ? -6.605 3.198 67.411 1.00 28.01 283 LYS B O 1
ATOM 5726 N N . PRO B 1 252 ? -7.367 5.307 67.106 1.00 28.54 284 PRO B N 1
ATOM 5727 C CA . PRO B 1 252 ? -6.078 5.920 67.443 1.00 28.73 284 PRO B CA 1
ATOM 5728 C C . PRO B 1 252 ? -5.637 5.631 68.872 1.00 29.03 284 PRO B C 1
ATOM 5729 O O . PRO B 1 252 ? -4.445 5.382 69.113 1.00 29.79 284 PRO B O 1
ATOM 5733 N N . CYS B 1 253 ? -6.573 5.653 69.816 1.00 28.73 285 CYS B N 1
ATOM 5734 C CA . CYS B 1 253 ? -6.232 5.350 71.204 1.00 28.65 285 CYS B CA 1
ATOM 5735 C C . CYS B 1 253 ? -5.669 3.946 71.307 1.00 27.99 285 CYS B C 1
ATOM 5736 O O . CYS B 1 253 ? -4.615 3.743 71.888 1.00 28.36 285 CYS B O 1
ATOM 5739 N N . ILE B 1 254 ? -6.372 2.982 70.725 1.00 27.42 286 ILE B N 1
ATOM 5740 C CA . ILE B 1 254 ? -5.894 1.608 70.694 1.00 27.21 286 ILE B CA 1
ATOM 5741 C C . ILE B 1 254 ? -4.551 1.460 69.969 1.00 27.25 286 ILE B C 1
ATOM 5742 O O . ILE B 1 254 ? -3.644 0.800 70.480 1.00 26.92 286 ILE B O 1
ATOM 5747 N N . ASP B 1 255 ? -4.426 2.079 68.798 1.00 27.68 287 ASP B N 1
ATOM 5748 C CA . ASP B 1 255 ? -3.163 2.059 68.051 1.00 28.36 287 ASP B CA 1
ATOM 5749 C C . ASP B 1 255 ? -2.002 2.641 68.859 1.00 28.16 287 ASP B C 1
ATOM 5750 O O . ASP B 1 255 ? -0.929 2.068 68.880 1.00 27.52 287 ASP B O 1
ATOM 5755 N N . ASN B 1 256 ? -2.235 3.768 69.526 1.00 29.05 288 ASN B N 1
ATOM 5756 C CA . ASN B 1 256 ? -1.204 4.387 70.353 1.00 30.55 288 ASN B CA 1
ATOM 5757 C C . ASN B 1 256 ? -0.701 3.439 71.434 1.00 31.41 288 ASN B C 1
ATOM 5758 O O . ASN B 1 256 ? 0.504 3.300 71.620 1.00 31.35 288 ASN B O 1
ATOM 5763 N N . ARG B 1 257 ? -1.621 2.775 72.128 1.00 32.51 289 ARG B N 1
ATOM 5764 C CA . ARG B 1 257 ? -1.239 1.778 73.127 1.00 33.85 289 ARG B CA 1
ATOM 5765 C C . ARG B 1 257 ? -0.405 0.673 72.530 1.00 34.51 289 ARG B C 1
ATOM 5766 O O . ARG B 1 257 ? 0.532 0.195 73.151 1.00 34.96 289 ARG B O 1
ATOM 5774 N N . LEU B 1 258 ? -0.759 0.254 71.322 1.00 35.94 290 LEU B N 1
ATOM 5775 C CA . LEU B 1 258 ? -0.065 -0.847 70.673 1.00 37.45 290 LEU B CA 1
ATOM 5776 C C . LEU B 1 258 ? 1.341 -0.480 70.181 1.00 38.98 290 LEU B C 1
ATOM 5777 O O . LEU B 1 258 ? 2.257 -1.288 70.294 1.00 39.40 290 LEU B O 1
ATOM 5782 N N . GLN B 1 259 ? 1.511 0.730 69.654 1.00 40.73 291 GLN B N 1
ATOM 5783 C CA . GLN B 1 259 ? 2.838 1.168 69.209 1.00 42.80 291 GLN B CA 1
ATOM 5784 C C . GLN B 1 259 ? 3.711 1.647 70.382 1.00 43.95 291 GLN B C 1
ATOM 5785 O O . GLN B 1 259 ? 4.931 1.616 70.298 1.00 44.45 291 GLN B O 1
ATOM 5791 N N . ARG B 1 260 ? 3.073 2.064 71.472 1.00 45.52 292 ARG B N 1
ATOM 5792 C CA . ARG B 1 260 ? 3.782 2.667 72.609 1.00 47.01 292 ARG B CA 1
ATOM 5793 C C . ARG B 1 260 ? 4.460 1.675 73.567 1.00 47.56 292 ARG B C 1
ATOM 5794 O O . ARG B 1 260 ? 5.574 1.924 74.026 1.00 47.74 292 ARG B O 1
ATOM 5802 N N . TYR B 1 261 ? 3.792 0.561 73.857 1.00 48.50 293 TYR B N 1
ATOM 5803 C CA . TYR B 1 261 ? 4.343 -0.460 74.761 1.00 49.36 293 TYR B CA 1
ATOM 5804 C C . TYR B 1 261 ? 4.711 -1.786 74.087 1.00 49.83 293 TYR B C 1
ATOM 5805 O O . TYR B 1 261 ? 4.869 -2.808 74.760 1.00 49.77 293 TYR B O 1
ATOM 5814 N N . SER B 1 262 ? 4.860 -1.758 72.766 1.00 50.68 294 SER B N 1
ATOM 5815 C CA . SER B 1 262 ? 5.144 -2.968 71.984 1.00 51.65 294 SER B CA 1
ATOM 5816 C C . SER B 1 262 ? 6.353 -3.813 72.453 1.00 52.41 294 SER B C 1
ATOM 5817 O O . SER B 1 262 ? 6.198 -5.003 72.745 1.00 52.81 294 SER B O 1
ATOM 5820 N N . GLN B 1 263 ? 7.535 -3.201 72.524 1.00 53.17 295 GLN B N 1
ATOM 5821 C CA . GLN B 1 263 ? 8.765 -3.932 72.895 1.00 53.94 295 GLN B CA 1
ATOM 5822 C C . GLN B 1 263 ? 8.927 -4.205 74.395 1.00 54.18 295 GLN B C 1
ATOM 5823 O O . GLN B 1 263 ? 9.968 -4.718 74.836 1.00 54.57 295 GLN B O 1
ATOM 5829 N N . GLN B 1 264 ? 7.895 -3.874 75.167 1.00 54.25 296 GLN B N 1
ATOM 5830 C CA . GLN B 1 264 ? 7.926 -4.020 76.620 1.00 54.18 296 GLN B CA 1
ATOM 5831 C C . GLN B 1 264 ? 6.870 -5.055 77.060 1.00 53.74 296 GLN B C 1
ATOM 5832 O O . GLN B 1 264 ? 5.772 -4.680 77.485 1.00 54.01 296 GLN B O 1
ATOM 5838 N N . PRO B 1 265 ? 7.216 -6.347 76.970 1.00 53.15 297 PRO B N 1
ATOM 5839 C CA . PRO B 1 265 ? 6.245 -7.457 77.063 1.00 52.59 297 PRO B CA 1
ATOM 5840 C C . PRO B 1 265 ? 5.100 -7.353 78.085 1.00 51.81 297 PRO B C 1
ATOM 5841 O O . PRO B 1 265 ? 3.938 -7.224 77.683 1.00 52.20 297 PRO B O 1
ATOM 5845 N N . GLY B 1 266 ? 5.420 -7.404 79.376 1.00 50.83 298 GLY B N 1
ATOM 5846 C CA . GLY B 1 266 ? 4.385 -7.480 80.425 1.00 48.83 298 GLY B CA 1
ATOM 5847 C C . GLY B 1 266 ? 3.893 -6.153 80.975 1.00 47.47 298 GLY B C 1
ATOM 5848 O O . GLY B 1 266 ? 3.302 -6.105 82.057 1.00 47.63 298 GLY B O 1
ATOM 5849 N N . ALA B 1 267 ? 4.132 -5.076 80.231 1.00 45.81 299 ALA B N 1
ATOM 5850 C CA . ALA B 1 267 ? 3.784 -3.731 80.689 1.00 44.01 299 ALA B CA 1
ATOM 5851 C C . ALA B 1 267 ? 2.316 -3.366 80.500 1.00 42.56 299 ALA B C 1
ATOM 5852 O O . ALA B 1 267 ? 1.766 -2.623 81.302 1.00 42.92 299 ALA B O 1
ATOM 5854 N N . ASP B 1 268 ? 1.695 -3.895 79.449 1.00 40.51 300 ASP B N 1
ATOM 5855 C CA . ASP B 1 268 ? 0.380 -3.428 79.004 1.00 38.83 300 ASP B CA 1
ATOM 5856 C C . ASP B 1 268 ? -0.545 -4.566 78.581 1.00 37.48 300 ASP B C 1
ATOM 5857 O O . ASP B 1 268 ? -0.170 -5.410 77.765 1.00 37.22 300 ASP B O 1
ATOM 5862 N N . PHE B 1 269 ? -1.762 -4.576 79.113 1.00 35.80 301 PHE B N 1
ATOM 5863 C CA . PHE B 1 269 ? -2.654 -5.718 78.902 1.00 34.46 301 PHE B CA 1
ATOM 5864 C C . PHE B 1 269 ? -3.126 -5.887 77.450 1.00 33.26 301 PHE B C 1
ATOM 5865 O O . PHE B 1 269 ? -3.314 -7.003 76.984 1.00 32.81 301 PHE B O 1
ATOM 5873 N N . LEU B 1 270 ? -3.297 -4.774 76.745 1.00 32.24 302 LEU B N 1
ATOM 5874 C CA . LEU B 1 270 ? -3.741 -4.809 75.358 1.00 31.42 302 LEU B CA 1
ATOM 5875 C C . LEU B 1 270 ? -2.638 -5.325 74.432 1.00 31.14 302 LEU B C 1
ATOM 5876 O O . LEU B 1 270 ? -2.904 -6.106 73.517 1.00 30.82 302 LEU B O 1
ATOM 5881 N N . CYS B 1 271 ? -1.403 -4.893 74.680 1.00 30.59 303 CYS B N 1
ATOM 5882 C CA . CYS B 1 271 ? -0.254 -5.412 73.955 1.00 30.62 303 CYS B CA 1
ATOM 5883 C C . CYS B 1 271 ? -0.050 -6.895 74.208 1.00 30.41 303 CYS B C 1
ATOM 5884 O O . CYS B 1 271 ? 0.248 -7.649 73.286 1.00 30.62 303 CYS B O 1
ATOM 5887 N N . ASP B 1 272 ? -0.210 -7.310 75.460 1.00 30.53 304 ASP B N 1
ATOM 5888 C CA . ASP B 1 272 ? -0.097 -8.716 75.817 1.00 30.94 304 ASP B CA 1
ATOM 5889 C C . ASP B 1 272 ? -1.083 -9.588 75.046 1.00 30.40 304 ASP B C 1
ATOM 5890 O O . ASP B 1 272 ? -0.698 -10.606 74.476 1.00 30.20 304 ASP B O 1
ATOM 5895 N N . ILE B 1 273 ? -2.350 -9.183 75.028 1.00 29.50 305 ILE B N 1
ATOM 5896 C CA . ILE B 1 273 ? -3.382 -9.939 74.331 1.00 29.07 305 ILE B CA 1
ATOM 5897 C C . ILE B 1 273 ? -3.031 -10.032 72.848 1.00 28.77 305 ILE B C 1
ATOM 5898 O O . ILE B 1 273 ? -3.130 -11.091 72.245 1.00 28.49 305 ILE B O 1
ATOM 5903 N N . TYR B 1 274 ? -2.615 -8.906 72.279 1.00 28.86 306 TYR B N 1
ATOM 5904 C CA . TYR B 1 274 ? -2.179 -8.838 70.893 1.00 28.86 306 TYR B CA 1
ATOM 5905 C C . TYR B 1 274 ? -1.037 -9.820 70.564 1.00 29.61 306 TYR B C 1
ATOM 5906 O O . TYR B 1 274 ? -1.104 -10.539 69.568 1.00 29.15 306 TYR B O 1
ATOM 5915 N N . GLN B 1 275 ? -0.003 -9.844 71.403 1.00 30.93 307 GLN B N 1
ATOM 5916 C CA . GLN B 1 275 ? 1.153 -10.733 71.190 1.00 32.29 307 GLN B CA 1
ATOM 5917 C C . GLN B 1 275 ? 0.877 -12.197 71.539 1.00 32.26 307 GLN B C 1
ATOM 5918 O O . GLN B 1 275 ? 1.170 -13.087 70.741 1.00 32.48 307 GLN B O 1
ATOM 5924 N N . GLN B 1 276 ? 0.317 -12.438 72.722 1.00 32.72 308 GLN B N 1
ATOM 5925 C CA . GLN B 1 276 ? 0.066 -13.806 73.203 1.00 33.15 308 GLN B CA 1
ATOM 5926 C C . GLN B 1 276 ? -1.085 -14.508 72.478 1.00 33.16 308 GLN B C 1
ATOM 5927 O O . GLN B 1 276 ? -1.007 -15.707 72.210 1.00 33.53 308 GLN B O 1
ATOM 5933 N N . ASP B 1 277 ? -2.149 -13.771 72.173 1.00 32.73 309 ASP B N 1
ATOM 5934 C CA . ASP B 1 277 ? -3.373 -14.387 71.656 1.00 32.35 309 ASP B CA 1
ATOM 5935 C C . ASP B 1 277 ? -3.612 -14.144 70.166 1.00 31.66 309 ASP B C 1
ATOM 5936 O O . ASP B 1 277 ? -4.556 -14.686 69.589 1.00 31.46 309 ASP B O 1
ATOM 5941 N N . HIS B 1 278 ? -2.757 -13.326 69.552 1.00 30.92 310 HIS B N 1
ATOM 5942 C CA . HIS B 1 278 ? -2.782 -13.104 68.090 1.00 30.20 310 HIS B CA 1
ATOM 5943 C C . HIS B 1 278 ? -4.061 -12.461 67.560 1.00 29.55 310 HIS B C 1
ATOM 5944 O O . HIS B 1 278 ? -4.458 -12.703 66.412 1.00 29.61 310 HIS B O 1
ATOM 5951 N N . LEU B 1 279 ? -4.705 -11.651 68.393 1.00 28.45 311 LEU B N 1
ATOM 5952 C CA . LEU B 1 279 ? -5.897 -10.918 67.981 1.00 27.60 311 LEU B CA 1
ATOM 5953 C C . LEU B 1 279 ? -5.455 -9.765 67.085 1.00 26.95 311 LEU B C 1
ATOM 5954 O O . LEU B 1 279 ? -4.448 -9.135 67.349 1.00 27.08 311 LEU B O 1
ATOM 5959 N N . SER B 1 280 ? -6.202 -9.503 66.021 1.00 26.21 312 SER B N 1
ATOM 5960 C CA . SER B 1 280 ? -5.871 -8.407 65.127 1.00 26.09 312 SER B CA 1
ATOM 5961 C C . SER B 1 280 ? -6.348 -7.081 65.719 1.00 25.98 312 SER B C 1
ATOM 5962 O O . SER B 1 280 ? -7.157 -7.070 66.645 1.00 26.36 312 SER B O 1
ATOM 5965 N N . LYS B 1 281 ? -5.843 -5.973 65.184 1.00 25.61 313 LYS B N 1
ATOM 5966 C CA . LYS B 1 281 ? -6.308 -4.639 65.578 1.00 25.93 313 LYS B CA 1
ATOM 5967 C C . LYS B 1 281 ? -7.819 -4.461 65.388 1.00 25.68 313 LYS B C 1
ATOM 5968 O O . LYS B 1 281 ? -8.495 -3.886 66.238 1.00 25.03 313 LYS B O 1
ATOM 5974 N N . LYS B 1 282 ? -8.332 -4.956 64.265 1.00 25.98 314 LYS B N 1
ATOM 5975 C CA . LYS B 1 282 ? -9.763 -4.934 63.985 1.00 26.31 314 LYS B CA 1
ATOM 5976 C C . LYS B 1 282 ? -10.530 -5.558 65.155 1.00 25.73 314 LYS B C 1
ATOM 5977 O O . LYS B 1 282 ? -11.500 -4.978 65.644 1.00 26.15 314 LYS B O 1
ATOM 5983 N N . GLU B 1 283 ? -10.076 -6.727 65.601 1.00 25.10 315 GLU B N 1
ATOM 5984 C CA . GLU B 1 283 ? -10.713 -7.452 66.711 1.00 25.04 315 GLU B CA 1
ATOM 5985 C C . GLU B 1 283 ? -10.626 -6.734 68.049 1.00 24.36 315 GLU B C 1
ATOM 5986 O O . GLU B 1 283 ? -11.579 -6.749 68.831 1.00 23.95 315 GLU B O 1
ATOM 5992 N N . LEU B 1 284 ? -9.483 -6.109 68.312 1.00 23.98 316 LEU B N 1
ATOM 5993 C CA . LEU B 1 284 ? -9.314 -5.318 69.518 1.00 23.54 316 LEU B CA 1
ATOM 5994 C C . LEU B 1 284 ? -10.237 -4.096 69.520 1.00 23.17 316 LEU B C 1
ATOM 5995 O O . LEU B 1 284 ? -10.860 -3.808 70.539 1.00 23.99 316 LEU B O 1
ATOM 6000 N N . TYR B 1 285 ? -10.326 -3.392 68.395 1.00 22.15 317 TYR B N 1
ATOM 6001 C CA . TYR B 1 285 ? -11.224 -2.234 68.287 1.00 21.91 317 TYR B CA 1
ATOM 6002 C C . TYR B 1 285 ? -12.647 -2.626 68.687 1.00 21.78 317 TYR B C 1
ATOM 6003 O O . TYR B 1 285 ? -13.271 -1.949 69.480 1.00 21.50 317 TYR B O 1
ATOM 6012 N N . ALA B 1 286 ? -13.139 -3.729 68.132 1.00 21.56 318 ALA B N 1
ATOM 6013 C CA . ALA B 1 286 ? -14.510 -4.180 68.400 1.00 21.63 318 ALA B CA 1
ATOM 6014 C C . ALA B 1 286 ? -14.685 -4.632 69.832 1.00 21.47 318 ALA B C 1
ATOM 6015 O O . ALA B 1 286 ? -15.629 -4.233 70.500 1.00 21.39 318 ALA B O 1
ATOM 6017 N N . ALA B 1 287 ? -13.768 -5.468 70.303 1.00 22.08 319 ALA B N 1
ATOM 6018 C CA . ALA B 1 287 ? -13.839 -5.981 71.667 1.00 22.35 319 ALA B CA 1
ATOM 6019 C C . ALA B 1 287 ? -13.760 -4.834 72.664 1.00 22.51 319 ALA B C 1
ATOM 6020 O O . ALA B 1 287 ? -14.550 -4.765 73.609 1.00 23.20 319 ALA B O 1
ATOM 6022 N N . VAL B 1 288 ? -12.827 -3.916 72.441 1.00 22.23 320 VAL B N 1
ATOM 6023 C CA . VAL B 1 288 ? -12.640 -2.813 73.374 1.00 21.93 320 VAL B CA 1
ATOM 6024 C C . VAL B 1 288 ? -13.792 -1.819 73.417 1.00 22.08 320 VAL B C 1
ATOM 6025 O O . VAL B 1 288 ? -14.153 -1.365 74.495 1.00 21.98 320 VAL B O 1
ATOM 6029 N N . THR B 1 289 ? -14.381 -1.486 72.273 1.00 22.51 321 THR B N 1
ATOM 6030 C CA . THR B 1 289 ? -15.484 -0.518 72.299 1.00 23.46 321 THR B CA 1
ATOM 6031 C C . THR B 1 289 ? -16.717 -1.117 72.957 1.00 23.67 321 THR B C 1
ATOM 6032 O O . THR B 1 289 ? -17.491 -0.397 73.586 1.00 24.18 321 THR B O 1
ATOM 6036 N N . GLU B 1 290 ? -16.885 -2.430 72.829 1.00 23.81 322 GLU B N 1
ATOM 6037 C CA . GLU B 1 290 ? -17.982 -3.132 73.513 1.00 24.08 322 GLU B CA 1
ATOM 6038 C C . GLU B 1 290 ? -17.782 -3.198 75.035 1.00 23.39 322 GLU B C 1
ATOM 6039 O O . GLU B 1 290 ? -18.736 -3.039 75.804 1.00 23.09 322 GLU B O 1
ATOM 6045 N N . LEU B 1 291 ? -16.541 -3.403 75.458 1.00 22.71 323 LEU B N 1
ATOM 6046 C CA . LEU B 1 291 ? -16.194 -3.309 76.864 1.00 22.29 323 LEU B CA 1
ATOM 6047 C C . LEU B 1 291 ? -16.672 -1.986 77.443 1.00 22.58 323 LEU B C 1
ATOM 6048 O O . LEU B 1 291 ? -17.309 -1.957 78.495 1.00 23.04 323 LEU B O 1
ATOM 6053 N N . GLN B 1 292 ? -16.367 -0.895 76.751 1.00 22.27 324 GLN B N 1
ATOM 6054 C CA . GLN B 1 292 ? -16.677 0.431 77.246 1.00 22.61 324 GLN B CA 1
ATOM 6055 C C . GLN B 1 292 ? -18.192 0.711 77.232 1.00 22.43 324 GLN B C 1
ATOM 6056 O O . GLN B 1 292 ? -18.736 1.266 78.184 1.00 21.95 324 GLN B O 1
ATOM 6062 N N . LEU B 1 293 ? -18.862 0.329 76.151 1.00 22.23 325 LEU B N 1
ATOM 6063 C CA . LEU B 1 293 ? -20.300 0.523 76.066 1.00 22.29 325 LEU B CA 1
ATOM 6064 C C . LEU B 1 293 ? -21.010 -0.189 77.206 1.00 22.28 325 LEU B C 1
ATOM 6065 O O . LEU B 1 293 ? -21.971 0.332 77.754 1.00 23.27 325 LEU B O 1
ATOM 6070 N N . ALA B 1 294 ? -20.522 -1.367 77.575 1.00 21.74 326 ALA B N 1
ATOM 6071 C CA . ALA B 1 294 ? -21.143 -2.139 78.641 1.00 21.45 326 ALA B CA 1
ATOM 6072 C C . ALA B 1 294 ? -20.788 -1.663 80.047 1.00 21.37 326 ALA B C 1
ATOM 6073 O O . ALA B 1 294 ? -21.464 -2.006 81.001 1.00 21.40 326 ALA B O 1
ATOM 6075 N N . ALA B 1 295 ? -19.719 -0.885 80.167 1.00 21.09 327 ALA B N 1
ATOM 6076 C CA . ALA B 1 295 ? -19.178 -0.527 81.474 1.00 21.20 327 ALA B CA 1
ATOM 6077 C C . ALA B 1 295 ? -19.711 0.775 82.048 1.00 21.43 327 ALA B C 1
ATOM 6078 O O . ALA B 1 295 ? -19.897 0.900 83.258 1.00 21.38 327 ALA B O 1
ATOM 6080 N N . VAL B 1 296 ? -19.933 1.754 81.181 1.00 21.52 328 VAL B N 1
ATOM 6081 C CA . VAL B 1 296 ? -20.139 3.115 81.637 1.00 21.64 328 VAL B CA 1
ATOM 6082 C C . VAL B 1 296 ? -21.441 3.279 82.425 1.00 21.85 328 VAL B C 1
ATOM 6083 O O . VAL B 1 296 ? -21.406 3.557 83.639 1.00 21.34 328 VAL B O 1
ATOM 6087 N N . GLU B 1 297 ? -22.575 3.108 81.751 1.00 21.94 329 GLU B N 1
ATOM 6088 C CA . GLU B 1 297 ? -23.856 3.320 82.406 1.00 22.94 329 GLU B CA 1
ATOM 6089 C C . GLU B 1 297 ? -24.145 2.336 83.551 1.00 22.77 329 GLU B C 1
ATOM 6090 O O . GLU B 1 297 ? -24.663 2.744 84.590 1.00 22.95 329 GLU B O 1
ATOM 6096 N N . THR B 1 298 ? -23.801 1.066 83.362 1.00 22.14 330 THR B N 1
ATOM 6097 C CA . THR B 1 298 ? -24.031 0.056 84.390 1.00 22.59 330 THR B CA 1
ATOM 6098 C C . THR B 1 298 ? -23.294 0.396 85.695 1.00 22.46 330 THR B C 1
ATOM 6099 O O . THR B 1 298 ? -23.865 0.297 86.785 1.00 22.38 330 THR B O 1
ATOM 6103 N N . THR B 1 299 ? -22.028 0.790 85.573 1.00 22.32 331 THR B N 1
ATOM 6104 C CA . THR B 1 299 ? -21.195 1.116 86.732 1.00 22.22 331 THR B CA 1
ATOM 6105 C C . THR B 1 299 ? -21.700 2.355 87.480 1.00 22.01 331 THR B C 1
ATOM 6106 O O . THR B 1 299 ? -21.874 2.313 88.700 1.00 22.41 331 THR B O 1
ATOM 6110 N N . ALA B 1 300 ? -21.942 3.441 86.751 1.00 21.64 332 ALA B N 1
ATOM 6111 C CA . ALA B 1 300 ? -22.496 4.674 87.339 1.00 21.43 332 ALA B CA 1
ATOM 6112 C C . ALA B 1 300 ? -23.820 4.424 88.060 1.00 21.43 332 ALA B C 1
ATOM 6113 O O . ALA B 1 300 ? -24.040 4.904 89.179 1.00 21.48 332 ALA B O 1
ATOM 6115 N N . ASN B 1 301 ? -24.695 3.676 87.395 1.00 21.50 333 ASN B N 1
ATOM 6116 C CA . ASN B 1 301 ? -26.022 3.364 87.892 1.00 21.53 333 ASN B CA 1
ATOM 6117 C C . ASN B 1 301 ? -25.897 2.612 89.187 1.00 22.35 333 ASN B C 1
ATOM 6118 O O . ASN B 1 301 ? -26.661 2.816 90.123 1.00 22.41 333 ASN B O 1
ATOM 6123 N N . SER B 1 302 ? -24.904 1.736 89.237 1.00 23.21 334 SER B N 1
ATOM 6124 C CA . SER B 1 302 ? -24.670 0.926 90.390 1.00 24.34 334 SER B CA 1
ATOM 6125 C C . SER B 1 302 ? -24.136 1.766 91.564 1.00 25.16 334 SER B C 1
ATOM 6126 O O . SER B 1 302 ? -24.411 1.457 92.734 1.00 25.27 334 SER B O 1
ATOM 6129 N N . LEU B 1 303 ? -23.379 2.817 91.251 1.00 25.44 335 LEU B N 1
ATOM 6130 C CA . LEU B 1 303 ? -22.879 3.721 92.280 1.00 25.85 335 LEU B CA 1
ATOM 6131 C C . LEU B 1 303 ? -24.042 4.536 92.799 1.00 26.09 335 LEU B C 1
ATOM 6132 O O . LEU B 1 303 ? -24.140 4.796 93.994 1.00 25.69 335 LEU B O 1
ATOM 6137 N N . MET B 1 304 ? -24.929 4.937 91.893 1.00 26.45 336 MET B N 1
ATOM 6138 C CA . MET B 1 304 ? -26.110 5.687 92.274 1.00 27.42 336 MET B CA 1
ATOM 6139 C C . MET B 1 304 ? -26.958 4.928 93.306 1.00 27.88 336 MET B C 1
ATOM 6140 O O . MET B 1 304 ? -27.400 5.507 94.299 1.00 28.43 336 MET B O 1
ATOM 6145 N N . TRP B 1 305 ? -27.171 3.638 93.071 1.00 28.04 337 TRP B N 1
ATOM 6146 C CA . TRP B 1 305 ? -28.012 2.839 93.956 1.00 28.59 337 TRP B CA 1
ATOM 6147 C C . TRP B 1 305 ? -27.432 2.616 95.351 1.00 29.43 337 TRP B C 1
ATOM 6148 O O . TRP B 1 305 ? -28.160 2.705 96.328 1.00 29.54 337 TRP B O 1
ATOM 6159 N N . ILE B 1 306 ? -26.135 2.335 95.441 1.00 30.28 338 ILE B N 1
ATOM 6160 C CA . ILE B 1 306 ? -25.488 2.213 96.743 1.00 31.52 338 ILE B CA 1
ATOM 6161 C C . ILE B 1 306 ? -25.569 3.536 97.519 1.00 32.45 338 ILE B C 1
ATOM 6162 O O . ILE B 1 306 ? -25.680 3.534 98.739 1.00 32.61 338 ILE B O 1
ATOM 6167 N N . LEU B 1 307 ? -25.530 4.655 96.802 1.00 33.35 339 LEU B N 1
ATOM 6168 C CA . LEU B 1 307 ? -25.628 5.965 97.438 1.00 34.27 339 LEU B CA 1
ATOM 6169 C C . LEU B 1 307 ? -27.033 6.199 98.000 1.00 35.35 339 LEU B C 1
ATOM 6170 O O . LEU B 1 307 ? -27.190 6.640 99.152 1.00 35.28 339 LEU B O 1
ATOM 6175 N N . TYR B 1 308 ? -28.046 5.903 97.190 1.00 35.95 340 TYR B N 1
ATOM 6176 C CA . TYR B 1 308 ? -29.419 6.034 97.622 1.00 37.07 340 TYR B CA 1
ATOM 6177 C C . TYR B 1 308 ? -29.695 5.125 98.810 1.00 37.69 340 TYR B C 1
ATOM 6178 O O . TYR B 1 308 ? -30.406 5.512 99.747 1.00 38.09 340 TYR B O 1
ATOM 6187 N N . ASN B 1 309 ? -29.138 3.919 98.771 1.00 37.73 341 ASN B N 1
ATOM 6188 C CA . ASN B 1 309 ? -29.375 2.958 99.822 1.00 38.06 341 ASN B CA 1
ATOM 6189 C C . ASN B 1 309 ? -28.786 3.423 101.128 1.00 38.12 341 ASN B C 1
ATOM 6190 O O . ASN B 1 309 ? -29.458 3.407 102.153 1.00 38.44 341 ASN B O 1
ATOM 6195 N N . LEU B 1 310 ? -27.529 3.850 101.086 1.00 38.42 342 LEU B N 1
ATOM 6196 C CA . LEU B 1 310 ? -26.849 4.361 102.269 1.00 38.48 342 LEU B CA 1
ATOM 6197 C C . LEU B 1 310 ? -27.624 5.521 102.920 1.00 38.94 342 LEU B C 1
ATOM 6198 O O . LEU B 1 310 ? -27.650 5.643 104.140 1.00 39.17 342 LEU B O 1
ATOM 6203 N N . SER B 1 311 ? -28.280 6.339 102.101 1.00 39.57 343 SER B N 1
ATOM 6204 C CA . SER B 1 311 ? -28.976 7.517 102.604 1.00 40.29 343 SER B CA 1
ATOM 6205 C C . SER B 1 311 ? -30.273 7.201 103.355 1.00 41.00 343 SER B C 1
ATOM 6206 O O . SER B 1 311 ? -30.749 8.013 104.164 1.00 41.43 343 SER B O 1
ATOM 6209 N N . ARG B 1 312 ? -30.846 6.033 103.079 1.00 41.35 344 ARG B N 1
ATOM 6210 C CA . ARG B 1 312 ? -32.067 5.602 103.749 1.00 41.22 344 ARG B CA 1
ATOM 6211 C C . ARG B 1 312 ? -31.807 4.566 104.831 1.00 41.07 344 ARG B C 1
ATOM 6212 O O . ARG B 1 312 ? -32.739 4.043 105.433 1.00 41.36 344 ARG B O 1
ATOM 6220 N N . ASN B 1 313 ? -30.537 4.271 105.073 1.00 40.95 345 ASN B N 1
ATOM 6221 C CA . ASN B 1 313 ? -30.160 3.289 106.073 1.00 40.99 345 ASN B CA 1
ATOM 6222 C C . ASN B 1 313 ? -29.008 3.817 106.913 1.00 41.67 345 ASN B C 1
ATOM 6223 O O . ASN B 1 313 ? -27.895 3.284 106.856 1.00 41.50 345 ASN B O 1
ATOM 6228 N N . PRO B 1 314 ? -29.278 4.863 107.706 1.00 42.48 346 PRO B N 1
ATOM 6229 C CA . PRO B 1 314 ? -28.235 5.585 108.428 1.00 42.81 346 PRO B CA 1
ATOM 6230 C C . PRO B 1 314 ? -27.376 4.710 109.326 1.00 43.02 346 PRO B C 1
ATOM 6231 O O . PRO B 1 314 ? -26.175 4.945 109.433 1.00 43.20 346 PRO B O 1
ATOM 6235 N N . GLN B 1 315 ? -27.974 3.702 109.950 1.00 43.43 347 GLN B N 1
ATOM 6236 C CA . GLN B 1 315 ? -27.203 2.771 110.781 1.00 44.05 347 GLN B CA 1
ATOM 6237 C C . GLN B 1 315 ? -26.073 2.103 110.001 1.00 44.04 347 GLN B C 1
ATOM 6238 O O . GLN B 1 315 ? -24.935 2.055 110.473 1.00 44.04 347 GLN B O 1
ATOM 6244 N N . ALA B 1 316 ? -26.394 1.589 108.813 1.00 44.12 348 ALA B N 1
ATOM 6245 C CA . ALA B 1 316 ? -25.399 0.917 107.961 1.00 43.91 348 ALA B CA 1
ATOM 6246 C C . ALA B 1 316 ? -24.320 1.890 107.487 1.00 43.65 348 ALA B C 1
ATOM 6247 O O . ALA B 1 316 ? -23.130 1.556 107.504 1.00 43.46 348 ALA B O 1
ATOM 6249 N N . GLN B 1 317 ? -24.742 3.085 107.077 1.00 43.48 349 GLN B N 1
ATOM 6250 C CA . GLN B 1 317 ? -23.815 4.147 106.665 1.00 43.69 349 GLN B CA 1
ATOM 6251 C C . GLN B 1 317 ? -22.886 4.497 107.810 1.00 44.36 349 GLN B C 1
ATOM 6252 O O . GLN B 1 317 ? -21.679 4.665 107.608 1.00 44.56 349 GLN B O 1
ATOM 6258 N N . ARG B 1 318 ? -23.452 4.597 109.012 1.00 45.13 350 ARG B N 1
ATOM 6259 C CA . ARG B 1 318 ? -22.670 4.817 110.229 1.00 45.61 350 ARG B CA 1
ATOM 6260 C C . ARG B 1 318 ? -21.648 3.706 110.450 1.00 45.60 350 ARG B C 1
ATOM 6261 O O . ARG B 1 318 ? -20.496 3.983 110.777 1.00 45.72 350 ARG B O 1
ATOM 6269 N N . ARG B 1 319 ? -22.067 2.456 110.260 1.00 45.89 351 ARG B N 1
ATOM 6270 C CA . ARG B 1 319 ? -21.151 1.315 110.403 1.00 46.39 351 ARG B CA 1
ATOM 6271 C C . ARG B 1 319 ? -20.095 1.254 109.295 1.00 46.43 351 ARG B C 1
ATOM 6272 O O . ARG B 1 319 ? -18.997 0.723 109.500 1.00 46.29 351 ARG B O 1
ATOM 6280 N N . LEU B 1 320 ? -20.435 1.792 108.126 1.00 46.56 352 LEU B N 1
ATOM 6281 C CA . LEU B 1 320 ? -19.502 1.856 107.010 1.00 46.84 352 LEU B CA 1
ATOM 6282 C C . LEU B 1 320 ? -18.435 2.888 107.338 1.00 47.29 352 LEU B C 1
ATOM 6283 O O . LEU B 1 320 ? -17.242 2.572 107.386 1.00 47.03 352 LEU B O 1
ATOM 6288 N N . LEU B 1 321 ? -18.882 4.121 107.567 1.00 48.10 353 LEU B N 1
ATOM 6289 C CA . LEU B 1 321 ? -18.016 5.222 107.975 1.00 48.97 353 LEU B CA 1
ATOM 6290 C C . LEU B 1 321 ? -17.009 4.797 109.035 1.00 49.58 353 LEU B C 1
ATOM 6291 O O . LEU B 1 321 ? -15.879 5.275 109.048 1.00 49.72 353 LEU B O 1
ATOM 6296 N N . GLN B 1 322 ? -17.426 3.894 109.917 1.00 50.55 354 GLN B N 1
ATOM 6297 C CA . GLN B 1 322 ? -16.553 3.378 110.962 1.00 51.30 354 GLN B CA 1
ATOM 6298 C C . GLN B 1 322 ? -15.426 2.564 110.376 1.00 51.44 354 GLN B C 1
ATOM 6299 O O . GLN B 1 322 ? -14.274 2.736 110.761 1.00 51.95 354 GLN B O 1
ATOM 6305 N N . GLU B 1 323 ? -15.759 1.674 109.446 1.00 51.80 355 GLU B N 1
ATOM 6306 C CA . GLU B 1 323 ? -14.770 0.769 108.855 1.00 52.00 355 GLU B CA 1
ATOM 6307 C C . GLU B 1 323 ? -13.724 1.540 108.044 1.00 52.11 355 GLU B C 1
ATOM 6308 O O . GLU B 1 323 ? -12.535 1.226 108.093 1.00 52.09 355 GLU B O 1
ATOM 6314 N N . VAL B 1 324 ? -14.179 2.553 107.312 1.00 52.36 356 VAL B N 1
ATOM 6315 C CA . VAL B 1 324 ? -13.293 3.383 106.498 1.00 52.73 356 VAL B CA 1
ATOM 6316 C C . VAL B 1 324 ? -12.315 4.142 107.396 1.00 53.24 356 VAL B C 1
ATOM 6317 O O . VAL B 1 324 ? -11.096 4.072 107.206 1.00 53.01 356 VAL B O 1
ATOM 6321 N N . GLN B 1 325 ? -12.858 4.847 108.386 1.00 53.80 357 GLN B N 1
ATOM 6322 C CA . GLN B 1 325 ? -12.043 5.598 109.341 1.00 54.44 357 GLN B CA 1
ATOM 6323 C C . GLN B 1 325 ? -11.173 4.712 110.229 1.00 54.75 357 GLN B C 1
ATOM 6324 O O . GLN B 1 325 ? -10.453 5.212 111.092 1.00 55.07 357 GLN B O 1
ATOM 6330 N N . SER B 1 326 ? -11.237 3.402 110.007 1.00 55.22 358 SER B N 1
ATOM 6331 C CA . SER B 1 326 ? -10.486 2.445 110.812 1.00 55.72 358 SER B CA 1
ATOM 6332 C C . SER B 1 326 ? -9.319 1.794 110.075 1.00 56.15 358 SER B C 1
ATOM 6333 O O . SER B 1 326 ? -8.330 1.415 110.697 1.00 56.40 358 SER B O 1
ATOM 6336 N N . VAL B 1 327 ? -9.441 1.647 108.759 1.00 56.78 359 VAL B N 1
ATOM 6337 C CA . VAL B 1 327 ? -8.350 1.071 107.959 1.00 57.07 359 VAL B CA 1
ATOM 6338 C C . VAL B 1 327 ? -7.614 2.157 107.180 1.00 57.09 359 VAL B C 1
ATOM 6339 O O . VAL B 1 327 ? -6.474 1.965 106.760 1.00 57.13 359 VAL B O 1
ATOM 6343 N N . LEU B 1 328 ? -8.277 3.295 106.998 1.00 57.26 360 LEU B N 1
ATOM 6344 C CA . LEU B 1 328 ? -7.672 4.454 106.359 1.00 57.64 360 LEU B CA 1
ATOM 6345 C C . LEU B 1 328 ? -7.790 5.660 107.280 1.00 58.15 360 LEU B C 1
ATOM 6346 O O . LEU B 1 328 ? -8.601 6.554 107.019 1.00 58.16 360 LEU B O 1
ATOM 6351 N N . PRO B 1 329 ? -6.990 5.691 108.354 1.00 58.71 361 PRO B N 1
ATOM 6352 C CA . PRO B 1 329 ? -7.035 6.801 109.306 1.00 59.18 361 PRO B CA 1
ATOM 6353 C C . PRO B 1 329 ? -6.509 8.045 108.609 1.00 59.65 361 PRO B C 1
ATOM 6354 O O . PRO B 1 329 ? -5.640 7.936 107.735 1.00 59.60 361 PRO B O 1
ATOM 6358 N N . ASP B 1 330 ? -7.032 9.212 108.984 1.00 60.17 362 ASP B N 1
ATOM 6359 C CA . ASP B 1 330 ? -6.760 10.452 108.251 1.00 60.72 362 ASP B CA 1
ATOM 6360 C C . ASP B 1 330 ? -7.512 10.323 106.924 1.00 60.61 362 ASP B C 1
ATOM 6361 O O . ASP B 1 330 ? -8.252 9.353 106.723 1.00 61.13 362 ASP B O 1
ATOM 6366 N N . ASN B 1 331 ? -7.338 11.294 106.029 1.00 60.15 363 ASN B N 1
ATOM 6367 C CA . ASN B 1 331 ? -7.837 11.153 104.661 1.00 59.53 363 ASN B CA 1
ATOM 6368 C C . ASN B 1 331 ? -6.854 10.362 103.817 1.00 58.76 363 ASN B C 1
ATOM 6369 O O . ASN B 1 331 ? -6.348 10.846 102.802 1.00 58.44 363 ASN B O 1
ATOM 6374 N N . GLN B 1 332 ? -6.581 9.137 104.256 1.00 58.22 364 GLN B N 1
ATOM 6375 C CA . GLN B 1 332 ? -5.643 8.260 103.569 1.00 57.71 364 GLN B CA 1
ATOM 6376 C C . GLN B 1 332 ? -6.208 7.860 102.210 1.00 57.43 364 GLN B C 1
ATOM 6377 O O . GLN B 1 332 ? -7.425 7.812 102.018 1.00 57.31 364 GLN B O 1
ATOM 6383 N N . THR B 1 333 ? -5.312 7.587 101.269 1.00 57.13 365 THR B N 1
ATOM 6384 C CA . THR B 1 333 ? -5.701 7.188 99.934 1.00 56.68 365 THR B CA 1
ATOM 6385 C C . THR B 1 333 ? -5.906 5.683 99.916 1.00 56.33 365 THR B C 1
ATOM 6386 O O . THR B 1 333 ? -4.992 4.928 100.260 1.00 56.39 365 THR B O 1
ATOM 6390 N N . PRO B 1 334 ? -7.109 5.250 99.524 1.00 56.01 366 PRO B N 1
ATOM 6391 C CA . PRO B 1 334 ? -7.458 3.832 99.457 1.00 55.75 366 PRO B CA 1
ATOM 6392 C C . PRO B 1 334 ? -6.552 3.063 98.514 1.00 55.67 366 PRO B C 1
ATOM 6393 O O . PRO B 1 334 ? -5.950 3.640 97.615 1.00 55.83 366 PRO B O 1
ATOM 6397 N N . ARG B 1 335 ? -6.463 1.757 98.724 1.00 55.70 367 ARG B N 1
ATOM 6398 C CA . ARG B 1 335 ? -5.616 0.911 97.915 1.00 55.73 367 ARG B CA 1
ATOM 6399 C C . ARG B 1 335 ? -6.305 -0.437 97.738 1.00 55.61 367 ARG B C 1
ATOM 6400 O O . ARG B 1 335 ? -7.128 -0.834 98.564 1.00 55.70 367 ARG B O 1
ATOM 6408 N N . ALA B 1 336 ? -5.972 -1.135 96.658 1.00 55.42 368 ALA B N 1
ATOM 6409 C CA . ALA B 1 336 ? -6.582 -2.429 96.367 1.00 55.20 368 ALA B CA 1
ATOM 6410 C C . ALA B 1 336 ? -6.359 -3.424 97.506 1.00 55.03 368 ALA B C 1
ATOM 6411 O O . ALA B 1 336 ? -7.266 -4.175 97.864 1.00 55.23 368 ALA B O 1
ATOM 6413 N N . GLU B 1 337 ? -5.155 -3.413 98.072 1.00 54.84 369 GLU B N 1
ATOM 6414 C CA . GLU B 1 337 ? -4.788 -4.335 99.150 1.00 54.63 369 GLU B CA 1
ATOM 6415 C C . GLU B 1 337 ? -5.521 -4.030 100.460 1.00 54.02 369 GLU B C 1
ATOM 6416 O O . GLU B 1 337 ? -5.652 -4.900 101.317 1.00 53.88 369 GLU B O 1
ATOM 6422 N N . ASP B 1 338 ? -5.995 -2.795 100.601 1.00 53.39 370 ASP B N 1
ATOM 6423 C CA . ASP B 1 338 ? -6.715 -2.368 101.802 1.00 52.71 370 ASP B CA 1
ATOM 6424 C C . ASP B 1 338 ? -8.128 -2.920 101.867 1.00 52.13 370 ASP B C 1
ATOM 6425 O O . ASP B 1 338 ? -8.697 -3.039 102.948 1.00 52.05 370 ASP B O 1
ATOM 6430 N N . LEU B 1 339 ? -8.692 -3.251 100.708 1.00 51.43 371 LEU B N 1
ATOM 6431 C CA . LEU B 1 339 ? -10.069 -3.741 100.633 1.00 50.60 371 LEU B CA 1
ATOM 6432 C C . LEU B 1 339 ? -10.238 -5.121 101.262 1.00 50.30 371 LEU B C 1
ATOM 6433 O O . LEU B 1 339 ? -11.352 -5.526 101.597 1.00 50.33 371 LEU B O 1
ATOM 6438 N N . ARG B 1 340 ? -9.127 -5.830 101.435 1.00 49.88 372 ARG B N 1
ATOM 6439 C CA . ARG B 1 340 ? -9.137 -7.133 102.092 1.00 49.79 372 ARG B CA 1
ATOM 6440 C C . ARG B 1 340 ? -9.573 -7.017 103.555 1.00 49.06 372 ARG B C 1
ATOM 6441 O O . ARG B 1 340 ? -9.980 -8.002 104.170 1.00 49.11 372 ARG B O 1
ATOM 6449 N N . ASN B 1 341 ? -9.481 -5.80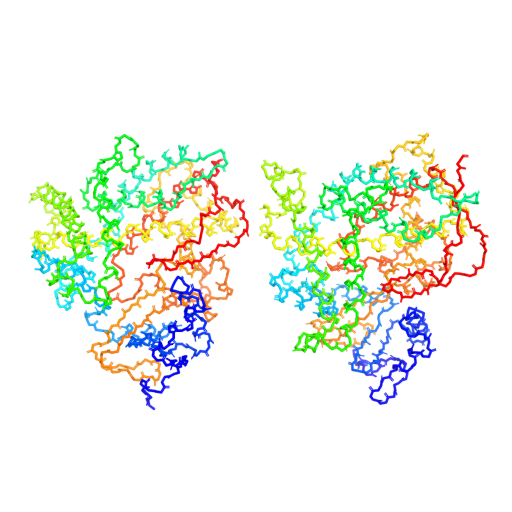7 104.101 1.00 48.05 373 ASN B N 1
ATOM 6450 C CA . ASN B 1 341 ? -9.853 -5.550 105.487 1.00 46.95 373 ASN B CA 1
ATOM 6451 C C . ASN B 1 341 ? -11.059 -4.636 105.573 1.00 46.04 373 ASN B C 1
ATOM 6452 O O . ASN B 1 341 ? -11.240 -3.905 106.551 1.00 45.94 373 ASN B O 1
ATOM 6457 N N . MET B 1 342 ? -11.886 -4.679 104.534 1.00 44.81 374 MET B N 1
ATOM 6458 C CA . MET B 1 342 ? -13.131 -3.944 104.530 1.00 43.53 374 MET B CA 1
ATOM 6459 C C . MET B 1 342 ? -14.310 -4.816 104.064 1.00 42.61 374 MET B C 1
ATOM 6460 O O . MET B 1 342 ? -14.981 -4.490 103.076 1.00 42.64 374 MET B O 1
ATOM 6465 N N . PRO B 1 343 ? -14.571 -5.912 104.786 1.00 41.51 375 PRO B N 1
ATOM 6466 C CA . PRO B 1 343 ? -15.659 -6.826 104.426 1.00 40.57 375 PRO B CA 1
ATOM 6467 C C . PRO B 1 343 ? -17.018 -6.124 104.378 1.00 39.47 375 PRO B C 1
ATOM 6468 O O . PRO B 1 343 ? -17.786 -6.344 103.448 1.00 39.51 375 PRO B O 1
ATOM 6472 N N . TYR B 1 344 ? -17.292 -5.276 105.365 1.00 38.24 376 TYR B N 1
ATOM 6473 C CA . TYR B 1 344 ? -18.564 -4.562 105.441 1.00 37.03 376 TYR B CA 1
ATOM 6474 C C . TYR B 1 344 ? -18.807 -3.613 104.265 1.00 36.86 376 TYR B C 1
ATOM 6475 O O . TYR B 1 344 ? -19.959 -3.420 103.839 1.00 36.93 376 TYR B O 1
ATOM 6484 N N . LEU B 1 345 ? -17.732 -3.019 103.747 1.00 36.26 377 LEU B N 1
ATOM 6485 C CA . LEU B 1 345 ? -17.807 -2.217 102.523 1.00 35.28 377 LEU B CA 1
ATOM 6486 C C . LEU B 1 345 ? -18.258 -3.091 101.354 1.00 34.46 377 LEU B C 1
ATOM 6487 O O . LEU B 1 345 ? -19.183 -2.739 100.621 1.00 34.20 377 LEU B O 1
ATOM 6492 N N . LYS B 1 346 ? -17.601 -4.234 101.196 1.00 33.57 378 LYS B N 1
ATOM 6493 C CA . LYS B 1 346 ? -17.924 -5.156 100.127 1.00 33.33 378 LYS B CA 1
ATOM 6494 C C . LYS B 1 346 ? -19.361 -5.655 100.247 1.00 32.90 378 LYS B C 1
ATOM 6495 O O . LYS B 1 346 ? -20.101 -5.668 99.264 1.00 32.99 378 LYS B O 1
ATOM 6501 N N . ALA B 1 347 ? -19.747 -6.042 101.462 1.00 32.35 379 ALA B N 1
ATOM 6502 C CA . ALA B 1 347 ? -21.104 -6.495 101.755 1.00 31.27 379 ALA B CA 1
ATOM 6503 C C . ALA B 1 347 ? -22.178 -5.451 101.487 1.00 30.75 379 ALA B C 1
ATOM 6504 O O . ALA B 1 347 ? -23.313 -5.808 101.195 1.00 30.74 379 ALA B O 1
ATOM 6506 N N . CYS B 1 348 ? -21.823 -4.173 101.592 1.00 30.20 380 CYS B N 1
ATOM 6507 C CA . CYS B 1 348 ? -22.766 -3.085 101.304 1.00 29.77 380 CYS B CA 1
ATOM 6508 C C . CYS B 1 348 ? -23.117 -3.042 99.818 1.00 29.49 380 CYS B C 1
ATOM 6509 O O . CYS B 1 348 ? -24.264 -2.743 99.443 1.00 29.07 380 CYS B O 1
ATOM 6512 N N . LEU B 1 349 ? -22.126 -3.330 98.973 1.00 28.99 381 LEU B N 1
ATOM 6513 C CA . LEU B 1 349 ? -22.320 -3.308 97.522 1.00 27.83 381 LEU B CA 1
ATOM 6514 C C . LEU B 1 349 ? -23.233 -4.457 97.125 1.00 27.28 381 LEU B C 1
ATOM 6515 O O . LEU B 1 349 ? -24.202 -4.249 96.386 1.00 26.56 381 LEU B O 1
ATOM 6520 N N . LYS B 1 350 ? -22.916 -5.658 97.614 1.00 26.85 382 LYS B N 1
ATOM 6521 C CA . LYS B 1 350 ? -23.749 -6.844 97.389 1.00 27.38 382 LYS B CA 1
ATOM 6522 C C . LYS B 1 350 ? -25.194 -6.591 97.819 1.00 27.29 382 LYS B C 1
ATOM 6523 O O . LYS B 1 350 ? -26.132 -6.882 97.075 1.00 27.14 382 LYS B O 1
ATOM 6529 N N . GLU B 1 351 ? -25.361 -6.036 99.014 1.00 27.14 383 GLU B N 1
ATOM 6530 C CA . GLU B 1 351 ? -26.684 -5.758 99.544 1.00 27.49 383 GLU B CA 1
ATOM 6531 C C . GLU B 1 351 ? -27.448 -4.799 98.660 1.00 27.17 383 GLU B C 1
ATOM 6532 O O . GLU B 1 351 ? -28.625 -5.017 98.387 1.00 27.26 383 GLU B O 1
ATOM 6538 N N . SER B 1 352 ? -26.775 -3.745 98.204 1.00 27.08 384 SER B N 1
ATOM 6539 C CA . SER B 1 352 ? -27.393 -2.765 97.316 1.00 26.99 384 SER B CA 1
ATOM 6540 C C . SER B 1 352 ? -27.818 -3.388 95.984 1.00 26.86 384 SER B C 1
ATOM 6541 O O . SER B 1 352 ? -28.917 -3.121 95.487 1.00 27.03 384 SER B O 1
ATOM 6544 N N . MET B 1 353 ? -26.952 -4.220 95.415 1.00 26.72 385 MET B N 1
ATOM 6545 C CA . MET B 1 353 ? -27.279 -4.933 94.177 1.00 27.10 385 MET B CA 1
ATOM 6546 C C . MET B 1 353 ? -28.434 -5.943 94.329 1.00 26.64 385 MET B C 1
ATOM 6547 O O . MET B 1 353 ? -29.182 -6.168 93.391 1.00 26.81 385 MET B O 1
ATOM 6552 N N . ARG B 1 354 ? -28.568 -6.533 95.512 1.00 26.39 386 ARG B N 1
ATOM 6553 C CA . ARG B 1 354 ? -29.695 -7.412 95.810 1.00 26.43 386 ARG B CA 1
ATOM 6554 C C . ARG B 1 354 ? -31.020 -6.637 95.798 1.00 26.49 386 ARG B C 1
ATOM 6555 O O . ARG B 1 354 ? -31.922 -6.973 95.055 1.00 26.17 386 ARG B O 1
ATOM 6563 N N . LEU B 1 355 ? -31.113 -5.595 96.620 1.00 27.19 387 LEU B N 1
ATOM 6564 C CA . LEU B 1 355 ? -32.336 -4.787 96.724 1.00 27.57 387 LEU B CA 1
ATOM 6565 C C . LEU B 1 355 ? -32.630 -3.911 95.520 1.00 27.42 387 LEU B C 1
ATOM 6566 O O . LEU B 1 355 ? -33.777 -3.783 95.121 1.00 27.68 387 LEU B O 1
ATOM 6571 N N . THR B 1 356 ? -31.594 -3.300 94.953 1.00 27.39 388 THR B N 1
ATOM 6572 C CA . THR B 1 356 ? -31.768 -2.367 93.831 1.00 27.37 388 THR B CA 1
ATOM 6573 C C . THR B 1 356 ? -30.782 -2.632 92.670 1.00 27.19 388 THR B C 1
ATOM 6574 O O . THR B 1 356 ? -29.884 -1.815 92.415 1.00 26.95 388 THR B O 1
ATOM 6578 N N . PRO B 1 357 ? -30.947 -3.760 91.968 1.00 26.82 389 PRO B N 1
ATOM 6579 C CA . PRO B 1 357 ? -30.041 -4.119 90.868 1.00 26.58 389 PRO B CA 1
ATOM 6580 C C . PRO B 1 357 ? -30.096 -3.111 89.711 1.00 26.26 389 PRO B C 1
ATOM 6581 O O . PRO B 1 357 ? -31.079 -2.395 89.565 1.00 26.80 389 PRO B O 1
ATOM 6585 N N . SER B 1 358 ? -29.047 -3.063 88.900 1.00 25.59 390 SER B N 1
ATOM 6586 C CA . SER B 1 358 ? -29.065 -2.242 87.694 1.00 25.20 390 SER B CA 1
ATOM 6587 C C . SER B 1 358 ? -29.709 -3.004 86.531 1.00 24.74 390 SER B C 1
ATOM 6588 O O . SER B 1 358 ? -30.592 -2.490 85.855 1.00 24.56 390 SER B O 1
ATOM 6591 N N . VAL B 1 359 ? -29.264 -4.242 86.328 1.00 24.17 391 VAL B N 1
ATOM 6592 C CA . VAL B 1 359 ? -29.693 -5.061 85.205 1.00 23.59 391 VAL B CA 1
ATOM 6593 C C . VAL B 1 359 ? -30.577 -6.201 85.747 1.00 23.53 391 VAL B C 1
ATOM 6594 O O . VAL B 1 359 ? -30.078 -7.179 86.291 1.00 23.79 391 VAL B O 1
ATOM 6598 N N . PRO B 1 360 ? -31.892 -6.065 85.600 1.00 23.27 392 PRO B N 1
ATOM 6599 C CA . PRO B 1 360 ? -32.830 -6.991 86.225 1.00 23.36 392 PRO B CA 1
ATOM 6600 C C . PRO B 1 360 ? -32.924 -8.380 85.554 1.00 23.16 392 PRO B C 1
ATOM 6601 O O . PRO B 1 360 ? -33.307 -9.356 86.204 1.00 23.38 392 PRO B O 1
ATOM 6605 N N . PHE B 1 361 ? -32.584 -8.463 84.273 1.00 22.72 393 PHE B N 1
ATOM 6606 C CA . PHE B 1 361 ? -32.619 -9.736 83.580 1.00 22.93 393 PHE B CA 1
ATOM 6607 C C . PHE B 1 361 ? -31.633 -9.897 82.431 1.00 22.57 393 PHE B C 1
ATOM 6608 O O . PHE B 1 361 ? -31.157 -8.921 81.863 1.00 22.81 393 PHE B O 1
ATOM 6616 N N . THR B 1 362 ? -31.331 -11.150 82.105 1.00 21.71 394 THR B N 1
ATOM 6617 C CA . THR B 1 362 ? -30.602 -11.475 80.892 1.00 20.52 394 THR B CA 1
ATOM 6618 C C . THR B 1 362 ? -31.370 -12.586 80.140 1.00 20.43 394 THR B C 1
ATOM 6619 O O . THR B 1 362 ? -32.427 -13.012 80.577 1.00 20.00 394 THR B O 1
ATOM 6623 N N . THR B 1 363 ? -30.834 -13.032 79.011 1.00 20.98 395 THR B N 1
ATOM 6624 C CA . THR B 1 363 ? -31.516 -14.012 78.172 1.00 22.01 395 THR B CA 1
ATOM 6625 C C . THR B 1 363 ? -30.571 -15.087 77.666 1.00 22.88 395 THR B C 1
ATOM 6626 O O . THR B 1 363 ? -29.366 -14.843 77.464 1.00 22.78 395 THR B O 1
ATOM 6630 N N . ARG B 1 364 ? -31.126 -16.274 77.450 1.00 23.58 396 ARG B N 1
ATOM 6631 C CA . ARG B 1 364 ? -30.408 -17.357 76.795 1.00 24.86 396 ARG B CA 1
ATOM 6632 C C . ARG B 1 364 ? -31.277 -17.986 75.718 1.00 26.14 396 ARG B C 1
ATOM 6633 O O . ARG B 1 364 ? -32.502 -18.052 75.851 1.00 26.32 396 ARG B O 1
ATOM 6641 N N . THR B 1 365 ? -30.640 -18.441 74.644 1.00 28.08 397 THR B N 1
ATOM 6642 C CA . THR B 1 365 ? -31.296 -19.313 73.683 1.00 29.98 397 THR B CA 1
ATOM 6643 C C . THR B 1 365 ? -30.659 -20.685 73.848 1.00 31.19 397 THR B C 1
ATOM 6644 O O . THR B 1 365 ? -29.443 -20.833 73.683 1.00 31.72 397 THR B O 1
ATOM 6648 N N . LEU B 1 366 ? -31.471 -21.682 74.191 1.00 32.36 398 LEU B N 1
ATOM 6649 C CA . LEU B 1 366 ? -30.983 -23.059 74.301 1.00 33.62 398 LEU B CA 1
ATOM 6650 C C . LEU B 1 366 ? -30.484 -23.555 72.944 1.00 34.66 398 LEU B C 1
ATOM 6651 O O . LEU B 1 366 ? -31.103 -23.285 71.918 1.00 34.63 398 LEU B O 1
ATOM 6656 N N . ASP B 1 367 ? -29.365 -24.271 72.938 1.00 36.45 399 ASP B N 1
ATOM 6657 C CA . ASP B 1 367 ? -28.926 -24.964 71.715 1.00 38.16 399 ASP B CA 1
ATOM 6658 C C . ASP B 1 367 ? -29.002 -26.482 71.831 1.00 38.80 399 ASP B C 1
ATOM 6659 O O . ASP B 1 367 ? -28.453 -27.192 71.002 1.00 39.25 399 ASP B O 1
ATOM 6664 N N . LYS B 1 368 ? -29.691 -26.962 72.862 1.00 39.89 400 LYS B N 1
ATOM 6665 C CA . LYS B 1 368 ? -30.029 -28.379 72.989 1.00 41.23 400 LYS B CA 1
ATOM 6666 C C . LYS B 1 368 ? -31.272 -28.501 73.879 1.00 42.07 400 LYS B C 1
ATOM 6667 O O . LYS B 1 368 ? -31.522 -27.626 74.715 1.00 42.18 400 LYS B O 1
ATOM 6673 N N . PRO B 1 369 ? -32.053 -29.572 73.698 1.00 42.89 401 PRO B N 1
ATOM 6674 C CA . PRO B 1 369 ? -33.233 -29.802 74.536 1.00 43.19 401 PRO B CA 1
ATOM 6675 C C . PRO B 1 369 ? -32.802 -29.942 75.984 1.00 43.44 401 PRO B C 1
ATOM 6676 O O . PRO B 1 369 ? -31.867 -30.675 76.281 1.00 43.62 401 PRO B O 1
ATOM 6680 N N . THR B 1 370 ? -33.476 -29.230 76.877 1.00 43.78 402 THR B N 1
ATOM 6681 C CA . THR B 1 370 ? -33.083 -29.205 78.272 1.00 44.22 402 THR B CA 1
ATOM 6682 C C . THR B 1 370 ? -34.303 -29.405 79.150 1.00 44.59 402 THR B C 1
ATOM 6683 O O . THR B 1 370 ? -35.405 -28.991 78.796 1.00 44.79 402 THR B O 1
ATOM 6687 N N . VAL B 1 371 ? -34.102 -30.039 80.298 1.00 44.91 403 VAL B N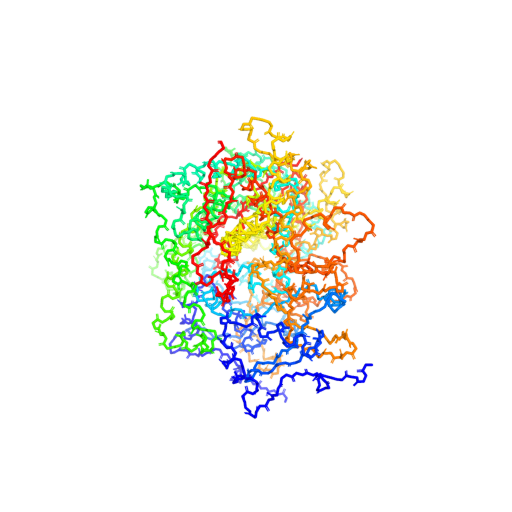 1
ATOM 6688 C CA . VAL B 1 371 ? -35.164 -30.200 81.274 1.00 45.28 403 VAL B CA 1
ATOM 6689 C C . VAL B 1 371 ? -34.831 -29.382 82.514 1.00 45.45 403 VAL B C 1
ATOM 6690 O O . VAL B 1 371 ? -33.731 -29.481 83.050 1.00 45.51 403 VAL B O 1
ATOM 6694 N N . LEU B 1 372 ? -35.782 -28.565 82.955 1.00 45.77 404 LEU B N 1
ATOM 6695 C CA . LEU B 1 372 ? -35.636 -27.820 84.204 1.00 46.30 404 LEU B CA 1
ATOM 6696 C C . LEU B 1 372 ? -36.987 -27.443 84.798 1.00 46.52 404 LEU B C 1
ATOM 6697 O O . LEU B 1 372 ? -37.915 -27.061 84.077 1.00 46.89 404 LEU B O 1
ATOM 6702 N N . GLY B 1 373 ? -37.095 -27.560 86.118 1.00 46.55 405 GLY B N 1
ATOM 6703 C CA . GLY B 1 373 ? -38.373 -27.378 86.806 1.00 46.49 405 GLY B CA 1
ATOM 6704 C C . GLY B 1 373 ? -39.315 -28.511 86.443 1.00 46.55 405 GLY B C 1
ATOM 6705 O O . GLY B 1 373 ? -40.521 -28.434 86.693 1.00 46.42 405 GLY B O 1
ATOM 6706 N N . GLU B 1 374 ? -38.751 -29.563 85.852 1.00 46.30 406 GLU B N 1
ATOM 6707 C CA . GLU B 1 374 ? -39.509 -30.727 85.395 1.00 46.48 406 GLU B CA 1
ATOM 6708 C C . GLU B 1 374 ? -40.323 -30.501 84.116 1.00 45.45 406 GLU B C 1
ATOM 6709 O O . GLU B 1 374 ? -41.225 -31.282 83.795 1.00 45.53 406 GLU B O 1
ATOM 6715 N N . TYR B 1 375 ? -39.990 -29.439 83.387 1.00 44.25 407 TYR B N 1
ATOM 6716 C CA . TYR B 1 375 ? -40.524 -29.231 82.045 1.00 42.83 407 TYR B CA 1
ATOM 6717 C C . TYR B 1 375 ? -39.404 -29.441 81.025 1.00 42.15 407 TYR B C 1
ATOM 6718 O O . TYR B 1 375 ? -38.300 -28.918 81.194 1.00 42.25 407 TYR B O 1
ATOM 6727 N N . ALA B 1 376 ? -39.693 -30.209 79.977 1.00 41.00 408 ALA B N 1
ATOM 6728 C CA . ALA B 1 376 ? -38.747 -30.413 78.887 1.00 39.93 408 ALA B CA 1
ATOM 6729 C C . ALA B 1 376 ? -38.872 -29.272 77.892 1.00 39.34 408 ALA B C 1
ATOM 6730 O O . ALA B 1 376 ? -39.930 -29.072 77.289 1.00 39.50 408 ALA B O 1
ATOM 6732 N N . LEU B 1 377 ? -37.788 -28.523 77.725 1.00 38.17 409 LEU B N 1
ATOM 6733 C CA . LEU B 1 377 ? -37.784 -27.375 76.836 1.00 36.83 409 LEU B CA 1
ATOM 6734 C C . LEU B 1 377 ? -36.977 -27.686 75.596 1.00 36.07 409 LEU B C 1
ATOM 6735 O O . LEU B 1 377 ? -35.837 -28.139 75.689 1.00 36.09 409 LEU B O 1
ATOM 6740 N N . PRO B 1 378 ? -37.571 -27.452 74.426 1.00 35.39 410 PRO B N 1
ATOM 6741 C CA . PRO B 1 378 ? -36.920 -27.757 73.160 1.00 34.82 410 PRO B CA 1
ATOM 6742 C C . PRO B 1 378 ? -35.763 -26.826 72.803 1.00 34.24 410 PRO B C 1
ATOM 6743 O O . PRO B 1 378 ? -35.670 -25.710 73.317 1.00 34.04 410 PRO B O 1
ATOM 6747 N N . LYS B 1 379 ? -34.889 -27.305 71.923 1.00 33.53 411 LYS B N 1
ATOM 6748 C CA . LYS B 1 379 ? -33.869 -26.480 71.301 1.00 32.99 411 LYS B CA 1
ATOM 6749 C C . LYS B 1 379 ? -34.515 -25.223 70.711 1.00 32.20 411 LYS B C 1
ATOM 6750 O O . LYS B 1 379 ? -35.615 -25.282 70.152 1.00 32.70 411 LYS B O 1
ATOM 6756 N N . GLY B 1 380 ? -33.835 -24.090 70.843 1.00 30.87 412 GLY B N 1
ATOM 6757 C CA . GLY B 1 380 ? -34.324 -22.836 70.279 1.00 29.30 412 GLY B CA 1
ATOM 6758 C C . GLY B 1 380 ? -35.219 -22.041 71.215 1.00 28.46 412 GLY B C 1
ATOM 6759 O O . GLY B 1 380 ? -35.623 -20.926 70.887 1.00 28.52 412 GLY B O 1
ATOM 6760 N N . THR B 1 381 ? -35.532 -22.613 72.374 1.00 27.27 413 THR B N 1
ATOM 6761 C CA . THR B 1 381 ? -36.335 -21.929 73.380 1.00 26.51 413 THR B CA 1
ATOM 6762 C C . THR B 1 381 ? -35.597 -20.711 73.926 1.00 26.32 413 THR B C 1
ATOM 6763 O O . THR B 1 381 ? -34.443 -20.810 74.337 1.00 26.34 413 THR B O 1
ATOM 6767 N N . VAL B 1 382 ? -36.277 -19.568 73.931 1.00 25.99 414 VAL B N 1
ATOM 6768 C CA . VAL B 1 382 ? -35.731 -18.341 74.500 1.00 25.47 414 VAL B CA 1
ATOM 6769 C C . VAL B 1 382 ? -36.072 -18.240 75.992 1.00 25.45 414 VAL B C 1
ATOM 6770 O O . VAL B 1 382 ? -37.238 -18.241 76.372 1.00 25.22 414 VAL B O 1
ATOM 6774 N N . LEU B 1 383 ? -35.038 -18.150 76.823 1.00 25.32 415 LEU B N 1
ATOM 6775 C CA . LEU B 1 383 ? -35.208 -18.025 78.264 1.00 24.91 415 LEU B CA 1
ATOM 6776 C C . LEU B 1 383 ? -34.872 -16.611 78.713 1.00 24.51 415 LEU B C 1
ATOM 6777 O O . LEU B 1 383 ? -33.881 -16.033 78.282 1.00 24.64 415 LEU B O 1
ATOM 6782 N N . THR B 1 384 ? -35.710 -16.055 79.575 1.00 24.08 416 THR B N 1
ATOM 6783 C CA . THR B 1 384 ? -35.392 -14.812 80.253 1.00 23.72 416 THR B CA 1
ATOM 6784 C C . THR B 1 384 ? -35.009 -15.227 81.667 1.00 23.85 416 THR B C 1
ATOM 6785 O O . THR B 1 384 ? -35.727 -15.998 82.312 1.00 23.17 416 THR B O 1
ATOM 6789 N N . LEU B 1 385 ? -33.870 -14.726 82.133 1.00 23.92 417 LEU B N 1
ATOM 6790 C CA . LEU B 1 385 ? -33.363 -15.059 83.454 1.00 24.44 417 LEU B CA 1
ATOM 6791 C C . LEU B 1 385 ? -33.587 -13.840 84.320 1.00 24.81 417 LEU B C 1
ATOM 6792 O O . LEU B 1 385 ? -32.962 -12.796 84.118 1.00 25.62 417 LEU B O 1
ATOM 6797 N N . ASN B 1 386 ? -34.497 -13.960 85.276 1.00 24.71 418 ASN B N 1
ATOM 6798 C CA . ASN B 1 386 ? -34.861 -12.828 86.094 1.00 24.61 418 ASN B CA 1
ATOM 6799 C C . ASN B 1 386 ? -34.021 -12.905 87.339 1.00 24.67 418 ASN B C 1
ATOM 6800 O O . ASN B 1 386 ? -34.272 -13.727 88.206 1.00 24.54 418 ASN B O 1
ATOM 6805 N N . THR B 1 387 ? -33.007 -12.051 87.415 1.00 24.88 419 THR B N 1
ATOM 6806 C CA . THR B 1 387 ? -32.083 -12.071 88.527 1.00 25.11 419 THR B CA 1
ATOM 6807 C C . THR B 1 387 ? -32.564 -11.127 89.636 1.00 25.83 419 THR B C 1
ATOM 6808 O O . THR B 1 387 ? -32.287 -11.354 90.818 1.00 25.70 419 THR B O 1
ATOM 6812 N N . GLN B 1 388 ? -33.298 -10.088 89.250 1.00 26.33 420 GLN B N 1
ATOM 6813 C CA . GLN B 1 388 ? -33.913 -9.172 90.211 1.00 27.72 420 GLN B CA 1
ATOM 6814 C C . GLN B 1 388 ? -34.852 -9.880 91.180 1.00 28.00 420 GLN B C 1
ATOM 6815 O O . GLN B 1 388 ? -34.917 -9.539 92.358 1.00 28.33 420 GLN B O 1
ATOM 6821 N N . VAL B 1 389 ? -35.580 -10.865 90.672 1.00 28.52 421 VAL B N 1
ATOM 6822 C CA . VAL B 1 389 ? -36.586 -11.559 91.460 1.00 29.34 421 VAL B CA 1
ATOM 6823 C C . VAL B 1 389 ? -35.990 -12.468 92.539 1.00 30.06 421 VAL B C 1
ATOM 6824 O O . VAL B 1 389 ? -36.623 -12.721 93.565 1.00 30.16 421 VAL B O 1
ATOM 6828 N N . LEU B 1 390 ? -34.765 -12.934 92.302 1.00 30.88 422 LEU B N 1
ATOM 6829 C CA . LEU B 1 390 ? -34.023 -13.743 93.272 1.00 31.45 422 LEU B CA 1
ATOM 6830 C C . LEU B 1 390 ? -33.787 -13.069 94.619 1.00 32.27 422 LEU B C 1
ATOM 6831 O O . LEU B 1 390 ? -33.720 -13.739 95.642 1.00 32.32 422 LEU B O 1
ATOM 6836 N N . GLY B 1 391 ? -33.662 -11.745 94.610 1.00 33.44 423 GLY B N 1
ATOM 6837 C CA . GLY B 1 391 ? -33.362 -10.993 95.820 1.00 35.10 423 GLY B CA 1
ATOM 6838 C C . GLY B 1 391 ? -34.576 -10.671 96.669 1.00 36.33 423 GLY B C 1
ATOM 6839 O O . GLY B 1 391 ? -34.450 -10.312 97.840 1.00 36.31 423 GLY B O 1
ATOM 6840 N N . SER B 1 392 ? -35.757 -10.807 96.080 1.00 37.72 424 SER B N 1
ATOM 6841 C CA . SER B 1 392 ? -36.989 -10.413 96.745 1.00 39.05 424 SER B CA 1
ATOM 6842 C C . SER B 1 392 ? -37.574 -11.545 97.566 1.00 40.02 424 SER B C 1
ATOM 6843 O O . SER B 1 392 ? -38.533 -11.346 98.300 1.00 40.86 424 SER B O 1
ATOM 6846 N N . SER B 1 393 ? -37.002 -12.735 97.444 1.00 41.01 425 SER B N 1
ATOM 6847 C CA . SER B 1 393 ? -37.620 -13.907 98.029 1.00 41.88 425 SER B CA 1
ATOM 6848 C C . SER B 1 393 ? -37.147 -14.182 99.444 1.00 42.33 425 SER B C 1
ATOM 6849 O O . SER B 1 393 ? -35.947 -14.394 99.693 1.00 42.14 425 SER B O 1
ATOM 6852 N N . GLU B 1 394 ? -38.104 -14.180 100.369 1.00 42.90 426 GLU B N 1
ATOM 6853 C CA . GLU B 1 394 ? -37.856 -14.521 101.765 1.00 43.22 426 GLU B CA 1
ATOM 6854 C C . GLU B 1 394 ? -37.253 -15.920 101.889 1.00 43.41 426 GLU B C 1
ATOM 6855 O O . GLU B 1 394 ? -36.556 -16.232 102.865 1.00 43.39 426 GLU B O 1
ATOM 6861 N N . ASP B 1 395 ? -37.514 -16.752 100.886 1.00 43.51 427 ASP B N 1
ATOM 6862 C CA . ASP B 1 395 ? -36.947 -18.085 100.820 1.00 44.06 427 ASP B CA 1
ATOM 6863 C C . ASP B 1 395 ? -35.421 -18.047 100.750 1.00 43.54 427 ASP B C 1
ATOM 6864 O O . ASP B 1 395 ? -34.739 -18.912 101.309 1.00 43.78 427 ASP B O 1
ATOM 6869 N N . ASN B 1 396 ? -34.891 -17.038 100.065 1.00 42.74 428 ASN B N 1
ATOM 6870 C CA . ASN B 1 396 ? -33.454 -16.916 99.873 1.00 41.80 428 ASN B CA 1
ATOM 6871 C C . ASN B 1 396 ? -32.770 -15.969 100.867 1.00 41.03 428 ASN B C 1
ATOM 6872 O O . ASN B 1 396 ? -31.597 -16.146 101.192 1.00 40.74 428 ASN B O 1
ATOM 6877 N N . PHE B 1 397 ? -33.510 -14.966 101.334 1.00 40.01 429 PHE B N 1
ATOM 6878 C CA . PHE B 1 397 ? -32.957 -13.939 102.207 1.00 39.33 429 PHE B CA 1
ATOM 6879 C C . PHE B 1 397 ? -33.925 -13.573 103.316 1.00 39.39 429 PHE B C 1
ATOM 6880 O O . PHE B 1 397 ? -35.043 -13.106 103.058 1.00 39.38 429 PHE B O 1
ATOM 6888 N N . GLU B 1 398 ? -33.489 -13.783 104.552 1.00 39.34 430 GLU B N 1
ATOM 6889 C CA . GLU B 1 398 ? -34.283 -13.454 105.729 1.00 39.61 430 GLU B CA 1
ATOM 6890 C C . GLU B 1 398 ? -34.553 -11.944 105.754 1.00 39.32 430 GLU B C 1
ATOM 6891 O O . GLU B 1 398 ? -33.626 -11.146 105.699 1.00 39.36 430 GLU B O 1
ATOM 6897 N N . ASP B 1 399 ? -35.824 -11.565 105.833 1.00 38.98 431 ASP B N 1
ATOM 6898 C CA . ASP B 1 399 ? -36.220 -10.154 105.742 1.00 38.94 431 ASP B CA 1
ATOM 6899 C C . ASP B 1 399 ? -35.752 -9.541 104.426 1.00 38.54 431 ASP B C 1
ATOM 6900 O O . ASP B 1 399 ? -34.914 -8.637 104.413 1.00 38.76 431 ASP B O 1
ATOM 6905 N N . SER B 1 400 ? -36.299 -10.048 103.325 1.00 38.10 432 SER B N 1
ATOM 6906 C CA . SER B 1 400 ? -35.925 -9.607 101.977 1.00 37.48 432 SER B CA 1
ATOM 6907 C C . SER B 1 400 ? -35.902 -8.097 101.815 1.00 36.97 432 SER B C 1
ATOM 6908 O O . SER B 1 400 ? -34.949 -7.539 101.297 1.00 36.72 432 SER B O 1
ATOM 6911 N N . HIS B 1 401 ? -36.972 -7.452 102.269 1.00 36.42 433 HIS B N 1
ATOM 6912 C CA . HIS B 1 401 ? -37.186 -6.030 102.064 1.00 36.03 433 HIS B CA 1
ATOM 6913 C C . HIS B 1 401 ? -36.158 -5.138 102.786 1.00 35.71 433 HIS B C 1
ATOM 6914 O O . HIS B 1 401 ? -36.109 -3.932 102.563 1.00 35.31 433 HIS B O 1
ATOM 6921 N N . LYS B 1 402 ? -35.341 -5.744 103.640 1.00 35.67 434 LYS B N 1
ATOM 6922 C CA . LYS B 1 402 ? -34.485 -4.985 104.550 1.00 36.04 434 LYS B CA 1
ATOM 6923 C C . LYS B 1 402 ? -33.027 -4.879 104.055 1.00 35.71 434 LYS B C 1
ATOM 6924 O O . LYS B 1 402 ? -32.419 -5.885 103.672 1.00 35.18 434 LYS B O 1
ATOM 6930 N N . PHE B 1 403 ? -32.489 -3.659 104.053 1.00 35.44 435 PHE B N 1
ATOM 6931 C CA . PHE B 1 403 ? -31.090 -3.431 103.690 1.00 35.47 435 PHE B CA 1
ATOM 6932 C C . PHE B 1 403 ? -30.188 -3.837 104.855 1.00 35.65 435 PHE B C 1
ATOM 6933 O O . PHE B 1 403 ? -29.943 -3.053 105.762 1.00 35.85 435 PHE B O 1
ATOM 6941 N N . ARG B 1 404 ? -29.707 -5.073 104.828 1.00 35.87 436 ARG B N 1
ATOM 6942 C CA . ARG B 1 404 ? -28.846 -5.568 105.887 1.00 36.09 436 ARG B CA 1
ATOM 6943 C C . ARG B 1 404 ? -27.570 -6.207 105.350 1.00 35.70 436 ARG B C 1
ATOM 6944 O O . ARG B 1 404 ? -27.527 -7.416 105.141 1.00 36.03 436 ARG B O 1
ATOM 6952 N N . PRO B 1 405 ? -26.532 -5.392 105.129 1.00 35.26 437 PRO B N 1
ATOM 6953 C CA . PRO B 1 405 ? -25.228 -5.883 104.673 1.00 35.03 437 PRO B CA 1
ATOM 6954 C C . PRO B 1 405 ? -24.702 -6.988 105.570 1.00 34.94 437 PRO B C 1
ATOM 6955 O O . PRO B 1 405 ? -23.954 -7.846 105.128 1.00 34.69 437 PRO B O 1
ATOM 6959 N N . GLU B 1 406 ? -25.107 -6.949 106.835 1.00 35.42 438 GLU B N 1
ATOM 6960 C CA . GLU B 1 406 ? -24.703 -7.936 107.836 1.00 35.70 438 GLU B CA 1
ATOM 6961 C C . GLU B 1 406 ? -24.971 -9.383 107.398 1.00 35.29 438 GLU B C 1
ATOM 6962 O O . GLU B 1 406 ? -24.256 -10.301 107.793 1.00 35.03 438 GLU B O 1
ATOM 6968 N N . ARG B 1 407 ? -25.993 -9.571 106.567 1.00 35.12 439 ARG B N 1
ATOM 6969 C CA . ARG B 1 407 ? -26.378 -10.903 106.099 1.00 35.15 439 ARG B CA 1
ATOM 6970 C C . ARG B 1 407 ? -25.283 -11.610 105.297 1.00 35.42 439 ARG B C 1
ATOM 6971 O O . ARG B 1 407 ? -25.278 -12.840 105.192 1.00 35.22 439 ARG B O 1
ATOM 6979 N N . TRP B 1 408 ? -24.361 -10.828 104.741 1.00 35.66 440 TRP B N 1
ATOM 6980 C CA . TRP B 1 408 ? -23.272 -11.372 103.925 1.00 36.31 440 TRP B CA 1
ATOM 6981 C C . TRP B 1 408 ? -22.105 -11.844 104.780 1.00 37.80 440 TRP B C 1
ATOM 6982 O O . TRP B 1 408 ? -21.200 -12.516 104.292 1.00 37.85 440 TRP B O 1
ATOM 6993 N N . LEU B 1 409 ? -22.152 -11.511 106.066 1.00 39.83 441 LEU B N 1
ATOM 6994 C CA . LEU B 1 409 ? -21.036 -11.742 106.965 1.00 41.97 441 LEU B CA 1
ATOM 6995 C C . LEU B 1 409 ? -21.247 -12.850 107.999 1.00 43.55 441 LEU B C 1
ATOM 6996 O O . LEU B 1 409 ? -20.281 -13.362 108.561 1.00 43.97 441 LEU B O 1
ATOM 7001 N N . GLN B 1 410 ? -22.500 -13.218 108.242 1.00 45.44 442 GLN B N 1
ATOM 7002 C CA . GLN B 1 410 ? -22.819 -14.214 109.274 1.00 47.29 442 GLN B CA 1
ATOM 7003 C C . GLN B 1 410 ? -22.702 -15.653 108.777 1.00 48.37 442 GLN B C 1
ATOM 7004 O O . GLN B 1 410 ? -23.196 -15.986 107.709 1.00 48.69 442 GLN B O 1
ATOM 7010 N N . LYS B 1 411 ? -22.047 -16.502 109.564 1.00 50.00 443 LYS B N 1
ATOM 7011 C CA . LYS B 1 411 ? -21.794 -17.898 109.157 1.00 51.58 443 LYS B CA 1
ATOM 7012 C C . LYS B 1 411 ? -22.976 -18.843 109.436 1.00 52.26 443 LYS B C 1
ATOM 7013 O O . LYS B 1 411 ? -23.104 -19.893 108.801 1.00 52.58 443 LYS B O 1
ATOM 7019 N N . GLU B 1 412 ? -23.830 -18.455 110.381 1.00 52.97 444 GLU B N 1
ATOM 7020 C CA . GLU B 1 412 ? -24.938 -19.305 110.854 1.00 53.64 444 GLU B CA 1
ATOM 7021 C C . GLU B 1 412 ? -26.098 -19.496 109.868 1.00 53.36 444 GLU B C 1
ATOM 7022 O O . GLU B 1 412 ? -27.068 -20.209 110.176 1.00 53.56 444 GLU B O 1
ATOM 7028 N N . LYS B 1 413 ? -26.001 -18.862 108.699 1.00 52.60 445 LYS B N 1
ATOM 7029 C CA . LYS B 1 413 ? -27.039 -18.962 107.666 1.00 51.81 445 LYS B CA 1
ATOM 7030 C C . LYS B 1 413 ? -26.461 -18.562 106.312 1.00 50.86 445 LYS B C 1
ATOM 7031 O O . LYS B 1 413 ? -26.376 -17.369 105.987 1.00 50.99 445 LYS B O 1
ATOM 7037 N N . LYS B 1 414 ? -26.064 -19.558 105.527 1.00 49.21 446 LYS B N 1
ATOM 7038 C CA . LYS B 1 414 ? -25.340 -19.305 104.289 1.00 47.41 446 LYS B CA 1
ATOM 7039 C C . LYS B 1 414 ? -26.263 -19.019 103.100 1.00 45.70 446 LYS B C 1
ATOM 7040 O O . LYS B 1 414 ? -27.213 -19.755 102.846 1.00 45.44 446 LYS B O 1
ATOM 7046 N N . ILE B 1 415 ? -25.965 -17.938 102.385 1.00 43.58 447 ILE B N 1
ATOM 7047 C CA . ILE B 1 415 ? -26.688 -17.560 101.171 1.00 41.21 447 ILE B CA 1
ATOM 7048 C C . ILE B 1 415 ? -26.343 -18.470 99.989 1.00 39.49 447 ILE B C 1
ATOM 7049 O O . ILE B 1 415 ? -25.172 -18.738 99.717 1.00 39.11 447 ILE B O 1
ATOM 7054 N N . ASN B 1 416 ? -27.371 -18.942 99.294 1.00 37.39 448 ASN B N 1
ATOM 7055 C CA . ASN B 1 416 ? -27.182 -19.685 98.057 1.00 35.40 448 ASN B CA 1
ATOM 7056 C C . ASN B 1 416 ? -26.566 -18.759 97.000 1.00 33.98 448 ASN B C 1
ATOM 7057 O O . ASN B 1 416 ? -27.098 -17.677 96.729 1.00 33.60 448 ASN B O 1
ATOM 7062 N N . PRO B 1 417 ? -25.438 -19.174 96.419 1.00 32.72 449 PRO B N 1
ATOM 7063 C CA . PRO B 1 417 ? -24.755 -18.367 95.394 1.00 31.54 449 PRO B CA 1
ATOM 7064 C C . PRO B 1 417 ? -25.642 -18.094 94.173 1.00 29.97 449 PRO B C 1
ATOM 7065 O O . PRO B 1 417 ? -25.464 -17.088 93.491 1.00 29.69 449 PRO B O 1
ATOM 7069 N N . PHE B 1 418 ? -26.601 -18.978 93.921 1.00 28.19 450 PHE B N 1
ATOM 7070 C CA . PHE B 1 418 ? -27.536 -18.782 92.825 1.00 26.42 450 PHE B CA 1
ATOM 7071 C C . PHE B 1 418 ? -28.733 -17.887 93.145 1.00 25.18 450 PHE B C 1
ATOM 7072 O O . PHE B 1 418 ? -29.618 -17.726 92.321 1.00 24.79 450 PHE B O 1
ATOM 7080 N N . ALA B 1 419 ? -28.742 -17.296 94.334 1.00 23.98 451 ALA B N 1
ATOM 7081 C CA . ALA B 1 419 ? -29.799 -16.361 94.704 1.00 23.81 451 ALA B CA 1
ATOM 7082 C C . ALA B 1 419 ? -29.366 -14.913 94.508 1.00 23.42 451 ALA B C 1
ATOM 7083 O O . ALA B 1 419 ? -30.133 -13.986 94.760 1.00 23.55 451 ALA B O 1
ATOM 7085 N N . HIS B 1 420 ? -28.131 -14.724 94.059 1.00 23.10 452 HIS B N 1
ATOM 7086 C CA . HIS B 1 420 ? -27.581 -13.388 93.893 1.00 23.11 452 HIS B CA 1
ATOM 7087 C C . HIS B 1 420 ? -26.718 -13.334 92.652 1.00 22.57 452 HIS B C 1
ATOM 7088 O O . HIS B 1 420 ? -25.543 -13.653 92.698 1.00 23.26 452 HIS B O 1
ATOM 7095 N N . LEU B 1 421 ? -27.310 -12.923 91.539 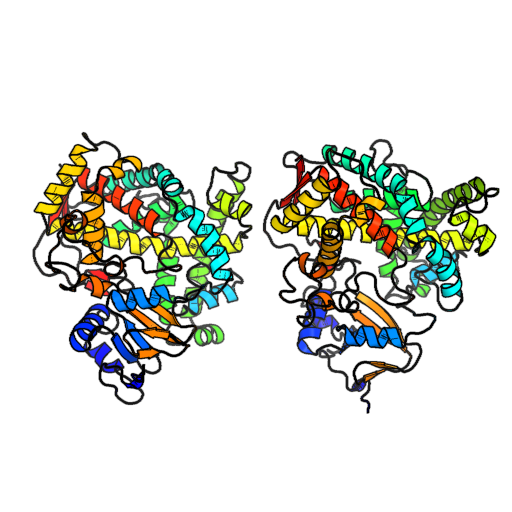1.00 22.15 453 LEU B N 1
ATOM 7096 C CA . LEU B 1 421 ? -26.618 -12.956 90.248 1.00 21.35 453 LEU B CA 1
ATOM 7097 C C . LEU B 1 421 ? -26.708 -11.632 89.489 1.00 20.69 453 LEU B C 1
ATOM 7098 O O . LEU B 1 421 ? -27.133 -11.611 88.330 1.00 21.26 453 LEU B O 1
ATOM 7103 N N . PRO B 1 422 ? -26.302 -10.529 90.125 1.00 19.91 454 PRO B N 1
ATOM 7104 C CA . PRO B 1 422 ? -26.356 -9.225 89.467 1.00 19.32 454 PRO B CA 1
ATOM 7105 C C . PRO B 1 422 ? -25.459 -9.121 88.211 1.00 19.09 454 PRO B C 1
ATOM 7106 O O . PRO B 1 422 ? -25.674 -8.236 87.379 1.00 19.32 454 PRO B O 1
ATOM 7110 N N . PHE B 1 423 ? -24.478 -10.014 88.087 1.00 18.38 455 PHE B N 1
ATOM 7111 C CA . PHE B 1 423 ? -23.558 -9.995 86.944 1.00 18.29 455 PHE B CA 1
ATOM 7112 C C . PHE B 1 423 ? -23.782 -11.167 86.024 1.00 18.72 455 PHE B C 1
ATOM 7113 O O . PHE B 1 423 ? -22.886 -11.559 85.269 1.00 18.89 455 PHE B O 1
ATOM 7121 N N . GLY B 1 424 ? -24.981 -11.733 86.091 1.00 19.21 456 GLY B N 1
ATOM 7122 C CA . GLY B 1 424 ? -25.323 -12.875 85.281 1.00 19.46 456 GLY B CA 1
ATOM 7123 C C . GLY B 1 424 ? -24.716 -14.132 85.839 1.00 19.71 456 GLY B C 1
ATOM 7124 O O . GLY B 1 424 ? -24.332 -14.183 87.008 1.00 19.88 456 GLY B O 1
ATOM 7125 N N . ILE B 1 425 ? -24.611 -15.147 84.988 1.00 20.13 457 ILE B N 1
ATOM 7126 C CA . ILE B 1 425 ? -24.290 -16.495 85.424 1.00 20.46 457 ILE B CA 1
ATOM 7127 C C . ILE B 1 425 ? -23.488 -17.256 84.367 1.00 20.42 457 ILE B C 1
ATOM 7128 O O . ILE B 1 425 ? -23.718 -17.092 83.174 1.00 20.25 457 ILE B O 1
ATOM 7133 N N . GLY B 1 426 ? -22.549 -18.084 84.813 1.00 21.00 458 GLY B N 1
ATOM 7134 C CA . GLY B 1 426 ? -21.844 -19.013 83.916 1.00 21.26 458 GLY B CA 1
ATOM 7135 C C . GLY B 1 426 ? -20.708 -18.428 83.089 1.00 21.68 458 GLY B C 1
ATOM 7136 O O . GLY B 1 426 ? -20.183 -17.363 83.413 1.00 21.82 458 GLY B O 1
ATOM 7137 N N . LYS B 1 427 ? -20.340 -19.128 82.019 1.00 21.92 459 LYS B N 1
ATOM 7138 C CA . LYS B 1 427 ? -19.196 -18.750 81.181 1.00 22.87 459 LYS B CA 1
ATOM 7139 C C . LYS B 1 427 ? -19.389 -17.421 80.448 1.00 22.39 459 LYS B C 1
ATOM 7140 O O . LYS B 1 427 ? -18.421 -16.738 80.108 1.00 22.42 459 LYS B O 1
ATOM 7146 N N . ARG B 1 428 ? -20.644 -17.058 80.210 1.00 21.78 460 ARG B N 1
ATOM 7147 C CA . ARG B 1 428 ? -20.944 -15.842 79.491 1.00 20.82 460 ARG B CA 1
ATOM 7148 C C . ARG B 1 428 ? -21.540 -14.790 80.440 1.00 20.56 460 ARG B C 1
ATOM 7149 O O . ARG B 1 428 ? -22.212 -13.861 80.002 1.00 20.51 460 ARG B O 1
ATOM 7157 N N . MET B 1 429 ? -21.270 -14.936 81.738 1.00 19.87 461 MET B N 1
ATOM 7158 C CA . MET B 1 429 ? -21.556 -13.862 82.708 1.00 20.01 461 MET B CA 1
ATOM 7159 C C . MET B 1 429 ? -20.646 -12.625 82.465 1.00 19.48 461 MET B C 1
ATOM 7160 O O . MET B 1 429 ? -19.721 -12.685 81.656 1.00 19.60 461 MET B O 1
ATOM 7165 N N . CYS B 1 430 ? -20.905 -11.531 83.181 1.00 18.43 462 CYS B N 1
ATOM 7166 C CA . CYS B 1 430 ? -20.142 -10.283 83.001 1.00 17.36 462 CYS B CA 1
ATOM 7167 C C . CYS B 1 430 ? -18.639 -10.491 83.096 1.00 17.12 462 CYS B C 1
ATOM 7168 O O . CYS B 1 430 ? -18.151 -11.078 84.053 1.00 18.04 462 CYS B O 1
ATOM 7171 N N . ILE B 1 431 ? -17.912 -10.004 82.099 1.00 16.30 463 ILE B N 1
ATOM 7172 C CA . ILE B 1 431 ? -16.461 -10.104 82.087 1.00 15.98 463 ILE B CA 1
ATOM 7173 C C . ILE B 1 431 ? -15.848 -8.949 82.881 1.00 16.54 463 ILE B C 1
ATOM 7174 O O . ILE B 1 431 ? -14.682 -8.991 83.239 1.00 16.49 463 ILE B O 1
ATOM 7179 N N . GLY B 1 432 ? -16.650 -7.929 83.158 1.00 17.19 464 GLY B N 1
ATOM 7180 C CA . GLY B 1 432 ? -16.168 -6.724 83.819 1.00 18.58 464 GLY B CA 1
ATOM 7181 C C . GLY B 1 432 ? -16.426 -6.659 85.317 1.00 19.61 464 GLY B C 1
ATOM 7182 O O . GLY B 1 432 ? -16.128 -5.650 85.954 1.00 19.43 464 GLY B O 1
ATOM 7183 N N . ARG B 1 433 ? -16.970 -7.743 85.865 1.00 20.40 465 ARG B N 1
ATOM 7184 C CA . ARG B 1 433 ? -17.346 -7.831 87.276 1.00 21.90 465 ARG B CA 1
ATOM 7185 C C . ARG B 1 433 ? -16.271 -7.295 88.236 1.00 22.13 465 ARG B C 1
ATOM 7186 O O . ARG B 1 433 ? -16.509 -6.359 89.006 1.00 21.79 465 ARG B O 1
ATOM 7194 N N . ARG B 1 434 ? -15.088 -7.893 88.187 1.00 22.70 466 ARG B N 1
ATOM 7195 C CA . ARG B 1 434 ? -14.042 -7.537 89.126 1.00 23.79 466 ARG B CA 1
ATOM 7196 C C . ARG B 1 434 ? -13.540 -6.119 88.928 1.00 23.92 466 ARG B C 1
ATOM 7197 O O . ARG B 1 434 ? -13.246 -5.426 89.897 1.00 23.80 466 ARG B O 1
ATOM 7205 N N . LEU B 1 435 ? -13.475 -5.678 87.677 1.00 24.09 467 LEU B N 1
ATOM 7206 C CA . LEU B 1 435 ? -13.156 -4.294 87.389 1.00 24.60 467 LEU B CA 1
ATOM 7207 C C . LEU B 1 435 ? -14.247 -3.344 87.888 1.00 24.86 467 LEU B C 1
ATOM 7208 O O . LEU B 1 435 ? -13.940 -2.278 88.432 1.00 25.99 467 LEU B O 1
ATOM 7213 N N . ALA B 1 436 ? -15.509 -3.718 87.700 1.00 24.43 468 ALA B N 1
ATOM 7214 C CA . ALA B 1 436 ? -16.617 -2.873 88.134 1.00 24.20 468 ALA B CA 1
ATOM 7215 C C . ALA B 1 436 ? -16.606 -2.760 89.665 1.00 24.57 468 ALA B C 1
ATOM 7216 O O . ALA B 1 436 ? -16.786 -1.679 90.233 1.00 24.22 468 ALA B O 1
ATOM 7218 N N . GLU B 1 437 ? -16.375 -3.892 90.319 1.00 24.88 469 GLU B N 1
ATOM 7219 C CA . GLU B 1 437 ? -16.322 -3.951 91.768 1.00 25.30 469 GLU B CA 1
ATOM 7220 C C . GLU B 1 437 ? -15.193 -3.141 92.399 1.00 25.37 469 GLU B C 1
ATOM 7221 O O . GLU B 1 437 ? -15.390 -2.506 93.443 1.00 24.97 469 GLU B O 1
ATOM 7227 N N . LEU B 1 438 ? -14.031 -3.137 91.753 1.00 25.46 470 LEU B N 1
ATOM 7228 C CA . LEU B 1 438 ? -12.902 -2.363 92.229 1.00 25.82 470 LEU B CA 1
ATOM 7229 C C . LEU B 1 438 ? -13.208 -0.881 92.139 1.00 26.32 470 LEU B C 1
ATOM 7230 O O . LEU B 1 438 ? -12.893 -0.125 93.048 1.00 26.48 470 LEU B O 1
ATOM 7235 N N . GLN B 1 439 ? -13.839 -0.468 91.046 1.00 26.60 471 GLN B N 1
ATOM 7236 C CA . GLN B 1 439 ? -14.163 0.939 90.856 1.00 27.02 471 GLN B CA 1
ATOM 7237 C C . GLN B 1 439 ? -15.139 1.418 91.915 1.00 26.72 471 GLN B C 1
ATOM 7238 O O . GLN B 1 439 ? -15.012 2.536 92.441 1.00 26.44 471 GLN B O 1
ATOM 7244 N N . LEU B 1 440 ? -16.114 0.569 92.225 1.00 26.61 472 LEU B N 1
ATOM 7245 C CA . LEU B 1 440 ? -17.190 0.933 93.140 1.00 26.39 472 LEU B CA 1
ATOM 7246 C C . LEU B 1 440 ? -16.746 0.887 94.603 1.00 26.34 472 LEU B C 1
ATOM 7247 O O . LEU B 1 440 ? -17.118 1.748 95.384 1.00 26.54 472 LEU B O 1
ATOM 7252 N N . HIS B 1 441 ? -15.953 -0.118 94.954 1.00 26.50 473 HIS B N 1
ATOM 7253 C CA . HIS B 1 441 ? -15.362 -0.205 96.276 1.00 27.06 473 HIS B CA 1
ATOM 7254 C C . HIS B 1 441 ? -14.510 1.027 96.575 1.00 28.04 473 HIS B C 1
ATOM 7255 O O . HIS B 1 441 ? -14.622 1.626 97.655 1.00 28.06 473 HIS B O 1
ATOM 7262 N N . LEU B 1 442 ? -13.664 1.402 95.619 1.00 28.74 474 LEU B N 1
ATOM 7263 C CA . LEU B 1 442 ? -12.793 2.564 95.786 1.00 29.38 474 LEU B CA 1
ATOM 7264 C C . LEU B 1 442 ? -13.593 3.848 95.776 1.00 30.14 474 LEU B C 1
ATOM 7265 O O . LEU B 1 442 ? -13.292 4.775 96.530 1.00 30.45 474 LEU B O 1
ATOM 7270 N N . ALA B 1 443 ? -14.621 3.905 94.935 1.00 30.92 475 ALA B N 1
ATOM 7271 C CA . ALA B 1 443 ? -15.496 5.069 94.905 1.00 32.02 475 ALA B CA 1
ATOM 7272 C C . ALA B 1 443 ? -16.083 5.319 96.288 1.00 32.94 475 ALA B C 1
ATOM 7273 O O . ALA B 1 443 ? -16.062 6.449 96.781 1.00 33.15 475 ALA B O 1
ATOM 7275 N N . LEU B 1 444 ? -16.589 4.257 96.910 1.00 33.98 476 LEU B N 1
ATOM 7276 C CA . LEU B 1 444 ? -17.210 4.348 98.232 1.00 35.12 476 LEU B CA 1
ATOM 7277 C C . LEU B 1 444 ? -16.267 4.893 99.301 1.00 35.69 476 LEU B C 1
ATOM 7278 O O . LEU B 1 444 ? -16.624 5.816 100.024 1.00 35.71 476 LEU B O 1
ATOM 7283 N N . CYS B 1 445 ? -15.072 4.316 99.392 1.00 36.69 477 CYS B N 1
ATOM 7284 C CA . CYS B 1 445 ? -14.015 4.855 100.237 1.00 37.84 477 CYS B CA 1
ATOM 7285 C C . CYS B 1 445 ? -13.917 6.369 100.084 1.00 38.12 477 CYS B C 1
ATOM 7286 O O . CYS B 1 445 ? -14.088 7.103 101.052 1.00 38.48 477 CYS B O 1
ATOM 7289 N N . TRP B 1 446 ? -13.662 6.829 98.863 1.00 38.68 478 TRP B N 1
ATOM 7290 C CA . TRP B 1 446 ? -13.529 8.256 98.605 1.00 38.96 478 TRP B CA 1
ATOM 7291 C C . TRP B 1 446 ? -14.756 9.039 99.065 1.00 39.62 478 TRP B C 1
ATOM 7292 O O . TRP B 1 446 ? -14.637 9.954 99.885 1.00 39.84 478 TRP B O 1
ATOM 7303 N N . ILE B 1 447 ? -15.928 8.670 98.557 1.00 40.22 479 ILE B N 1
ATOM 7304 C CA . ILE B 1 447 ? -17.161 9.401 98.870 1.00 41.01 479 ILE B CA 1
ATOM 7305 C C . ILE B 1 447 ? -17.507 9.408 100.376 1.00 41.86 479 ILE B C 1
ATOM 7306 O O . ILE B 1 447 ? -18.021 10.409 100.895 1.00 42.20 479 ILE B O 1
ATOM 7311 N N . ILE B 1 448 ? -17.227 8.301 101.059 1.00 42.28 480 ILE B N 1
ATOM 7312 C CA . ILE B 1 448 ? -17.513 8.187 102.483 1.00 43.05 480 ILE B CA 1
ATOM 7313 C C . ILE B 1 448 ? -16.505 8.960 103.337 1.00 43.73 480 ILE B C 1
ATOM 7314 O O . ILE B 1 448 ? -16.883 9.576 104.326 1.00 43.97 480 ILE B O 1
ATOM 7319 N N . GLN B 1 449 ? -15.234 8.929 102.947 1.00 44.62 481 GLN B N 1
ATOM 7320 C CA . GLN B 1 449 ? -14.208 9.732 103.616 1.00 45.48 481 GLN B CA 1
ATOM 7321 C C . GLN B 1 449 ? -14.628 11.197 103.687 1.00 46.01 481 GLN B C 1
ATOM 7322 O O . GLN B 1 449 ? -14.612 11.807 104.755 1.00 46.33 481 GLN B O 1
ATOM 7328 N N . LYS B 1 450 ? -15.011 11.751 102.542 1.00 46.61 482 LYS B N 1
ATOM 7329 C CA . LYS B 1 450 ? -15.303 13.168 102.442 1.00 47.43 482 LYS B CA 1
ATOM 7330 C C . LYS B 1 450 ? -16.685 13.516 102.976 1.00 47.57 482 LYS B C 1
ATOM 7331 O O . LYS B 1 450 ? -16.840 14.495 103.702 1.00 47.87 482 LYS B O 1
ATOM 7337 N N . TYR B 1 451 ? -17.682 12.712 102.622 1.00 47.81 483 TYR B N 1
ATOM 7338 C CA . TYR B 1 451 ? -19.071 13.090 102.840 1.00 48.05 483 TYR B CA 1
ATOM 7339 C C . TYR B 1 451 ? -19.882 12.111 103.664 1.00 48.44 483 TYR B C 1
ATOM 7340 O O . TYR B 1 451 ? -19.511 10.938 103.816 1.00 48.79 483 TYR B O 1
ATOM 7349 N N . ASP B 1 452 ? -20.994 12.609 104.197 1.00 48.47 484 ASP B N 1
ATOM 7350 C CA . ASP B 1 452 ? -22.055 11.769 104.711 1.00 48.63 484 ASP B CA 1
ATOM 7351 C C . ASP B 1 452 ? -23.178 11.938 103.714 1.00 48.29 484 ASP B C 1
ATOM 7352 O O . ASP B 1 452 ? -23.522 13.063 103.341 1.00 47.96 484 ASP B O 1
ATOM 7357 N N . ILE B 1 453 ? -23.742 10.822 103.268 1.00 48.22 485 ILE B N 1
ATOM 7358 C CA . ILE B 1 453 ? -24.869 10.859 102.350 1.00 48.01 485 ILE B CA 1
ATOM 7359 C C . ILE B 1 453 ? -26.126 10.938 103.190 1.00 48.00 485 ILE B C 1
ATOM 7360 O O . ILE B 1 453 ? -26.326 10.126 104.101 1.00 47.86 485 ILE B O 1
ATOM 7365 N N . VAL B 1 454 ? -26.964 11.928 102.892 1.00 48.04 486 VAL B N 1
ATOM 7366 C CA . VAL B 1 454 ? -28.182 12.177 103.666 1.00 48.07 486 VAL B CA 1
ATOM 7367 C C . VAL B 1 454 ? -29.403 12.309 102.760 1.00 48.24 486 VAL B C 1
ATOM 7368 O O . VAL B 1 454 ? -29.360 13.005 101.744 1.00 48.06 486 VAL B O 1
ATOM 7372 N N . ALA B 1 455 ? -30.486 11.634 103.132 1.00 48.72 487 ALA B N 1
ATOM 7373 C CA . ALA B 1 455 ? -31.746 11.726 102.392 1.00 49.10 487 ALA B CA 1
ATOM 7374 C C . ALA B 1 455 ? -32.375 13.089 102.615 1.00 49.47 487 ALA B C 1
ATOM 7375 O O . ALA B 1 455 ? -32.415 13.581 103.743 1.00 49.65 487 ALA B O 1
ATOM 7377 N N . THR B 1 456 ? -32.861 13.702 101.542 1.00 50.13 488 THR B N 1
ATOM 7378 C CA . THR B 1 456 ? -33.540 14.989 101.646 1.00 50.85 488 THR B CA 1
ATOM 7379 C C . THR B 1 456 ? -35.044 14.803 101.840 1.00 51.51 488 THR B C 1
ATOM 7380 O O . THR B 1 456 ? -35.773 15.770 102.094 1.00 51.91 488 THR B O 1
ATOM 7384 N N . ASP B 1 457 ? -35.504 13.560 101.713 1.00 51.98 489 ASP B N 1
ATOM 7385 C CA . ASP B 1 457 ? -36.914 13.230 101.926 1.00 52.40 489 ASP B CA 1
ATOM 7386 C C . ASP B 1 457 ? -37.076 11.754 102.288 1.00 52.86 489 ASP B C 1
ATOM 7387 O O . ASP B 1 457 ? -36.086 11.028 102.433 1.00 53.12 489 ASP B O 1
ATOM 7392 N N . ASN B 1 458 ? -38.323 11.319 102.440 1.00 53.26 490 ASN B N 1
ATOM 7393 C CA . ASN B 1 458 ? -38.624 9.916 102.667 1.00 53.60 490 ASN B CA 1
ATOM 7394 C C . ASN B 1 458 ? -39.723 9.430 101.728 1.00 53.62 490 ASN B C 1
ATOM 7395 O O . ASN B 1 458 ? -40.177 8.286 101.827 1.00 53.89 490 ASN B O 1
ATOM 7400 N N . GLU B 1 459 ? -40.136 10.302 100.813 1.00 53.47 491 GLU B N 1
ATOM 7401 C CA . GLU B 1 459 ? -41.112 9.950 99.781 1.00 53.60 491 GLU B CA 1
ATOM 7402 C C . GLU B 1 459 ? -40.641 8.751 98.934 1.00 53.26 491 GLU B C 1
ATOM 7403 O O . GLU B 1 459 ? -39.433 8.495 98.836 1.00 53.29 491 GLU B O 1
ATOM 7409 N N . PRO B 1 460 ? -41.587 8.020 98.332 1.00 52.73 492 PRO B N 1
ATOM 7410 C CA . PRO B 1 460 ? -41.252 6.829 97.546 1.00 52.25 492 PRO B CA 1
ATOM 7411 C C . PRO B 1 460 ? -40.347 7.158 96.357 1.00 51.54 492 PRO B C 1
ATOM 7412 O O . PRO B 1 460 ? -40.415 8.267 95.808 1.00 51.72 492 PRO B O 1
ATOM 7416 N N . VAL B 1 461 ? -39.503 6.205 95.970 1.00 50.27 493 VAL B N 1
ATOM 7417 C CA . VAL B 1 461 ? -38.735 6.326 94.736 1.00 49.04 493 VAL B CA 1
ATOM 7418 C C . VAL B 1 461 ? -39.083 5.156 93.829 1.00 48.49 493 VAL B C 1
ATOM 7419 O O . VAL B 1 461 ? -38.780 4.007 94.142 1.00 48.26 493 VAL B O 1
ATOM 7423 N N . GLU B 1 462 ? -39.734 5.460 92.711 1.00 47.78 494 GLU B N 1
ATOM 7424 C CA . GLU B 1 462 ? -40.066 4.459 91.709 1.00 47.15 494 GLU B CA 1
ATOM 7425 C C . GLU B 1 462 ? -38.839 4.154 90.867 1.00 46.11 494 GLU B C 1
ATOM 7426 O O . GLU B 1 462 ? -38.055 5.054 90.551 1.00 45.81 494 GLU B O 1
ATOM 7432 N N . MET B 1 463 ? -38.687 2.888 90.491 1.00 44.79 495 MET B N 1
ATOM 7433 C CA . MET B 1 463 ? -37.685 2.492 89.508 1.00 43.70 495 MET B CA 1
ATOM 7434 C C . MET B 1 463 ? -38.365 2.302 88.155 1.00 42.60 495 MET B C 1
ATOM 7435 O O . MET B 1 463 ? -39.395 1.637 88.060 1.00 42.73 495 MET B O 1
ATOM 7440 N N . LEU B 1 464 ? -37.791 2.899 87.116 1.00 41.23 496 LEU B N 1
ATOM 7441 C CA . LEU B 1 464 ? -38.259 2.691 85.753 1.00 39.85 496 LEU B CA 1
ATOM 7442 C C . LEU B 1 464 ? -37.227 1.866 84.991 1.00 39.00 496 LEU B C 1
ATOM 7443 O O . LEU B 1 464 ? -36.057 1.850 85.351 1.00 38.62 496 LEU B O 1
ATOM 7448 N N . HIS B 1 465 ? -37.666 1.181 83.941 1.00 38.32 497 HIS B N 1
ATOM 7449 C CA . HIS B 1 465 ? -36.758 0.409 83.108 1.00 38.03 497 HIS B CA 1
ATOM 7450 C C . HIS B 1 465 ? -36.443 1.119 81.796 1.00 37.78 497 HIS B C 1
ATOM 7451 O O . HIS B 1 465 ? -37.175 0.991 80.815 1.00 37.96 497 HIS B O 1
ATOM 7458 N N . LEU B 1 466 ? -35.345 1.865 81.791 1.00 37.65 498 LEU B N 1
ATOM 7459 C CA . LEU B 1 466 ? -34.877 2.558 80.595 1.00 37.60 498 LEU B CA 1
ATOM 7460 C C . LEU B 1 466 ? -33.521 1.988 80.194 1.00 37.58 498 LEU B C 1
ATOM 7461 O O . LEU B 1 466 ? -32.475 2.630 80.369 1.00 37.99 498 LEU B O 1
ATOM 7466 N N . GLY B 1 467 ? -33.543 0.768 79.664 1.00 37.28 499 GLY B N 1
ATOM 7467 C CA . GLY B 1 467 ? -32.309 0.040 79.332 1.00 36.54 499 GLY B CA 1
ATOM 7468 C C . GLY B 1 467 ? -31.657 -0.524 80.580 1.00 35.88 499 GLY B C 1
ATOM 7469 O O . GLY B 1 467 ? -30.939 -1.517 80.530 1.00 36.35 499 GLY B O 1
ATOM 7470 N N . ILE B 1 468 ? -31.924 0.119 81.710 1.00 35.13 500 ILE B N 1
ATOM 7471 C CA . ILE B 1 468 ? -31.308 -0.230 82.974 1.00 34.34 500 ILE B CA 1
ATOM 7472 C C . ILE B 1 468 ? -32.256 0.382 84.001 1.00 34.25 500 ILE B C 1
ATOM 7473 O O . ILE B 1 468 ? -33.041 1.276 83.660 1.00 33.92 500 ILE B O 1
ATOM 7478 N N . LEU B 1 469 ? -32.208 -0.101 85.239 1.00 33.80 501 LEU B N 1
ATOM 7479 C CA . LEU B 1 469 ? -33.105 0.397 86.273 1.00 33.85 501 LEU B CA 1
ATOM 7480 C C . LEU B 1 469 ? -32.667 1.750 86.860 1.00 34.44 501 LEU B C 1
ATOM 7481 O O . LEU B 1 469 ? -31.569 1.878 87.406 1.00 34.34 501 LEU B O 1
ATOM 7486 N N . VAL B 1 470 ? -33.541 2.747 86.738 1.00 35.18 502 VAL B N 1
ATOM 7487 C CA . VAL B 1 470 ? -33.243 4.128 87.163 1.00 36.11 502 VAL B CA 1
ATOM 7488 C C . VAL B 1 470 ? -34.442 4.770 87.891 1.00 36.90 502 VAL B C 1
ATOM 7489 O O . VAL B 1 470 ? -35.583 4.368 87.665 1.00 37.19 502 VAL B O 1
ATOM 7493 N N . PRO B 1 471 ? -34.186 5.764 88.751 1.00 37.77 503 PRO B N 1
ATOM 7494 C CA . PRO B 1 471 ? -35.263 6.454 89.484 1.00 37.97 503 PRO B CA 1
ATOM 7495 C C . PRO B 1 471 ? -36.145 7.307 88.582 1.00 38.45 503 PRO B C 1
ATOM 7496 O O . PRO B 1 471 ? -35.668 7.844 87.586 1.00 38.37 503 PRO B O 1
ATOM 7500 N N . SER B 1 472 ? -37.423 7.424 88.936 1.00 39.24 504 SER B N 1
ATOM 7501 C CA . SER B 1 472 ? -38.381 8.247 88.175 1.00 40.02 504 SER B CA 1
ATOM 7502 C C . SER B 1 472 ? -38.150 9.736 88.396 1.00 40.54 504 SER B C 1
ATOM 7503 O O . SER B 1 472 ? -38.544 10.564 87.576 1.00 40.70 504 SER B O 1
ATOM 7506 N N . ARG B 1 473 ? -37.518 10.070 89.515 1.00 40.96 505 ARG B N 1
ATOM 7507 C CA . ARG B 1 473 ? -37.287 11.453 89.876 1.00 41.71 505 ARG B CA 1
ATOM 7508 C C . ARG B 1 473 ? -35.838 11.647 90.295 1.00 42.38 505 ARG B C 1
ATOM 7509 O O . ARG B 1 473 ? -35.180 10.688 90.715 1.00 42.06 505 ARG B O 1
ATOM 7517 N N . GLU B 1 474 ? -35.348 12.879 90.171 1.00 43.01 506 GLU B N 1
ATOM 7518 C CA . GLU B 1 474 ? -34.025 13.243 90.666 1.00 44.00 506 GLU B CA 1
ATOM 7519 C C . GLU B 1 474 ? -33.861 12.632 92.053 1.00 44.16 506 GLU B C 1
ATOM 7520 O O . GLU B 1 474 ? -34.734 12.785 92.918 1.00 44.25 506 GLU B O 1
ATOM 7526 N N . LEU B 1 475 ? -32.748 11.939 92.263 1.00 44.22 507 LEU B N 1
ATOM 7527 C CA . LEU B 1 475 ? -32.515 11.241 93.516 1.00 44.62 507 LEU B CA 1
ATOM 7528 C C . LEU B 1 475 ? -32.541 12.203 94.712 1.00 45.28 507 LEU B C 1
ATOM 7529 O O . LEU B 1 475 ? -31.877 13.245 94.690 1.00 45.27 507 LEU B O 1
ATOM 7534 N N . PRO B 1 476 ? -33.312 11.855 95.748 1.00 45.80 508 PRO B N 1
ATOM 7535 C CA . PRO B 1 476 ? -33.454 12.699 96.933 1.00 45.95 508 PRO B CA 1
ATOM 7536 C C . PRO B 1 476 ? -32.282 12.543 97.890 1.00 46.18 508 PRO B C 1
ATOM 7537 O O . PRO B 1 476 ? -32.442 11.999 98.987 1.00 45.97 508 PRO B O 1
ATOM 7541 N N . ILE B 1 477 ? -31.108 13.014 97.477 1.00 46.58 509 ILE B N 1
ATOM 7542 C CA . ILE B 1 477 ? -29.927 12.963 98.341 1.00 46.80 509 ILE B CA 1
ATOM 7543 C C . ILE B 1 477 ? -29.075 14.219 98.327 1.00 46.90 509 ILE B C 1
ATOM 7544 O O . ILE B 1 477 ? -29.185 15.053 97.428 1.00 46.71 509 ILE B O 1
ATOM 7549 N N . ALA B 1 478 ? -28.224 14.340 99.342 1.00 47.50 510 ALA B N 1
ATOM 7550 C CA . ALA B 1 478 ? -27.333 15.483 99.494 1.00 48.34 510 ALA B CA 1
ATOM 7551 C C . ALA B 1 478 ? -26.032 15.044 100.155 1.00 48.79 510 ALA B C 1
ATOM 7552 O O . ALA B 1 478 ? -25.967 13.993 100.805 1.00 48.59 510 ALA B O 1
ATOM 7554 N N . PHE B 1 479 ? -24.996 15.860 99.994 1.00 49.61 511 PHE B N 1
ATOM 7555 C CA . PHE B 1 479 ? -23.663 15.502 100.457 1.00 50.36 511 PHE B CA 1
ATOM 7556 C C . PHE B 1 479 ? -23.128 16.500 101.489 1.00 51.26 511 PHE B C 1
ATOM 7557 O O . PHE B 1 479 ? -22.872 17.663 101.170 1.00 51.40 511 PHE B O 1
ATOM 7565 N N . ARG B 1 480 ? -22.969 16.029 102.723 1.00 52.41 512 ARG B N 1
ATOM 7566 C CA . ARG B 1 480 ? -22.491 16.854 103.832 1.00 53.31 512 ARG B CA 1
ATOM 7567 C C . ARG B 1 480 ? -21.044 16.520 104.194 1.00 53.87 512 ARG B C 1
ATOM 7568 O O . ARG B 1 480 ? -20.742 15.375 104.539 1.00 53.81 512 ARG B O 1
ATOM 7576 N N . PRO B 1 481 ? -20.158 17.519 104.130 1.00 54.56 513 PRO B N 1
ATOM 7577 C CA . PRO B 1 481 ? -18.744 17.334 104.472 1.00 55.14 513 PRO B CA 1
ATOM 7578 C C . PRO B 1 481 ? -18.511 17.021 105.956 1.00 56.01 513 PRO B C 1
ATOM 7579 O O . PRO B 1 481 ? -19.362 17.326 106.801 1.00 55.79 513 PRO B O 1
ATOM 7583 N N . ARG B 1 482 ? -17.359 16.419 106.253 1.00 56.98 514 ARG B N 1
ATOM 7584 C CA . ARG B 1 482 ? -17.025 15.962 107.609 1.00 58.04 514 ARG B CA 1
ATOM 7585 C C . ARG B 1 482 ? -16.463 17.081 108.504 1.00 58.42 514 ARG B C 1
ATOM 7586 O O . ARG B 1 482 ? -17.203 17.927 109.023 1.00 58.56 514 ARG B O 1
#

CATH classification: 1.10.630.10

Organism: Rattus norvegicus (NCBI:txid10116)

Foldseek 3Di:
DFDAPVPFDWDDQPPQAWCQVVQVVVPHQQCVLVVVLVGCVPRNQWGWTDGRPRIAIEGFALVLQVQCQVDDDPWFDFDALQLVVVLCVVVVFDAALNHDTDVRNVLRLVLLLVQQVDLVNLLVLQVLLLVLLVLLVVLQVVQQDPQFDHPPLLVSLLLSQLQSLCCVLQVDGQCCRPPVSNCRCVLLVVLLVLLVVQSVVCPVVPLVVCVVVVDPSSVSNNVSVVSNLVVQLVSLVVVLVVCVPPAPPDSSVVSCVPSVQDSSHVSNHSSVVSSVGRSQLSQLLVLLLLLCQVCVVLLVVQLCQLCVLPPDLDQDGPVSVVSRLSLLLSSLLSCQQPNFAQWTKTFAQAWGAGPSYIYGGGHIYIYRLNSLQPDCVQDPPSNDRDSVSVVDPPDDRSPSSRQSQHDHSSTHSNVSNSSSSSSSSVSSQSNFWDKHFQDDDDWDFTPPVTTDTPDDRRIRTHGD/DVFAQVNFADDDQDPQAWCQVVCVVQPHQFCVLVVVLVGCVVRNQWGWTDGRPDTAIEGFALQQQVQCQVPDDPWWAFDALQLQVVLCVVVVFDAALNHDTDVRNVLRLVLLLVQQVDLVNLQVCQVLLLVLLVLLLVLQVVQADVQFDRPPLLVSLLLSQLQSLCCQQLVDGQCCRDPVSNCRCVLLVVLLVQLLVLSVVCPPVDPCVCVVVVPPSSVSNNVSVVSNLVVQLVSLVCLCVPCQVPAPPHSSNVSCVVSVDDSSHSSNHRSVLSSVGRSQLSQLLVQLLLVCQVVVVLLVVQLVQLCVLQPDLRQDGSVSVVSRLSLLLSSQLSCLQPFWAQKTKTFAQAFGAGPRYTRHHRHIYIYGLNSLQQDCVQPPPSNDRDSCRPPDPPDDGDPSSRQSQHDHSSGHSNVSVSSSSSSSSCSSLSQFWRKHFQDDDDWDWTRDVTTDTPDRRRIRTDGD

Sequence (928 aa):
ETRNVTDLPGPTNWPLLGSLLEIFWKGGLKKQHDTLAEYHKKYGQIFRMKLGSFDSVHLGSPSLLEALYRTESAHPQRLEIKPWKAYRDHRNEAYGLMILEGQEWQRVRSAFQKKLMKPVEIMKLDKKINEVLADFLERMDELCDERGRIPDLYSELNKWSFESICLVLYEKRFGLLQKETEEEALTFITAIKTMMSTFGKMMVTPVELHKRLNTKVWQAHTLAWDTIFKSVKPCIDNRLQRYSQQPGADFLCDIYQQDHLSKKELYAAVTELQLAAVETTANSLMWILYNLSRNPQAQRRLLQEVQSVLPDNQTPRAEDLRNMPYLKACLKESMRLTPSVPFTTRTLDKPTVLGEYALPKGTVLTLNTQVLGSSEDNFEDSHKFRPERWLQKEKKINPFAHLPFGIGKRMCIGRRLAELQLHLALCWIIQKYDIVATDNEPVEMLHLGILVPSRELPIAFRPRETRNVTDLPGPTNWPLLGSLLEIFWKGGLKKQHDTLAEYHKKYGQIFRMKLGSFDSVHLGSPSLLEALYRTESAHPQRLEIKPWKAYRDHRNEAYGLMILEGQEWQRVRSAFQKKLMKPVEIMKLDKKINEVLADFLERMDELCDERGRIPDLYSELNKWSFESICLVLYEKRFGLLQKETEEEALTFITAIKTMMSTFGKMMVTPVELHKRLNTKVWQAHTLAWDTIFKSVKPCIDNRLQRYSQQPGADFLCDIYQQDHLSKKELYAAVTELQLAAVETTANSLMWILYNLSRNPQAQRRLLQEVQSVLPDNQTPRAEDLRNMPYLKACLKESMRLTPSVPFTTRTLDKPTVLGEYALPKGTVLTLNTQVLGSSEDNFEDSHKFRPERWLQKEKKINPFAHLPFGIGKRMCIGRRLAELQLHLALCWIIQKYDIVATDNEPVEMLHLGILVPSRELPIAFRPR

B-factor: mean 36.52, std 12.4, range [9.01, 89.82]